Protein AF-0000000080638960 (afdb_homodimer)

Structure (mmCIF, N/CA/C/O backbone):
data_AF-0000000080638960-model_v1
#
loop_
_entity.id
_entity.type
_entity.pdbx_description
1 polymer 'Transcriptional regulator, GntR family'
#
loop_
_atom_site.group_PDB
_atom_site.id
_atom_site.type_symbol
_atom_site.label_atom_id
_atom_site.label_alt_id
_atom_site.label_comp_id
_atom_site.label_asym_id
_atom_site.label_entity_id
_atom_site.label_seq_id
_atom_site.pdbx_PDB_ins_code
_atom_site.Cartn_x
_atom_site.Cartn_y
_atom_site.Cartn_z
_atom_site.occupancy
_atom_site.B_iso_or_equiv
_atom_site.auth_seq_id
_atom_site.auth_comp_id
_atom_site.auth_asym_id
_atom_site.auth_atom_id
_atom_site.pdbx_PDB_model_num
ATOM 1 N N . MET A 1 1 ? -17.188 9.312 24.75 1 40.03 1 MET A N 1
ATOM 2 C CA . MET A 1 1 ? -18.359 10.148 24.5 1 40.03 1 MET A CA 1
ATOM 3 C C . MET A 1 1 ? -18.203 10.906 23.172 1 40.03 1 MET A C 1
ATOM 5 O O . MET A 1 1 ? -17.109 11.367 22.844 1 40.03 1 MET A O 1
ATOM 9 N N . LYS A 1 2 ? -19.203 10.711 22.328 1 57.81 2 LYS A N 1
ATOM 10 C CA . LYS A 1 2 ? -19.203 11.164 20.938 1 57.81 2 LYS A CA 1
ATOM 11 C C . LYS A 1 2 ? -19.328 12.68 20.859 1 57.81 2 LYS A C 1
ATOM 13 O O . LYS A 1 2 ? -20.234 13.266 21.453 1 57.81 2 LYS A O 1
ATOM 18 N N . ASN A 1 3 ? -18.266 13.461 20.828 1 61.38 3 ASN A N 1
ATOM 19 C CA . ASN A 1 3 ? -18.359 14.883 20.547 1 61.38 3 ASN A CA 1
ATOM 20 C C . ASN A 1 3 ? -18.828 15.141 19.109 1 61.38 3 ASN A C 1
ATOM 22 O O . ASN A 1 3 ? -18.641 14.305 18.234 1 61.38 3 ASN A O 1
ATOM 26 N N . ILE A 1 4 ? -19.875 15.977 18.984 1 70.06 4 ILE A N 1
ATOM 27 C CA . ILE A 1 4 ? -20.406 16.312 17.656 1 70.06 4 ILE A CA 1
ATOM 28 C C . ILE A 1 4 ? -20.062 17.75 17.312 1 70.06 4 ILE A C 1
ATOM 30 O O . ILE A 1 4 ? -20.25 18.656 18.141 1 70.06 4 ILE A O 1
ATOM 34 N N . ILE A 1 5 ?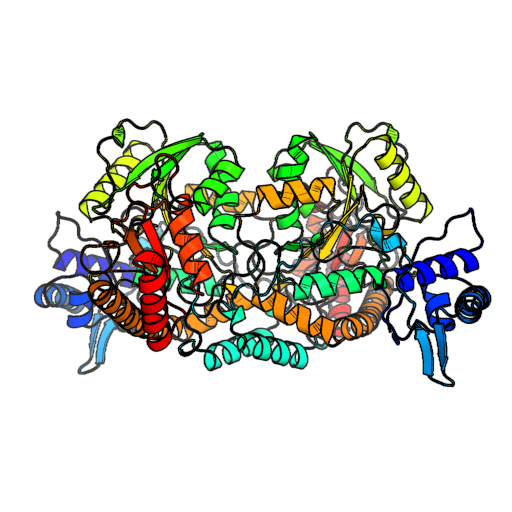 -19.375 17.953 16.219 1 69.31 5 ILE A N 1
ATOM 35 C CA . ILE A 1 5 ? -19.031 19.281 15.758 1 69.31 5 ILE A CA 1
ATOM 36 C C . ILE A 1 5 ? -19.734 19.562 14.422 1 69.31 5 ILE A C 1
ATOM 38 O O . ILE A 1 5 ? -19.797 18.688 13.562 1 69.31 5 ILE A O 1
ATOM 42 N N . PHE A 1 6 ? -20.5 20.703 14.352 1 71.25 6 PHE A N 1
ATOM 43 C CA . PHE A 1 6 ? -21.047 21.109 13.062 1 71.25 6 PHE A CA 1
ATOM 44 C C . PHE A 1 6 ? -21.016 22.625 12.93 1 71.25 6 PHE A C 1
ATOM 46 O O . PHE A 1 6 ? -20.906 23.344 13.93 1 71.25 6 PHE A O 1
ATOM 53 N N . ALA A 1 7 ? -20.969 23.156 11.688 1 67.62 7 ALA A N 1
ATOM 54 C CA . ALA A 1 7 ? -20.938 24.578 11.391 1 67.62 7 ALA A CA 1
ATOM 55 C C . ALA A 1 7 ? -22.328 25.203 11.531 1 67.62 7 ALA A C 1
ATOM 57 O O . ALA A 1 7 ? -23.328 24.594 11.125 1 67.62 7 ALA A O 1
ATOM 58 N N . PHE A 1 8 ? -22.375 26.406 12.211 1 74.88 8 PHE A N 1
ATOM 59 C CA . PHE A 1 8 ? -23.656 27.109 12.352 1 74.88 8 PHE A CA 1
ATOM 60 C C . PHE A 1 8 ? -23.906 28.016 11.141 1 74.88 8 PHE A C 1
ATOM 62 O O . PHE A 1 8 ? -22.969 28.531 10.539 1 74.88 8 PHE A O 1
ATOM 69 N N . ARG A 1 9 ? -25.078 28.047 10.742 1 66.25 9 ARG A N 1
ATOM 70 C CA . ARG A 1 9 ? -25.547 28.969 9.711 1 66.25 9 ARG A CA 1
ATOM 71 C C . ARG A 1 9 ? -26.109 30.25 10.344 1 66.25 9 ARG A C 1
ATOM 73 O O . ARG A 1 9 ? -26.562 30.234 11.484 1 66.25 9 ARG A O 1
ATOM 80 N N . SER A 1 10 ? -25.828 31.312 9.656 1 68.94 10 SER A N 1
ATOM 81 C CA . SER A 1 10 ? -26.234 32.625 10.18 1 68.94 10 SER A CA 1
ATOM 82 C C . SER A 1 10 ? -27.75 32.781 10.109 1 68.94 10 SER A C 1
ATOM 84 O O . SER A 1 10 ? -28.312 33.656 10.789 1 68.94 10 SER A O 1
ATOM 86 N N . ASP A 1 11 ? -28.375 32 9.516 1 69.88 11 ASP A N 1
ATOM 87 C CA . ASP A 1 11 ? -29.781 32.25 9.195 1 69.88 11 ASP A CA 1
ATOM 88 C C . ASP A 1 11 ? -30.703 31.688 10.281 1 69.88 11 ASP A C 1
ATOM 90 O O . ASP A 1 11 ? -31.922 31.828 10.203 1 69.88 11 ASP A O 1
ATOM 94 N N . ALA A 1 12 ? -30.109 31.062 11.297 1 75.94 12 ALA A N 1
ATOM 95 C CA . ALA A 1 12 ? -30.938 30.484 12.352 1 75.94 12 ALA A CA 1
ATOM 96 C C . ALA A 1 12 ? -30.219 30.5 13.695 1 75.94 12 ALA A C 1
ATOM 98 O O . ALA A 1 12 ? -28.984 30.453 13.734 1 75.94 12 ALA A O 1
ATOM 99 N N . PRO A 1 13 ? -31 30.734 14.68 1 83.12 13 PRO A N 1
ATOM 100 C CA . PRO A 1 13 ? -30.375 30.672 16 1 83.12 13 PRO A CA 1
ATOM 101 C C . PRO A 1 13 ? -29.594 29.375 16.234 1 83.12 13 PRO A C 1
ATOM 103 O O . PRO A 1 13 ? -30.031 28.312 15.781 1 83.12 13 PRO A O 1
ATOM 106 N N . LYS A 1 14 ? -28.469 29.453 16.844 1 89.75 14 LYS A N 1
ATOM 107 C CA . LYS A 1 14 ? -27.547 28.328 17.047 1 89.75 14 LYS A CA 1
ATOM 108 C C . LYS A 1 14 ? -28.234 27.172 17.75 1 89.75 14 LYS A C 1
ATOM 110 O O . LYS A 1 14 ? -28 26 17.406 1 89.75 14 LYS A O 1
ATOM 115 N N . TYR A 1 15 ? -29.078 27.516 18.75 1 88.62 15 TYR A N 1
ATOM 116 C CA . TYR A 1 15 ? -29.734 26.422 19.484 1 88.62 15 TYR A CA 1
ATOM 117 C C . TYR A 1 15 ? -30.656 25.625 18.578 1 88.62 15 TYR A C 1
ATOM 119 O O . TYR A 1 15 ? -30.781 24.406 18.719 1 88.62 15 TYR A O 1
ATOM 127 N N . LYS A 1 16 ? -31.203 26.25 17.594 1 86.31 16 LYS A N 1
ATOM 128 C CA . LYS A 1 16 ? -32.094 25.562 16.641 1 86.31 16 LYS A CA 1
ATOM 129 C C . LYS A 1 16 ? -31.266 24.672 15.711 1 86.31 16 LYS A C 1
ATOM 131 O O . LYS A 1 16 ? -31.719 23.578 15.352 1 86.31 16 LYS A O 1
ATOM 136 N N . GLN A 1 17 ? -30.188 25.203 15.43 1 88.56 17 GLN A N 1
ATOM 137 C CA . GLN A 1 17 ? -29.312 24.438 14.547 1 88.56 17 GLN A CA 1
ATOM 138 C C . GLN A 1 17 ? -28.781 23.172 15.25 1 88.56 17 GLN A C 1
ATOM 140 O O . GLN A 1 17 ? -28.703 22.109 14.641 1 88.56 17 GLN A O 1
ATOM 145 N N . ILE A 1 18 ? -28.453 23.359 16.453 1 89.06 18 ILE A N 1
ATOM 146 C CA . ILE A 1 18 ? -28.031 22.219 17.25 1 89.06 18 ILE A CA 1
ATOM 147 C C . ILE A 1 18 ? -29.172 21.203 17.344 1 89.06 18 ILE A C 1
ATOM 149 O O . ILE A 1 18 ? -28.969 20 17.125 1 89.06 18 ILE A O 1
ATOM 153 N N . TYR A 1 19 ? -30.312 21.734 17.594 1 86.44 19 TYR A N 1
ATOM 154 C CA . TYR A 1 19 ? -31.5 20.891 17.688 1 86.44 19 TYR A CA 1
ATOM 155 C C . TYR A 1 19 ? -31.734 20.141 16.375 1 86.44 19 TYR A C 1
ATOM 157 O O . TYR A 1 19 ? -31.906 18.906 16.391 1 86.44 19 TYR A O 1
ATOM 165 N N . GLU A 1 20 ? -31.625 20.859 15.312 1 85.69 20 GLU A N 1
ATOM 166 C CA . GLU A 1 20 ? -31.922 20.25 14.008 1 85.69 20 GLU A CA 1
ATOM 167 C C . GLU A 1 20 ? -30.875 19.203 13.648 1 85.69 20 GLU A C 1
ATOM 169 O O . GLU A 1 20 ? -31.203 18.156 13.086 1 85.69 20 GLU A O 1
ATOM 174 N N . GLN A 1 21 ? -29.719 19.531 14 1 86.62 21 GLN A N 1
ATOM 175 C CA . GLN A 1 21 ? -28.625 18.609 13.695 1 86.62 21 GLN A CA 1
ATOM 176 C C . GLN A 1 21 ? -28.781 17.297 14.461 1 86.62 21 GLN A C 1
ATOM 178 O O . GLN A 1 21 ? -28.703 16.219 13.875 1 86.62 21 GLN A O 1
ATOM 183 N N . PHE A 1 22 ? -28.984 17.375 15.68 1 87.31 22 PHE A N 1
ATOM 184 C CA . PHE A 1 22 ? -29.125 16.172 16.5 1 87.31 22 PHE A CA 1
ATOM 185 C C . PHE A 1 22 ? -30.406 15.422 16.125 1 87.31 22 PHE A C 1
ATOM 187 O O . PHE A 1 22 ? -30.422 14.188 16.109 1 87.31 22 PHE A O 1
ATOM 194 N N . LYS A 1 23 ? -31.453 16.203 15.867 1 82.12 23 LYS A N 1
ATOM 195 C CA . LYS A 1 23 ? -32.688 15.594 15.391 1 82.12 23 LYS A CA 1
ATOM 196 C C . LYS A 1 23 ? -32.438 14.75 14.148 1 82.12 23 LYS A C 1
ATOM 198 O O . LYS A 1 23 ? -32.844 13.586 14.086 1 82.12 23 LYS A O 1
ATOM 203 N N . THR A 1 24 ? -31.734 15.375 13.25 1 81.5 24 THR A N 1
ATOM 204 C CA . THR A 1 24 ? -31.438 14.703 11.984 1 81.5 24 THR A CA 1
ATOM 205 C C . THR A 1 24 ? -30.578 13.469 12.227 1 81.5 24 THR A C 1
ATOM 207 O O . THR A 1 24 ? -30.812 12.406 11.648 1 81.5 24 THR A O 1
ATOM 210 N N . LEU A 1 25 ? -29.609 13.594 13.094 1 83.56 25 LEU A N 1
ATOM 211 C CA . LEU A 1 25 ? -28.719 12.492 13.398 1 83.56 25 LEU A CA 1
ATOM 212 C C . LEU A 1 25 ? -29.469 11.328 14.023 1 83.56 25 LEU A C 1
ATOM 214 O O . LEU A 1 25 ? -29.188 10.164 13.727 1 83.56 25 LEU A O 1
ATOM 218 N N . ILE A 1 26 ? -30.391 11.625 14.859 1 81.25 26 ILE A N 1
ATOM 219 C CA . ILE A 1 26 ? -31.188 10.602 15.523 1 81.25 26 ILE A CA 1
ATOM 220 C C . ILE A 1 26 ? -32.156 9.969 14.523 1 81.25 26 ILE A C 1
ATOM 222 O O . ILE A 1 26 ? -32.25 8.742 14.453 1 81.25 26 ILE A O 1
ATOM 226 N N . GLU A 1 27 ? -32.719 10.812 13.695 1 77.75 27 GLU A N 1
ATOM 227 C CA . GLU A 1 27 ? -33.688 10.336 12.719 1 77.75 27 GLU A CA 1
ATOM 228 C C . GLU A 1 27 ? -33.031 9.445 11.672 1 77.75 27 GLU A C 1
ATOM 230 O O . GLU A 1 27 ? -33.625 8.477 11.203 1 77.75 27 GLU A O 1
ATOM 235 N N . GLN A 1 28 ? -31.859 9.867 11.383 1 73.69 28 GLN A N 1
ATOM 236 C CA . GLN A 1 28 ? -31.156 9.156 10.32 1 73.69 28 GLN A CA 1
ATOM 237 C C . GLN A 1 28 ? -30.406 7.945 10.875 1 73.69 28 GLN A C 1
ATOM 239 O O . GLN A 1 28 ? -29.797 7.188 10.117 1 73.69 28 GLN A O 1
ATOM 244 N N . GLY A 1 29 ? -30.406 7.793 12.133 1 72.88 29 GLY A N 1
ATOM 245 C CA . GLY A 1 29 ? -29.812 6.617 12.75 1 72.88 29 GLY A CA 1
ATOM 246 C C . GLY A 1 29 ? -28.328 6.766 13.031 1 72.88 29 GLY A C 1
ATOM 247 O O . GLY A 1 29 ? -27.656 5.797 13.383 1 72.88 29 GLY A O 1
ATOM 248 N N . ASN A 1 30 ? -27.844 7.93 12.789 1 75.81 30 ASN A N 1
ATOM 249 C CA . ASN A 1 30 ? -26.453 8.18 13.125 1 75.81 30 ASN A CA 1
ATOM 250 C C . ASN A 1 30 ? -26.219 8.125 14.633 1 75.81 30 ASN A C 1
ATOM 252 O O . ASN A 1 30 ?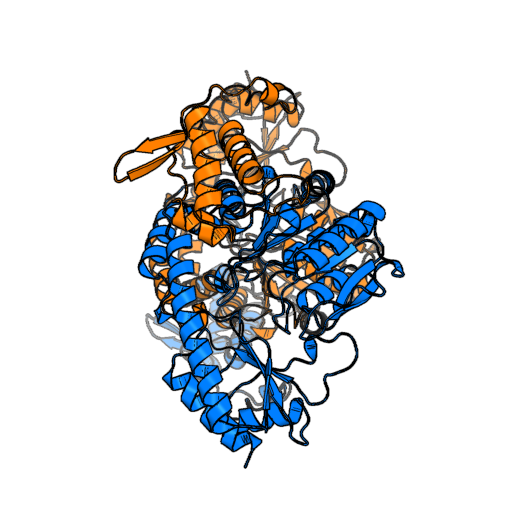 -25.125 7.766 15.078 1 75.81 30 ASN A O 1
ATOM 256 N N . ILE A 1 31 ? -27.141 8.57 15.359 1 79.69 31 ILE A N 1
ATOM 257 C CA . ILE A 1 31 ? -27.203 8.367 16.812 1 79.69 31 ILE A CA 1
ATOM 258 C C . ILE A 1 31 ? -28.203 7.273 17.141 1 79.69 31 ILE A C 1
ATOM 260 O O . ILE A 1 31 ? -29.391 7.398 16.812 1 79.69 31 ILE A O 1
ATOM 264 N N . GLN A 1 32 ? -27.703 6.238 17.672 1 79.81 32 GLN A N 1
ATOM 265 C CA . GLN A 1 32 ? -28.547 5.07 17.906 1 79.81 32 GLN A CA 1
ATOM 266 C C . GLN A 1 32 ? -29.406 5.258 19.141 1 79.81 32 GLN A C 1
ATOM 268 O O . GLN A 1 32 ? -29.078 6.07 20.016 1 79.81 32 GLN A O 1
ATOM 273 N N . THR A 1 33 ? -30.469 4.391 19.109 1 81 33 THR A N 1
ATOM 274 C CA . THR A 1 33 ? -31.328 4.371 20.297 1 81 33 THR A CA 1
ATOM 275 C C . THR A 1 33 ? -30.531 4.039 21.547 1 81 33 THR A C 1
ATOM 277 O O . THR A 1 33 ? -29.688 3.133 21.531 1 81 33 THR A O 1
ATOM 280 N N . ASN A 1 34 ? -30.703 4.859 22.484 1 84.75 34 ASN A N 1
ATOM 281 C CA . ASN A 1 34 ? -30.094 4.68 23.797 1 84.75 34 ASN A CA 1
ATOM 282 C C . ASN A 1 34 ? -28.625 5.094 23.797 1 84.75 34 ASN A C 1
ATOM 284 O O . ASN A 1 34 ? -27.891 4.805 24.734 1 84.75 34 ASN A O 1
ATOM 288 N N . GLU A 1 35 ? -28.281 5.68 22.703 1 87.06 35 GLU A N 1
ATOM 289 C CA . GLU A 1 35 ? -26.922 6.191 22.672 1 87.06 35 GLU A CA 1
ATOM 290 C C . GLU A 1 35 ? -26.797 7.469 23.5 1 87.06 35 GLU A C 1
ATOM 292 O O . GLU A 1 35 ? -27.672 8.336 23.453 1 87.06 35 GLU A O 1
ATOM 297 N N . ARG A 1 36 ? -25.781 7.523 24.297 1 88.31 36 ARG A N 1
ATOM 298 C CA . ARG A 1 36 ? -25.547 8.703 25.125 1 88.31 36 ARG A CA 1
ATOM 299 C C . ARG A 1 36 ? -25.094 9.891 24.266 1 88.31 36 ARG A C 1
ATOM 301 O O . ARG A 1 36 ? -24.219 9.75 23.422 1 88.31 36 ARG A O 1
ATOM 308 N N . LEU A 1 37 ? -25.734 10.992 24.438 1 88.31 37 LEU A N 1
ATOM 309 C CA . LEU A 1 37 ? -25.359 12.234 23.766 1 88.31 37 LEU A CA 1
ATOM 310 C C . LEU A 1 37 ? -24.328 13 24.578 1 88.31 37 LEU A C 1
ATOM 312 O O . LEU A 1 37 ? -24.172 12.758 25.781 1 88.31 37 LEU A O 1
ATOM 316 N N . PRO A 1 38 ? -23.656 13.898 23.953 1 87.5 38 PRO A N 1
ATOM 317 C CA . PRO A 1 38 ? -22.734 14.75 24.719 1 87.5 38 PRO A CA 1
ATOM 318 C C . PRO A 1 38 ? -23.438 15.523 25.844 1 87.5 38 PRO A C 1
ATOM 320 O O . PRO A 1 38 ? -24.609 15.898 25.688 1 87.5 38 PRO A O 1
ATOM 323 N N . SER A 1 39 ? -22.734 15.75 26.969 1 87.19 39 SER A N 1
ATOM 324 C CA . SER A 1 39 ? -23.281 16.594 28.031 1 87.19 39 SER A CA 1
ATOM 325 C C . SER A 1 39 ? -23.438 18.031 27.547 1 87.19 39 SER A C 1
ATOM 327 O O . SER A 1 39 ? -22.875 18.422 26.531 1 87.19 39 SER A O 1
ATOM 329 N N . ILE A 1 40 ? -24.281 18.719 28.281 1 88.25 40 ILE A N 1
ATOM 330 C CA . ILE A 1 40 ? -24.531 20.125 27.953 1 88.25 40 ILE A CA 1
ATOM 331 C C . ILE A 1 40 ? -23.203 20.875 27.891 1 88.25 40 ILE A C 1
ATOM 333 O O . ILE A 1 40 ? -22.953 21.625 26.938 1 88.25 40 ILE A O 1
ATOM 337 N N . ARG A 1 41 ? -22.375 20.562 28.859 1 87.19 41 ARG A N 1
ATOM 338 C CA . ARG A 1 41 ? -21.078 21.25 28.922 1 87.19 41 ARG A CA 1
ATOM 339 C C . ARG A 1 41 ? -20.172 20.812 27.781 1 87.19 41 ARG A C 1
ATOM 341 O O . ARG A 1 41 ? -19.531 21.656 27.141 1 87.19 41 ARG A O 1
ATOM 348 N N . GLU A 1 42 ? -20.156 19.562 27.516 1 86.19 42 GLU A N 1
ATOM 349 C CA . GLU A 1 42 ? -19.297 19.016 26.484 1 86.19 42 GLU A CA 1
ATOM 350 C C . GLU A 1 42 ? -19.688 19.547 25.109 1 86.19 42 GLU A C 1
ATOM 352 O O . GLU A 1 42 ? -18.828 19.906 24.297 1 86.19 42 GLU A O 1
ATOM 357 N N . LEU A 1 43 ? -20.922 19.562 24.859 1 86.75 43 LEU A N 1
ATOM 358 C CA . LEU A 1 43 ? -21.422 20.016 23.578 1 86.75 43 LEU A CA 1
ATOM 359 C C . LEU A 1 43 ? -21.203 21.531 23.406 1 86.75 43 LEU A C 1
ATOM 361 O O . LEU A 1 43 ? -20.844 22 22.328 1 86.75 43 LEU A O 1
ATOM 365 N N . ALA A 1 44 ? -21.469 22.281 24.5 1 87.06 44 ALA A N 1
ATOM 366 C CA . ALA A 1 44 ? -21.219 23.734 24.484 1 87.06 44 ALA A CA 1
ATOM 367 C C . ALA A 1 44 ? -19.766 24.031 24.172 1 87.06 44 ALA A C 1
ATOM 369 O O . ALA A 1 44 ? -19.469 24.906 23.344 1 87.06 44 ALA A O 1
ATOM 370 N N . ASP A 1 45 ? -18.938 23.203 24.75 1 82 45 ASP A N 1
ATOM 371 C CA . ASP A 1 45 ? -17.5 23.375 24.547 1 82 45 ASP A CA 1
ATOM 372 C C . ASP A 1 45 ? -17.109 23.016 23.125 1 82 45 ASP A C 1
ATOM 374 O O . ASP A 1 45 ? -16.344 23.75 22.484 1 82 45 ASP A O 1
ATOM 378 N N . SER A 1 46 ? -17.703 21.922 22.625 1 78.56 46 SER A N 1
ATOM 379 C CA . SER A 1 46 ? -17.328 21.438 21.297 1 78.56 46 SER A CA 1
ATOM 380 C C . SER A 1 46 ? -17.844 22.375 20.203 1 78.56 46 SER A C 1
ATOM 382 O O . SER A 1 46 ? -17.188 22.531 19.172 1 78.56 46 SER A O 1
ATOM 384 N N . LEU A 1 47 ? -18.953 23 20.406 1 79.06 47 LEU A N 1
ATOM 385 C CA . LEU A 1 47 ? -19.594 23.828 19.391 1 79.06 47 LEU A CA 1
ATOM 386 C C . LEU A 1 47 ? -19.328 25.297 19.641 1 79.06 47 LEU A C 1
ATOM 388 O O . LEU A 1 47 ? -19.766 26.156 18.875 1 79.06 47 LEU A O 1
ATOM 392 N N . LEU A 1 48 ? -18.641 25.578 20.734 1 79.31 48 LEU A N 1
ATOM 393 C CA . LEU A 1 48 ? -18.312 26.938 21.141 1 79.31 48 LEU A CA 1
ATOM 394 C C . LEU A 1 48 ? -19.562 27.797 21.234 1 79.31 48 LEU A C 1
ATOM 396 O O . LEU A 1 48 ? -19.641 28.875 20.641 1 79.31 48 LEU A O 1
ATOM 400 N N . VAL A 1 49 ? -20.5 27.297 22 1 85.31 49 VAL A N 1
ATOM 401 C CA . VAL A 1 49 ? -21.734 28.031 22.297 1 85.31 49 VAL A CA 1
ATOM 402 C C . VAL A 1 49 ? -21.969 28.047 23.797 1 85.31 49 VAL A C 1
ATOM 404 O O . VAL A 1 49 ? -21.266 27.375 24.547 1 85.31 49 VAL A O 1
ATOM 407 N N . SER A 1 50 ? -22.781 28.938 24.25 1 88.25 50 SER A N 1
ATOM 408 C CA . SER A 1 50 ? -23.125 29 25.672 1 88.25 50 SER A CA 1
ATOM 409 C C . SER A 1 50 ? -23.828 27.734 26.125 1 88.25 50 SER A C 1
ATOM 411 O O . SER A 1 50 ? -24.484 27.062 25.344 1 88.25 50 SER A O 1
ATOM 413 N N . ARG A 1 51 ? -23.578 27.422 27.312 1 90.75 51 ARG A N 1
ATOM 414 C CA . ARG A 1 51 ? -24.281 26.297 27.906 1 90.75 51 ARG A CA 1
ATOM 415 C C . ARG A 1 51 ? -25.781 26.453 27.75 1 90.75 51 ARG A C 1
ATOM 417 O O . ARG A 1 51 ? -26.5 25.453 27.594 1 90.75 51 ARG A O 1
ATOM 424 N N . ASN A 1 52 ? -26.141 27.703 27.797 1 89.12 52 ASN A N 1
ATOM 425 C CA . ASN A 1 52 ? -27.578 27.969 27.641 1 89.12 52 ASN A CA 1
ATOM 426 C C . ASN A 1 52 ? -28.078 27.594 26.25 1 89.12 52 ASN A C 1
ATOM 428 O O . ASN A 1 52 ? -29.188 27.094 26.094 1 89.12 52 ASN A O 1
ATOM 432 N N . THR A 1 53 ? -27.219 27.859 25.312 1 91 53 THR A N 1
ATOM 433 C CA . THR A 1 53 ? -27.562 27.516 23.922 1 91 53 THR A CA 1
ATOM 434 C C . THR A 1 53 ? -27.75 26.016 23.766 1 91 53 THR A C 1
ATOM 436 O O . THR A 1 53 ? -28.734 25.562 23.188 1 91 53 THR A O 1
ATOM 439 N N . THR A 1 54 ? -26.812 25.266 24.312 1 92 54 THR A N 1
ATOM 440 C CA . THR A 1 54 ? -26.891 23.812 24.266 1 92 54 THR A CA 1
ATOM 441 C C . THR A 1 54 ? -28.094 23.312 25.047 1 92 54 THR A C 1
ATOM 443 O O . THR A 1 54 ? -28.812 22.406 24.609 1 92 54 THR A O 1
ATOM 446 N N . LEU A 1 55 ? -28.219 23.906 26.156 1 90.25 55 LEU A N 1
ATOM 447 C CA . LEU A 1 55 ? -29.344 23.516 27 1 90.25 55 LEU A CA 1
ATOM 448 C C . LEU A 1 55 ? -30.672 23.719 26.281 1 90.25 55 LEU A C 1
ATOM 450 O O . LEU A 1 55 ? -31.562 22.875 26.344 1 90.25 55 LEU A O 1
ATOM 454 N N . MET A 1 56 ? -30.734 24.828 25.578 1 88.38 56 MET A N 1
ATOM 455 C CA . MET A 1 56 ? -31.969 25.125 24.828 1 88.38 56 MET A CA 1
ATOM 456 C C . MET A 1 56 ? -32.219 24.094 23.75 1 88.38 56 MET A C 1
ATOM 458 O O . MET A 1 56 ? -33.344 23.656 23.547 1 88.38 56 MET A O 1
ATOM 462 N N . ALA A 1 57 ? -31.188 23.75 23.062 1 91.25 57 ALA A N 1
ATOM 463 C CA . ALA A 1 57 ? -31.297 22.734 22.016 1 91.25 57 ALA A CA 1
ATOM 464 C C . ALA A 1 57 ? -31.75 21.391 22.578 1 91.25 57 ALA A C 1
ATOM 466 O O . ALA A 1 57 ? -32.625 20.75 22.031 1 91.25 57 ALA A O 1
ATOM 467 N N . TYR A 1 58 ? -31.109 21 23.656 1 91.5 58 TYR A N 1
ATOM 468 C CA . TYR A 1 58 ? -31.438 19.719 24.297 1 91.5 58 TYR A CA 1
ATOM 469 C C . TYR A 1 58 ? -32.844 19.734 24.844 1 91.5 58 TYR A C 1
ATOM 471 O O . TYR A 1 58 ? -33.562 18.719 24.797 1 91.5 58 TYR A O 1
ATOM 479 N N . ASP A 1 59 ? -33.219 20.891 25.375 1 85.62 59 ASP A N 1
ATOM 480 C CA . ASP A 1 59 ? -34.594 21.047 25.859 1 85.62 59 ASP A CA 1
ATOM 481 C C . ASP A 1 59 ? -35.594 20.797 24.75 1 85.62 59 ASP A C 1
ATOM 483 O O . ASP A 1 59 ? -36.625 20.141 24.969 1 85.62 59 ASP A O 1
ATOM 487 N N . LEU A 1 60 ? -35.281 21.312 23.625 1 83.31 60 LEU A N 1
ATOM 488 C CA . LEU A 1 60 ? -36.156 21.094 22.469 1 83.31 60 LEU A CA 1
ATOM 489 C C . LEU A 1 60 ? -36.188 19.609 22.109 1 83.31 60 LEU A C 1
ATOM 491 O O . LEU A 1 60 ? -37.281 19.078 21.828 1 83.31 60 LEU A O 1
ATOM 495 N N . LEU A 1 61 ? -35.062 18.984 22.047 1 89 61 LEU A N 1
ATOM 496 C CA . LEU A 1 61 ? -34.969 17.562 21.734 1 89 61 LEU A CA 1
ATOM 497 C C . LEU A 1 61 ? -35.75 16.734 22.75 1 89 61 LEU A C 1
ATOM 499 O O . LEU A 1 61 ? -36.438 15.758 22.375 1 89 61 LEU A O 1
ATOM 503 N N . LEU A 1 62 ? -35.656 17.141 24 1 84.38 62 LEU A N 1
ATOM 504 C CA . LEU A 1 62 ? -36.406 16.5 25.078 1 84.38 62 LEU A CA 1
ATOM 505 C C . LEU A 1 62 ? -37.906 16.672 24.891 1 84.38 62 LEU A C 1
ATOM 507 O O . LEU A 1 62 ? -38.656 15.711 24.984 1 84.38 62 LEU A O 1
ATOM 511 N N . ALA A 1 63 ? -38.281 17.859 24.625 1 77.69 63 ALA A N 1
ATOM 512 C CA . ALA A 1 63 ? -39.688 18.203 24.469 1 77.69 63 ALA A CA 1
ATOM 513 C C . ALA A 1 63 ? -40.312 17.422 23.344 1 77.69 63 ALA A C 1
ATOM 515 O O . ALA A 1 63 ? -41.469 17 23.438 1 77.69 63 ALA A O 1
ATOM 516 N N . GLU A 1 64 ? -39.531 17.25 22.281 1 77.94 64 GLU A N 1
ATOM 517 C CA . GLU A 1 64 ? -40.062 16.562 21.109 1 77.94 64 GLU A CA 1
ATOM 518 C C . GLU A 1 64 ? -39.875 15.055 21.219 1 77.94 64 GLU A C 1
ATOM 520 O O . GLU A 1 64 ? -40.312 14.312 20.344 1 77.94 64 GLU A O 1
ATOM 525 N N . GLY A 1 65 ? -39.156 14.648 22.234 1 76.62 65 GLY A N 1
ATOM 526 C CA . GLY A 1 65 ? -39.062 13.227 22.516 1 76.62 65 GLY A CA 1
ATOM 527 C C . GLY A 1 65 ? -37.906 12.547 21.797 1 76.62 65 GLY A C 1
ATOM 528 O O . GLY A 1 65 ? -37.875 11.32 21.672 1 76.62 65 GLY A O 1
ATOM 529 N N . TYR A 1 66 ? -36.969 13.297 21.234 1 84.94 66 TYR A N 1
ATOM 530 C CA . TYR A 1 66 ? -35.844 12.711 20.531 1 84.94 66 TYR A CA 1
ATOM 531 C C . TYR A 1 66 ? -34.812 12.133 21.5 1 84.94 66 TYR A C 1
ATOM 533 O O . TYR A 1 66 ? -34.125 11.156 21.188 1 84.94 66 TYR A O 1
ATOM 541 N N . ILE A 1 67 ? -34.75 12.781 22.672 1 89.56 67 ILE A N 1
ATOM 542 C CA . ILE A 1 67 ? -33.781 12.328 23.672 1 89.56 67 ILE A CA 1
ATOM 543 C C . ILE A 1 67 ? -34.469 12.266 25.031 1 89.56 67 ILE A C 1
ATOM 545 O O . ILE A 1 67 ? -35.562 12.766 25.203 1 89.56 67 ILE A O 1
ATOM 549 N N . ARG A 1 68 ? -33.875 11.508 25.906 1 86.69 68 ARG A N 1
ATOM 550 C CA . ARG A 1 68 ? -34.312 11.445 27.297 1 86.69 68 ARG A CA 1
ATOM 551 C C . ARG A 1 68 ? -33.156 11.727 28.25 1 86.69 68 ARG A C 1
ATOM 553 O O . ARG A 1 68 ? -32.031 11.406 27.969 1 86.69 68 ARG A O 1
ATOM 560 N N . GLY A 1 69 ? -33.5 12.43 29.297 1 83.06 69 GLY A N 1
ATOM 561 C CA . GLY A 1 69 ? -32.531 12.648 30.359 1 83.06 69 GLY A CA 1
ATOM 562 C C . GLY A 1 69 ? -32.594 11.586 31.438 1 83.06 69 GLY A C 1
ATOM 563 O O . GLY A 1 69 ? -33.688 11.148 31.828 1 83.06 69 GLY A O 1
ATOM 564 N N . GLU A 1 70 ? -31.531 11.062 31.719 1 80.62 70 GLU A N 1
ATOM 565 C CA . GLU A 1 70 ? -31.422 10.164 32.844 1 80.62 70 GLU A CA 1
ATOM 566 C C . GLU A 1 70 ? -30.594 10.789 33.969 1 80.62 70 GLU A C 1
ATOM 568 O O . GLU A 1 70 ? -29.469 11.242 33.75 1 80.62 70 GLU A O 1
ATOM 573 N N . THR A 1 71 ? -31.203 10.836 35.094 1 75.06 71 THR A N 1
ATOM 574 C CA . THR A 1 71 ? -30.547 11.484 36.25 1 75.06 71 THR A CA 1
ATOM 575 C C . THR A 1 71 ? -29.172 10.898 36.469 1 75.06 71 THR A C 1
ATOM 577 O O . THR A 1 71 ? -29.016 9.68 36.562 1 75.06 71 THR A O 1
ATOM 580 N N . ARG A 1 72 ? -28.312 11.711 36.562 1 76.06 72 ARG A N 1
ATOM 581 C CA . ARG A 1 72 ? -26.906 11.438 36.844 1 76.06 72 ARG A CA 1
ATOM 582 C C . ARG A 1 72 ? -26.266 10.586 35.781 1 76.06 72 ARG A C 1
ATOM 584 O O . ARG A 1 72 ? -25.172 10.039 35.969 1 76.06 72 ARG A O 1
ATOM 591 N N . LYS A 1 73 ? -26.891 10.367 34.594 1 79.88 73 LYS A N 1
ATOM 592 C CA . LYS A 1 73 ? -26.312 9.547 33.531 1 79.88 73 LYS A CA 1
ATOM 593 C C . LYS A 1 73 ? -26.156 10.352 32.25 1 79.88 73 LYS A C 1
ATOM 595 O O . LYS A 1 73 ? -25.25 10.094 31.453 1 79.88 73 LYS A O 1
ATOM 600 N N . GLY A 1 74 ? -26.953 11.375 32.125 1 88.06 74 GLY A N 1
ATOM 601 C CA . GLY A 1 74 ? -26.844 12.211 30.922 1 88.06 74 GLY A CA 1
ATOM 602 C C . GLY A 1 74 ? -28.047 12.094 30 1 88.06 74 GLY A C 1
ATOM 603 O O . GLY A 1 74 ? -29.156 11.797 30.453 1 88.06 74 GLY A O 1
ATOM 604 N N . TYR A 1 75 ? -27.922 12.516 28.766 1 90.06 75 TYR A N 1
ATOM 605 C CA . TYR A 1 75 ? -28.984 12.5 27.766 1 90.06 75 TYR A CA 1
ATOM 606 C C . TYR A 1 75 ? -28.812 11.32 26.812 1 90.06 75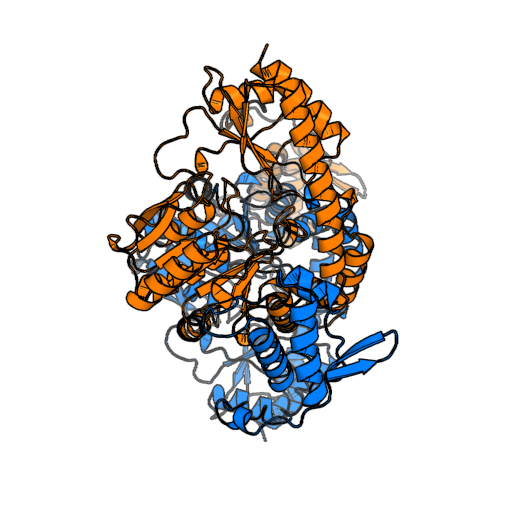 TYR A C 1
ATOM 608 O O . TYR A 1 75 ? -27.688 10.984 26.438 1 90.06 75 TYR A O 1
ATOM 616 N N . PHE A 1 76 ? -29.859 10.625 26.469 1 89.19 76 PHE A N 1
ATOM 617 C CA . PHE A 1 76 ? -29.844 9.461 25.594 1 89.19 76 PHE A CA 1
ATOM 618 C C . PHE A 1 76 ? -30.875 9.609 24.469 1 89.19 76 PHE A C 1
ATOM 620 O O . PHE A 1 76 ? -31.953 10.172 24.688 1 89.19 76 PHE A O 1
ATOM 627 N N . ALA A 1 77 ? -30.5 9.094 23.344 1 87.81 77 ALA A N 1
ATOM 628 C CA . ALA A 1 77 ? -31.422 9.148 22.219 1 87.81 77 ALA A CA 1
ATOM 629 C C . ALA A 1 77 ? -32.594 8.188 22.422 1 87.81 77 ALA A C 1
ATOM 631 O O . ALA A 1 77 ? -32.406 7.062 22.875 1 87.81 77 ALA A O 1
ATOM 632 N N . ASN A 1 78 ? -33.844 8.641 22.156 1 79.69 78 ASN A N 1
ATOM 633 C CA . ASN A 1 78 ? -35 7.785 22.203 1 79.69 78 ASN A CA 1
ATOM 634 C C . ASN A 1 78 ? -35.188 6.996 20.922 1 79.69 78 ASN A C 1
ATOM 636 O O . ASN A 1 78 ? -34.594 7.336 19.891 1 79.69 78 ASN A O 1
ATOM 640 N N . GLU A 1 79 ? -35.875 5.926 21.094 1 75.12 79 GLU A N 1
ATOM 641 C CA . GLU A 1 79 ? -36.25 5.188 19.891 1 75.12 79 GLU A CA 1
ATOM 642 C C . GLU A 1 79 ? -37.25 5.992 19.031 1 75.12 79 GLU A C 1
ATOM 644 O O . GLU A 1 79 ? -38.219 6.543 19.547 1 75.12 79 GLU A O 1
ATOM 649 N N . ILE A 1 80 ? -36.875 6.48 17.938 1 65.88 80 ILE A N 1
ATOM 650 C CA . ILE A 1 80 ? -37.781 7.199 17.062 1 65.88 80 ILE A CA 1
ATOM 651 C C . ILE A 1 80 ? -38.219 6.297 15.898 1 65.88 80 ILE A C 1
ATOM 653 O O . ILE A 1 80 ? -37.406 5.473 15.43 1 65.88 80 ILE A O 1
ATOM 657 N N . GLU A 1 81 ? -39.562 6.18 15.68 1 51.53 81 GLU A N 1
ATOM 658 C CA . GLU A 1 81 ? -40.031 5.477 14.492 1 51.53 81 GLU A CA 1
ATOM 659 C C . GLU A 1 81 ? -39.438 6.078 13.227 1 51.53 81 GLU A C 1
ATOM 661 O O . GLU A 1 81 ? -39.344 7.301 13.086 1 51.53 81 GLU A O 1
ATOM 666 N N . PRO A 1 82 ? -38.656 5.512 12.547 1 44.06 82 PRO A N 1
ATOM 667 C CA . PRO A 1 82 ? -38.031 6.051 11.328 1 44.06 82 PRO A CA 1
ATOM 668 C C . PRO A 1 82 ? -39 6.953 10.539 1 44.06 82 PRO A C 1
ATOM 670 O O . PRO A 1 82 ? -40.156 6.586 10.305 1 44.06 82 PRO A O 1
ATOM 673 N N . SER A 1 83 ? -39.125 8.18 10.711 1 37.91 83 SER A N 1
ATOM 674 C CA . SER A 1 83 ? -39.906 8.969 9.766 1 37.91 83 SER A CA 1
ATOM 675 C C . SER A 1 83 ? -39.844 8.383 8.359 1 37.91 83 SER A C 1
ATOM 677 O O . SER A 1 83 ? -38.844 7.715 8.016 1 37.91 83 SER A O 1
ATOM 679 N N . LEU A 1 84 ? -41 8.539 7.465 1 32.47 84 LEU A N 1
ATOM 680 C CA . LEU A 1 84 ? -41.25 8.141 6.082 1 32.47 84 LEU A CA 1
ATOM 681 C C . LEU A 1 84 ? -40.125 8.617 5.184 1 32.47 84 LEU A C 1
ATOM 683 O O . LEU A 1 84 ? -40.125 8.383 3.973 1 32.47 84 LEU A O 1
ATOM 687 N N . PHE A 1 85 ? -39.5 9.68 5.566 1 31.55 85 PHE A N 1
ATOM 688 C CA . PHE A 1 85 ? -38.625 10.266 4.566 1 31.55 85 PHE A CA 1
ATOM 689 C C . PHE A 1 85 ? -37.5 9.312 4.227 1 31.55 85 PHE A C 1
ATOM 691 O O . PHE A 1 85 ? -36.625 9.641 3.408 1 31.55 85 PHE A O 1
ATOM 698 N N . GLN A 1 86 ? -37.25 8.523 5.082 1 31.41 86 GLN A N 1
ATOM 699 C CA . GLN A 1 86 ? -36.219 7.605 4.637 1 31.41 86 GLN A CA 1
ATOM 700 C C . GLN A 1 86 ? -36.625 6.863 3.371 1 31.41 86 GLN A C 1
ATOM 702 O O . GLN A 1 86 ? -35.938 5.953 2.916 1 31.41 86 GLN A O 1
ATOM 707 N N . LYS A 1 87 ? -37.969 7.117 2.969 1 31.83 87 LYS A N 1
ATOM 708 C CA . LYS A 1 87 ? -38.25 6.23 1.844 1 31.83 87 LYS A CA 1
ATOM 709 C C . LYS A 1 87 ? -37.375 6.555 0.645 1 31.83 87 LYS A C 1
ATOM 711 O O . LYS A 1 87 ? -37.188 5.715 -0.24 1 31.83 87 LYS A O 1
ATOM 716 N N . GLU A 1 88 ? -37.406 7.871 0.279 1 29.47 88 GLU A N 1
ATOM 717 C CA . GLU A 1 88 ? -37.031 8.016 -1.123 1 29.47 88 GLU A CA 1
ATOM 718 C C . GLU A 1 88 ? -35.594 7.566 -1.357 1 29.47 88 GLU A C 1
ATOM 720 O O . GLU A 1 88 ? -35.25 7.133 -2.457 1 29.47 88 GLU A O 1
ATOM 725 N N . ASN A 1 89 ? -34.688 8.312 -0.72 1 26.69 89 ASN A N 1
ATOM 726 C CA . ASN A 1 89 ? -33.438 7.688 -1.198 1 26.69 89 ASN A CA 1
ATOM 727 C C . ASN A 1 89 ? -33.312 6.25 -0.707 1 26.69 89 ASN A C 1
ATOM 729 O O . ASN A 1 89 ? -32.656 5.992 0.304 1 26.69 89 ASN A O 1
ATOM 733 N N . ASP A 1 90 ? -34.375 5.664 -0.422 1 28.12 90 ASP A N 1
ATOM 734 C CA . ASP A 1 90 ? -34.5 4.211 -0.52 1 28.12 90 ASP A CA 1
ATOM 735 C C . ASP A 1 90 ? -33.625 3.678 -1.653 1 28.12 90 ASP A C 1
ATOM 737 O O . ASP A 1 90 ? -34.062 3.584 -2.797 1 28.12 90 ASP A O 1
ATOM 741 N N . ILE A 1 91 ? -32.625 4.449 -1.909 1 28.92 91 ILE A N 1
ATOM 742 C CA . ILE A 1 91 ? -31.828 3.6 -2.77 1 28.92 91 ILE A CA 1
ATOM 743 C C . ILE A 1 91 ? -32.094 2.133 -2.439 1 28.92 91 ILE A C 1
ATOM 745 O O . ILE A 1 91 ? -32.188 1.76 -1.268 1 28.92 91 ILE A O 1
ATOM 749 N N . VAL A 1 92 ? -32.531 1.5 -3.467 1 26.69 92 VAL A N 1
ATOM 750 C CA . VAL A 1 92 ? -32.656 0.046 -3.555 1 26.69 92 VAL A CA 1
ATOM 751 C C . VAL A 1 92 ? -31.656 -0.598 -2.588 1 26.69 92 VAL A C 1
ATOM 753 O O . VAL A 1 92 ? -30.438 -0.506 -2.781 1 26.69 92 VAL A O 1
ATOM 756 N N . GLN A 1 93 ? -31.672 -0.14 -1.371 1 26.78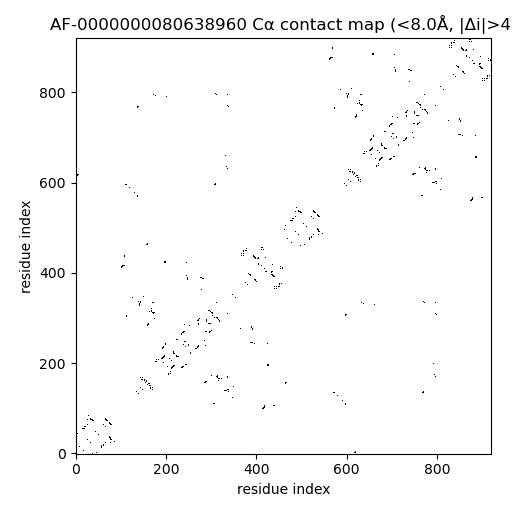 93 GLN A N 1
ATOM 757 C CA . GLN A 1 93 ? -31.094 -1.312 -0.724 1 26.78 93 GLN A CA 1
ATOM 758 C C . GLN A 1 93 ? -31.422 -2.586 -1.495 1 26.78 93 GLN A C 1
ATOM 760 O O . GLN A 1 93 ? -32.594 -3.002 -1.551 1 26.78 93 GLN A O 1
ATOM 765 N N . ALA A 1 94 ? -30.922 -2.619 -2.666 1 29.53 94 ALA A N 1
ATOM 766 C CA . ALA A 1 94 ? -31.062 -3.988 -3.15 1 29.53 94 ALA A CA 1
ATOM 767 C C . ALA A 1 94 ? -31.391 -4.945 -2.006 1 29.53 94 ALA A C 1
ATOM 769 O O . ALA A 1 94 ? -30.781 -4.863 -0.933 1 29.53 94 ALA A O 1
ATOM 770 N N . GLU A 1 95 ? -32.688 -5.129 -1.734 1 27.48 95 GLU A N 1
ATOM 771 C CA . GLU A 1 95 ? -32.844 -6.379 -0.995 1 27.48 95 GLU A CA 1
ATOM 772 C C . GLU A 1 95 ? -31.531 -7.102 -0.812 1 27.48 95 GLU A C 1
ATOM 774 O O . GLU A 1 95 ? -30.859 -7.445 -1.792 1 27.48 95 GLU A O 1
ATOM 779 N N . LYS A 1 96 ? -30.719 -6.574 0.113 1 31.84 96 LYS A N 1
ATOM 780 C CA . LYS A 1 96 ? -29.891 -7.734 0.409 1 31.84 96 LYS A CA 1
ATOM 781 C C . LYS A 1 96 ? -30.594 -9.031 0.019 1 31.84 96 LYS A C 1
ATOM 783 O O . LYS A 1 96 ? -31.406 -9.555 0.784 1 31.84 96 LYS A O 1
ATOM 788 N N . THR A 1 97 ? -31.359 -8.93 -1.056 1 31.14 97 THR A N 1
ATOM 789 C CA . THR A 1 97 ? -31.859 -10.25 -1.458 1 31.14 97 THR A CA 1
ATOM 790 C C . THR A 1 97 ? -31.172 -11.344 -0.647 1 31.14 97 THR A C 1
ATOM 792 O O . THR A 1 97 ? -29.953 -11.328 -0.475 1 31.14 97 THR A O 1
ATOM 795 N N . GLU A 1 98 ? -31.984 -11.938 0.126 1 33.19 98 GLU A N 1
ATOM 796 C CA . GLU A 1 98 ? -31.844 -13.07 1.034 1 33.19 98 GLU A CA 1
ATOM 797 C C . GLU A 1 98 ? -30.5 -13.773 0.833 1 33.19 98 GLU A C 1
ATOM 799 O O . GLU A 1 98 ? -29.812 -13.523 -0.158 1 33.19 98 GLU A O 1
ATOM 804 N N . SER A 1 99 ? -30.5 -14.883 1.352 1 37.06 99 SER A N 1
ATOM 805 C CA . SER A 1 99 ? -29.719 -16.031 1.842 1 37.06 99 SER A CA 1
ATOM 806 C C . SER A 1 99 ? -28.844 -16.609 0.741 1 37.06 99 SER A C 1
ATOM 808 O O . SER A 1 99 ? -29.328 -17.375 -0.101 1 37.06 99 SER A O 1
ATOM 810 N N . PRO A 1 100 ? -28.172 -15.727 0.073 1 43.38 100 PRO A N 1
ATOM 811 C CA . PRO A 1 100 ? -27.5 -16.688 -0.813 1 43.38 100 PRO A CA 1
ATOM 812 C C . PRO A 1 100 ? -27.375 -18.078 -0.189 1 43.38 100 PRO A C 1
ATOM 814 O O . PRO A 1 100 ? -27.391 -18.203 1.038 1 43.38 100 PRO A O 1
ATOM 817 N N . GLN A 1 101 ? -28.062 -18.906 -0.656 1 51.47 101 GLN A N 1
ATOM 818 C CA . GLN A 1 101 ? -27.672 -20.234 -0.205 1 51.47 101 GLN A CA 1
ATOM 819 C C . GLN A 1 101 ? -26.25 -20.234 0.335 1 51.47 101 GLN A C 1
ATOM 821 O O . GLN A 1 101 ? -25.328 -19.719 -0.319 1 51.47 101 GLN A O 1
ATOM 826 N N . PRO A 1 102 ? -26.141 -20.219 1.656 1 69.69 102 PRO A N 1
ATOM 827 C CA . PRO A 1 102 ? -24.812 -20.266 2.287 1 69.69 102 PRO A CA 1
ATOM 828 C C . PRO A 1 102 ? -23.797 -21.031 1.461 1 69.69 102 PRO A C 1
ATOM 830 O O . PRO A 1 102 ? -24.078 -22.141 0.984 1 69.69 102 PRO A O 1
ATOM 833 N N . VAL A 1 103 ? -22.875 -20.312 0.831 1 81.5 103 VAL A N 1
ATOM 834 C CA . VAL A 1 103 ? -21.781 -21 0.173 1 81.5 103 VAL A CA 1
ATOM 835 C C . VAL A 1 103 ? -21.141 -21.984 1.138 1 81.5 103 VAL A C 1
ATOM 837 O O . VAL A 1 103 ? -20.672 -21.609 2.219 1 81.5 103 VAL A O 1
ATOM 840 N N . SER A 1 104 ? -21.391 -23.234 0.783 1 88.12 104 SER A N 1
ATOM 841 C CA . SER A 1 104 ? -20.812 -24.297 1.596 1 88.12 104 SER A CA 1
ATOM 842 C C . SER A 1 104 ? -19.312 -24.438 1.341 1 88.12 104 SER A C 1
ATOM 844 O O . SER A 1 104 ? -18.547 -24.656 2.273 1 88.12 104 SER A O 1
ATOM 846 N N . VAL A 1 105 ? -18.938 -24.281 0.003 1 96.31 105 VAL A N 1
ATOM 847 C CA . VAL A 1 105 ? -17.531 -24.438 -0.371 1 96.31 105 VAL A CA 1
ATOM 848 C C . VAL A 1 105 ? -17.141 -23.344 -1.369 1 96.31 105 VAL A C 1
ATOM 850 O O . VAL A 1 105 ? -17.844 -23.125 -2.355 1 96.31 105 VAL A O 1
ATOM 853 N N . ASP A 1 106 ? -16.078 -22.625 -1.069 1 95.75 106 ASP A N 1
ATOM 854 C CA . ASP A 1 106 ? -15.562 -21.547 -1.913 1 95.75 106 ASP A CA 1
ATOM 855 C C . ASP A 1 106 ? -14.195 -21.922 -2.494 1 95.75 106 ASP A C 1
ATOM 857 O O . ASP A 1 106 ? -13.188 -21.906 -1.783 1 95.75 106 ASP A O 1
ATOM 861 N N . PHE A 1 107 ? -14.188 -22.156 -3.826 1 97.25 107 PHE A N 1
ATOM 862 C CA . PHE A 1 107 ? -12.938 -22.531 -4.48 1 97.25 107 PHE A CA 1
ATOM 863 C C . PHE A 1 107 ? -12.172 -21.297 -4.938 1 97.25 107 PHE A C 1
ATOM 865 O O . PHE A 1 107 ? -11.68 -21.25 -6.066 1 97.25 107 PHE A O 1
ATOM 872 N N . ARG A 1 108 ? -12.062 -20.328 -4.094 1 92.81 108 ARG A N 1
ATOM 873 C CA . ARG A 1 108 ? -11.359 -19.109 -4.449 1 92.81 108 ARG A CA 1
ATOM 874 C C . ARG A 1 108 ? -9.852 -19.344 -4.477 1 92.81 108 ARG A C 1
ATOM 876 O O . ARG A 1 108 ? -9.297 -20 -3.592 1 92.81 108 ARG A O 1
ATOM 883 N N . ALA A 1 109 ? -9.32 -18.719 -5.527 1 87.31 109 ALA A N 1
ATOM 884 C CA . ALA A 1 109 ? -7.859 -18.688 -5.578 1 87.31 109 ALA A CA 1
ATOM 885 C C . ALA A 1 109 ? -7.305 -17.531 -4.762 1 87.31 109 ALA A C 1
ATOM 887 O O . ALA A 1 109 ? -8.047 -16.609 -4.402 1 87.31 109 ALA A O 1
ATOM 888 N N . GLY A 1 110 ? -6.125 -17.578 -4.32 1 79.12 110 GLY A N 1
ATOM 889 C CA . GLY A 1 110 ? -5.52 -16.469 -3.58 1 79.12 110 GLY A CA 1
ATOM 890 C C . GLY A 1 110 ? -5.809 -16.531 -2.092 1 79.12 110 GLY A C 1
ATOM 891 O O . GLY A 1 110 ? -5.926 -15.484 -1.44 1 79.12 110 GLY A O 1
ATOM 892 N N . ALA A 1 111 ? -6.156 -17.594 -1.604 1 82.69 111 ALA A N 1
ATOM 893 C CA . ALA A 1 111 ? -6.316 -17.844 -0.174 1 82.69 111 ALA A CA 1
ATOM 894 C C . ALA A 1 111 ? -5.27 -18.828 0.333 1 82.69 111 ALA A C 1
ATOM 896 O O . ALA A 1 111 ? -4.738 -19.641 -0.438 1 82.69 111 ALA A O 1
ATOM 897 N N . VAL A 1 112 ? -4.891 -18.672 1.588 1 88.56 112 VAL A N 1
ATOM 898 C CA . VAL A 1 112 ? -3.855 -19.562 2.107 1 88.56 112 VAL A CA 1
ATOM 899 C C . VAL A 1 112 ? -4.43 -20.422 3.229 1 88.56 112 VAL A C 1
ATOM 901 O O . VAL A 1 112 ? -5.504 -20.125 3.764 1 88.56 112 VAL A O 1
ATOM 904 N N . ASP A 1 113 ? -3.76 -21.438 3.559 1 91.88 113 ASP A N 1
ATOM 905 C CA . ASP A 1 113 ? -4.168 -22.422 4.555 1 91.88 113 ASP A CA 1
ATOM 906 C C . ASP A 1 113 ? -3.984 -21.875 5.973 1 91.88 113 ASP A C 1
ATOM 908 O O . ASP A 1 113 ? -2.855 -21.656 6.418 1 91.88 113 ASP A O 1
ATOM 912 N N . GLN A 1 114 ? -5.066 -21.734 6.629 1 91.56 114 GLN A N 1
ATOM 913 C CA . GLN A 1 114 ? -5.02 -21.188 7.984 1 91.56 114 GLN A CA 1
ATOM 914 C C . GLN A 1 114 ? -4.453 -22.203 8.969 1 91.56 114 GLN A C 1
ATOM 916 O O . GLN A 1 114 ? -3.697 -21.859 9.875 1 91.56 114 GLN A O 1
ATOM 921 N N . LYS A 1 115 ? -4.824 -23.406 8.797 1 92.94 115 LYS A N 1
ATOM 922 C CA . LYS A 1 115 ? -4.484 -24.484 9.727 1 92.94 115 LYS A CA 1
ATOM 923 C C . LYS A 1 115 ? -2.975 -24.641 9.859 1 92.94 115 LYS A C 1
ATOM 925 O O . LYS A 1 115 ? -2.461 -24.906 10.945 1 92.94 115 LYS A O 1
ATOM 930 N N . HIS A 1 116 ? -2.283 -24.5 8.75 1 93.75 116 HIS A N 1
ATOM 931 C CA . HIS A 1 116 ? -0.852 -24.781 8.75 1 93.75 116 HIS A CA 1
ATOM 932 C C . HIS A 1 116 ? -0.035 -23.484 8.781 1 93.75 116 HIS A C 1
ATOM 934 O O . HIS A 1 116 ? 1.196 -23.531 8.719 1 93.75 116 HIS A O 1
ATOM 940 N N . PHE A 1 117 ? -0.688 -22.406 8.828 1 94.56 117 PHE A N 1
ATOM 941 C CA . PHE A 1 117 ? 0.012 -21.125 8.953 1 94.56 117 PHE A CA 1
ATOM 942 C C . PHE A 1 117 ? 0.784 -21.062 10.266 1 94.56 117 PHE A C 1
ATOM 944 O O . PHE A 1 117 ? 0.278 -21.484 11.312 1 94.56 117 PHE A O 1
ATOM 951 N N . PRO A 1 118 ? 2.02 -20.578 10.211 1 95.69 118 PRO A N 1
ATOM 952 C CA . PRO A 1 118 ? 2.812 -20.484 11.438 1 95.69 118 PRO A CA 1
ATOM 953 C C . PRO A 1 118 ? 2.396 -19.297 12.312 1 95.69 118 PRO A C 1
ATOM 955 O O . PRO A 1 118 ? 3.201 -18.391 12.562 1 95.69 118 PRO A O 1
ATOM 958 N N . LEU A 1 119 ? 1.252 -19.406 12.906 1 95.44 119 LEU A N 1
ATOM 959 C CA . LEU A 1 119 ? 0.591 -18.312 13.625 1 95.44 119 LEU A CA 1
ATOM 960 C C . LEU A 1 119 ? 1.39 -17.922 14.859 1 95.44 119 LEU A C 1
ATOM 962 O O . LEU A 1 119 ? 1.617 -16.734 15.094 1 95.44 119 LEU A O 1
ATOM 966 N N . LYS A 1 120 ? 1.791 -18.844 15.648 1 96.06 120 LYS A N 1
ATOM 967 C CA . LYS A 1 120 ? 2.521 -18.562 16.875 1 96.06 120 LYS A CA 1
ATOM 968 C C . LYS A 1 120 ? 3.828 -17.828 16.594 1 96.06 120 LYS A C 1
ATOM 970 O O . LYS A 1 120 ? 4.16 -16.859 17.266 1 96.06 120 LYS A O 1
ATOM 975 N N . THR A 1 121 ? 4.547 -18.344 15.609 1 97.19 121 THR A N 1
ATOM 976 C CA . THR A 1 121 ? 5.82 -17.734 15.234 1 97.19 121 THR A CA 1
ATOM 977 C C . THR A 1 121 ? 5.609 -16.312 14.719 1 97.19 121 THR A C 1
ATOM 979 O O . THR A 1 121 ? 6.336 -15.398 15.109 1 97.19 121 THR A O 1
ATOM 982 N N . TRP A 1 122 ? 4.656 -16.109 13.844 1 96.94 122 TRP A N 1
ATOM 983 C CA . TRP A 1 122 ? 4.395 -14.797 13.273 1 96.94 122 TRP A CA 1
ATOM 984 C C . TRP A 1 122 ? 4 -13.797 14.359 1 96.94 122 TRP A C 1
ATOM 986 O O . TRP A 1 122 ? 4.504 -12.672 14.391 1 96.94 122 TRP A O 1
ATOM 996 N N . ARG A 1 123 ? 3.129 -14.227 15.266 1 96.12 123 ARG A N 1
ATOM 997 C CA . ARG A 1 123 ? 2.711 -13.383 16.375 1 96.12 123 ARG A CA 1
ATOM 998 C C . ARG A 1 123 ? 3.91 -12.945 17.219 1 96.12 123 ARG A C 1
ATOM 1000 O O . ARG A 1 123 ? 4.035 -11.773 17.578 1 96.12 123 ARG A O 1
ATOM 1007 N N . LYS A 1 124 ? 4.715 -13.859 17.516 1 97.19 124 LYS A N 1
ATOM 1008 C CA . LYS A 1 124 ? 5.898 -13.586 18.328 1 97.19 124 LYS A CA 1
ATOM 1009 C C . LYS A 1 124 ? 6.809 -12.562 17.656 1 97.19 124 LYS A C 1
ATOM 1011 O O . LYS A 1 124 ? 7.25 -11.602 18.281 1 97.19 124 LYS A O 1
ATOM 1016 N N . LEU A 1 125 ? 7.113 -12.773 16.438 1 97 125 LEU A N 1
ATOM 1017 C CA . LEU A 1 125 ? 8.023 -11.914 15.688 1 97 125 LEU A CA 1
ATOM 1018 C C . LEU A 1 125 ? 7.426 -10.516 15.516 1 97 125 LEU A C 1
ATOM 1020 O O . LEU A 1 125 ? 8.125 -9.516 15.68 1 97 125 LEU A O 1
ATOM 1024 N N . TYR A 1 126 ? 6.145 -10.461 15.164 1 96.25 126 TYR A N 1
ATOM 1025 C CA . TYR A 1 126 ? 5.473 -9.18 15.016 1 96.25 126 TYR A CA 1
ATOM 1026 C C . TYR A 1 126 ? 5.496 -8.391 16.328 1 96.25 126 TYR A C 1
ATOM 1028 O O . TYR A 1 126 ? 5.777 -7.195 16.328 1 96.25 126 TYR A O 1
ATOM 1036 N N . ASN A 1 127 ? 5.18 -9.055 17.391 1 96.06 127 ASN A N 1
ATOM 1037 C CA . ASN A 1 127 ? 5.18 -8.414 18.688 1 96.06 127 ASN A CA 1
ATOM 1038 C C . ASN A 1 127 ? 6.57 -7.918 19.078 1 96.06 127 ASN A C 1
ATOM 1040 O O . ASN A 1 127 ? 6.711 -6.863 19.703 1 96.06 127 ASN A O 1
ATOM 1044 N N . HIS A 1 128 ? 7.523 -8.672 18.75 1 95.88 128 HIS A N 1
ATOM 1045 C CA . HIS A 1 128 ? 8.898 -8.266 19 1 95.88 128 HIS A CA 1
ATOM 1046 C C . HIS A 1 128 ? 9.258 -7.004 18.219 1 95.88 128 HIS A C 1
ATOM 1048 O O . HIS A 1 128 ? 9.859 -6.078 18.781 1 95.88 128 HIS A O 1
ATOM 1054 N N . VAL A 1 129 ? 8.906 -6.926 16.984 1 95.25 129 VAL A N 1
ATOM 1055 C CA . VAL A 1 129 ? 9.188 -5.797 16.109 1 95.25 129 VAL A CA 1
ATOM 1056 C C . VAL A 1 129 ? 8.555 -4.527 16.672 1 95.25 129 VAL A C 1
ATOM 1058 O O . VAL A 1 129 ? 9.133 -3.443 16.594 1 95.25 129 VAL A O 1
ATOM 1061 N N . LEU A 1 130 ? 7.398 -4.633 17.25 1 93.75 130 LEU A N 1
ATOM 1062 C CA . LEU A 1 130 ? 6.641 -3.492 17.766 1 93.75 130 LEU A CA 1
ATOM 1063 C C . LEU A 1 130 ? 7.375 -2.82 18.906 1 93.75 130 LEU A C 1
ATOM 1065 O O . LEU A 1 130 ? 7.062 -1.684 19.281 1 93.75 130 LEU A O 1
ATOM 1069 N N . THR A 1 131 ? 8.344 -3.492 19.469 1 93.31 131 THR A N 1
ATOM 1070 C CA . THR A 1 131 ? 9.086 -2.912 20.594 1 93.31 131 THR A CA 1
ATOM 1071 C C . THR A 1 131 ? 10.25 -2.064 20.078 1 93.31 131 THR A C 1
ATOM 1073 O O . THR A 1 131 ? 10.812 -1.271 20.828 1 93.31 131 THR A O 1
ATOM 1076 N N . SER A 1 132 ? 10.508 -2.191 18.859 1 92.31 132 SER A N 1
ATOM 1077 C CA . SER A 1 132 ? 11.625 -1.457 18.266 1 92.31 132 SER A CA 1
ATOM 1078 C C . SER A 1 132 ? 11.258 -0 18.016 1 92.31 132 SER A C 1
ATOM 1080 O O . SER A 1 132 ? 10.133 0.296 17.594 1 92.31 132 SER A O 1
ATOM 1082 N N . LYS A 1 133 ? 12.219 0.952 18.172 1 89.62 133 LYS A N 1
ATOM 1083 C CA . LYS A 1 133 ? 12.023 2.373 17.891 1 89.62 133 LYS A CA 1
ATOM 1084 C C . LYS A 1 133 ? 11.68 2.609 16.422 1 89.62 133 LYS A C 1
ATOM 1086 O O . LYS A 1 133 ? 10.945 3.539 16.094 1 89.62 133 LYS A O 1
ATOM 1091 N N . LYS A 1 134 ? 12.156 1.765 15.578 1 88.94 134 LYS A N 1
ATOM 1092 C CA . LYS A 1 134 ? 11.961 1.897 14.141 1 88.94 134 LYS A CA 1
ATOM 1093 C C . LYS A 1 134 ? 10.484 1.782 13.773 1 88.94 134 LYS A C 1
ATOM 1095 O O . LYS A 1 134 ? 10.047 2.34 12.758 1 88.94 134 LYS A O 1
ATOM 1100 N N . SER A 1 135 ? 9.766 1.084 14.641 1 91.62 135 SER A N 1
ATOM 1101 C CA . SER A 1 135 ? 8.359 0.82 14.375 1 91.62 135 SER A CA 1
ATOM 1102 C C . SER A 1 135 ? 7.523 2.094 14.484 1 91.62 135 SER A C 1
ATOM 1104 O O . SER A 1 135 ? 6.383 2.137 14.023 1 91.62 135 SER A O 1
ATOM 1106 N N . PHE A 1 136 ? 8.094 3.145 15.016 1 92.69 136 PHE A N 1
ATOM 1107 C CA . PHE A 1 136 ? 7.328 4.352 15.289 1 92.69 136 PHE A CA 1
ATOM 1108 C C . PHE A 1 136 ? 7.742 5.484 14.359 1 92.69 136 PHE A C 1
ATOM 1110 O O . PHE A 1 136 ? 7.426 6.648 14.609 1 92.69 136 PHE A O 1
ATOM 1117 N N . LEU A 1 137 ? 8.484 5.109 13.273 1 90.38 137 LEU A N 1
ATOM 1118 C CA . LEU A 1 137 ? 8.953 6.035 12.25 1 90.38 137 LEU A CA 1
ATOM 1119 C C . LEU A 1 137 ? 8.422 5.645 10.875 1 90.38 137 LEU A C 1
ATOM 1121 O O . LEU A 1 137 ? 7.957 4.52 10.688 1 90.38 137 LEU A O 1
ATOM 1125 N N . TYR A 1 138 ? 8.477 6.637 9.984 1 90.12 138 TYR A N 1
ATOM 1126 C CA . TYR A 1 138 ? 8.289 6.277 8.578 1 90.12 138 TYR A CA 1
ATOM 1127 C C . TYR A 1 138 ? 9.461 5.453 8.07 1 90.12 138 TYR A C 1
ATOM 1129 O O . TYR A 1 138 ? 10.609 5.707 8.43 1 90.12 138 TYR A O 1
ATOM 1137 N N . GLY A 1 139 ? 9.203 4.527 7.289 1 89.56 139 GLY A N 1
ATOM 1138 C CA . GLY A 1 139 ? 10.227 3.643 6.758 1 89.56 139 GLY A CA 1
ATOM 1139 C C . GLY A 1 139 ? 10.914 4.195 5.527 1 89.56 139 GLY A C 1
ATOM 1140 O O . GLY A 1 139 ? 10.664 5.336 5.129 1 89.56 139 GLY A O 1
ATOM 1141 N N . ASP A 1 140 ? 11.812 3.395 5.027 1 93.25 140 ASP A N 1
ATOM 1142 C CA . ASP A 1 140 ? 12.539 3.713 3.801 1 93.25 140 ASP A CA 1
ATOM 1143 C C . ASP A 1 140 ? 11.602 3.717 2.594 1 93.25 140 ASP A C 1
ATOM 1145 O O . ASP A 1 140 ? 10.773 2.816 2.439 1 93.25 140 ASP A O 1
ATOM 1149 N N . PRO A 1 141 ? 11.703 4.754 1.771 1 94.38 141 PRO A N 1
ATOM 1150 C CA . PRO A 1 141 ? 10.797 4.852 0.627 1 94.38 141 PRO A CA 1
ATOM 1151 C C . PRO A 1 141 ? 10.844 3.617 -0.271 1 94.38 141 PRO A C 1
ATOM 1153 O O . PRO A 1 141 ? 9.859 3.305 -0.949 1 94.38 141 PRO A O 1
ATOM 1156 N N . PHE A 1 142 ? 11.914 2.887 -0.263 1 97.75 142 PHE A N 1
ATOM 1157 C CA . PHE A 1 142 ? 12.062 1.765 -1.183 1 97.75 142 PHE A CA 1
ATOM 1158 C C . PHE A 1 142 ? 11.961 0.439 -0.439 1 97.75 142 PHE A C 1
ATOM 1160 O O . PHE A 1 142 ? 12.227 -0.621 -1.009 1 97.75 142 PHE A O 1
ATOM 1167 N N . GLY A 1 143 ? 11.625 0.503 0.83 1 97.69 143 GLY A N 1
ATOM 1168 C CA . GLY A 1 143 ? 11.469 -0.687 1.65 1 97.69 143 GLY A CA 1
ATOM 1169 C C . GLY A 1 143 ? 12.562 -0.841 2.689 1 97.69 143 GLY A C 1
ATOM 1170 O O . GLY A 1 143 ? 13.656 -0.286 2.539 1 97.69 143 GLY A O 1
ATOM 1171 N N . GLU A 1 144 ? 12.32 -1.58 3.709 1 97.75 144 GLU A N 1
ATOM 1172 C CA . GLU A 1 144 ? 13.25 -1.772 4.82 1 97.75 144 GLU A CA 1
ATOM 1173 C C . GLU A 1 144 ? 14.484 -2.555 4.383 1 97.75 144 GLU A C 1
ATOM 1175 O O . GLU A 1 144 ? 14.367 -3.605 3.75 1 97.75 144 GLU A O 1
ATOM 1180 N N . LEU A 1 145 ? 15.625 -2.061 4.73 1 97.62 145 LEU A N 1
ATOM 1181 C CA . LEU A 1 145 ? 16.906 -2.631 4.301 1 97.62 145 LEU A CA 1
ATOM 1182 C C . LEU A 1 145 ? 17.016 -4.094 4.723 1 97.62 145 LEU A C 1
ATOM 1184 O O . LEU A 1 145 ? 17.422 -4.941 3.928 1 97.62 145 LEU A O 1
ATOM 1188 N N . GLY A 1 146 ? 16.625 -4.359 5.973 1 97.75 146 GLY A N 1
ATOM 1189 C CA . GLY A 1 146 ? 16.703 -5.727 6.461 1 97.75 146 GLY A CA 1
ATOM 1190 C C . GLY A 1 146 ? 15.922 -6.711 5.602 1 97.75 146 GLY A C 1
ATOM 1191 O O . GLY A 1 146 ? 16.406 -7.812 5.328 1 97.75 146 GLY A O 1
ATOM 1192 N N . LEU A 1 147 ? 14.734 -6.344 5.168 1 98.56 147 LEU A N 1
ATOM 1193 C CA . LEU A 1 147 ? 13.93 -7.223 4.324 1 98.56 147 LEU A CA 1
ATOM 1194 C C . LEU A 1 147 ? 14.562 -7.371 2.941 1 98.56 147 LEU A C 1
ATOM 1196 O O . LEU A 1 147 ? 14.594 -8.477 2.387 1 98.56 147 LEU A O 1
ATOM 1200 N N . ARG A 1 148 ? 15.031 -6.293 2.355 1 98.69 148 ARG A N 1
ATOM 1201 C CA . ARG A 1 148 ? 15.672 -6.34 1.043 1 98.69 148 ARG A CA 1
ATOM 1202 C C . ARG A 1 148 ? 16.891 -7.258 1.056 1 98.69 148 ARG A C 1
ATOM 1204 O O . ARG A 1 148 ? 17.125 -7.988 0.095 1 98.69 148 ARG A O 1
ATOM 1211 N N . GLU A 1 149 ? 17.609 -7.254 2.152 1 98.12 149 GLU A N 1
ATOM 1212 C CA . GLU A 1 149 ? 18.75 -8.141 2.303 1 98.12 149 GLU A CA 1
ATOM 1213 C C . GLU A 1 149 ? 18.328 -9.602 2.348 1 98.12 149 GLU A C 1
ATOM 1215 O O . GLU A 1 149 ? 18.938 -10.461 1.704 1 98.12 149 GLU A O 1
ATOM 1220 N N . GLN A 1 150 ? 17.266 -9.852 3.104 1 98 150 GLN A N 1
ATOM 1221 C CA . GLN A 1 150 ? 16.766 -11.219 3.201 1 98 150 GLN A CA 1
ATOM 1222 C C . GLN A 1 150 ? 16.234 -11.703 1.854 1 98 150 GLN A C 1
ATOM 1224 O O . GLN A 1 150 ? 16.422 -12.867 1.489 1 98 150 GLN A O 1
ATOM 1229 N N . ILE A 1 151 ? 15.625 -10.836 1.102 1 98.38 151 ILE A N 1
ATOM 1230 C CA . ILE A 1 151 ? 15.086 -11.195 -0.205 1 98.38 151 ILE A CA 1
ATOM 1231 C C . ILE A 1 151 ? 16.234 -11.492 -1.173 1 98.38 151 ILE A C 1
ATOM 1233 O O . ILE A 1 151 ? 16.172 -12.461 -1.936 1 98.38 151 ILE A O 1
ATOM 1237 N N . ALA A 1 152 ? 17.25 -10.656 -1.142 1 97 152 ALA A N 1
ATOM 1238 C CA . ALA A 1 152 ? 18.391 -10.891 -2.008 1 97 152 ALA A CA 1
ATOM 1239 C C . ALA A 1 152 ? 19 -12.273 -1.765 1 97 152 ALA A C 1
ATOM 1241 O O . ALA A 1 152 ? 19.266 -13.016 -2.711 1 97 152 ALA A O 1
ATOM 1242 N N . ALA A 1 153 ? 19.156 -12.617 -0.55 1 92.94 153 ALA A N 1
ATOM 1243 C CA . ALA A 1 153 ? 19.688 -13.922 -0.187 1 92.94 153 ALA A CA 1
ATOM 1244 C C . ALA A 1 153 ? 18.766 -15.047 -0.642 1 92.94 153 ALA A C 1
ATOM 1246 O O . ALA A 1 153 ? 19.234 -16.047 -1.203 1 92.94 153 ALA A O 1
ATOM 1247 N N . TYR A 1 154 ? 17.562 -14.914 -0.414 1 93.62 154 TYR A N 1
ATOM 1248 C CA . TYR A 1 154 ? 16.562 -15.914 -0.777 1 93.62 154 TYR A CA 1
ATOM 1249 C C . TYR A 1 154 ? 16.547 -16.141 -2.283 1 93.62 154 TYR A C 1
ATOM 1251 O O . TYR A 1 154 ? 16.469 -17.281 -2.742 1 93.62 154 TYR A O 1
ATOM 1259 N N . LEU A 1 155 ? 16.578 -15.039 -3.057 1 93.62 155 LEU A N 1
ATOM 1260 C CA . LEU A 1 155 ? 16.484 -15.141 -4.508 1 93.62 155 LEU A CA 1
ATOM 1261 C C . LEU A 1 155 ? 17.703 -15.859 -5.086 1 93.62 155 LEU A C 1
ATOM 1263 O O . LEU A 1 155 ? 17.578 -16.594 -6.066 1 93.62 155 LEU A O 1
ATOM 1267 N N . LEU A 1 156 ? 18.797 -15.594 -4.523 1 89.56 156 LEU A N 1
ATOM 1268 C CA . LEU A 1 156 ? 20 -16.297 -4.961 1 89.56 156 LEU A CA 1
ATOM 1269 C C . LEU A 1 156 ? 19.844 -17.797 -4.754 1 89.56 156 LEU A C 1
ATOM 1271 O O . LEU A 1 156 ? 20.125 -18.594 -5.656 1 89.56 156 LEU A O 1
ATOM 1275 N N . GLU A 1 157 ? 19.312 -18.156 -3.664 1 81.5 157 GLU A N 1
ATOM 1276 C CA . GLU A 1 157 ? 19.203 -19.562 -3.277 1 81.5 157 GLU A CA 1
ATOM 1277 C C . GLU A 1 157 ? 18.078 -20.266 -4.043 1 81.5 157 GLU A C 1
ATOM 1279 O O . GLU A 1 157 ? 18.25 -21.391 -4.504 1 81.5 157 GLU A O 1
ATOM 1284 N N . SER A 1 158 ? 16.984 -19.641 -4.18 1 85.62 158 SER A N 1
ATOM 1285 C CA . SER A 1 158 ? 15.766 -20.297 -4.637 1 85.62 158 SER A CA 1
ATOM 1286 C C . SER A 1 158 ? 15.594 -20.156 -6.145 1 85.62 158 SER A C 1
ATOM 1288 O O . SER A 1 158 ? 14.977 -21.016 -6.789 1 85.62 158 SER A O 1
ATOM 1290 N N . ARG A 1 159 ? 16.172 -19.031 -6.676 1 87.81 159 ARG A N 1
ATOM 1291 C CA . ARG A 1 159 ? 15.844 -18.734 -8.07 1 87.81 159 ARG A CA 1
ATOM 1292 C C . ARG A 1 159 ? 17.109 -18.516 -8.891 1 87.81 159 ARG A C 1
ATOM 1294 O O . ARG A 1 159 ? 17.047 -18.375 -10.117 1 87.81 159 ARG A O 1
ATOM 1301 N N . GLY A 1 160 ? 18.266 -18.422 -8.281 1 83.25 160 GLY A N 1
ATOM 1302 C CA . GLY A 1 160 ? 19.531 -18.188 -8.961 1 83.25 160 GLY A CA 1
ATOM 1303 C C . GLY A 1 160 ? 19.75 -16.734 -9.328 1 83.25 160 GLY A C 1
ATOM 1304 O O . GLY A 1 160 ? 20.672 -16.422 -10.078 1 83.25 160 GLY A O 1
ATOM 1305 N N . VAL A 1 161 ? 18.938 -15.875 -8.828 1 89.31 161 VAL A N 1
ATOM 1306 C CA . VAL A 1 161 ? 19.031 -14.453 -9.148 1 89.31 161 VAL A CA 1
ATOM 1307 C C . VAL A 1 161 ? 20.094 -13.797 -8.266 1 89.31 161 VAL A C 1
ATOM 1309 O O . VAL A 1 161 ? 19.922 -13.711 -7.043 1 89.31 161 VAL A O 1
ATOM 1312 N N . LYS A 1 162 ? 21.141 -13.383 -8.844 1 89.44 162 LYS A N 1
ATOM 1313 C CA . LYS A 1 162 ? 22.172 -12.625 -8.141 1 89.44 162 LYS A CA 1
ATOM 1314 C C . LYS A 1 162 ? 21.844 -11.133 -8.125 1 89.44 162 LYS A C 1
ATOM 1316 O O . LYS A 1 162 ? 21.812 -10.492 -9.172 1 89.44 162 LYS A O 1
ATOM 1321 N N . THR A 1 163 ? 21.578 -10.641 -6.941 1 94.06 163 THR A N 1
ATOM 1322 C CA . THR A 1 163 ? 21.219 -9.242 -6.773 1 94.06 163 THR A CA 1
ATOM 1323 C C . THR A 1 163 ? 21.609 -8.742 -5.383 1 94.06 163 THR A C 1
ATOM 1325 O O . THR A 1 163 ? 22.203 -9.492 -4.598 1 94.06 163 THR A O 1
ATOM 1328 N N . ASP A 1 164 ? 21.484 -7.457 -5.172 1 94.81 164 ASP A N 1
ATOM 1329 C CA . ASP A 1 164 ? 21.75 -6.875 -3.861 1 94.81 164 ASP A CA 1
ATOM 1330 C C . ASP A 1 164 ? 20.547 -6.09 -3.35 1 94.81 164 ASP A C 1
ATOM 1332 O O . ASP A 1 164 ? 19.578 -5.883 -4.082 1 94.81 164 ASP A O 1
ATOM 1336 N N . ALA A 1 165 ? 20.641 -5.73 -2.086 1 97.62 165 ALA A N 1
ATOM 1337 C CA . ALA A 1 165 ? 19.531 -5.051 -1.416 1 97.62 165 ALA A CA 1
ATOM 1338 C C . ALA A 1 165 ? 19.188 -3.738 -2.115 1 97.62 165 ALA A C 1
ATOM 1340 O O . ALA A 1 165 ? 18.031 -3.34 -2.166 1 97.62 165 ALA A O 1
ATOM 1341 N N . ASP A 1 166 ? 20.125 -3.045 -2.65 1 97 166 ASP A N 1
ATOM 1342 C CA . ASP A 1 166 ? 19.922 -1.739 -3.27 1 97 166 ASP A CA 1
ATOM 1343 C C . ASP A 1 166 ? 19.078 -1.86 -4.535 1 97 166 ASP A C 1
ATOM 1345 O O . ASP A 1 166 ? 18.375 -0.917 -4.918 1 97 166 ASP A O 1
ATOM 1349 N N . SER A 1 167 ? 19.125 -3.033 -5.188 1 98.06 167 SER A N 1
ATOM 1350 C CA . SER A 1 167 ? 18.422 -3.238 -6.449 1 98.06 167 SER A CA 1
ATOM 1351 C C . SER A 1 167 ? 17 -3.736 -6.215 1 98.06 167 SER A C 1
ATOM 1353 O O . SER A 1 167 ? 16.25 -3.943 -7.164 1 98.06 167 SER A O 1
ATOM 1355 N N . ILE A 1 168 ? 16.688 -3.926 -4.973 1 98.75 168 ILE A N 1
ATOM 1356 C CA . ILE A 1 168 ? 15.383 -4.469 -4.625 1 98.75 168 ILE A CA 1
ATOM 1357 C C . ILE A 1 168 ? 14.469 -3.35 -4.129 1 98.75 168 ILE A C 1
ATOM 1359 O O . ILE A 1 168 ? 14.859 -2.557 -3.271 1 98.75 168 ILE A O 1
ATOM 1363 N N . ILE A 1 169 ? 13.289 -3.225 -4.75 1 98.69 169 ILE A N 1
ATOM 1364 C CA . ILE A 1 169 ? 12.25 -2.287 -4.34 1 98.69 169 ILE A CA 1
ATOM 1365 C C . ILE A 1 169 ? 11.07 -3.053 -3.742 1 98.69 169 ILE A C 1
ATOM 1367 O O . ILE A 1 169 ? 10.617 -4.047 -4.312 1 98.69 169 ILE A O 1
ATOM 1371 N N . ILE A 1 170 ? 10.609 -2.637 -2.576 1 98.62 170 ILE A N 1
ATOM 1372 C CA . ILE A 1 170 ? 9.469 -3.271 -1.923 1 98.62 170 ILE A CA 1
ATOM 1373 C C . ILE A 1 170 ? 8.211 -2.428 -2.139 1 98.62 170 ILE A C 1
ATOM 1375 O O . ILE A 1 170 ? 8.266 -1.197 -2.068 1 98.62 170 ILE A O 1
ATOM 1379 N N . GLY A 1 171 ? 7.109 -3.031 -2.463 1 97.62 171 GLY A N 1
ATOM 1380 C CA . GLY A 1 171 ? 5.801 -2.402 -2.576 1 97.62 171 GLY A CA 1
ATOM 1381 C C . GLY A 1 171 ? 4.688 -3.221 -1.952 1 97.62 171 GLY A C 1
ATOM 1382 O O . GLY A 1 171 ? 4.941 -4.266 -1.35 1 97.62 171 GLY A O 1
ATOM 1383 N N . SER A 1 172 ? 3.498 -2.74 -2.062 1 96.94 172 SER A N 1
ATOM 1384 C CA . SER A 1 172 ? 2.365 -3.373 -1.395 1 96.94 172 SER A CA 1
ATOM 1385 C C . SER A 1 172 ? 1.779 -4.496 -2.242 1 96.94 172 SER A C 1
ATOM 1387 O O . SER A 1 172 ? 1.139 -5.41 -1.717 1 96.94 172 SER A O 1
ATOM 1389 N N . SER A 1 173 ? 1.895 -4.406 -3.533 1 95.94 173 SER A N 1
ATOM 1390 C CA . SER A 1 173 ? 1.398 -5.426 -4.449 1 95.94 173 SER A CA 1
ATOM 1391 C C . SER A 1 173 ? 2.117 -5.359 -5.793 1 95.94 173 SER A C 1
ATOM 1393 O O . SER A 1 173 ? 2.725 -4.34 -6.129 1 95.94 173 SER A O 1
ATOM 1395 N N . THR A 1 174 ? 2.027 -6.461 -6.492 1 97 174 THR A N 1
ATOM 1396 C CA . THR A 1 174 ? 2.609 -6.492 -7.828 1 97 174 THR A CA 1
ATOM 1397 C C . THR A 1 174 ? 1.979 -5.43 -8.719 1 97 174 THR A C 1
ATOM 1399 O O . THR A 1 174 ? 2.684 -4.703 -9.43 1 97 174 THR A O 1
ATOM 1402 N N . GLN A 1 175 ? 0.7 -5.316 -8.656 1 96.5 175 GLN A N 1
ATOM 1403 C CA . GLN A 1 175 ? -0.019 -4.348 -9.477 1 96.5 175 GLN A CA 1
ATOM 1404 C C . GLN A 1 175 ? 0.416 -2.92 -9.148 1 96.5 175 GLN A C 1
ATOM 1406 O O . GLN A 1 175 ? 0.677 -2.123 -10.055 1 96.5 175 GLN A O 1
ATOM 1411 N N . GLN A 1 176 ? 0.472 -2.58 -7.875 1 96.31 176 GLN A N 1
ATOM 1412 C CA . GLN A 1 176 ? 0.917 -1.259 -7.445 1 96.31 176 GLN A CA 1
ATOM 1413 C C . GLN A 1 176 ? 2.326 -0.962 -7.949 1 96.31 176 GLN A C 1
ATOM 1415 O O . GLN A 1 176 ? 2.6 0.141 -8.422 1 96.31 176 GLN A O 1
ATOM 1420 N N . MET A 1 177 ? 3.199 -1.871 -7.895 1 97.62 177 MET A N 1
ATOM 1421 C CA . MET A 1 177 ? 4.582 -1.688 -8.328 1 97.62 177 MET A CA 1
ATOM 1422 C C . MET A 1 177 ? 4.656 -1.505 -9.844 1 97.62 177 MET A C 1
ATOM 1424 O O . MET A 1 177 ? 5.453 -0.703 -10.336 1 97.62 177 MET A O 1
ATOM 1428 N N . LEU A 1 178 ? 3.814 -2.244 -10.539 1 98.25 178 LEU A N 1
ATOM 1429 C CA . LEU A 1 178 ? 3.779 -2.121 -11.992 1 98.25 178 LEU A CA 1
ATOM 1430 C C . LEU A 1 178 ? 3.301 -0.733 -12.414 1 98.25 178 LEU A C 1
ATOM 1432 O O . LEU A 1 178 ? 3.75 -0.195 -13.422 1 98.25 178 LEU A O 1
ATOM 1436 N N . ILE A 1 179 ? 2.404 -0.16 -11.648 1 97.12 179 ILE A N 1
ATOM 1437 C CA . ILE A 1 179 ? 1.914 1.184 -11.938 1 97.12 179 ILE A CA 1
ATOM 1438 C C . ILE A 1 179 ? 3.064 2.184 -11.836 1 97.12 179 ILE A C 1
ATOM 1440 O O . ILE A 1 179 ? 3.254 3.008 -12.734 1 97.12 179 ILE A O 1
ATOM 1444 N N . TYR A 1 180 ? 3.852 2.119 -10.781 1 97.38 180 TYR A N 1
ATOM 1445 C CA . TYR A 1 180 ? 4.988 3.021 -10.625 1 97.38 180 TYR A CA 1
ATOM 1446 C C . TYR A 1 180 ? 6.051 2.744 -11.68 1 97.38 180 TYR A C 1
ATOM 1448 O O . TYR A 1 180 ? 6.566 3.672 -12.312 1 97.38 180 TYR A O 1
ATOM 1456 N N . LEU A 1 181 ? 6.332 1.478 -11.906 1 98.19 181 LEU A N 1
ATOM 1457 C CA . LEU A 1 181 ? 7.348 1.092 -12.875 1 98.19 181 LEU A CA 1
ATOM 1458 C C . LEU A 1 181 ? 6.973 1.564 -14.273 1 98.19 181 LEU A C 1
ATOM 1460 O O . LEU A 1 181 ? 7.828 2.029 -15.031 1 98.19 181 LEU A O 1
ATOM 1464 N N . SER A 1 182 ? 5.703 1.445 -14.594 1 97.75 182 SER A N 1
ATOM 1465 C CA . SER A 1 182 ? 5.23 1.798 -15.93 1 97.75 182 SER A CA 1
ATOM 1466 C C . SER A 1 182 ? 5.395 3.291 -16.203 1 97.75 182 SER A C 1
ATOM 1468 O O . SER A 1 182 ? 5.562 3.707 -17.344 1 97.75 182 SER A O 1
ATOM 1470 N N . ARG A 1 183 ? 5.316 4.07 -15.133 1 95.94 183 ARG A N 1
ATOM 1471 C CA . ARG A 1 183 ? 5.555 5.5 -15.297 1 95.94 183 ARG A CA 1
ATOM 1472 C C . ARG A 1 183 ? 6.953 5.762 -15.844 1 95.94 183 ARG A C 1
ATOM 1474 O O . ARG A 1 183 ? 7.156 6.699 -16.625 1 95.94 183 ARG A O 1
ATOM 1481 N N . ILE A 1 184 ? 7.91 4.992 -15.43 1 96.31 184 ILE A N 1
ATOM 1482 C CA . ILE A 1 184 ? 9.289 5.105 -15.891 1 96.31 184 ILE A CA 1
ATOM 1483 C C . ILE A 1 184 ? 9.414 4.52 -17.297 1 96.31 184 ILE A C 1
ATOM 1485 O O . ILE A 1 184 ? 9.977 5.152 -18.188 1 96.31 184 ILE A O 1
ATOM 1489 N N . LEU A 1 185 ? 8.859 3.357 -17.531 1 97.12 185 LEU A N 1
ATOM 1490 C CA . LEU A 1 185 ? 9.016 2.615 -18.781 1 97.12 185 LEU A CA 1
ATOM 1491 C C . LEU A 1 185 ? 8.344 3.342 -19.938 1 97.12 185 LEU A C 1
ATOM 1493 O O . LEU A 1 185 ? 8.828 3.301 -21.062 1 97.12 185 LEU A O 1
ATOM 1497 N N . LYS A 1 186 ? 7.289 3.982 -19.625 1 95.69 186 LYS A N 1
ATOM 1498 C CA . LYS A 1 186 ? 6.504 4.621 -20.688 1 95.69 186 LYS A CA 1
ATOM 1499 C C . LYS A 1 186 ? 7.27 5.777 -21.312 1 95.69 186 LYS A C 1
ATOM 1501 O O . LYS A 1 186 ? 6.906 6.254 -22.391 1 95.69 186 LYS A O 1
ATOM 1506 N N . GLU A 1 187 ? 8.25 6.273 -20.641 1 94.38 187 GLU A N 1
ATOM 1507 C CA . GLU A 1 187 ? 9.094 7.328 -21.203 1 94.38 187 GLU A CA 1
ATOM 1508 C C . GLU A 1 187 ? 9.852 6.836 -22.422 1 94.38 187 GLU A C 1
ATOM 1510 O O . GLU A 1 187 ? 10.172 7.621 -23.312 1 94.38 187 GLU A O 1
ATOM 1515 N N . ASP A 1 188 ? 10.148 5.559 -22.531 1 95.69 188 ASP A N 1
ATOM 1516 C CA . ASP A 1 188 ? 10.969 5 -23.594 1 95.69 188 ASP A CA 1
ATOM 1517 C C . ASP A 1 188 ? 10.164 4.059 -24.484 1 95.69 188 ASP A C 1
ATOM 1519 O O . ASP A 1 188 ? 10.57 3.746 -25.594 1 95.69 188 ASP A O 1
ATOM 1523 N N . PHE A 1 189 ? 9.062 3.59 -23.984 1 97 189 PHE A N 1
ATOM 1524 C CA . PHE A 1 189 ? 8.32 2.553 -24.688 1 97 189 PHE A CA 1
ATOM 1525 C C . PHE A 1 189 ? 6.844 2.922 -24.781 1 97 189 PHE A C 1
ATOM 1527 O O . PHE A 1 189 ? 6.266 3.469 -23.844 1 97 189 PHE A O 1
ATOM 1534 N N . SER A 1 190 ? 6.195 2.584 -25.891 1 96.56 190 SER A N 1
ATOM 1535 C CA . SER A 1 190 ? 4.809 2.975 -26.141 1 96.56 190 SER A CA 1
ATOM 1536 C C . SER A 1 190 ? 3.852 1.824 -25.844 1 96.56 190 SER A C 1
ATOM 1538 O O . SER A 1 190 ? 2.639 2.027 -25.75 1 96.56 190 SER A O 1
ATOM 1540 N N . GLY A 1 191 ? 4.426 0.635 -25.766 1 97.88 191 GLY A N 1
ATOM 1541 C CA . GLY A 1 191 ? 3.584 -0.529 -25.531 1 97.88 191 GLY A CA 1
ATOM 1542 C C . GLY A 1 191 ? 4.324 -1.693 -24.906 1 97.88 191 GLY A C 1
ATOM 1543 O O . GLY A 1 191 ? 5.516 -1.588 -24.609 1 97.88 191 GLY A O 1
ATOM 1544 N N . ILE A 1 192 ? 3.576 -2.77 -24.688 1 98.44 192 ILE A N 1
ATOM 1545 C CA . ILE A 1 192 ? 4.117 -3.951 -24.016 1 98.44 192 ILE A CA 1
ATOM 1546 C C . ILE A 1 192 ? 3.391 -5.199 -24.516 1 98.44 192 ILE A C 1
ATOM 1548 O O . ILE A 1 192 ? 2.188 -5.164 -24.781 1 98.44 192 ILE A O 1
ATOM 1552 N N . ILE A 1 193 ? 4.211 -6.254 -24.719 1 98.5 193 ILE A N 1
ATOM 1553 C CA . ILE A 1 193 ? 3.658 -7.559 -25.062 1 98.5 193 ILE A CA 1
ATOM 1554 C C . ILE A 1 193 ? 3.199 -8.273 -23.797 1 98.5 193 ILE A C 1
ATOM 1556 O O . ILE A 1 193 ? 3.936 -8.336 -22.812 1 98.5 193 ILE A O 1
ATOM 1560 N N . VAL A 1 194 ? 1.97 -8.773 -23.797 1 98.31 194 VAL A N 1
ATOM 1561 C CA . VAL A 1 194 ? 1.453 -9.539 -22.672 1 98.31 194 VAL A CA 1
ATOM 1562 C C . VAL A 1 194 ? 0.997 -10.914 -23.141 1 98.31 194 VAL A C 1
ATOM 1564 O O . VAL A 1 194 ? 0.666 -11.094 -24.312 1 98.31 194 VAL A O 1
ATOM 1567 N N . GLU A 1 195 ? 1.036 -11.836 -22.219 1 98.19 195 GLU A N 1
ATOM 1568 C CA . GLU A 1 195 ? 0.514 -13.172 -22.5 1 98.19 195 GLU A CA 1
ATOM 1569 C C . GLU A 1 195 ? -0.996 -13.141 -22.719 1 98.19 195 GLU A C 1
ATOM 1571 O O . GLU A 1 195 ? -1.705 -12.367 -22.078 1 98.19 195 GLU A O 1
ATOM 1576 N N . ASN A 1 196 ? -1.47 -14.047 -23.609 1 97.62 196 ASN A N 1
ATOM 1577 C CA . ASN A 1 196 ? -2.898 -14.227 -23.859 1 97.62 196 ASN A CA 1
ATOM 1578 C C . ASN A 1 196 ? -3.273 -15.703 -23.906 1 97.62 196 ASN A C 1
ATOM 1580 O O . ASN A 1 196 ? -3.012 -16.375 -24.891 1 97.62 196 ASN A O 1
ATOM 1584 N N . PRO A 1 197 ? -4.012 -16.281 -22.938 1 97.25 197 PRO A N 1
ATOM 1585 C CA . PRO A 1 197 ? -4.438 -15.578 -21.734 1 97.25 197 PRO A CA 1
ATOM 1586 C C . PRO A 1 197 ? -3.266 -15.203 -20.828 1 97.25 197 PRO A C 1
ATOM 1588 O O . PRO A 1 197 ? -2.158 -15.727 -21 1 97.25 197 PRO A O 1
ATOM 1591 N N . GLY A 1 198 ? -3.498 -14.227 -19.938 1 97.12 198 GLY A N 1
ATOM 1592 C CA . GLY A 1 198 ? -2.496 -13.781 -18.984 1 97.12 198 GLY A CA 1
ATOM 1593 C C . GLY A 1 198 ? -3.088 -13.055 -17.781 1 97.12 198 GLY A C 1
ATOM 1594 O O . GLY A 1 198 ? -4.312 -12.984 -17.641 1 97.12 198 GLY A O 1
ATOM 1595 N N . PHE A 1 199 ? -2.271 -12.57 -16.938 1 95.88 199 PHE A N 1
ATOM 1596 C CA . PHE A 1 199 ? -2.672 -11.945 -15.688 1 95.88 199 PHE A CA 1
ATOM 1597 C C . PHE A 1 199 ? -3.365 -10.617 -15.945 1 95.88 199 PHE A C 1
ATOM 1599 O O . PHE A 1 199 ? -2.734 -9.656 -16.406 1 95.88 199 PHE A O 1
ATOM 1606 N N . ASP A 1 200 ? -4.543 -10.516 -15.578 1 94.69 200 ASP A N 1
ATOM 1607 C CA . ASP A 1 200 ? -5.375 -9.344 -15.836 1 94.69 200 ASP A CA 1
ATOM 1608 C C . ASP A 1 200 ? -4.895 -8.148 -15.023 1 94.69 200 ASP A C 1
ATOM 1610 O O . ASP A 1 200 ? -4.973 -7.004 -15.492 1 94.69 200 ASP A O 1
ATOM 1614 N N . GLY A 1 201 ? -4.395 -8.359 -13.805 1 95 201 GLY A N 1
ATOM 1615 C CA . GLY A 1 201 ? -3.906 -7.27 -12.977 1 95 201 GLY A CA 1
ATOM 1616 C C . GLY A 1 201 ? -2.775 -6.488 -13.617 1 95 201 GLY A C 1
ATOM 1617 O O . GLY A 1 201 ? -2.711 -5.262 -13.5 1 95 201 GLY A O 1
ATOM 1618 N N . ALA A 1 202 ? -1.897 -7.203 -14.266 1 97 202 ALA A N 1
ATOM 1619 C CA . ALA A 1 202 ? -0.802 -6.539 -14.961 1 97 202 ALA A CA 1
ATOM 1620 C C . ALA A 1 202 ? -1.323 -5.699 -16.125 1 97 202 ALA A C 1
ATOM 1622 O O . ALA A 1 202 ? -0.882 -4.566 -16.328 1 97 202 ALA A O 1
ATOM 1623 N N . ARG A 1 203 ? -2.266 -6.234 -16.906 1 96.44 203 ARG A N 1
ATOM 1624 C CA . ARG A 1 203 ? -2.842 -5.512 -18.031 1 96.44 203 ARG A CA 1
ATOM 1625 C C . ARG A 1 203 ? -3.471 -4.199 -17.578 1 96.44 203 ARG A C 1
ATOM 1627 O O . ARG A 1 203 ? -3.27 -3.156 -18.203 1 96.44 203 ARG A O 1
ATOM 1634 N N . GLU A 1 204 ? -4.191 -4.305 -16.469 1 94.81 204 GLU A N 1
ATOM 1635 C CA . GLU A 1 204 ? -4.816 -3.107 -15.914 1 94.81 204 GLU A CA 1
ATOM 1636 C C . GLU A 1 204 ? -3.77 -2.066 -15.531 1 94.81 204 GLU A C 1
ATOM 1638 O O . GLU A 1 204 ? -3.969 -0.869 -15.742 1 94.81 204 GLU A O 1
ATOM 1643 N N . ALA A 1 205 ? -2.719 -2.494 -14.938 1 96.25 205 ALA A N 1
ATOM 1644 C CA . ALA A 1 205 ? -1.646 -1.591 -14.531 1 96.25 205 ALA A CA 1
ATOM 1645 C C . ALA A 1 205 ? -1.023 -0.898 -15.734 1 96.25 205 ALA A C 1
ATOM 1647 O O . ALA A 1 205 ? -0.764 0.307 -15.703 1 96.25 205 ALA A O 1
ATOM 1648 N N . PHE A 1 206 ? -0.75 -1.654 -16.797 1 97.31 206 PHE A N 1
ATOM 1649 C CA . PHE A 1 206 ? -0.154 -1.089 -18 1 97.31 206 PHE A CA 1
ATOM 1650 C C . PHE A 1 206 ? -1.106 -0.101 -18.672 1 97.31 206 PHE A C 1
ATOM 1652 O O . PHE A 1 206 ? -0.687 0.968 -19.109 1 97.31 206 PHE A O 1
ATOM 1659 N N . GLN A 1 207 ? -2.369 -0.447 -18.641 1 94 207 GLN A N 1
ATOM 1660 C CA . GLN A 1 207 ? -3.373 0.422 -19.25 1 94 207 GLN A CA 1
ATOM 1661 C C . GLN A 1 207 ? -3.576 1.688 -18.422 1 94 207 GLN A C 1
ATOM 1663 O O . GLN A 1 207 ? -3.957 2.73 -18.953 1 94 207 GLN A O 1
ATOM 1668 N N . PHE A 1 208 ? -3.357 1.602 -17.172 1 93.25 208 PHE A N 1
ATOM 1669 C CA . PHE A 1 208 ? -3.404 2.748 -16.281 1 93.25 208 PHE A CA 1
ATOM 1670 C C . PHE A 1 208 ? -2.57 3.9 -16.828 1 93.25 208 PHE A C 1
ATOM 1672 O O . PHE A 1 208 ? -2.939 5.066 -16.672 1 93.25 208 PHE A O 1
ATOM 1679 N N . HIS A 1 209 ? -1.461 3.588 -17.469 1 92.75 209 HIS A N 1
ATOM 1680 C CA . HIS A 1 209 ? -0.568 4.594 -18.031 1 92.75 209 HIS A CA 1
ATOM 1681 C C . HIS A 1 209 ? -0.782 4.746 -19.531 1 92.75 209 HIS A C 1
ATOM 1683 O O . HIS A 1 209 ? -0.029 5.453 -20.203 1 92.75 209 HIS A O 1
ATOM 1689 N N . GLY A 1 210 ? -1.697 3.98 -20.078 1 92.38 210 GLY A N 1
ATOM 1690 C CA . GLY A 1 210 ? -2.035 4.102 -21.484 1 92.38 210 GLY A CA 1
ATOM 1691 C C . GLY A 1 210 ? -1.065 3.373 -22.391 1 92.38 210 GLY A C 1
ATOM 1692 O O . GLY A 1 210 ? -0.936 3.715 -23.578 1 92.38 210 GLY A O 1
ATOM 1693 N N . LEU A 1 211 ? -0.31 2.412 -21.891 1 96.56 211 LEU A N 1
ATOM 1694 C CA . LEU A 1 211 ? 0.535 1.588 -22.75 1 96.56 211 LEU A CA 1
ATOM 1695 C C . LEU A 1 211 ? -0.312 0.719 -23.672 1 96.56 211 LEU A C 1
ATOM 1697 O O . LEU A 1 211 ? -1.327 0.162 -23.25 1 96.56 211 LEU A O 1
ATOM 1701 N N . SER A 1 212 ? 0.075 0.67 -24.938 1 97.19 212 SER A N 1
ATOM 1702 C CA . SER A 1 212 ? -0.589 -0.254 -25.844 1 97.19 212 SER A CA 1
ATOM 1703 C C . SER A 1 212 ? -0.247 -1.702 -25.516 1 97.19 212 SER A C 1
ATOM 1705 O O . SER A 1 212 ? 0.87 -1.998 -25.078 1 97.19 212 SER A O 1
ATOM 1707 N N . LEU A 1 213 ? -1.209 -2.596 -25.75 1 97.19 213 LEU A N 1
ATOM 1708 C CA . LEU A 1 213 ? -0.993 -4.008 -25.469 1 97.19 213 LEU A CA 1
ATOM 1709 C C . LEU A 1 213 ? -0.879 -4.816 -26.75 1 97.19 213 LEU A C 1
ATOM 1711 O O . LEU A 1 213 ? -1.726 -4.699 -27.641 1 97.19 213 LEU A O 1
ATOM 1715 N N . GLU A 1 214 ? 0.192 -5.477 -26.906 1 97.44 214 GLU A N 1
ATOM 1716 C CA . GLU A 1 214 ? 0.33 -6.555 -27.891 1 97.44 214 GLU A CA 1
ATOM 1717 C C . GLU A 1 214 ? 0.281 -7.922 -27.219 1 97.44 214 GLU A C 1
ATOM 1719 O O . GLU A 1 214 ? 0.775 -8.086 -26.094 1 97.44 214 GLU A O 1
ATOM 1724 N N . THR A 1 215 ? -0.33 -8.93 -27.859 1 97.25 215 THR A N 1
ATOM 1725 C CA . THR A 1 215 ? -0.551 -10.195 -27.172 1 97.25 215 THR A CA 1
ATOM 1726 C C . THR A 1 215 ? 0.301 -11.305 -27.781 1 97.25 215 THR A C 1
ATOM 1728 O O . THR A 1 215 ? 0.491 -11.352 -28.984 1 97.25 215 THR A O 1
ATOM 1731 N N . MET A 1 216 ? 0.812 -12.094 -26.953 1 97.06 216 MET A N 1
ATOM 1732 C CA . MET A 1 216 ? 1.488 -13.336 -27.297 1 97.06 216 MET A CA 1
ATOM 1733 C C . MET A 1 216 ? 0.669 -14.547 -26.844 1 97.06 216 MET A C 1
ATOM 1735 O O . MET A 1 216 ? 0.36 -14.688 -25.656 1 97.06 216 MET A O 1
ATOM 1739 N N . PRO A 1 217 ? 0.302 -15.438 -27.75 1 96.19 217 PRO A N 1
ATOM 1740 C CA . PRO A 1 217 ? -0.516 -16.578 -27.359 1 96.19 217 PRO A CA 1
ATOM 1741 C C . PRO A 1 217 ? 0.233 -17.562 -26.453 1 96.19 217 PRO A C 1
ATOM 1743 O O . PRO A 1 217 ? 1.421 -17.812 -26.672 1 96.19 217 PRO A O 1
ATOM 1746 N N . VAL A 1 218 ? -0.456 -18 -25.469 1 95.94 218 VAL A N 1
ATOM 1747 C CA . VAL A 1 218 ? 0.013 -19.094 -24.625 1 95.94 218 VAL A CA 1
ATOM 1748 C C . VAL A 1 218 ? -1.014 -20.234 -24.625 1 95.94 218 VAL A C 1
ATOM 1750 O O . VAL A 1 218 ? -2.219 -19.984 -24.562 1 95.94 218 VAL A O 1
ATOM 1753 N N . TYR A 1 219 ? -0.473 -21.406 -24.797 1 92.19 219 TYR A N 1
ATOM 1754 C CA . TYR A 1 219 ? -1.311 -22.594 -24.781 1 92.19 219 TYR A CA 1
ATOM 1755 C C . TYR A 1 219 ? -0.965 -23.484 -23.594 1 92.19 219 TYR A C 1
ATOM 1757 O O . TYR A 1 219 ? -0.079 -23.156 -22.797 1 92.19 219 TYR A O 1
ATOM 1765 N N . GLU A 1 220 ? -1.683 -24.547 -23.422 1 89.5 220 GLU A N 1
ATOM 1766 C CA . GLU A 1 220 ? -1.47 -25.469 -22.312 1 89.5 220 GLU A CA 1
ATOM 1767 C C . GLU A 1 220 ? -0.071 -26.078 -22.359 1 89.5 220 GLU A C 1
ATOM 1769 O O . GLU A 1 220 ? 0.461 -26.5 -21.328 1 89.5 220 GLU A O 1
ATOM 1774 N N . ASN A 1 221 ? 0.452 -26 -23.578 1 84.94 221 ASN A N 1
ATOM 1775 C CA . ASN A 1 221 ? 1.783 -26.578 -23.734 1 84.94 221 ASN A CA 1
ATOM 1776 C C . ASN A 1 221 ? 2.867 -25.5 -23.703 1 84.94 221 ASN A C 1
ATOM 1778 O O . ASN A 1 221 ? 4.051 -25.797 -23.859 1 84.94 221 ASN A O 1
ATOM 1782 N N . GLY A 1 222 ? 2.451 -24.281 -23.562 1 88.56 222 GLY A N 1
ATOM 1783 C CA . GLY A 1 222 ? 3.463 -23.25 -23.406 1 88.56 222 GLY A CA 1
ATOM 1784 C C . GLY A 1 222 ? 3.229 -22.047 -24.281 1 88.56 222 GLY A C 1
ATOM 1785 O O . GLY A 1 222 ? 2.256 -22 -25.047 1 88.56 222 GLY A O 1
ATOM 1786 N N . ALA A 1 223 ? 4.125 -21.141 -24.188 1 93 223 ALA A N 1
ATOM 1787 C CA . ALA A 1 223 ? 4.051 -19.891 -24.938 1 93 223 ALA A CA 1
ATOM 1788 C C . ALA A 1 223 ? 4.371 -20.109 -26.406 1 93 223 ALA A C 1
ATOM 1790 O O . ALA A 1 223 ? 5.258 -20.906 -26.75 1 93 223 ALA A O 1
ATOM 1791 N N . ASP A 1 224 ? 3.666 -19.438 -27.297 1 94.12 224 ASP A N 1
ATOM 1792 C CA . ASP A 1 224 ? 3.936 -19.469 -28.719 1 94.12 224 ASP A CA 1
ATOM 1793 C C . ASP A 1 224 ? 4.82 -18.297 -29.141 1 94.12 224 ASP A C 1
ATOM 1795 O O . ASP A 1 224 ? 4.328 -17.188 -29.359 1 94.12 224 ASP A O 1
ATOM 1799 N N . PHE A 1 225 ? 6.105 -18.578 -29.422 1 93.94 225 PHE A N 1
ATOM 1800 C CA . PHE A 1 225 ? 7.078 -17.547 -29.766 1 93.94 225 PHE A CA 1
ATOM 1801 C C . PHE A 1 225 ? 7.227 -17.406 -31.266 1 93.94 225 PHE A C 1
ATOM 1803 O O . PHE A 1 225 ? 8.109 -16.703 -31.75 1 93.94 225 PHE A O 1
ATOM 1810 N N . SER A 1 226 ? 6.371 -18.031 -32.031 1 92.88 226 SER A N 1
ATOM 1811 C CA . SER A 1 226 ? 6.504 -18.078 -33.469 1 92.88 226 SER A CA 1
ATOM 1812 C C . SER A 1 226 ? 6.477 -16.688 -34.094 1 92.88 226 SER A C 1
ATOM 1814 O O . SER A 1 226 ? 7.129 -16.422 -35.094 1 92.88 226 SER A O 1
ATOM 1816 N N . GLN A 1 227 ? 5.742 -15.797 -33.5 1 93.81 227 GLN A N 1
ATOM 1817 C CA . GLN A 1 227 ? 5.602 -14.461 -34.062 1 93.81 227 GLN A CA 1
ATOM 1818 C C . GLN A 1 227 ? 6.352 -13.422 -33.219 1 93.81 227 GLN A C 1
ATOM 1820 O O . GLN A 1 227 ? 6.18 -12.219 -33.406 1 93.81 227 GLN A O 1
ATOM 1825 N N . LEU A 1 228 ? 7.105 -13.883 -32.312 1 94.12 228 LEU A N 1
ATOM 1826 C CA . LEU A 1 228 ? 7.758 -13.008 -31.359 1 94.12 228 LEU A CA 1
ATOM 1827 C C . LEU A 1 228 ? 8.625 -11.969 -32.062 1 94.12 228 LEU A C 1
ATOM 1829 O O . LEU A 1 228 ? 8.586 -10.789 -31.719 1 94.12 228 LEU A O 1
ATOM 1833 N N . HIS A 1 229 ? 9.336 -12.383 -33.094 1 92.06 229 HIS A N 1
ATOM 1834 C CA . HIS A 1 229 ? 10.281 -11.5 -33.781 1 92.06 229 HIS A CA 1
ATOM 1835 C C . HIS A 1 229 ? 9.555 -10.5 -34.656 1 92.06 229 HIS A C 1
ATOM 1837 O O . HIS A 1 229 ? 10.125 -9.477 -35.062 1 92.06 229 HIS A O 1
ATOM 1843 N N . ALA A 1 230 ? 8.32 -10.789 -35 1 94.56 230 ALA A N 1
ATOM 1844 C CA . ALA A 1 230 ? 7.543 -9.906 -35.844 1 94.56 230 ALA A CA 1
ATOM 1845 C C . ALA A 1 230 ? 6.82 -8.836 -35.031 1 94.56 230 ALA A C 1
ATOM 1847 O O . ALA A 1 230 ? 6.301 -7.867 -35.594 1 94.56 230 ALA A O 1
ATOM 1848 N N . MET A 1 231 ? 6.855 -8.984 -33.781 1 94.56 231 MET A N 1
ATOM 1849 C CA . MET A 1 231 ? 6.145 -8.047 -32.938 1 94.56 231 MET A CA 1
ATOM 1850 C C . MET A 1 231 ? 6.875 -6.711 -32.844 1 94.56 231 MET A C 1
ATOM 1852 O O . MET A 1 231 ? 8.094 -6.652 -33.062 1 94.56 231 MET A O 1
ATOM 1856 N N . LYS A 1 232 ? 6.141 -5.664 -32.562 1 95 232 LYS A N 1
ATOM 1857 C CA . LYS A 1 232 ? 6.676 -4.309 -32.594 1 95 232 LYS A CA 1
ATOM 1858 C C . LYS A 1 232 ? 7.246 -3.893 -31.25 1 95 232 LYS A C 1
ATOM 1860 O O . LYS A 1 232 ? 8.25 -3.182 -31.188 1 95 232 LYS A O 1
ATOM 1865 N N . GLU A 1 233 ? 6.598 -4.305 -30.203 1 96.62 233 GLU A N 1
ATOM 1866 C CA . GLU A 1 233 ? 6.938 -3.824 -28.875 1 96.62 233 GLU A CA 1
ATOM 1867 C C . GLU A 1 233 ? 8.234 -4.453 -28.359 1 96.62 233 GLU A C 1
ATOM 1869 O O . GLU A 1 233 ? 8.609 -5.539 -28.812 1 96.62 233 GLU A O 1
ATOM 1874 N N . LYS A 1 234 ? 8.875 -3.748 -27.453 1 97.56 234 LYS A N 1
ATOM 1875 C CA . LYS A 1 234 ? 10.18 -4.164 -26.953 1 97.56 234 LYS A CA 1
ATOM 1876 C C . LYS A 1 234 ? 10.102 -4.566 -25.484 1 97.56 234 LYS A C 1
ATOM 1878 O O . LYS A 1 234 ? 11.078 -5.047 -24.906 1 97.56 234 LYS A O 1
ATOM 1883 N N . LEU A 1 235 ? 9 -4.301 -24.844 1 98.38 235 LEU A N 1
ATOM 1884 C CA . LEU A 1 235 ? 8.703 -4.793 -23.516 1 98.38 235 LEU A CA 1
ATOM 1885 C C . LEU A 1 235 ? 7.836 -6.043 -23.562 1 98.38 235 LEU A C 1
ATOM 1887 O O . LEU A 1 235 ? 6.941 -6.148 -24.406 1 98.38 235 LEU A O 1
ATOM 1891 N N . ILE A 1 236 ? 8.117 -7.004 -22.688 1 98.5 236 ILE A N 1
ATOM 1892 C CA . ILE A 1 236 ? 7.266 -8.188 -22.625 1 98.5 236 ILE A CA 1
ATOM 1893 C C . ILE A 1 236 ? 7.078 -8.609 -21.172 1 98.5 236 ILE A C 1
ATOM 1895 O O . ILE A 1 236 ? 8.039 -8.617 -20.391 1 98.5 236 ILE A O 1
ATOM 1899 N N . TYR A 1 237 ? 5.863 -8.836 -20.781 1 98.69 237 TYR A N 1
ATOM 1900 C CA . TYR A 1 237 ? 5.492 -9.344 -19.453 1 98.69 237 TYR A CA 1
ATOM 1901 C C . TYR A 1 237 ? 5.156 -10.828 -19.516 1 98.69 237 TYR A C 1
ATOM 1903 O O . TYR A 1 237 ? 4.234 -11.234 -20.234 1 98.69 237 TYR A O 1
ATOM 1911 N N . VAL A 1 238 ? 5.898 -11.672 -18.703 1 98.19 238 VAL A N 1
ATOM 1912 C CA . VAL A 1 238 ? 5.695 -13.117 -18.797 1 98.19 238 VAL A CA 1
ATOM 1913 C C . VAL A 1 238 ? 5.688 -13.727 -17.391 1 98.19 238 VAL A C 1
ATOM 1915 O O . VAL A 1 238 ? 6.246 -13.156 -16.453 1 98.19 238 VAL A O 1
ATOM 1918 N N . THR A 1 239 ? 5.066 -14.867 -17.266 1 96.69 239 THR A N 1
ATOM 1919 C CA . THR A 1 239 ? 5.047 -15.711 -16.078 1 96.69 239 THR A CA 1
ATOM 1920 C C . THR A 1 239 ? 5.668 -17.078 -16.375 1 96.69 239 THR A C 1
ATOM 1922 O O . THR A 1 239 ? 4.969 -18.078 -16.406 1 96.69 239 THR A O 1
ATOM 1925 N N . PRO A 1 240 ? 6.969 -17.141 -16.438 1 93.25 240 PRO A N 1
ATOM 1926 C CA . PRO A 1 240 ? 7.652 -18.297 -17.016 1 93.25 240 PRO A CA 1
ATOM 1927 C C . PRO A 1 240 ? 7.59 -19.531 -16.109 1 93.25 240 PRO A C 1
ATOM 1929 O O . PRO A 1 240 ? 7.613 -20.656 -16.609 1 93.25 240 PRO A O 1
ATOM 1932 N N . SER A 1 241 ? 7.555 -19.344 -14.844 1 90 241 SER A N 1
ATOM 1933 C CA . SER A 1 241 ? 7.617 -20.484 -13.922 1 90 241 SER A CA 1
ATOM 1934 C C . SER A 1 241 ? 6.258 -21.156 -13.781 1 90 241 SER A C 1
ATOM 1936 O O . SER A 1 241 ? 6.172 -22.375 -13.695 1 90 241 SER A O 1
ATOM 1938 N N . HIS A 1 242 ? 5.262 -20.406 -13.711 1 92 242 HIS A N 1
ATOM 1939 C CA . HIS A 1 242 ? 3.879 -20.844 -13.57 1 92 242 HIS A CA 1
ATOM 1940 C C . HIS A 1 242 ? 2.918 -19.875 -14.258 1 92 242 HIS A C 1
ATOM 1942 O O . HIS A 1 242 ? 2.381 -18.969 -13.625 1 92 242 HIS A O 1
ATOM 1948 N N . HIS A 1 243 ? 2.633 -20.219 -15.484 1 94.62 243 HIS A N 1
ATOM 1949 C CA . HIS A 1 243 ? 1.8 -19.328 -16.297 1 94.62 243 HIS A CA 1
ATOM 1950 C C . HIS A 1 243 ? 0.43 -19.125 -15.656 1 94.62 243 HIS A C 1
ATOM 1952 O O . HIS A 1 243 ? -0.154 -20.078 -15.117 1 94.62 243 HIS A O 1
ATOM 1958 N N . SER A 1 244 ? -0.028 -17.969 -15.586 1 94.12 244 SER A N 1
ATOM 1959 C CA . SER A 1 244 ? -1.4 -17.656 -15.195 1 94.12 244 SER A CA 1
ATOM 1960 C C . SER A 1 244 ? -2.281 -17.422 -16.422 1 94.12 244 SER A C 1
ATOM 1962 O O . SER A 1 244 ? -2.059 -16.484 -17.172 1 94.12 244 SER A O 1
ATOM 1964 N N . PRO A 1 245 ? -3.236 -18.266 -16.734 1 95.06 245 PRO A N 1
ATOM 1965 C CA . PRO A 1 245 ? -3.809 -19.188 -15.75 1 95.06 245 PRO A CA 1
ATOM 1966 C C . PRO A 1 245 ? -3.469 -20.656 -16.047 1 95.06 245 PRO A C 1
ATOM 1968 O O . PRO A 1 245 ? -3.756 -21.531 -15.234 1 95.06 245 PRO A O 1
ATOM 1971 N N . TYR A 1 246 ? -2.779 -21 -17.109 1 95.12 246 TYR A N 1
ATOM 1972 C CA . TYR A 1 246 ? -2.707 -22.375 -17.594 1 95.12 246 TYR A CA 1
ATOM 1973 C C . TYR A 1 246 ? -1.751 -23.203 -16.734 1 95.12 246 TYR A C 1
ATOM 1975 O O . TYR A 1 246 ? -1.784 -24.438 -16.766 1 95.12 246 TYR A O 1
ATOM 1983 N N . GLY A 1 247 ? -0.885 -22.547 -16.078 1 91.81 247 GLY A N 1
ATOM 1984 C CA . GLY A 1 247 ? 0.007 -23.234 -15.164 1 91.81 247 GLY A CA 1
ATOM 1985 C C . GLY A 1 247 ? 1.218 -23.844 -15.852 1 91.81 247 GLY A C 1
ATOM 1986 O O . GLY A 1 247 ? 2.074 -24.438 -15.195 1 91.81 247 GLY A O 1
ATOM 1987 N N . VAL A 1 248 ? 1.337 -23.656 -17.109 1 89.19 248 VAL A N 1
ATOM 1988 C CA . VAL A 1 248 ? 2.445 -24.25 -17.859 1 89.19 248 VAL A CA 1
ATOM 1989 C C . VAL A 1 248 ? 3.721 -23.453 -17.609 1 89.19 248 VAL A C 1
ATOM 1991 O O . VAL A 1 248 ? 3.664 -22.234 -17.375 1 89.19 248 VAL A O 1
ATOM 1994 N N . SER A 1 249 ? 4.844 -24.125 -17.594 1 88.5 249 SER A N 1
ATOM 1995 C CA . SER A 1 249 ? 6.141 -23.484 -17.406 1 88.5 249 SER A CA 1
ATOM 1996 C C . SER A 1 249 ? 6.898 -23.344 -18.719 1 88.5 249 SER A C 1
ATOM 1998 O O . SER A 1 249 ? 6.73 -24.156 -19.625 1 88.5 249 SER A O 1
ATOM 2000 N N . MET A 1 250 ? 7.715 -22.328 -18.812 1 87.62 250 MET A N 1
ATOM 2001 C CA . MET A 1 250 ? 8.602 -22.172 -19.953 1 87.62 250 MET A CA 1
ATOM 2002 C C . MET A 1 250 ? 9.797 -23.125 -19.844 1 87.62 250 MET A C 1
ATOM 2004 O O . MET A 1 250 ? 10.398 -23.234 -18.766 1 87.62 250 MET A O 1
ATOM 2008 N N . SER A 1 251 ? 10.086 -23.797 -20.922 1 80.31 251 SER A N 1
ATOM 2009 C CA . SER A 1 251 ? 11.289 -24.625 -20.969 1 80.31 251 SER A CA 1
ATOM 2010 C C . SER A 1 251 ? 12.547 -23.766 -21.016 1 80.31 251 SER A C 1
ATOM 2012 O O . SER A 1 251 ? 12.477 -22.547 -21.203 1 80.31 251 SER A O 1
ATOM 2014 N N . ILE A 1 252 ? 13.656 -24.375 -20.812 1 78 252 ILE A N 1
ATOM 2015 C CA . ILE A 1 252 ? 14.93 -23.672 -20.859 1 78 252 ILE A CA 1
ATOM 2016 C C . ILE A 1 252 ? 15.141 -23.078 -22.25 1 78 252 ILE A C 1
ATOM 2018 O O . ILE A 1 252 ? 15.695 -21.984 -22.391 1 78 252 ILE A O 1
ATOM 2022 N N . GLN A 1 253 ? 14.695 -23.812 -23.281 1 80.38 253 GLN A N 1
ATOM 2023 C CA . GLN A 1 253 ? 14.812 -23.344 -24.656 1 80.38 253 GLN A CA 1
ATOM 2024 C C . GLN A 1 253 ? 13.977 -22.078 -24.875 1 80.38 253 GLN A C 1
ATOM 2026 O O . GLN A 1 253 ? 14.438 -21.125 -25.516 1 80.38 253 GLN A O 1
ATOM 2031 N N . GLN A 1 254 ? 12.797 -22.109 -24.375 1 85.38 254 GLN A N 1
ATOM 2032 C CA . GLN A 1 254 ? 11.922 -20.953 -24.5 1 85.38 254 GLN A CA 1
ATOM 2033 C C . GLN A 1 254 ? 12.5 -19.75 -23.75 1 85.38 254 GLN A C 1
ATOM 2035 O O . GLN A 1 254 ? 12.43 -18.625 -24.234 1 85.38 254 GLN A O 1
ATOM 2040 N N . ARG A 1 255 ? 13.047 -20 -22.609 1 88.12 255 ARG A N 1
ATOM 2041 C CA . ARG A 1 255 ? 13.68 -18.938 -21.828 1 88.12 255 ARG A CA 1
ATOM 2042 C C . ARG A 1 255 ? 14.844 -18.312 -22.578 1 88.12 255 ARG A C 1
ATOM 2044 O O . ARG A 1 255 ? 14.977 -17.094 -22.641 1 88.12 255 ARG A O 1
ATOM 2051 N N . GLN A 1 256 ? 15.609 -19.172 -23.172 1 84.69 256 GLN A N 1
ATOM 2052 C CA . GLN A 1 256 ? 16.734 -18.688 -23.969 1 84.69 256 GLN A CA 1
ATOM 2053 C C . GLN A 1 256 ? 16.266 -17.891 -25.172 1 84.69 256 GLN A C 1
ATOM 2055 O O . GLN A 1 256 ? 16.875 -16.875 -25.516 1 84.69 256 GLN A O 1
ATOM 2060 N N . THR A 1 257 ? 15.242 -18.359 -25.766 1 89.06 257 THR A N 1
ATOM 2061 C CA . THR A 1 257 ? 14.664 -17.641 -26.906 1 89.06 257 THR A CA 1
ATOM 2062 C C . THR A 1 257 ? 14.234 -16.234 -26.5 1 89.06 257 THR A C 1
ATOM 2064 O O . THR A 1 257 ? 14.516 -15.273 -27.219 1 89.06 257 THR A O 1
ATOM 2067 N N . LEU A 1 258 ? 13.641 -16.125 -25.406 1 93.19 258 LEU A N 1
ATOM 2068 C CA . LEU A 1 258 ? 13.164 -14.836 -24.906 1 93.19 258 LEU A CA 1
ATOM 2069 C C . LEU A 1 258 ? 14.336 -13.914 -24.578 1 93.19 258 LEU A C 1
ATOM 2071 O O . LEU A 1 258 ? 14.289 -12.711 -24.875 1 93.19 258 LEU A O 1
ATOM 2075 N N . ILE A 1 259 ? 15.352 -14.469 -23.953 1 91.5 259 ILE A N 1
ATOM 2076 C CA . ILE A 1 259 ? 16.531 -13.703 -23.578 1 91.5 259 ILE A CA 1
ATOM 2077 C C . ILE A 1 259 ? 17.234 -13.18 -24.828 1 91.5 259 ILE A C 1
ATOM 2079 O O . ILE A 1 259 ? 17.609 -12.016 -24.906 1 91.5 259 ILE A O 1
ATOM 2083 N N . ASN A 1 260 ? 17.375 -14.078 -25.781 1 89.81 260 ASN A N 1
ATOM 2084 C CA . ASN A 1 260 ? 17.969 -13.672 -27.047 1 89.81 260 ASN A CA 1
ATOM 2085 C C . ASN A 1 260 ? 17.156 -12.578 -27.734 1 89.81 260 ASN A C 1
ATOM 2087 O O . ASN A 1 260 ? 17.719 -11.625 -28.281 1 89.81 260 ASN A O 1
ATOM 2091 N N . TRP A 1 261 ? 15.898 -12.711 -27.688 1 94.19 261 TRP A N 1
ATOM 2092 C CA . TRP A 1 261 ? 14.977 -11.742 -28.281 1 94.19 261 TRP A CA 1
ATOM 2093 C C . TRP A 1 261 ? 15.148 -10.367 -27.641 1 94.19 261 TRP A C 1
ATOM 2095 O O . TRP A 1 261 ? 15.305 -9.367 -28.344 1 94.19 261 TRP A O 1
ATOM 2105 N N . VAL A 1 262 ? 15.203 -10.25 -26.312 1 95.38 262 VAL A N 1
ATOM 2106 C CA . VAL A 1 262 ? 15.227 -8.961 -25.625 1 95.38 262 VAL A CA 1
ATOM 2107 C C . VAL A 1 262 ? 16.594 -8.305 -25.828 1 95.38 262 VAL A C 1
ATOM 2109 O O . VAL A 1 262 ? 16.688 -7.074 -25.922 1 95.38 262 VAL A O 1
ATOM 2112 N N . ASN A 1 263 ? 17.609 -9.125 -25.891 1 91 263 ASN A N 1
ATOM 2113 C CA . ASN A 1 263 ? 18.953 -8.602 -26.094 1 91 263 ASN A CA 1
ATOM 2114 C C . ASN A 1 263 ? 19.078 -7.93 -27.453 1 91 263 ASN A C 1
ATOM 2116 O O . ASN A 1 263 ? 19.719 -6.887 -27.578 1 91 263 ASN A O 1
ATOM 2120 N N . LYS A 1 264 ? 18.469 -8.477 -28.406 1 91.31 264 LYS A N 1
ATOM 2121 C CA . LYS A 1 264 ? 18.516 -7.938 -29.766 1 91.31 264 LYS A CA 1
ATOM 2122 C C . LYS A 1 264 ? 17.688 -6.668 -29.891 1 91.31 264 LYS A C 1
ATOM 2124 O O . LYS A 1 264 ? 18.031 -5.758 -30.641 1 91.31 264 LYS A O 1
ATOM 2129 N N . ARG A 1 265 ? 16.703 -6.496 -29.141 1 92.94 265 ARG A N 1
ATOM 2130 C CA . ARG A 1 265 ? 15.742 -5.406 -29.281 1 92.94 265 ARG A CA 1
ATOM 2131 C C . ARG A 1 265 ? 16.047 -4.285 -28.297 1 92.94 265 ARG A C 1
ATOM 2133 O O . ARG A 1 265 ? 15.438 -3.213 -28.359 1 92.94 265 ARG A O 1
ATOM 2140 N N . GLU A 1 266 ? 16.906 -4.465 -27.406 1 90.56 266 GLU A N 1
ATOM 2141 C CA . GLU A 1 266 ? 17.266 -3.508 -26.359 1 90.56 266 GLU A CA 1
ATOM 2142 C C . GLU A 1 266 ? 16.031 -3.137 -25.516 1 90.56 266 GLU A C 1
ATOM 2144 O O . GLU A 1 266 ? 15.773 -1.956 -25.281 1 90.56 266 GLU A O 1
ATOM 2149 N N . GLY A 1 267 ? 15.195 -4.102 -25.266 1 96 267 GLY A N 1
ATOM 2150 C CA . GLY A 1 267 ? 14.016 -3.943 -24.422 1 96 267 GLY A CA 1
ATOM 2151 C C . GLY A 1 267 ? 14.18 -4.57 -23.047 1 96 267 GLY A C 1
ATOM 2152 O O . GLY A 1 267 ? 15.297 -4.672 -22.531 1 96 267 GLY A O 1
ATOM 2153 N N . TYR A 1 268 ? 13.102 -4.836 -22.359 1 98.31 268 TYR A N 1
ATOM 2154 C CA . TYR A 1 268 ? 13.125 -5.477 -21.047 1 98.31 268 TYR A CA 1
ATOM 2155 C C . TYR A 1 268 ? 12.07 -6.578 -20.969 1 98.31 268 TYR A C 1
ATOM 2157 O O . TYR A 1 268 ? 11.031 -6.5 -21.609 1 98.31 268 TYR A O 1
ATOM 2165 N N . ILE A 1 269 ? 12.43 -7.617 -20.234 1 98.5 269 ILE A N 1
ATOM 2166 C CA . ILE A 1 269 ? 11.477 -8.641 -19.828 1 98.5 269 ILE A CA 1
ATOM 2167 C C . ILE A 1 269 ? 11.016 -8.383 -18.391 1 98.5 269 ILE A C 1
ATOM 2169 O O . ILE A 1 269 ? 11.836 -8.172 -17.5 1 98.5 269 ILE A O 1
ATOM 2173 N N . LEU A 1 270 ? 9.75 -8.242 -18.203 1 98.81 270 LEU A N 1
ATOM 2174 C CA . LEU A 1 270 ? 9.172 -8.297 -16.859 1 98.81 270 LEU A CA 1
ATOM 2175 C C . LEU A 1 270 ? 8.781 -9.727 -16.5 1 98.81 270 LEU A C 1
ATOM 2177 O O . LEU A 1 270 ? 7.816 -10.273 -17.031 1 98.81 270 LEU A O 1
ATOM 2181 N N . GLU A 1 271 ? 9.555 -10.32 -15.641 1 98.62 271 GLU A N 1
ATOM 2182 C CA . GLU A 1 271 ? 9.359 -11.695 -15.188 1 98.62 271 GLU A CA 1
ATOM 2183 C C . GLU A 1 271 ? 8.547 -11.742 -13.891 1 98.62 271 GLU A C 1
ATOM 2185 O O . GLU A 1 271 ? 9.062 -11.414 -12.82 1 98.62 271 GLU A O 1
ATOM 2190 N N . ASP A 1 272 ? 7.328 -12.156 -14.008 1 98.06 272 ASP A N 1
ATOM 2191 C CA . ASP A 1 272 ? 6.477 -12.312 -12.836 1 98.06 272 ASP A CA 1
ATOM 2192 C C . ASP A 1 272 ? 6.566 -13.727 -12.273 1 98.06 272 ASP A C 1
ATOM 2194 O O . ASP A 1 272 ? 5.984 -14.664 -12.836 1 98.06 272 ASP A O 1
ATOM 2198 N N . ASP A 1 273 ? 7.223 -13.852 -11.156 1 95.75 273 ASP A N 1
ATOM 2199 C CA . ASP A 1 273 ? 7.469 -15.125 -10.5 1 95.75 273 ASP A CA 1
ATOM 2200 C C . ASP A 1 273 ? 6.629 -15.258 -9.227 1 95.75 273 ASP A C 1
ATOM 2202 O O . ASP A 1 273 ? 7.156 -15.562 -8.156 1 95.75 273 ASP A O 1
ATOM 2206 N N . TYR A 1 274 ? 5.293 -15.203 -9.352 1 93.81 274 TYR A N 1
ATOM 2207 C CA . TYR A 1 274 ? 4.367 -14.867 -8.273 1 93.81 274 TYR A CA 1
ATOM 2208 C C . TYR A 1 274 ? 4.156 -16.062 -7.344 1 93.81 274 TYR A C 1
ATOM 2210 O O . TYR A 1 274 ? 3.725 -15.891 -6.199 1 93.81 274 TYR A O 1
ATOM 2218 N N . ASP A 1 275 ? 4.438 -17.312 -7.695 1 91.5 275 ASP A N 1
ATOM 2219 C CA . ASP A 1 275 ? 4.242 -18.453 -6.809 1 91.5 275 ASP A CA 1
ATOM 2220 C C . ASP A 1 275 ? 5.207 -19.578 -7.152 1 91.5 275 ASP A C 1
ATOM 2222 O O . ASP A 1 275 ? 4.848 -20.766 -7.07 1 91.5 275 ASP A O 1
ATOM 2226 N N . SER A 1 276 ? 6.359 -19.266 -7.594 1 87.44 276 SER A N 1
ATOM 2227 C CA . SER A 1 276 ? 7.352 -20.25 -8.023 1 87.44 276 SER A CA 1
ATOM 2228 C C . SER A 1 276 ? 7.691 -21.219 -6.895 1 87.44 276 SER A C 1
ATOM 2230 O O . SER A 1 276 ? 8.281 -22.281 -7.133 1 87.44 276 SER A O 1
ATOM 2232 N N . GLU A 1 277 ? 7.297 -20.984 -5.719 1 88.38 277 GLU A N 1
ATOM 2233 C CA . GLU A 1 277 ? 7.555 -21.844 -4.562 1 88.38 277 GLU A CA 1
ATOM 2234 C C . GLU A 1 277 ? 6.746 -23.125 -4.637 1 88.38 277 GLU A C 1
ATOM 2236 O O . GLU A 1 277 ? 7.125 -24.141 -4.039 1 88.38 277 GLU A O 1
ATOM 2241 N N . TYR A 1 278 ? 5.68 -23.109 -5.344 1 89.62 278 TYR A N 1
ATOM 2242 C CA . TYR A 1 278 ? 4.754 -24.234 -5.289 1 89.62 278 TYR A CA 1
ATOM 2243 C C . TYR A 1 278 ? 4.742 -24.984 -6.609 1 89.62 278 TYR A C 1
ATOM 2245 O O . TYR A 1 278 ? 3.711 -25.062 -7.281 1 89.62 278 TYR A O 1
ATOM 2253 N N . ARG A 1 279 ? 5.801 -25.531 -6.863 1 83.75 279 ARG A N 1
ATOM 2254 C CA . ARG A 1 279 ? 5.949 -26.531 -7.926 1 83.75 279 ARG A CA 1
ATOM 2255 C C . ARG A 1 279 ? 6.047 -27.938 -7.352 1 83.75 279 ARG A C 1
ATOM 2257 O O . ARG A 1 279 ? 6.836 -28.188 -6.438 1 83.75 279 ARG A O 1
ATOM 2264 N N . TYR A 1 280 ? 5.293 -28.859 -7.91 1 80.38 280 TYR A N 1
ATOM 2265 C CA . TYR A 1 280 ? 5.148 -30.125 -7.199 1 80.38 280 TYR A CA 1
ATOM 2266 C C . TYR A 1 280 ? 5.84 -31.25 -7.953 1 80.38 280 TYR A C 1
ATOM 2268 O O . TYR A 1 280 ? 6.117 -32.312 -7.383 1 80.38 280 TYR A O 1
ATOM 2276 N N . THR A 1 281 ? 5.988 -31.172 -9.227 1 68.38 281 THR A N 1
ATOM 2277 C CA . THR A 1 281 ? 6.516 -32.312 -9.984 1 68.38 281 THR A CA 1
ATOM 2278 C C . THR A 1 281 ? 7.898 -31.984 -10.547 1 68.38 281 THR A C 1
ATOM 2280 O O . THR A 1 281 ? 8.719 -32.875 -10.734 1 68.38 281 THR A O 1
ATOM 2283 N N . GLN A 1 282 ? 8 -30.875 -11.117 1 59.62 282 GLN A N 1
ATOM 2284 C CA . GLN A 1 282 ? 9.25 -30.562 -11.805 1 59.62 282 GLN A CA 1
ATOM 2285 C C . GLN A 1 282 ? 10.109 -29.609 -10.969 1 59.62 282 GLN A C 1
ATOM 2287 O O . GLN A 1 282 ? 9.586 -28.844 -10.164 1 59.62 282 GLN A O 1
ATOM 2292 N N . GLN A 1 283 ? 11.336 -29.969 -11.078 1 60.22 283 GLN A N 1
ATOM 2293 C CA . GLN A 1 283 ? 12.266 -29.031 -10.469 1 60.22 283 GLN A CA 1
ATOM 2294 C C . GLN A 1 283 ? 12.109 -27.641 -11.078 1 60.22 283 GLN A C 1
ATOM 2296 O O . GLN A 1 283 ? 11.859 -27.5 -12.273 1 60.22 283 GLN A O 1
ATOM 2301 N N . PRO A 1 284 ? 12.336 -26.766 -10.203 1 65.38 284 PRO A N 1
ATOM 2302 C CA . PRO A 1 284 ? 12.172 -25.391 -10.711 1 65.38 284 PRO A CA 1
ATOM 2303 C C . PRO A 1 284 ? 13.258 -24.984 -11.695 1 65.38 284 PRO A C 1
ATOM 2305 O O . PRO A 1 284 ? 14.406 -25.406 -11.562 1 65.38 284 PRO A O 1
ATOM 2308 N N . PHE A 1 285 ? 12.844 -24.359 -12.797 1 71.75 285 PHE A N 1
ATOM 2309 C CA . PHE A 1 285 ? 13.781 -23.719 -13.711 1 71.75 285 PHE A CA 1
ATOM 2310 C C . PHE A 1 285 ? 14.289 -22.406 -13.133 1 71.75 285 PHE A C 1
ATOM 2312 O O . PHE A 1 285 ? 13.578 -21.734 -12.383 1 71.75 285 PHE A O 1
ATOM 2319 N N . PRO A 1 286 ? 15.516 -22.094 -13.438 1 77.5 286 PRO A N 1
ATOM 2320 C CA . PRO A 1 286 ? 16.016 -20.797 -13.008 1 77.5 286 PRO A CA 1
ATOM 2321 C C . PRO A 1 286 ? 15.188 -19.641 -13.562 1 77.5 286 PRO A C 1
ATOM 2323 O O . PRO A 1 286 ? 14.594 -19.75 -14.633 1 77.5 286 PRO A O 1
ATOM 2326 N N . ALA A 1 287 ? 15.211 -18.594 -12.805 1 90.5 287 ALA A N 1
ATOM 2327 C CA . ALA A 1 287 ? 14.539 -17.391 -13.273 1 90.5 287 ALA A CA 1
ATOM 2328 C C . ALA A 1 287 ? 15.211 -16.828 -14.516 1 90.5 287 ALA A C 1
ATOM 2330 O O . ALA A 1 287 ? 16.406 -17.031 -14.727 1 90.5 287 ALA A O 1
ATOM 2331 N N . LEU A 1 288 ? 14.453 -16.156 -15.383 1 91.75 288 LEU A N 1
ATOM 2332 C CA . LEU A 1 288 ? 15.031 -15.438 -16.516 1 91.75 288 LEU A CA 1
ATOM 2333 C C . LEU A 1 288 ? 16.078 -14.438 -16.031 1 91.75 288 LEU A C 1
ATOM 2335 O O . LEU A 1 288 ? 17.125 -14.297 -16.656 1 91.75 288 LEU A O 1
ATOM 2339 N N . ALA A 1 289 ? 15.789 -13.844 -14.875 1 93.69 289 ALA A N 1
ATOM 2340 C CA . ALA A 1 289 ? 16.672 -12.836 -14.297 1 93.69 289 ALA A CA 1
ATOM 2341 C C . ALA A 1 289 ? 18.016 -13.438 -13.914 1 93.69 289 ALA A C 1
ATOM 2343 O O . ALA A 1 289 ? 19.031 -12.734 -13.852 1 93.69 289 ALA A O 1
ATOM 2344 N N . SER A 1 290 ? 18.016 -14.695 -13.633 1 87.44 290 SER A N 1
ATOM 2345 C CA . SER A 1 290 ? 19.266 -15.359 -13.305 1 87.44 290 SER A CA 1
ATOM 2346 C C . SER A 1 290 ? 20.141 -15.539 -14.539 1 87.44 290 SER A C 1
ATOM 2348 O O . SER A 1 290 ? 21.359 -15.633 -14.438 1 87.44 290 SER A O 1
ATOM 2350 N N . ILE A 1 291 ? 19.5 -15.633 -15.68 1 80.5 291 ILE A N 1
ATOM 2351 C CA . ILE A 1 291 ? 20.188 -15.82 -16.953 1 80.5 291 ILE A CA 1
ATOM 2352 C C . ILE A 1 291 ? 20.688 -14.469 -17.469 1 80.5 291 ILE A C 1
ATOM 2354 O O . ILE A 1 291 ? 21.828 -14.352 -17.938 1 80.5 291 ILE A O 1
ATOM 2358 N N . GLN A 1 292 ? 19.844 -13.477 -17.422 1 87 292 GLN A N 1
ATOM 2359 C CA . GLN A 1 292 ? 20.141 -12.125 -17.891 1 87 292 GLN A CA 1
ATOM 2360 C C . GLN A 1 292 ? 19.594 -11.078 -16.938 1 87 292 GLN A C 1
ATOM 2362 O O . GLN A 1 292 ? 18.453 -10.617 -17.094 1 87 292 GLN A O 1
ATOM 2367 N N . SER A 1 293 ? 20.484 -10.547 -16.125 1 90.19 293 SER A N 1
ATOM 2368 C CA . SER A 1 293 ? 20.031 -9.656 -15.062 1 90.19 293 SER A CA 1
ATOM 2369 C C . SER A 1 293 ? 19.875 -8.227 -15.57 1 90.19 293 SER A C 1
ATOM 2371 O O . SER A 1 293 ? 19.094 -7.445 -15.016 1 90.19 293 SER A O 1
ATOM 2373 N N . ASP A 1 294 ? 20.516 -7.879 -16.625 1 94 294 ASP A N 1
ATOM 2374 C CA . ASP A 1 294 ? 20.578 -6.48 -17.031 1 94 294 ASP A CA 1
ATOM 2375 C C . ASP A 1 294 ? 19.344 -6.086 -17.828 1 94 294 ASP A C 1
ATOM 2377 O O . ASP A 1 294 ? 19.094 -4.902 -18.047 1 94 294 ASP A O 1
ATOM 2381 N N . ARG A 1 295 ? 18.547 -7.121 -18.281 1 95.69 295 ARG A N 1
ATOM 2382 C CA . ARG A 1 295 ? 17.406 -6.793 -19.109 1 95.69 295 ARG A CA 1
ATOM 2383 C C . ARG A 1 295 ? 16.125 -7.426 -18.562 1 95.69 295 ARG A C 1
ATOM 2385 O O . ARG A 1 295 ? 15.078 -7.383 -19.203 1 95.69 295 ARG A O 1
ATOM 2392 N N . VAL A 1 296 ? 16.219 -8.016 -17.391 1 97.81 296 VAL A N 1
ATOM 2393 C CA . VAL A 1 296 ? 15.055 -8.664 -16.797 1 97.81 296 VAL A CA 1
ATOM 2394 C C . VAL A 1 296 ? 14.68 -7.973 -15.5 1 97.81 296 VAL A C 1
ATOM 2396 O O . VAL A 1 296 ? 15.531 -7.766 -14.633 1 97.81 296 VAL A O 1
ATOM 2399 N N . ILE A 1 297 ? 13.484 -7.508 -15.438 1 98.69 297 ILE A N 1
ATOM 2400 C CA . ILE A 1 297 ? 12.875 -7.039 -14.195 1 98.69 297 ILE A CA 1
ATOM 2401 C C . ILE A 1 297 ? 12.133 -8.188 -13.523 1 98.69 297 ILE A C 1
ATOM 2403 O O . ILE A 1 297 ? 11.172 -8.727 -14.07 1 98.69 297 ILE A O 1
ATOM 2407 N N . TYR A 1 298 ? 12.625 -8.555 -12.359 1 98.5 298 TYR A N 1
ATOM 2408 C CA . TYR A 1 298 ? 12.086 -9.703 -11.648 1 98.5 298 TYR A CA 1
ATOM 2409 C C . TYR A 1 298 ? 11.062 -9.273 -10.609 1 98.5 298 TYR A C 1
ATOM 2411 O O . TYR A 1 298 ? 11.32 -8.383 -9.805 1 98.5 298 TYR A O 1
ATOM 2419 N N . LEU A 1 299 ? 9.875 -9.867 -10.672 1 98.5 299 LEU A N 1
ATOM 2420 C CA . LEU A 1 299 ? 8.812 -9.562 -9.727 1 98.5 299 LEU A CA 1
ATOM 2421 C C . LEU A 1 299 ? 8.461 -10.781 -8.883 1 98.5 299 LEU A C 1
ATOM 2423 O O . LEU A 1 299 ? 8.344 -11.891 -9.398 1 98.5 299 LEU A O 1
ATOM 2427 N N . GLY A 1 300 ? 8.359 -10.555 -7.547 1 97.69 300 GLY A N 1
ATOM 2428 C CA . GLY A 1 300 ? 7.906 -11.562 -6.602 1 97.69 300 GLY A CA 1
ATOM 2429 C C . GLY A 1 300 ? 7.016 -11 -5.508 1 97.69 300 GLY A C 1
ATOM 2430 O O . GLY A 1 300 ? 6.828 -9.789 -5.414 1 97.69 300 GLY A O 1
ATOM 2431 N N . ASN A 1 301 ? 6.379 -11.875 -4.754 1 95.38 301 ASN A N 1
ATOM 2432 C CA . ASN A 1 301 ? 5.523 -11.422 -3.662 1 95.38 301 ASN A CA 1
ATOM 2433 C C . ASN A 1 301 ? 5.453 -12.445 -2.539 1 95.38 301 ASN A C 1
ATOM 2435 O O . ASN A 1 301 ? 5.883 -13.594 -2.711 1 95.38 301 ASN A O 1
ATOM 2439 N N . PHE A 1 302 ? 4.953 -12.062 -1.402 1 96.25 302 PHE A N 1
ATOM 2440 C CA . PHE A 1 302 ? 4.777 -12.938 -0.248 1 96.25 302 PHE A CA 1
ATOM 2441 C C . PHE A 1 302 ? 3.307 -13.297 -0.065 1 96.25 302 PHE A C 1
ATOM 2443 O O . PHE A 1 302 ? 2.971 -14.156 0.752 1 96.25 302 PHE A O 1
ATOM 2450 N N . SER A 1 303 ? 2.438 -12.719 -0.844 1 90.75 303 SER A N 1
ATOM 2451 C CA . SER A 1 303 ? 0.998 -12.859 -0.656 1 90.75 303 SER A CA 1
ATOM 2452 C C . SER A 1 303 ? 0.547 -14.297 -0.907 1 90.75 303 SER A C 1
ATOM 2454 O O . SER A 1 303 ? -0.217 -14.859 -0.12 1 90.75 303 SER A O 1
ATOM 2456 N N . LYS A 1 304 ? 1.041 -14.867 -1.964 1 89.12 304 LYS A N 1
ATOM 2457 C CA . LYS A 1 304 ? 0.587 -16.188 -2.381 1 89.12 304 LYS A CA 1
ATOM 2458 C C . LYS A 1 304 ? 1.192 -17.281 -1.503 1 89.12 304 LYS A C 1
ATOM 2460 O O . LYS A 1 304 ? 0.537 -18.281 -1.21 1 89.12 304 LYS A O 1
ATOM 2465 N N . SER A 1 305 ? 2.383 -17.047 -1.068 1 92 305 SER A N 1
ATOM 2466 C CA . SER A 1 305 ? 3.119 -18.109 -0.403 1 92 305 SER A CA 1
ATOM 2467 C C . SER A 1 305 ? 3.023 -17.984 1.114 1 92 305 SER A C 1
ATOM 2469 O O . SER A 1 305 ? 3.361 -18.922 1.841 1 92 305 SER A O 1
ATOM 2471 N N . PHE A 1 306 ? 2.504 -16.875 1.567 1 95 306 PHE A N 1
ATOM 2472 C CA . PHE A 1 306 ? 2.504 -16.688 3.014 1 95 306 PHE A CA 1
ATOM 2473 C C . PHE A 1 306 ? 1.158 -16.156 3.492 1 95 306 PHE A C 1
ATOM 2475 O O . PHE A 1 306 ? 0.278 -16.922 3.871 1 95 306 PHE A O 1
ATOM 2482 N N . LEU A 1 307 ? 0.921 -14.906 3.283 1 94.75 307 LEU A N 1
ATOM 2483 C CA . LEU A 1 307 ? -0.318 -14.297 3.756 1 94.75 307 LEU A CA 1
ATOM 2484 C C . LEU A 1 307 ? -0.711 -13.109 2.879 1 94.75 307 LEU A C 1
ATOM 2486 O O . LEU A 1 307 ? 0.023 -12.125 2.797 1 94.75 307 LEU A O 1
ATOM 2490 N N . PRO A 1 308 ? -1.895 -13.219 2.232 1 94.12 308 PRO A N 1
ATOM 2491 C CA . PRO A 1 308 ? -2.307 -12.125 1.35 1 94.12 308 PRO A CA 1
ATOM 2492 C C . PRO A 1 308 ? -2.426 -10.789 2.08 1 94.12 308 PRO A C 1
ATOM 2494 O O . PRO A 1 308 ? -2.094 -9.742 1.517 1 94.12 308 PRO A O 1
ATOM 2497 N N . GLY A 1 309 ? -2.742 -10.789 3.348 1 94.25 309 GLY A N 1
ATOM 2498 C CA . GLY A 1 309 ? -3.068 -9.602 4.113 1 94.25 309 GLY A CA 1
ATOM 2499 C C . GLY A 1 309 ? -1.849 -8.781 4.488 1 94.25 309 GLY A C 1
ATOM 2500 O O . GLY A 1 309 ? -1.974 -7.625 4.906 1 94.25 309 GLY A O 1
ATOM 2501 N N . ILE A 1 310 ? -0.635 -9.266 4.336 1 95 310 ILE A N 1
ATOM 2502 C CA . ILE A 1 310 ? 0.541 -8.5 4.734 1 95 310 ILE A CA 1
ATOM 2503 C C . ILE A 1 310 ? 0.893 -7.496 3.643 1 95 310 ILE A C 1
ATOM 2505 O O . ILE A 1 310 ? 1.578 -6.504 3.902 1 95 310 ILE A O 1
ATOM 2509 N N . ARG A 1 311 ? 0.492 -7.793 2.396 1 96 311 ARG A N 1
ATOM 2510 C CA . ARG A 1 311 ? 0.634 -6.875 1.271 1 96 311 ARG A CA 1
ATOM 2511 C C . ARG A 1 311 ? 2.094 -6.48 1.069 1 96 311 ARG A C 1
ATOM 2513 O O . ARG A 1 311 ? 2.42 -5.289 1.043 1 96 311 ARG A O 1
ATOM 2520 N N . ILE A 1 312 ? 2.938 -7.441 0.821 1 97.69 312 ILE A N 1
ATOM 2521 C CA . ILE A 1 312 ? 4.344 -7.195 0.516 1 97.69 312 ILE A CA 1
ATOM 2522 C C . ILE A 1 312 ? 4.711 -7.871 -0.804 1 97.69 312 ILE A C 1
ATOM 2524 O O . ILE A 1 312 ? 4.512 -9.078 -0.968 1 97.69 312 ILE A O 1
ATOM 2528 N N . SER A 1 313 ? 5.164 -7.121 -1.719 1 97.94 313 SER A N 1
ATOM 2529 C CA . SER A 1 313 ? 5.738 -7.559 -2.986 1 97.94 313 SER A CA 1
ATOM 2530 C C . SER A 1 313 ? 7.09 -6.898 -3.236 1 97.94 313 SER A C 1
ATOM 2532 O O . SER A 1 313 ? 7.484 -5.98 -2.512 1 97.94 313 SER A O 1
ATOM 2534 N N . TYR A 1 314 ? 7.824 -7.426 -4.152 1 98.62 314 TYR A N 1
ATOM 2535 C CA . TYR A 1 314 ? 9.133 -6.844 -4.43 1 98.62 314 TYR A CA 1
ATOM 2536 C C . TYR A 1 314 ? 9.492 -6.996 -5.902 1 98.62 314 TYR A C 1
ATOM 2538 O O . TYR A 1 314 ? 8.914 -7.82 -6.609 1 98.62 314 TYR A O 1
ATOM 2546 N N . MET A 1 315 ? 10.359 -6.184 -6.352 1 98.69 315 MET A N 1
ATOM 2547 C CA . MET A 1 315 ? 10.938 -6.328 -7.684 1 98.69 315 MET A CA 1
ATOM 2548 C C . MET A 1 315 ? 12.438 -6.066 -7.656 1 98.69 315 MET A C 1
ATOM 2550 O O . MET A 1 315 ? 12.938 -5.395 -6.754 1 98.69 315 MET A O 1
ATOM 2554 N N . VAL A 1 316 ? 13.109 -6.723 -8.484 1 98.69 316 VAL A N 1
ATOM 2555 C CA . VAL A 1 316 ? 14.531 -6.504 -8.734 1 98.69 316 VAL A CA 1
ATOM 2556 C C . VAL A 1 316 ? 14.711 -5.73 -10.039 1 98.69 316 VAL A C 1
ATOM 2558 O O . VAL A 1 316 ? 14.266 -6.18 -11.102 1 98.69 316 VAL A O 1
ATOM 2561 N N . LEU A 1 317 ? 15.32 -4.594 -9.93 1 98.56 317 LEU A N 1
ATOM 2562 C CA . LEU A 1 317 ? 15.461 -3.732 -11.102 1 98.56 317 LEU A CA 1
ATOM 2563 C C . LEU A 1 317 ? 16.875 -3.789 -11.656 1 98.56 317 LEU A C 1
ATOM 2565 O O . LEU A 1 317 ? 17.844 -3.797 -10.891 1 98.56 317 LEU A O 1
ATOM 2569 N N . PRO A 1 318 ? 16.969 -3.85 -13.008 1 97.25 318 PRO A N 1
ATOM 2570 C CA . PRO A 1 318 ? 18.281 -3.611 -13.602 1 97.25 318 PRO A CA 1
ATOM 2571 C C . PRO A 1 318 ? 18.828 -2.213 -13.305 1 97.25 318 PRO A C 1
ATOM 2573 O O . PRO A 1 318 ? 18.047 -1.276 -13.109 1 97.25 318 PRO A O 1
ATOM 2576 N N . GLN A 1 319 ? 20.094 -2.041 -13.359 1 94.94 319 GLN A N 1
ATOM 2577 C CA . GLN A 1 319 ? 20.781 -0.83 -12.922 1 94.94 319 GLN A CA 1
ATOM 2578 C C . GLN A 1 319 ? 20.281 0.394 -13.68 1 94.94 319 GLN A C 1
ATOM 2580 O O . GLN A 1 319 ? 20.094 1.461 -13.094 1 94.94 319 GLN A O 1
ATOM 2585 N N . ARG A 1 320 ? 20.031 0.252 -14.953 1 92.62 320 ARG A N 1
ATOM 2586 C CA . ARG A 1 320 ? 19.609 1.384 -15.766 1 92.62 320 ARG A CA 1
ATOM 2587 C C . ARG A 1 320 ? 18.234 1.889 -15.336 1 92.62 320 ARG A C 1
ATOM 2589 O O . ARG A 1 320 ? 17.984 3.094 -15.352 1 92.62 320 ARG A O 1
ATOM 2596 N N . ILE A 1 321 ? 17.375 0.986 -15.031 1 96.88 321 ILE A N 1
ATOM 2597 C CA . ILE A 1 321 ? 16.031 1.355 -14.609 1 96.88 321 ILE A CA 1
ATOM 2598 C C . ILE A 1 321 ? 16.047 1.798 -13.148 1 96.88 321 ILE A C 1
ATOM 2600 O O . ILE A 1 321 ? 15.305 2.691 -12.75 1 96.88 321 ILE A O 1
ATOM 2604 N N . LEU A 1 322 ? 16.984 1.165 -12.383 1 97.62 322 LEU A N 1
ATOM 2605 C CA . LEU A 1 322 ? 17.078 1.39 -10.945 1 97.62 322 LEU A CA 1
ATOM 2606 C C . LEU A 1 322 ? 17.344 2.859 -10.641 1 97.62 322 LEU A C 1
ATOM 2608 O O . LEU A 1 322 ? 16.672 3.459 -9.797 1 97.62 322 LEU A O 1
ATOM 2612 N N . HIS A 1 323 ? 18.266 3.439 -11.273 1 95.88 323 HIS A N 1
ATOM 2613 C CA . HIS A 1 323 ? 18.656 4.828 -11.039 1 95.88 323 HIS A CA 1
ATOM 2614 C C . HIS A 1 323 ? 17.5 5.773 -11.336 1 95.88 323 HIS A C 1
ATOM 2616 O O . HIS A 1 323 ? 17.188 6.66 -10.531 1 95.88 323 HIS A O 1
ATOM 2622 N N . ARG A 1 324 ? 16.844 5.562 -12.406 1 96.5 324 ARG A N 1
ATOM 2623 C CA . ARG A 1 324 ? 15.703 6.395 -12.789 1 96.5 324 ARG A CA 1
ATOM 2624 C C . ARG A 1 324 ? 14.547 6.23 -11.805 1 96.5 324 ARG A C 1
ATOM 2626 O O . ARG A 1 324 ? 13.891 7.207 -11.445 1 96.5 324 ARG A O 1
ATOM 2633 N N . TYR A 1 325 ? 14.367 5.02 -11.438 1 97.62 325 TYR A N 1
ATOM 2634 C CA . TYR A 1 325 ? 13.289 4.715 -10.5 1 97.62 325 TYR A CA 1
ATOM 2635 C C . TYR A 1 325 ? 13.508 5.41 -9.164 1 97.62 325 TYR A C 1
ATOM 2637 O O . TYR A 1 325 ? 12.609 6.074 -8.648 1 97.62 325 TYR A O 1
ATOM 2645 N N . LYS A 1 326 ? 14.664 5.281 -8.617 1 96.06 326 LYS A N 1
ATOM 2646 C CA . LYS A 1 326 ? 14.977 5.844 -7.309 1 96.06 326 LYS A CA 1
ATOM 2647 C C . LYS A 1 326 ? 14.938 7.371 -7.344 1 96.06 326 LYS A C 1
ATOM 2649 O O . LYS A 1 326 ? 14.484 8.008 -6.395 1 96.06 326 LYS A O 1
ATOM 2654 N N . LYS A 1 327 ? 15.406 7.91 -8.422 1 94.62 327 LYS A N 1
ATOM 2655 C CA . LYS A 1 327 ? 15.367 9.359 -8.562 1 94.62 327 LYS A CA 1
ATOM 2656 C C . LYS A 1 327 ? 13.922 9.867 -8.594 1 94.62 327 LYS A C 1
ATOM 2658 O O . LYS A 1 327 ? 13.594 10.859 -7.93 1 94.62 327 LYS A O 1
ATOM 2663 N N . ARG A 1 328 ? 13.102 9.203 -9.297 1 93.88 328 ARG A N 1
ATOM 2664 C CA . ARG A 1 328 ? 11.727 9.633 -9.492 1 93.88 328 ARG A CA 1
ATOM 2665 C C . ARG A 1 328 ? 10.914 9.469 -8.211 1 93.88 328 ARG A C 1
ATOM 2667 O O . ARG A 1 328 ? 10.047 10.289 -7.902 1 93.88 328 ARG A O 1
ATOM 2674 N N . PHE A 1 329 ? 11.211 8.422 -7.477 1 95.75 329 PHE A N 1
ATOM 2675 C CA . PHE A 1 329 ? 10.305 8.07 -6.395 1 95.75 329 PHE A CA 1
ATOM 2676 C C . PHE A 1 329 ? 10.961 8.289 -5.039 1 95.75 329 PHE A C 1
ATOM 2678 O O . PHE A 1 329 ? 10.5 7.754 -4.027 1 95.75 329 PHE A O 1
ATOM 2685 N N . LEU A 1 330 ? 11.992 9.039 -5.004 1 90.75 330 LEU A N 1
ATOM 2686 C CA . LEU A 1 330 ? 12.727 9.336 -3.777 1 90.75 330 LEU A CA 1
ATOM 2687 C C . LEU A 1 330 ? 11.812 10 -2.748 1 90.75 330 LEU A C 1
ATOM 2689 O O . LEU A 1 330 ? 11.961 9.766 -1.546 1 90.75 330 LEU A O 1
ATOM 2693 N N . TYR A 1 331 ? 10.844 10.766 -3.17 1 87.31 331 TYR A N 1
ATOM 2694 C CA . TYR A 1 331 ? 10.008 11.531 -2.254 1 87.31 331 TYR A CA 1
ATOM 2695 C C . TYR A 1 331 ? 8.617 10.914 -2.139 1 87.31 331 TYR A C 1
ATOM 2697 O O . TYR A 1 331 ? 7.668 11.586 -1.711 1 87.31 331 TYR A O 1
ATOM 2705 N N . PHE A 1 332 ? 8.516 9.719 -2.598 1 92.25 332 PHE A N 1
ATOM 2706 C CA . PHE A 1 332 ? 7.273 8.969 -2.438 1 92.25 332 PHE A CA 1
ATOM 2707 C C . PHE A 1 332 ? 7.32 8.102 -1.187 1 92.25 332 PHE A C 1
ATOM 2709 O O . PHE A 1 332 ? 8.391 7.625 -0.795 1 92.25 332 PHE A O 1
ATOM 2716 N N . GLU A 1 333 ? 6.215 7.973 -0.577 1 90.56 333 GLU A N 1
ATOM 2717 C CA . GLU A 1 333 ? 6.129 7.105 0.594 1 90.56 333 GLU A CA 1
ATOM 2718 C C . GLU A 1 333 ? 6.004 5.637 0.186 1 90.56 333 GLU A C 1
ATOM 2720 O O . GLU A 1 333 ? 5.383 5.324 -0.83 1 90.56 333 GLU A O 1
ATOM 2725 N N . SER A 1 334 ? 6.629 4.84 1.022 1 92.94 334 SER A N 1
ATOM 2726 C CA . SER A 1 334 ? 6.43 3.408 0.829 1 92.94 334 SER A CA 1
ATOM 2727 C C . SER A 1 334 ? 4.961 3.025 0.997 1 92.94 334 SER A C 1
ATOM 2729 O O . SER A 1 334 ? 4.27 3.564 1.864 1 92.94 334 SER A O 1
ATOM 2731 N N . THR A 1 335 ? 4.523 2.096 0.181 1 95.44 335 THR A N 1
ATOM 2732 C CA . THR A 1 335 ? 3.129 1.671 0.262 1 95.44 335 THR A CA 1
ATOM 2733 C C . THR A 1 335 ? 2.99 0.44 1.153 1 95.44 335 THR A C 1
ATOM 2735 O O . THR A 1 335 ? 1.88 0.071 1.543 1 95.44 335 THR A O 1
ATOM 2738 N N . ALA A 1 336 ? 4.078 -0.183 1.45 1 97.06 336 ALA A N 1
ATOM 2739 C CA . ALA A 1 336 ? 4.051 -1.391 2.271 1 97.06 336 ALA A CA 1
ATOM 2740 C C . ALA A 1 336 ? 4.277 -1.058 3.744 1 97.06 336 ALA A C 1
ATOM 2742 O O . ALA A 1 336 ? 5.102 -0.201 4.074 1 97.06 336 ALA A O 1
ATOM 2743 N N . SER A 1 337 ? 3.553 -1.729 4.586 1 96.81 337 SER A N 1
ATOM 2744 C CA . SER A 1 337 ? 3.701 -1.544 6.027 1 96.81 337 SER A CA 1
ATOM 2745 C C . SER A 1 337 ? 5.117 -1.884 6.484 1 96.81 337 SER A C 1
ATOM 2747 O O . SER A 1 337 ? 5.602 -2.994 6.25 1 96.81 337 SER A O 1
ATOM 2749 N N . SER A 1 338 ? 5.777 -0.902 7.156 1 96.38 338 SER A N 1
ATOM 2750 C CA . SER A 1 338 ? 7.113 -1.18 7.668 1 96.38 338 SER A CA 1
ATOM 2751 C C . SER A 1 338 ? 7.078 -2.254 8.75 1 96.38 338 SER A C 1
ATOM 2753 O O . SER A 1 338 ? 8.008 -3.051 8.875 1 96.38 338 SER A O 1
ATOM 2755 N N . LEU A 1 339 ? 5.961 -2.354 9.492 1 96.44 339 LEU A N 1
ATOM 2756 C CA . LEU A 1 339 ? 5.82 -3.369 10.531 1 96.44 339 LEU A CA 1
ATOM 2757 C C . LEU A 1 339 ? 5.816 -4.77 9.93 1 96.44 339 LEU A C 1
ATOM 2759 O O . LEU A 1 339 ? 6.512 -5.66 10.422 1 96.44 339 LEU A O 1
ATOM 2763 N N . ASN A 1 340 ? 5.031 -4.898 8.867 1 97.38 340 ASN A N 1
ATOM 2764 C CA . ASN A 1 340 ? 4.988 -6.188 8.18 1 97.38 340 ASN A CA 1
ATOM 2765 C C . ASN A 1 340 ? 6.336 -6.531 7.551 1 97.38 340 ASN A C 1
ATOM 2767 O O . ASN A 1 340 ? 6.75 -7.691 7.559 1 97.38 340 ASN A O 1
ATOM 2771 N N . GLN A 1 341 ? 6.984 -5.539 6.992 1 98.06 341 GLN A N 1
ATOM 2772 C CA . GLN A 1 341 ? 8.289 -5.758 6.379 1 98.06 341 GLN A CA 1
ATOM 2773 C C . GLN A 1 341 ? 9.312 -6.23 7.41 1 98.06 341 GLN A C 1
ATOM 2775 O O . GLN A 1 341 ? 10.047 -7.191 7.168 1 98.06 341 GLN A O 1
ATOM 2780 N N . LEU A 1 342 ? 9.359 -5.523 8.555 1 97.88 342 LEU A N 1
ATOM 2781 C CA . LEU A 1 342 ? 10.305 -5.875 9.617 1 97.88 342 LEU A CA 1
ATOM 2782 C C . LEU A 1 342 ? 10.023 -7.277 10.148 1 97.88 342 LEU A C 1
ATOM 2784 O O . LEU A 1 342 ? 10.953 -8.047 10.383 1 97.88 342 LEU A O 1
ATOM 2788 N N . ALA A 1 343 ? 8.766 -7.574 10.336 1 97.81 343 ALA A N 1
ATOM 2789 C CA . ALA A 1 343 ? 8.391 -8.906 10.812 1 97.81 343 ALA A CA 1
ATOM 2790 C C . ALA A 1 343 ? 8.789 -9.977 9.805 1 97.81 343 ALA A C 1
ATOM 2792 O O . ALA A 1 343 ? 9.312 -11.023 10.172 1 97.81 343 ALA A O 1
ATOM 2793 N N . MET A 1 344 ? 8.539 -9.727 8.539 1 98.31 344 MET A N 1
ATOM 2794 C CA . MET A 1 344 ? 8.898 -10.672 7.488 1 98.31 344 MET A CA 1
ATOM 2795 C C . MET A 1 344 ? 10.406 -10.875 7.426 1 98.31 344 MET A C 1
ATOM 2797 O O . MET A 1 344 ? 10.883 -11.992 7.234 1 98.31 344 MET A O 1
ATOM 2801 N N . ALA A 1 345 ? 11.117 -9.758 7.551 1 98.31 345 ALA A N 1
ATOM 2802 C CA . ALA A 1 345 ? 12.578 -9.844 7.574 1 98.31 345 ALA A CA 1
ATOM 2803 C C . ALA A 1 345 ? 13.055 -10.766 8.688 1 98.31 345 ALA A C 1
ATOM 2805 O O . ALA A 1 345 ? 13.922 -11.617 8.477 1 98.31 345 ALA A O 1
ATOM 2806 N N . GLU A 1 346 ? 12.484 -10.602 9.875 1 98.06 346 GLU A N 1
ATOM 2807 C CA . GLU A 1 346 ? 12.852 -11.438 11.016 1 98.06 346 GLU A CA 1
ATOM 2808 C C . GLU A 1 346 ? 12.453 -12.898 10.773 1 98.06 346 GLU A C 1
ATOM 2810 O O . GLU A 1 346 ? 13.18 -13.812 11.164 1 98.06 346 GLU A O 1
ATOM 2815 N N . LEU A 1 347 ? 11.336 -13.094 10.195 1 98.38 347 LEU A N 1
ATOM 2816 C CA . LEU A 1 347 ? 10.867 -14.438 9.891 1 98.38 347 LEU A CA 1
ATOM 2817 C C . LEU A 1 347 ? 11.836 -15.156 8.953 1 98.38 347 LEU A C 1
ATOM 2819 O O . LEU A 1 347 ? 12.164 -16.328 9.164 1 98.38 347 LEU A O 1
ATOM 2823 N N . MET A 1 348 ? 12.258 -14.469 7.93 1 97.88 348 MET A N 1
ATOM 2824 C CA . MET A 1 348 ? 13.203 -15.039 6.973 1 97.88 348 MET A CA 1
ATOM 2825 C C . MET A 1 348 ? 14.555 -15.289 7.629 1 97.88 348 MET A C 1
ATOM 2827 O O . MET A 1 348 ? 15.164 -16.328 7.418 1 97.88 348 MET A O 1
ATOM 2831 N N . LYS A 1 349 ? 14.977 -14.297 8.383 1 96.88 349 LYS A N 1
ATOM 2832 C CA . LYS A 1 349 ? 16.25 -14.406 9.078 1 96.88 349 LYS A CA 1
ATOM 2833 C C . LYS A 1 349 ? 16.281 -15.625 9.992 1 96.88 349 LYS A C 1
ATOM 2835 O O . LYS A 1 349 ? 17.312 -16.297 10.117 1 96.88 349 LYS A O 1
ATOM 2840 N N . ALA A 1 350 ? 15.156 -15.953 10.57 1 96.56 350 ALA A N 1
ATOM 2841 C CA . ALA A 1 350 ? 15.039 -17.078 11.5 1 96.56 350 ALA A CA 1
ATOM 2842 C C . ALA A 1 350 ? 14.93 -18.391 10.75 1 96.56 350 ALA A C 1
ATOM 2844 O O . ALA A 1 350 ? 14.906 -19.469 11.359 1 96.56 350 ALA A O 1
ATOM 2845 N N . GLY A 1 351 ? 14.797 -18.391 9.445 1 95.44 351 GLY A N 1
ATOM 2846 C CA . GLY A 1 351 ? 14.695 -19.609 8.648 1 95.44 351 GLY A CA 1
ATOM 2847 C C . GLY A 1 351 ? 13.281 -20.141 8.555 1 95.44 351 GLY A C 1
ATOM 2848 O O . GLY A 1 351 ? 13.039 -21.172 7.926 1 95.44 351 GLY A O 1
ATOM 2849 N N . GLU A 1 352 ? 12.375 -19.453 9.148 1 96.31 352 GLU A N 1
ATOM 2850 C CA . GLU A 1 352 ? 10.992 -19.922 9.211 1 96.31 352 GLU A CA 1
ATOM 2851 C C . GLU A 1 352 ? 10.328 -19.859 7.836 1 96.31 352 GLU A C 1
ATOM 2853 O O . GLU A 1 352 ? 9.438 -20.656 7.539 1 96.31 352 GLU A O 1
ATOM 2858 N N . TRP A 1 353 ? 10.719 -18.875 7.016 1 96 353 TRP A N 1
ATOM 2859 C CA . TRP A 1 353 ? 10.18 -18.781 5.66 1 96 353 TRP A CA 1
ATOM 2860 C C . TRP A 1 353 ? 10.422 -20.078 4.891 1 96 353 TRP A C 1
ATOM 2862 O O . TRP A 1 353 ? 9.484 -20.656 4.336 1 96 353 TRP A O 1
ATOM 2872 N N . THR A 1 354 ? 11.609 -20.531 4.883 1 92.75 354 THR A N 1
ATOM 2873 C CA . THR A 1 354 ? 11.992 -21.734 4.145 1 92.75 354 THR A CA 1
ATOM 2874 C C . THR A 1 354 ? 11.273 -22.953 4.695 1 92.75 354 THR A C 1
ATOM 2876 O O . THR A 1 354 ? 10.789 -23.797 3.928 1 92.75 354 THR A O 1
ATOM 2879 N N . ARG A 1 355 ? 11.203 -23.031 5.957 1 94.81 355 ARG A N 1
ATOM 2880 C CA . ARG A 1 355 ? 10.5 -24.156 6.594 1 94.81 355 ARG A CA 1
ATOM 2881 C C . ARG A 1 355 ? 9.023 -24.156 6.219 1 94.81 355 ARG A C 1
ATOM 2883 O O . ARG A 1 355 ? 8.445 -25.203 5.949 1 94.81 355 ARG A O 1
ATOM 2890 N N . HIS A 1 356 ? 8.5 -22.969 6.246 1 96.06 356 HIS A N 1
ATOM 2891 C CA . HIS A 1 356 ? 7.09 -22.828 5.91 1 96.06 356 HIS A CA 1
ATOM 2892 C C . HIS A 1 356 ? 6.816 -23.266 4.473 1 96.06 356 HIS A C 1
ATOM 2894 O O . HIS A 1 356 ? 5.875 -24.016 4.215 1 96.06 356 HIS A O 1
ATOM 2900 N N . ILE A 1 357 ? 7.594 -22.781 3.537 1 94.38 357 ILE A N 1
ATOM 2901 C CA . ILE A 1 357 ? 7.414 -23.109 2.127 1 94.38 357 ILE A CA 1
ATOM 2902 C C . ILE A 1 357 ? 7.52 -24.625 1.924 1 94.38 357 ILE A C 1
ATOM 2904 O O . ILE A 1 357 ? 6.719 -25.219 1.198 1 94.38 357 ILE A O 1
ATOM 2908 N N . LYS A 1 358 ? 8.5 -25.234 2.531 1 91.94 358 LYS A N 1
ATOM 2909 C CA . LYS A 1 358 ? 8.695 -26.672 2.412 1 91.94 358 LYS A CA 1
ATOM 2910 C C . LYS A 1 358 ? 7.477 -27.438 2.928 1 91.94 358 LYS A C 1
ATOM 2912 O O . LYS A 1 358 ? 7 -28.359 2.275 1 91.94 358 LYS A O 1
ATOM 2917 N N . ARG A 1 359 ? 7.027 -27.047 4.043 1 95.38 359 ARG A N 1
ATOM 2918 C CA . ARG A 1 359 ? 5.855 -27.688 4.641 1 95.38 359 ARG A CA 1
ATOM 2919 C C . ARG A 1 359 ? 4.625 -27.516 3.754 1 95.38 359 ARG A C 1
ATOM 2921 O O . ARG A 1 359 ? 3.896 -28.469 3.5 1 95.38 359 ARG A O 1
ATOM 2928 N N . MET A 1 360 ? 4.426 -26.328 3.305 1 95.25 360 MET A N 1
ATOM 2929 C CA . MET A 1 360 ? 3.213 -26.031 2.547 1 95.25 360 MET A CA 1
ATOM 2930 C C . MET A 1 360 ? 3.252 -26.703 1.174 1 95.25 360 MET A C 1
ATOM 2932 O O . MET A 1 360 ? 2.211 -27.062 0.628 1 95.25 360 MET A O 1
ATOM 2936 N N . ARG A 1 361 ? 4.434 -26.844 0.604 1 92.56 361 ARG A N 1
ATOM 2937 C CA . ARG A 1 361 ? 4.559 -27.562 -0.657 1 92.56 361 ARG A CA 1
ATOM 2938 C C . ARG A 1 361 ? 3.979 -28.969 -0.544 1 92.56 361 ARG A C 1
ATOM 2940 O O . ARG A 1 361 ? 3.266 -29.422 -1.441 1 92.56 361 ARG A O 1
ATOM 2947 N N . THR A 1 362 ? 4.277 -29.609 0.545 1 94.5 362 THR A N 1
ATOM 2948 C CA . THR A 1 362 ? 3.773 -30.953 0.778 1 94.5 362 THR A CA 1
ATOM 2949 C C . THR A 1 362 ? 2.26 -30.938 0.98 1 94.5 362 THR A C 1
ATOM 2951 O O . THR A 1 362 ? 1.543 -31.766 0.4 1 94.5 362 THR A O 1
ATOM 2954 N N . VAL A 1 363 ? 1.818 -30.031 1.753 1 95.81 363 VAL A N 1
ATOM 2955 C CA . VAL A 1 363 ? 0.4 -29.922 2.078 1 95.81 363 VAL A CA 1
ATOM 2956 C C . VAL A 1 363 ? -0.401 -29.625 0.813 1 95.81 363 VAL A C 1
ATOM 2958 O O . VAL A 1 363 ? -1.397 -30.297 0.529 1 95.81 363 VAL A O 1
ATOM 2961 N N . TYR A 1 364 ? 0.022 -28.656 0.057 1 95.56 364 TYR A N 1
ATOM 2962 C CA . TYR A 1 364 ? -0.713 -28.219 -1.13 1 95.56 364 TYR A CA 1
ATOM 2963 C C . TYR A 1 364 ? -0.65 -29.297 -2.219 1 95.56 364 TYR A C 1
ATOM 2965 O O . TYR A 1 364 ? -1.608 -29.469 -2.975 1 95.56 364 TYR A O 1
ATOM 2973 N N . LYS A 1 365 ? 0.497 -29.984 -2.33 1 94.19 365 LYS A N 1
ATOM 2974 C CA . LYS A 1 365 ? 0.594 -31.094 -3.27 1 94.19 365 LYS A CA 1
ATOM 2975 C C . LYS A 1 365 ? -0.463 -32.156 -2.975 1 94.19 365 LYS A C 1
ATOM 2977 O O . LYS A 1 365 ? -1.146 -32.625 -3.887 1 94.19 365 LYS A O 1
ATOM 2982 N N . ARG A 1 366 ? -0.581 -32.5 -1.756 1 95.56 366 ARG A N 1
ATOM 2983 C CA . ARG A 1 366 ? -1.564 -33.5 -1.34 1 95.56 366 ARG A CA 1
ATOM 2984 C C . ARG A 1 366 ? -2.982 -33.031 -1.636 1 95.56 366 ARG A C 1
ATOM 2986 O O . ARG A 1 366 ? -3.816 -33.812 -2.111 1 95.56 366 ARG A O 1
ATOM 2993 N N . LYS A 1 367 ? -3.268 -31.797 -1.305 1 96.19 367 LYS A N 1
ATOM 2994 C CA . LYS A 1 367 ? -4.59 -31.25 -1.562 1 96.19 367 LYS A CA 1
ATOM 2995 C C . LYS A 1 367 ? -4.91 -31.25 -3.055 1 96.19 367 LYS A C 1
ATOM 2997 O O . LYS A 1 367 ? -6.039 -31.547 -3.451 1 96.19 367 LYS A O 1
ATOM 3002 N N . MET A 1 368 ? -3.934 -30.875 -3.828 1 95.62 368 MET A N 1
ATOM 3003 C CA . MET A 1 368 ? -4.125 -30.859 -5.273 1 95.62 368 MET A CA 1
ATOM 3004 C C . MET A 1 368 ? -4.43 -32.25 -5.793 1 95.62 368 MET A C 1
ATOM 3006 O O . MET A 1 368 ? -5.352 -32.438 -6.586 1 95.62 368 MET A O 1
ATOM 3010 N N . GLN A 1 369 ? -3.658 -33.25 -5.355 1 95.56 369 GLN A N 1
ATOM 3011 C CA . GLN A 1 369 ? -3.867 -34.625 -5.773 1 95.56 369 GLN A CA 1
ATOM 3012 C C . GLN A 1 369 ? -5.258 -35.125 -5.375 1 95.56 369 GLN A C 1
ATOM 3014 O O . GLN A 1 369 ? -5.922 -35.812 -6.148 1 95.56 369 GLN A O 1
ATOM 3019 N N . HIS A 1 370 ? -5.59 -34.75 -4.184 1 97.06 370 HIS A N 1
ATOM 3020 C CA . HIS A 1 370 ? -6.922 -35.094 -3.701 1 97.06 370 HIS A CA 1
ATOM 3021 C C . HIS A 1 370 ? -8.008 -34.469 -4.586 1 97.06 370 HIS A C 1
ATOM 3023 O O . HIS A 1 370 ? -8.969 -35.156 -4.949 1 97.06 370 HIS A O 1
ATOM 3029 N N . LEU A 1 371 ? -7.871 -33.219 -4.871 1 97.75 371 LEU A N 1
ATOM 3030 C CA . LEU A 1 371 ? -8.812 -32.531 -5.723 1 97.75 371 LEU A CA 1
ATOM 3031 C C . LEU A 1 371 ? -8.906 -33.156 -7.102 1 97.75 371 LEU A C 1
ATOM 3033 O O . LEU A 1 371 ? -10 -33.438 -7.598 1 97.75 371 LEU A O 1
ATOM 3037 N N . ILE A 1 372 ? -7.801 -33.469 -7.727 1 96.94 372 ILE A N 1
ATOM 3038 C CA . ILE A 1 372 ? -7.707 -34.031 -9.055 1 96.94 372 ILE A CA 1
ATOM 3039 C C . ILE A 1 372 ? -8.375 -35.406 -9.062 1 96.94 372 ILE A C 1
ATOM 3041 O O . ILE A 1 372 ? -9.156 -35.719 -9.969 1 96.94 372 ILE A O 1
ATOM 3045 N N . SER A 1 373 ? -8.062 -36.156 -8.078 1 97.12 373 SER A N 1
ATOM 3046 C CA . SER A 1 373 ? -8.617 -37.5 -7.988 1 97.12 373 SER A CA 1
ATOM 3047 C C . SER A 1 373 ? -10.141 -37.469 -7.895 1 97.12 373 SER A C 1
ATOM 3049 O O . SER A 1 373 ? -10.82 -38.281 -8.539 1 97.12 373 SER A O 1
ATOM 3051 N N . HIS A 1 374 ? -10.648 -36.562 -7.117 1 97.25 374 HIS A N 1
ATOM 3052 C CA . HIS A 1 374 ? -12.086 -36.469 -6.945 1 97.25 374 HIS A CA 1
ATOM 3053 C C . HIS A 1 374 ? -12.758 -35.969 -8.227 1 97.25 374 HIS A C 1
ATOM 3055 O O . HIS A 1 374 ? -13.852 -36.438 -8.57 1 97.25 374 HIS A O 1
ATOM 3061 N N . ILE A 1 375 ? -12.172 -35.062 -8.891 1 97.88 375 ILE A N 1
ATOM 3062 C CA . ILE A 1 375 ? -12.727 -34.562 -10.148 1 97.88 375 ILE A CA 1
ATOM 3063 C C . ILE A 1 375 ? -12.773 -35.688 -11.18 1 97.88 375 ILE A C 1
ATOM 3065 O O . ILE A 1 375 ? -13.781 -35.875 -11.852 1 97.88 375 ILE A O 1
ATOM 3069 N N . LYS A 1 376 ? -11.711 -36.406 -11.305 1 96.31 376 LYS A N 1
ATOM 3070 C CA . LYS A 1 376 ? -11.633 -37.5 -12.266 1 96.31 376 LYS A CA 1
ATOM 3071 C C . LYS A 1 376 ? -12.688 -38.562 -11.969 1 96.31 376 LYS A C 1
ATOM 3073 O O . LYS A 1 376 ? -13.328 -39.094 -12.883 1 96.31 376 LYS A O 1
ATOM 3078 N N . GLN A 1 377 ? -12.828 -38.844 -10.766 1 96.31 377 GLN A N 1
ATOM 3079 C CA . GLN A 1 377 ? -13.781 -39.844 -10.336 1 96.31 377 GLN A CA 1
ATOM 3080 C C . GLN A 1 377 ? -15.219 -39.406 -10.617 1 96.31 377 GLN A C 1
ATOM 3082 O O . GLN A 1 377 ? -16.047 -40.188 -11.07 1 96.31 377 GLN A O 1
ATOM 3087 N N . GLN A 1 378 ? -15.5 -38.219 -10.367 1 95.56 378 GLN A N 1
ATOM 3088 C CA . GLN A 1 378 ? -16.891 -37.75 -10.367 1 95.56 378 GLN A CA 1
ATOM 3089 C C . GLN A 1 378 ? -17.297 -37.25 -11.75 1 95.56 378 GLN A C 1
ATOM 3091 O O . GLN A 1 378 ? -18.469 -37.344 -12.117 1 95.56 378 GLN A O 1
ATOM 3096 N N . PHE A 1 379 ? -16.406 -36.75 -12.516 1 96.62 379 PHE A N 1
ATOM 3097 C CA . PHE A 1 379 ? -16.797 -36.094 -13.75 1 96.62 379 PHE A CA 1
ATOM 3098 C C . PHE A 1 379 ? -16.359 -36.906 -14.969 1 96.62 379 PHE A C 1
ATOM 3100 O O . PHE A 1 379 ? -16.906 -36.75 -16.062 1 96.62 379 PHE A O 1
ATOM 3107 N N . GLY A 1 380 ? -15.32 -37.688 -14.828 1 93.88 380 GLY A N 1
ATOM 3108 C CA . GLY A 1 380 ? -14.82 -38.469 -15.945 1 93.88 380 GLY A CA 1
ATOM 3109 C C . GLY A 1 380 ? -14.492 -37.625 -17.172 1 93.88 380 GLY A C 1
ATOM 3110 O O . GLY A 1 380 ? -13.773 -36.625 -17.062 1 93.88 380 GLY A O 1
ATOM 3111 N N . ASP A 1 381 ? -15.148 -37.969 -18.297 1 93.94 381 ASP A N 1
ATOM 3112 C CA . ASP A 1 381 ? -14.797 -37.375 -19.578 1 93.94 381 ASP A CA 1
ATOM 3113 C C . ASP A 1 381 ? -15.562 -36.062 -19.781 1 93.94 381 ASP A C 1
ATOM 3115 O O . ASP A 1 381 ? -15.336 -35.344 -20.766 1 93.94 381 ASP A O 1
ATOM 3119 N N . HIS A 1 382 ? -16.297 -35.719 -18.828 1 96.62 382 HIS A N 1
ATOM 3120 C CA . HIS A 1 382 ? -17.047 -34.469 -18.938 1 96.62 382 HIS A CA 1
ATOM 3121 C C . HIS A 1 382 ? -16.156 -33.25 -18.719 1 96.62 382 HIS A C 1
ATOM 3123 O O . HIS A 1 382 ? -16.547 -32.125 -19.031 1 96.62 382 HIS A O 1
ATOM 3129 N N . VAL A 1 383 ? -14.961 -33.562 -18.156 1 97.12 383 VAL A N 1
ATOM 3130 C CA . VAL A 1 383 ? -14.07 -32.438 -17.906 1 97.12 383 VAL A CA 1
ATOM 3131 C C . VAL A 1 383 ? -12.633 -32.812 -18.25 1 97.12 383 VAL A C 1
ATOM 3133 O O . VAL A 1 383 ? -12.305 -34 -18.297 1 97.12 383 VAL A O 1
ATOM 3136 N N . THR A 1 384 ? -11.844 -31.844 -18.594 1 96.81 384 THR A N 1
ATOM 3137 C CA . THR A 1 384 ? -10.398 -31.969 -18.703 1 96.81 384 THR A CA 1
ATOM 3138 C C . THR A 1 384 ? -9.703 -31.062 -17.688 1 96.81 384 THR A C 1
ATOM 3140 O O . THR A 1 384 ? -10.031 -29.875 -17.562 1 96.81 384 THR A O 1
ATOM 3143 N N . ILE A 1 385 ? -8.781 -31.625 -16.969 1 96.75 385 ILE A N 1
ATOM 3144 C CA . ILE A 1 385 ? -8.055 -30.875 -15.945 1 96.75 385 ILE A CA 1
ATOM 3145 C C . ILE A 1 385 ? -6.793 -30.266 -16.547 1 96.75 385 ILE A C 1
ATOM 3147 O O . ILE A 1 385 ? -6.082 -30.922 -17.312 1 96.75 385 ILE A O 1
ATOM 3151 N N . ILE A 1 386 ? -6.582 -28.953 -16.297 1 94.94 386 ILE A N 1
ATOM 3152 C CA . ILE A 1 386 ? -5.402 -28.219 -16.734 1 94.94 386 ILE A CA 1
ATOM 3153 C C . ILE A 1 386 ? -4.637 -27.688 -15.523 1 94.94 386 ILE A C 1
ATOM 3155 O O . ILE A 1 386 ? -5.238 -27.203 -14.562 1 94.94 386 ILE A O 1
ATOM 3159 N N . GLY A 1 387 ? -3.242 -27.781 -15.539 1 90.5 387 GLY A N 1
ATOM 3160 C CA . GLY A 1 387 ? -2.418 -27.188 -14.5 1 90.5 387 GLY A CA 1
ATOM 3161 C C . GLY A 1 387 ? -2.293 -28.047 -13.258 1 90.5 387 GLY A C 1
ATOM 3162 O O . GLY A 1 387 ? -2.361 -27.547 -12.133 1 90.5 387 GLY A O 1
ATOM 3163 N N . GLU A 1 388 ? -2.068 -29.297 -13.375 1 88.94 388 GLU A N 1
ATOM 3164 C CA . GLU A 1 388 ? -2.107 -30.25 -12.273 1 88.94 388 GLU A CA 1
ATOM 3165 C C . GLU A 1 388 ? -0.735 -30.391 -11.617 1 88.94 388 GLU A C 1
ATOM 3167 O O . GLU A 1 388 ? -0.565 -31.188 -10.688 1 88.94 388 GLU A O 1
ATOM 3172 N N . GLN A 1 389 ? 0.133 -29.547 -12.07 1 84.19 389 GLN A N 1
ATOM 3173 C CA . GLN A 1 389 ? 1.484 -29.844 -11.609 1 84.19 389 GLN A CA 1
ATOM 3174 C C . GLN A 1 389 ? 2.027 -28.734 -10.727 1 84.19 389 GLN A C 1
ATOM 3176 O O . GLN A 1 389 ? 3.119 -28.844 -10.164 1 84.19 389 GLN A O 1
ATOM 3181 N N . SER A 1 390 ? 1.308 -27.656 -10.578 1 86.56 390 SER A N 1
ATOM 3182 C CA . SER A 1 390 ? 1.843 -26.516 -9.828 1 86.56 390 SER A CA 1
ATOM 3183 C C . SER A 1 390 ? 0.731 -25.578 -9.383 1 86.56 390 SER A C 1
ATOM 3185 O O . SER A 1 390 ? -0.404 -25.688 -9.859 1 86.56 390 SER A O 1
ATOM 3187 N N . GLY A 1 391 ? 1.123 -24.812 -8.391 1 91.5 391 GLY A N 1
ATOM 3188 C CA . GLY A 1 391 ? 0.286 -23.688 -8.039 1 91.5 391 GLY A CA 1
ATOM 3189 C C . GLY A 1 391 ? -0.755 -24.016 -6.984 1 91.5 391 GLY A C 1
ATOM 3190 O O . GLY A 1 391 ? -0.643 -25.031 -6.289 1 91.5 391 GLY A O 1
ATOM 3191 N N . LEU A 1 392 ? -1.712 -23.109 -6.82 1 94.19 392 LEU A N 1
ATOM 3192 C CA . LEU A 1 392 ? -2.695 -23.156 -5.746 1 94.19 392 LEU A CA 1
ATOM 3193 C C . LEU A 1 392 ? -4.109 -23.281 -6.305 1 94.19 392 LEU A C 1
ATOM 3195 O O . LEU A 1 392 ? -5.086 -23.031 -5.598 1 94.19 392 LEU A O 1
ATOM 3199 N N . TYR A 1 393 ? -4.219 -23.578 -7.551 1 96.12 393 TYR A N 1
ATOM 3200 C CA . TYR A 1 393 ? -5.492 -23.781 -8.234 1 96.12 393 TYR A CA 1
ATOM 3201 C C . TYR A 1 393 ? -5.324 -24.719 -9.422 1 96.12 393 TYR A C 1
ATOM 3203 O O . TYR A 1 393 ? -4.199 -25 -9.852 1 96.12 393 TYR A O 1
ATOM 3211 N N . ILE A 1 394 ? -6.391 -25.234 -9.875 1 96.38 394 ILE A N 1
ATOM 3212 C CA . ILE A 1 394 ? -6.426 -25.953 -11.148 1 96.38 394 ILE A CA 1
ATOM 3213 C C . ILE A 1 394 ? -7.52 -25.359 -12.039 1 96.38 394 ILE A C 1
ATOM 3215 O O . ILE A 1 394 ? -8.367 -24.594 -11.57 1 96.38 394 ILE A O 1
ATOM 3219 N N . LEU A 1 395 ? -7.367 -25.625 -13.281 1 97.56 395 LEU A N 1
ATOM 3220 C CA . LEU A 1 395 ? -8.406 -25.266 -14.242 1 97.56 395 LEU A CA 1
ATOM 3221 C C . LEU A 1 395 ? -9.156 -26.516 -14.719 1 97.56 395 LEU A C 1
ATOM 3223 O O . LEU A 1 395 ? -8.562 -27.578 -14.852 1 97.56 395 LEU A O 1
ATOM 3227 N N . VAL A 1 396 ? -10.414 -26.328 -14.93 1 97.81 396 VAL A N 1
ATOM 3228 C CA . VAL A 1 396 ? -11.258 -27.406 -15.43 1 97.81 396 VAL A CA 1
ATOM 3229 C C . VAL A 1 396 ? -11.984 -26.953 -16.703 1 97.81 396 VAL A C 1
ATOM 3231 O O . VAL A 1 396 ? -12.82 -26.047 -16.656 1 97.81 396 VAL A O 1
ATOM 3234 N N . ARG A 1 397 ? -11.594 -27.531 -17.812 1 97.62 397 ARG A N 1
ATOM 3235 C CA . ARG A 1 397 ? -12.359 -27.359 -19.031 1 97.62 397 ARG A CA 1
ATOM 3236 C C . ARG A 1 397 ? -13.625 -28.203 -19.031 1 97.62 397 ARG A C 1
ATOM 3238 O O . ARG A 1 397 ? -13.562 -29.422 -18.859 1 97.62 397 ARG A O 1
ATOM 3245 N N . VAL A 1 398 ? -14.727 -27.625 -19.203 1 97.75 398 VAL A N 1
ATOM 3246 C CA . VAL A 1 398 ? -16 -28.328 -19.031 1 97.75 398 VAL A CA 1
ATOM 3247 C C . VAL A 1 398 ? -16.625 -28.609 -20.391 1 97.75 398 VAL A C 1
ATOM 3249 O O . VAL A 1 398 ? -16.969 -27.688 -21.125 1 97.75 398 VAL A O 1
ATOM 3252 N N . HIS A 1 399 ? -16.781 -29.953 -20.672 1 97.06 399 HIS A N 1
ATOM 3253 C CA . HIS A 1 399 ? -17.312 -30.391 -21.953 1 97.06 399 HIS A CA 1
ATOM 3254 C C . HIS A 1 399 ? -18.812 -30.609 -21.875 1 97.06 399 HIS A C 1
ATOM 3256 O O . HIS A 1 399 ? -19.312 -31.703 -22.141 1 97.06 399 HIS A O 1
ATOM 3262 N N . LEU A 1 400 ? -19.406 -29.594 -21.453 1 94.75 400 LEU A N 1
ATOM 3263 C CA . LEU A 1 400 ? -20.875 -29.547 -21.422 1 94.75 400 LEU A CA 1
ATOM 3264 C C . LEU A 1 400 ? -21.406 -28.359 -22.219 1 94.75 400 LEU A C 1
ATOM 3266 O O . LEU A 1 400 ? -20.625 -27.484 -22.609 1 94.75 400 LEU A O 1
ATOM 3270 N N . ASN A 1 401 ? -22.625 -28.375 -22.75 1 93.25 401 ASN A N 1
ATOM 3271 C CA . ASN A 1 401 ? -23.203 -27.297 -23.562 1 93.25 401 ASN A CA 1
ATOM 3272 C C . ASN A 1 401 ? -23.703 -26.156 -22.688 1 93.25 401 ASN A C 1
ATOM 3274 O O . ASN A 1 401 ? -24.875 -25.797 -22.75 1 93.25 401 ASN A O 1
ATOM 3278 N N . TYR A 1 402 ? -22.797 -25.641 -21.797 1 95.75 402 TYR A N 1
ATOM 3279 C CA . TYR A 1 402 ? -23.078 -24.484 -20.953 1 95.75 402 TYR A CA 1
ATOM 3280 C C . TYR A 1 402 ? -22.047 -23.391 -21.172 1 95.75 402 TYR A C 1
ATOM 3282 O O . TYR A 1 402 ? -20.906 -23.672 -21.531 1 95.75 402 TYR A O 1
ATOM 3290 N N . SER A 1 403 ? -22.438 -22.203 -21.016 1 96.31 403 SER A N 1
ATOM 3291 C CA . SER A 1 403 ? -21.484 -21.094 -20.969 1 96.31 403 SER A CA 1
ATOM 3292 C C . SER A 1 403 ? -20.766 -21.031 -19.625 1 96.31 403 SER A C 1
ATOM 3294 O O . SER A 1 403 ? -21.188 -21.672 -18.656 1 96.31 403 SER A O 1
ATOM 3296 N N . GLU A 1 404 ? -19.609 -20.359 -19.578 1 97.38 404 GLU A N 1
ATOM 3297 C CA . GLU A 1 404 ? -18.891 -20.156 -18.328 1 97.38 404 GLU A CA 1
ATOM 3298 C C . GLU A 1 404 ? -19.797 -19.547 -17.266 1 97.38 404 GLU A C 1
ATOM 3300 O O . GLU A 1 404 ? -19.812 -20 -16.109 1 97.38 404 GLU A O 1
ATOM 3305 N N . GLU A 1 405 ? -20.609 -18.516 -17.656 1 96.56 405 GLU A N 1
ATOM 3306 C CA . GLU A 1 405 ? -21.5 -17.828 -16.734 1 96.56 405 GLU A CA 1
ATOM 3307 C C . GLU A 1 405 ? -22.547 -18.781 -16.156 1 96.56 405 GLU A C 1
ATOM 3309 O O . GLU A 1 405 ? -22.828 -18.75 -14.961 1 96.56 405 GLU A O 1
ATOM 3314 N N . THR A 1 406 ? -23.094 -19.594 -17.016 1 97 406 THR A N 1
ATOM 3315 C CA . THR A 1 406 ? -24.094 -20.547 -16.578 1 97 406 THR A CA 1
ATOM 3316 C C . THR A 1 406 ? -23.5 -21.547 -15.586 1 97 406 THR A C 1
ATOM 3318 O O . THR A 1 406 ? -24.141 -21.891 -14.586 1 97 406 THR A O 1
ATOM 3321 N N . LEU A 1 407 ? -22.328 -22.047 -15.93 1 97.94 407 LEU A N 1
ATOM 3322 C CA . LEU A 1 407 ? -21.656 -23 -15.047 1 97.94 407 LEU A CA 1
ATOM 3323 C C . LEU A 1 407 ? -21.453 -22.406 -13.664 1 97.94 407 LEU A C 1
ATOM 3325 O O . LEU A 1 407 ? -21.672 -23.078 -12.648 1 97.94 407 LEU A O 1
ATOM 3329 N N . ILE A 1 408 ? -21 -21.156 -13.562 1 97.88 408 ILE A N 1
ATOM 3330 C CA . ILE A 1 408 ? -20.703 -20.469 -12.305 1 97.88 408 ILE A CA 1
ATOM 3331 C C . ILE A 1 408 ? -22 -20.25 -11.531 1 97.88 408 ILE A C 1
ATOM 3333 O O . ILE A 1 408 ? -22.062 -20.484 -10.32 1 97.88 408 ILE A O 1
ATOM 3337 N N . GLU A 1 409 ? -23.016 -19.828 -12.211 1 97.19 409 GLU A N 1
ATOM 3338 C CA . GLU A 1 409 ? -24.312 -19.594 -11.586 1 97.19 409 GLU A CA 1
ATOM 3339 C C . GLU A 1 409 ? -24.906 -20.891 -11.023 1 97.19 409 GLU A C 1
ATOM 3341 O O . GLU A 1 409 ? -25.438 -20.891 -9.914 1 97.19 409 GLU A O 1
ATOM 3346 N N . ARG A 1 410 ? -24.875 -21.938 -11.781 1 96.81 410 ARG A N 1
ATOM 3347 C CA . ARG A 1 410 ? -25.375 -23.234 -11.336 1 96.81 410 ARG A CA 1
ATOM 3348 C C . ARG A 1 410 ? -24.625 -23.719 -10.109 1 96.81 410 ARG A C 1
ATOM 3350 O O . ARG A 1 410 ? -25.234 -24.203 -9.148 1 96.81 410 ARG A O 1
ATOM 3357 N N . ALA A 1 411 ? -23.297 -23.672 -10.211 1 97.94 411 ALA A N 1
ATOM 3358 C CA . ALA A 1 411 ? -22.5 -24.047 -9.055 1 97.94 411 ALA A CA 1
ATOM 3359 C C . ALA A 1 411 ? -22.922 -23.281 -7.805 1 97.94 411 ALA A C 1
ATOM 3361 O O . ALA A 1 411 ? -23.109 -23.875 -6.738 1 97.94 411 ALA A O 1
ATOM 3362 N N . PHE A 1 412 ? -23.141 -21.984 -7.961 1 96.81 412 PHE A N 1
ATOM 3363 C CA . PHE A 1 412 ? -23.531 -21.109 -6.852 1 96.81 412 PHE A CA 1
ATOM 3364 C C . PHE A 1 412 ? -24.859 -21.547 -6.266 1 96.81 412 PHE A C 1
ATOM 3366 O O . PHE A 1 412 ? -25.047 -21.516 -5.047 1 96.81 412 PHE A O 1
ATOM 3373 N N . GLN A 1 413 ? -25.797 -21.875 -7.082 1 95.19 413 GLN A N 1
ATOM 3374 C CA . GLN A 1 413 ? -27.125 -22.312 -6.656 1 95.19 413 GLN A CA 1
ATOM 3375 C C . GLN A 1 413 ? -27.031 -23.562 -5.777 1 95.19 413 GLN A C 1
ATOM 3377 O O . GLN A 1 413 ? -27.891 -23.781 -4.914 1 95.19 413 GLN A O 1
ATOM 3382 N N . TYR A 1 414 ? -26 -24.328 -6.004 1 95.62 414 TYR A N 1
ATOM 3383 C CA . TYR A 1 414 ? -25.844 -25.547 -5.234 1 95.62 414 TYR A CA 1
ATOM 3384 C C . TYR A 1 414 ? -24.891 -25.328 -4.055 1 95.62 414 TYR A C 1
ATOM 3386 O O . TYR A 1 414 ? -24.484 -26.297 -3.402 1 95.62 414 TYR A O 1
ATOM 3394 N N . GLY A 1 415 ? -24.469 -24.078 -3.875 1 95.56 415 GLY A N 1
ATOM 3395 C CA . GLY A 1 415 ? -23.703 -23.734 -2.689 1 95.56 415 GLY A CA 1
ATOM 3396 C C . GLY A 1 415 ? -22.203 -23.797 -2.914 1 95.56 415 GLY A C 1
ATOM 3397 O O . GLY A 1 415 ? -21.422 -23.891 -1.958 1 95.56 415 GLY A O 1
ATOM 3398 N N . VAL A 1 416 ? -21.75 -23.828 -4.141 1 97.19 416 VAL A N 1
ATOM 3399 C CA . VAL A 1 416 ? -20.328 -23.859 -4.449 1 97.19 416 VAL A CA 1
ATOM 3400 C C . VAL A 1 416 ? -19.938 -22.641 -5.27 1 97.19 416 VAL A C 1
ATOM 3402 O O . VAL A 1 416 ? -20.609 -22.297 -6.246 1 97.19 416 VAL A O 1
ATOM 3405 N N . LYS A 1 417 ? -18.875 -21.984 -4.793 1 97.19 417 LYS A N 1
ATOM 3406 C CA . LYS A 1 417 ? -18.359 -20.859 -5.566 1 97.19 417 LYS A CA 1
ATOM 3407 C C . LYS A 1 417 ? -17.125 -21.281 -6.371 1 97.19 417 LYS A C 1
ATOM 3409 O O . LYS A 1 417 ? -16.188 -21.844 -5.82 1 97.19 417 LYS A O 1
ATOM 3414 N N . VAL A 1 418 ? -17.234 -21.078 -7.688 1 97.88 418 VAL A N 1
ATOM 3415 C CA . VAL A 1 418 ? -16.125 -21.312 -8.609 1 97.88 418 VAL A CA 1
ATOM 3416 C C . VAL A 1 418 ? -15.875 -20.062 -9.438 1 97.88 418 VAL A C 1
ATOM 3418 O O . VAL A 1 418 ? -16.641 -19.094 -9.359 1 97.88 418 VAL A O 1
ATOM 3421 N N . TYR A 1 419 ? -14.805 -20 -10.18 1 96.69 419 TYR A N 1
ATOM 3422 C CA . TYR A 1 419 ? -14.391 -18.703 -10.688 1 96.69 419 TYR A CA 1
ATOM 3423 C C . TYR A 1 419 ? -14.086 -18.766 -12.18 1 96.69 419 TYR A C 1
ATOM 3425 O O . TYR A 1 419 ? -13.672 -19.812 -12.688 1 96.69 419 TYR A O 1
ATOM 3433 N N . PRO A 1 420 ? -14.297 -17.641 -12.82 1 96.06 420 PRO A N 1
ATOM 3434 C CA . PRO A 1 420 ? -14.133 -17.609 -14.281 1 96.06 420 PRO A CA 1
ATOM 3435 C C . PRO A 1 420 ? -12.672 -17.562 -14.711 1 96.06 420 PRO A C 1
ATOM 3437 O O . PRO A 1 420 ? -11.797 -17.203 -13.914 1 96.06 420 PRO A O 1
ATOM 3440 N N . THR A 1 421 ? -12.398 -17.906 -15.93 1 96.25 421 THR A N 1
ATOM 3441 C CA . THR A 1 421 ? -11.078 -17.781 -16.531 1 96.25 421 THR A CA 1
ATOM 3442 C C . THR A 1 421 ? -11.109 -16.812 -17.703 1 96.25 421 THR A C 1
ATOM 3444 O O . THR A 1 421 ? -10.062 -16.391 -18.203 1 96.25 421 THR A O 1
ATOM 3447 N N . ALA A 1 422 ? -12.32 -16.406 -18.125 1 94.44 422 ALA A N 1
ATOM 3448 C CA . ALA A 1 422 ? -12.477 -15.516 -19.281 1 94.44 422 ALA A CA 1
ATOM 3449 C C . ALA A 1 422 ? -11.75 -14.195 -19.047 1 94.44 422 ALA A C 1
ATOM 3451 O O . ALA A 1 422 ? -11.234 -13.594 -19.984 1 94.44 422 ALA A O 1
ATOM 3452 N N . ILE A 1 423 ? -11.648 -13.812 -17.797 1 91.88 423 ILE A N 1
ATOM 3453 C CA . ILE A 1 423 ? -11.078 -12.516 -17.438 1 91.88 423 ILE A CA 1
ATOM 3454 C C . ILE A 1 423 ? -9.602 -12.477 -17.828 1 91.88 423 ILE A C 1
ATOM 3456 O O . ILE A 1 423 ? -9.016 -11.398 -17.969 1 91.88 423 ILE A O 1
ATOM 3460 N N . TYR A 1 424 ? -8.977 -13.617 -17.984 1 96 424 TYR A N 1
ATOM 3461 C CA . TYR A 1 424 ? -7.543 -13.68 -18.266 1 96 424 TYR A CA 1
ATOM 3462 C C . TYR A 1 424 ? -7.27 -13.523 -19.766 1 96 424 TYR A C 1
ATOM 3464 O O . TYR A 1 424 ? -6.121 -13.344 -20.172 1 96 424 TYR A O 1
ATOM 3472 N N . PHE A 1 425 ? -8.328 -13.602 -20.547 1 95.75 425 PHE A N 1
ATOM 3473 C CA . PHE A 1 425 ? -8.18 -13.508 -21.984 1 95.75 425 PHE A CA 1
ATOM 3474 C C . PHE A 1 425 ? -8.375 -12.07 -22.453 1 95.75 425 PHE A C 1
ATOM 3476 O O . PHE A 1 425 ? -9.328 -11.406 -22.047 1 95.75 425 PHE A O 1
ATOM 3483 N N . VAL A 1 426 ? -7.457 -11.633 -23.188 1 93.31 426 VAL A N 1
ATOM 3484 C CA . VAL A 1 426 ? -7.598 -10.32 -23.812 1 93.31 426 VAL A CA 1
ATOM 3485 C C . VAL A 1 426 ? -8.617 -10.391 -24.938 1 93.31 426 VAL A C 1
ATOM 3487 O O . VAL A 1 426 ? -9.43 -9.477 -25.109 1 93.31 426 VAL A O 1
ATOM 3490 N N . SER A 1 427 ? -8.477 -11.367 -25.75 1 88.25 427 SER A N 1
ATOM 3491 C CA . SER A 1 427 ? -9.406 -11.641 -26.828 1 88.25 427 SER A CA 1
ATOM 3492 C C . SER A 1 427 ? -9.648 -13.133 -27 1 88.25 427 SER A C 1
ATOM 3494 O O . SER A 1 427 ? -8.758 -13.945 -26.734 1 88.25 427 SER A O 1
ATOM 3496 N N . GLY A 1 428 ? -10.82 -13.438 -27.344 1 86.44 428 GLY A N 1
ATOM 3497 C CA . GLY A 1 428 ? -11.156 -14.836 -27.578 1 86.44 428 GLY A CA 1
ATOM 3498 C C . GLY A 1 428 ? -11.414 -15.609 -26.297 1 86.44 428 GLY A C 1
ATOM 3499 O O . GLY A 1 428 ? -10.5 -15.828 -25.5 1 86.44 428 GLY A O 1
ATOM 3500 N N . LYS A 1 429 ? -12.609 -15.859 -25.969 1 86.44 429 LYS A N 1
ATOM 3501 C CA . LYS A 1 429 ? -12.953 -16.656 -24.797 1 86.44 429 LYS A CA 1
ATOM 3502 C C . LYS A 1 429 ? -12.797 -18.156 -25.094 1 86.44 429 LYS A C 1
ATOM 3504 O O . LYS A 1 429 ? -13 -18.594 -26.219 1 86.44 429 LYS A O 1
ATOM 3509 N N . PRO A 1 430 ? -12.344 -18.797 -24 1 90.44 430 PRO A N 1
ATOM 3510 C CA . PRO A 1 430 ? -12.164 -20.219 -24.219 1 90.44 430 PRO A CA 1
ATOM 3511 C C . PRO A 1 430 ? -13.477 -20.953 -24.516 1 90.44 430 PRO A C 1
ATOM 3513 O O . PRO A 1 430 ? -14.5 -20.656 -23.875 1 90.44 430 PRO A O 1
ATOM 3516 N N . GLU A 1 431 ? -13.445 -21.766 -25.516 1 90.5 431 GLU A N 1
ATOM 3517 C CA . GLU A 1 431 ? -14.516 -22.703 -25.844 1 90.5 431 GLU A CA 1
ATOM 3518 C C . GLU A 1 431 ? -13.977 -24.109 -26.078 1 90.5 431 GLU A C 1
ATOM 3520 O O . GLU A 1 431 ? -13.18 -24.328 -26.984 1 90.5 431 GLU A O 1
ATOM 3525 N N . PRO A 1 432 ? -14.484 -25.062 -25.266 1 94.94 432 PRO A N 1
ATOM 3526 C CA . PRO A 1 432 ? -15.422 -25.016 -24.141 1 94.94 432 PRO A CA 1
ATOM 3527 C C . PRO A 1 432 ? -14.906 -24.172 -22.969 1 94.94 432 PRO A C 1
ATOM 3529 O O . PRO A 1 432 ? -13.711 -23.875 -22.906 1 94.94 432 PRO A O 1
ATOM 3532 N N . PRO A 1 433 ? -15.812 -23.812 -22.062 1 97 433 PRO A N 1
ATOM 3533 C CA . PRO A 1 433 ? -15.414 -22.938 -20.969 1 97 433 PRO A CA 1
ATOM 3534 C C . PRO A 1 433 ? -14.438 -23.609 -20 1 97 433 PRO A C 1
ATOM 3536 O O . PRO A 1 433 ? -14.438 -24.828 -19.875 1 97 433 PRO A O 1
ATOM 3539 N N . ILE A 1 434 ? -13.656 -22.797 -19.422 1 97.69 434 ILE A N 1
ATOM 3540 C CA . ILE A 1 434 ? -12.695 -23.219 -18.406 1 97.69 434 ILE A CA 1
ATOM 3541 C C . ILE A 1 434 ? -13.023 -22.562 -17.078 1 97.69 434 ILE A C 1
ATOM 3543 O O . ILE A 1 434 ? -13.219 -21.344 -17 1 97.69 434 ILE A O 1
ATOM 3547 N N . ILE A 1 435 ? -13.125 -23.375 -16.016 1 98.06 435 ILE A N 1
ATOM 3548 C CA . ILE A 1 435 ? -13.445 -22.906 -14.68 1 98.06 435 ILE A CA 1
ATOM 3549 C C . ILE A 1 435 ? -12.227 -23.047 -13.773 1 98.06 435 ILE A C 1
ATOM 3551 O O . ILE A 1 435 ? -11.523 -24.047 -13.82 1 98.06 435 ILE A O 1
ATOM 3555 N N . LYS A 1 436 ? -11.961 -22.016 -12.984 1 97.75 436 LYS A N 1
ATOM 3556 C CA . LYS A 1 436 ? -10.828 -22 -12.055 1 97.75 436 LYS A CA 1
ATOM 3557 C C . LYS A 1 436 ? -11.25 -22.469 -10.664 1 97.75 436 LYS A C 1
ATOM 3559 O O . LYS A 1 436 ? -12.234 -21.969 -10.109 1 97.75 436 LYS A O 1
ATOM 3564 N N . LEU A 1 437 ? -10.516 -23.422 -10.086 1 98.06 437 LEU A N 1
ATOM 3565 C CA . LEU A 1 437 ? -10.789 -23.969 -8.766 1 98.06 437 LEU A CA 1
ATOM 3566 C C . LEU A 1 437 ? -9.57 -23.844 -7.855 1 98.06 437 LEU A C 1
ATOM 3568 O O . LEU A 1 437 ? -8.633 -24.625 -7.961 1 98.06 437 LEU A O 1
ATOM 3572 N N . GLY A 1 438 ? -9.633 -22.859 -6.906 1 96.69 438 GLY A N 1
ATOM 3573 C CA . GLY A 1 438 ? -8.625 -22.781 -5.859 1 96.69 438 GLY A CA 1
ATOM 3574 C C . GLY A 1 438 ? -8.867 -23.75 -4.727 1 96.69 438 GLY A C 1
ATOM 3575 O O . GLY A 1 438 ? -10.023 -24.047 -4.383 1 96.69 438 GLY A O 1
ATOM 3576 N N . PHE A 1 439 ? -7.812 -24.25 -4.105 1 96.06 439 PHE A N 1
ATOM 3577 C CA . PHE A 1 439 ? -8.016 -25.297 -3.119 1 96.06 439 PHE A CA 1
ATOM 3578 C C . PHE A 1 439 ? -7.199 -25.031 -1.86 1 96.06 439 PHE A C 1
ATOM 3580 O O . PHE A 1 439 ? -7.309 -25.766 -0.874 1 96.06 439 PHE A O 1
ATOM 3587 N N . ALA A 1 440 ? -6.387 -23.969 -1.89 1 93.75 440 ALA A N 1
ATOM 3588 C CA . ALA A 1 440 ? -5.352 -23.797 -0.876 1 93.75 440 ALA A CA 1
ATOM 3589 C C . ALA A 1 440 ? -5.961 -23.688 0.519 1 93.75 440 ALA A C 1
ATOM 3591 O O . ALA A 1 440 ? -5.453 -24.297 1.469 1 93.75 440 ALA A O 1
ATOM 3592 N N . HIS A 1 441 ? -7.043 -22.969 0.665 1 93.06 441 HIS A N 1
ATOM 3593 C CA . HIS A 1 441 ? -7.59 -22.703 1.991 1 93.06 441 HIS A CA 1
ATOM 3594 C C . HIS A 1 441 ? -8.586 -23.781 2.408 1 93.06 441 HIS A C 1
ATOM 3596 O O . HIS A 1 441 ? -9.078 -23.781 3.537 1 93.06 441 HIS A O 1
ATOM 3602 N N . LEU A 1 442 ? -8.906 -24.766 1.569 1 95.31 442 LEU A N 1
ATOM 3603 C CA . LEU A 1 442 ? -9.891 -25.812 1.841 1 95.31 442 LEU A CA 1
ATOM 3604 C C . LEU A 1 442 ? -9.234 -27.031 2.461 1 95.31 442 LEU A C 1
ATOM 3606 O O . LEU A 1 442 ? -8.07 -27.344 2.162 1 95.31 442 LEU A O 1
ATOM 3610 N N . ASP A 1 443 ? -9.867 -27.672 3.279 1 94 443 ASP A N 1
ATOM 3611 C CA . ASP A 1 443 ? -9.398 -28.984 3.723 1 94 443 ASP A CA 1
ATOM 3612 C C . ASP A 1 443 ? -9.906 -30.094 2.801 1 94 443 ASP A C 1
ATOM 3614 O O . ASP A 1 443 ? -10.664 -29.828 1.865 1 94 443 ASP A O 1
ATOM 3618 N N . THR A 1 444 ? -9.508 -31.328 3.041 1 95.12 444 THR A N 1
ATOM 3619 C CA . THR A 1 444 ? -9.789 -32.438 2.133 1 95.12 444 THR A CA 1
ATOM 3620 C C . THR A 1 444 ? -11.289 -32.75 2.104 1 95.12 444 THR A C 1
ATOM 3622 O O . THR A 1 444 ? -11.828 -33.094 1.061 1 95.12 444 THR A O 1
ATOM 3625 N N . ASP A 1 445 ? -11.945 -32.562 3.234 1 96.56 445 ASP A N 1
ATOM 3626 C CA . ASP A 1 445 ? -13.383 -32.812 3.293 1 96.56 445 ASP A CA 1
ATOM 3627 C C . ASP A 1 445 ? -14.148 -31.766 2.49 1 96.56 445 ASP A C 1
ATOM 3629 O O . ASP A 1 445 ? -15.102 -32.094 1.773 1 96.56 445 ASP A O 1
ATOM 3633 N N . GLN A 1 446 ? -13.758 -30.594 2.658 1 96.56 446 GLN A N 1
ATOM 3634 C CA . GLN A 1 446 ? -14.383 -29.5 1.92 1 96.56 446 GLN A CA 1
ATOM 3635 C C . GLN A 1 446 ? -14.172 -29.656 0.417 1 96.56 446 GLN A C 1
ATOM 3637 O O . GLN A 1 446 ? -15.078 -29.375 -0.374 1 96.56 446 GLN A O 1
ATOM 3642 N N . ILE A 1 447 ? -13.008 -30.094 0.028 1 97.69 447 ILE A N 1
ATOM 3643 C CA . ILE A 1 447 ? -12.711 -30.344 -1.379 1 97.69 447 ILE A CA 1
ATOM 3644 C C . ILE A 1 447 ? -13.648 -31.406 -1.933 1 97.69 447 ILE A C 1
ATOM 3646 O O . ILE A 1 447 ? -14.281 -31.219 -2.973 1 97.69 447 ILE A O 1
ATOM 3650 N N . ALA A 1 448 ? -13.766 -32.5 -1.213 1 97.44 448 ALA A N 1
ATOM 3651 C CA . ALA A 1 448 ? -14.633 -33.594 -1.642 1 97.44 448 ALA A CA 1
ATOM 3652 C C . ALA A 1 448 ? -16.078 -33.125 -1.74 1 97.44 448 ALA A C 1
ATOM 3654 O O . ALA A 1 448 ? -16.766 -33.406 -2.729 1 97.44 448 ALA A O 1
ATOM 3655 N N . GLN A 1 449 ? -16.5 -32.469 -0.716 1 97.38 449 GLN A N 1
ATOM 3656 C CA . GLN A 1 449 ? -17.875 -31.938 -0.688 1 97.38 449 GLN A CA 1
ATOM 3657 C C . GLN A 1 449 ? -18.125 -30.984 -1.85 1 97.38 449 GLN A C 1
ATOM 3659 O O . GLN A 1 449 ? -19.156 -31.062 -2.512 1 97.38 449 GLN A O 1
ATOM 3664 N N . GLY A 1 450 ? -17.172 -30.094 -2.045 1 98 450 GLY A N 1
ATOM 3665 C CA . GLY A 1 450 ? -17.312 -29.141 -3.131 1 98 450 GLY A CA 1
ATOM 3666 C C . GLY A 1 450 ? -17.438 -29.797 -4.492 1 98 450 GLY A C 1
ATOM 3667 O O . GLY A 1 450 ? -18.25 -29.375 -5.32 1 98 450 GLY A O 1
ATOM 3668 N N . ILE A 1 451 ? -16.641 -30.812 -4.727 1 98 451 ILE A N 1
ATOM 3669 C CA . ILE A 1 451 ? -16.656 -31.5 -6.012 1 98 451 ILE A CA 1
ATOM 3670 C C . ILE A 1 451 ? -17.984 -32.25 -6.176 1 98 451 ILE A C 1
ATOM 3672 O O . ILE A 1 451 ? -18.547 -32.312 -7.27 1 98 451 ILE A O 1
ATOM 3676 N N . GLN A 1 452 ? -18.484 -32.844 -5.148 1 97 452 GLN A N 1
ATOM 3677 C CA . GLN A 1 452 ? -19.766 -33.531 -5.191 1 97 452 GLN A CA 1
ATOM 3678 C C . GLN A 1 452 ? -20.891 -32.562 -5.543 1 97 452 GLN A C 1
ATOM 3680 O O . GLN A 1 452 ? -21.75 -32.875 -6.367 1 97 452 GLN A O 1
ATOM 3685 N N . LEU A 1 453 ? -20.875 -31.469 -4.895 1 97.06 453 LEU A N 1
ATOM 3686 C CA . LEU A 1 453 ? -21.875 -30.453 -5.164 1 97.06 453 LEU A CA 1
ATOM 3687 C C . LEU A 1 453 ? -21.766 -29.938 -6.598 1 97.06 453 LEU A C 1
ATOM 3689 O O . LEU A 1 453 ? -22.781 -29.703 -7.254 1 97.06 453 LEU A O 1
ATOM 3693 N N . LEU A 1 454 ? -20.562 -29.812 -7.055 1 97.56 454 LEU A N 1
ATOM 3694 C CA . LEU A 1 454 ? -20.344 -29.375 -8.43 1 97.56 454 LEU A CA 1
ATOM 3695 C C . LEU A 1 454 ? -20.906 -30.391 -9.422 1 97.56 454 LEU A C 1
ATOM 3697 O O . LEU A 1 454 ? -21.438 -30.016 -10.461 1 97.56 454 LEU A O 1
ATOM 3701 N N . LYS A 1 455 ? -20.703 -31.625 -9.109 1 97.31 455 LYS A N 1
ATOM 3702 C CA . LYS A 1 455 ? -21.234 -32.688 -9.953 1 97.31 455 LYS A CA 1
ATOM 3703 C C . LYS A 1 455 ? -22.75 -32.562 -10.094 1 97.31 455 LYS A C 1
ATOM 3705 O O . LYS A 1 455 ? -23.297 -32.625 -11.195 1 97.31 455 LYS A O 1
ATOM 3710 N N . HIS A 1 456 ? -23.375 -32.344 -9 1 96.25 456 HIS A N 1
ATOM 3711 C CA . HIS A 1 456 ? -24.828 -32.156 -9.016 1 96.25 456 HIS A CA 1
ATOM 3712 C C . HIS A 1 456 ? -25.219 -30.922 -9.812 1 96.25 456 HIS A C 1
ATOM 3714 O O . HIS A 1 456 ? -26.234 -30.922 -10.523 1 96.25 456 HIS A O 1
ATOM 3720 N N . ALA A 1 457 ? -24.484 -29.922 -9.672 1 96.5 457 ALA A N 1
ATOM 3721 C CA . ALA A 1 457 ? -24.781 -28.641 -10.312 1 96.5 457 ALA A CA 1
ATOM 3722 C C . ALA A 1 457 ? -24.625 -28.75 -11.828 1 96.5 457 ALA A C 1
ATOM 3724 O O . ALA A 1 457 ? -25.375 -28.125 -12.586 1 96.5 457 ALA A O 1
ATOM 3725 N N . TRP A 1 458 ? -23.656 -29.5 -12.25 1 97.38 458 TRP A N 1
ATOM 3726 C CA . TRP A 1 458 ? -23.297 -29.438 -13.664 1 97.38 458 TRP A CA 1
ATOM 3727 C C . TRP A 1 458 ? -23.844 -30.641 -14.422 1 97.38 458 TRP A C 1
ATOM 3729 O O . TRP A 1 458 ? -24.109 -30.562 -15.625 1 97.38 458 TRP A O 1
ATOM 3739 N N . LEU A 1 459 ? -23.984 -31.75 -13.789 1 95.06 459 LEU A N 1
ATOM 3740 C CA . LEU A 1 459 ? -24.359 -32.969 -14.5 1 95.06 459 LEU A CA 1
ATOM 3741 C C . LEU A 1 459 ? -25.828 -33.281 -14.242 1 95.06 459 LEU A C 1
ATOM 3743 O O . LEU A 1 459 ? -26.375 -34.219 -14.859 1 95.06 459 LEU A O 1
ATOM 3747 N N . THR A 1 460 ? -26.469 -32.656 -13.281 1 85.81 460 THR A N 1
ATOM 3748 C CA . THR A 1 460 ? -27.891 -32.906 -13.047 1 85.81 460 THR A CA 1
ATOM 3749 C C . THR A 1 460 ? -28.734 -31.703 -13.492 1 85.81 460 THR A C 1
ATOM 3751 O O . THR A 1 460 ? -28.312 -30.562 -13.344 1 85.81 460 THR A O 1
ATOM 3754 N N . MET B 1 1 ? 18.734 -25.297 4.641 1 40.44 1 MET B N 1
ATOM 3755 C CA . MET B 1 1 ? 19.859 -25.516 3.73 1 40.44 1 MET B CA 1
ATOM 3756 C C . MET B 1 1 ? 19.609 -24.844 2.385 1 40.44 1 MET B C 1
ATOM 3758 O O . MET B 1 1 ? 18.484 -24.859 1.879 1 40.44 1 MET B O 1
ATOM 3762 N N . LYS B 1 2 ? 20.547 -23.953 2.096 1 58 2 LYS B N 1
ATOM 3763 C CA . LYS B 1 2 ? 20.453 -23.047 0.956 1 58 2 LYS B CA 1
ATOM 3764 C C . LYS B 1 2 ? 20.594 -23.797 -0.363 1 58 2 LYS B C 1
ATOM 3766 O O . LYS B 1 2 ? 21.531 -24.578 -0.547 1 58 2 LYS B O 1
ATOM 3771 N N . ASN B 1 3 ? 19.547 -24.297 -0.995 1 62.41 3 ASN B N 1
ATOM 3772 C CA . ASN B 1 3 ? 19.672 -24.844 -2.342 1 62.41 3 ASN B CA 1
ATOM 3773 C C . ASN B 1 3 ? 19.969 -23.766 -3.367 1 62.41 3 ASN B C 1
ATOM 3775 O O . ASN B 1 3 ? 19.719 -22.578 -3.119 1 62.41 3 ASN B O 1
ATOM 3779 N N . ILE B 1 4 ? 21 -24.047 -4.211 1 69.69 4 ILE B N 1
ATOM 3780 C CA . ILE B 1 4 ? 21.391 -23.094 -5.25 1 69.69 4 ILE B CA 1
ATOM 3781 C C . ILE B 1 4 ? 20.969 -23.625 -6.617 1 69.69 4 ILE B C 1
ATOM 3783 O O . ILE B 1 4 ? 21.188 -24.797 -6.93 1 69.69 4 ILE B O 1
ATOM 3787 N N . ILE B 1 5 ? 20.188 -22.891 -7.336 1 69.62 5 ILE B N 1
ATOM 3788 C CA . ILE B 1 5 ? 19.781 -23.281 -8.68 1 69.62 5 ILE B CA 1
ATOM 3789 C C . ILE B 1 5 ? 20.375 -22.297 -9.695 1 69.62 5 ILE B C 1
ATOM 3791 O O . ILE B 1 5 ? 20.422 -21.094 -9.453 1 69.62 5 ILE B O 1
ATOM 3795 N N . PHE B 1 6 ? 21.094 -22.844 -10.727 1 71.25 6 PHE B N 1
ATOM 3796 C CA . PHE B 1 6 ? 21.531 -22 -11.828 1 71.25 6 PHE B CA 1
ATOM 3797 C C . PHE B 1 6 ? 21.453 -22.734 -13.156 1 71.25 6 PHE B C 1
ATOM 3799 O O . PHE B 1 6 ? 21.391 -23.969 -13.18 1 71.25 6 PHE B O 1
ATOM 3806 N N . ALA B 1 7 ? 21.297 -22 -14.281 1 67.69 7 ALA B N 1
ATOM 3807 C CA . ALA B 1 7 ? 21.219 -22.578 -15.625 1 67.69 7 ALA B CA 1
ATOM 3808 C C . ALA B 1 7 ? 22.594 -22.984 -16.141 1 67.69 7 ALA B C 1
ATOM 3810 O O . ALA B 1 7 ? 23.578 -22.266 -15.922 1 67.69 7 ALA B O 1
ATOM 3811 N N . PHE B 1 8 ? 22.641 -24.203 -16.781 1 74.81 8 PHE B N 1
ATOM 3812 C CA . PHE B 1 8 ? 23.891 -24.672 -17.359 1 74.81 8 PHE B CA 1
ATOM 3813 C C . PHE B 1 8 ? 24.047 -24.156 -18.781 1 74.81 8 PHE B C 1
ATOM 3815 O O . PHE B 1 8 ? 23.047 -23.984 -19.5 1 74.81 8 PHE B O 1
ATOM 3822 N N . ARG B 1 9 ? 25.188 -23.797 -19.125 1 66.69 9 ARG B N 1
ATOM 3823 C CA . ARG B 1 9 ? 25.562 -23.453 -20.5 1 66.69 9 ARG B CA 1
ATOM 3824 C C . ARG B 1 9 ? 26.109 -24.656 -21.234 1 66.69 9 ARG B C 1
ATOM 3826 O O . ARG B 1 9 ? 26.641 -25.578 -20.625 1 66.69 9 ARG B O 1
ATOM 3833 N N . SER B 1 10 ? 25.75 -24.719 -22.484 1 69.25 10 SER B N 1
ATOM 3834 C CA . SER B 1 10 ? 26.141 -25.875 -23.297 1 69.25 10 SER B CA 1
ATOM 3835 C C . SER B 1 10 ? 27.641 -25.859 -23.578 1 69.25 10 SER B C 1
ATOM 3837 O O . SER B 1 10 ? 28.219 -26.891 -23.953 1 69.25 10 SER B O 1
ATOM 3839 N N . ASP B 1 11 ? 28.266 -24.906 -23.297 1 70.31 11 ASP B N 1
ATOM 3840 C CA . ASP B 1 11 ? 29.641 -24.719 -23.766 1 70.31 11 ASP B CA 1
ATOM 3841 C C . ASP B 1 11 ? 30.641 -25.281 -22.766 1 70.31 11 ASP B C 1
ATOM 3843 O O . ASP B 1 11 ? 31.844 -25.25 -23 1 70.31 11 ASP B O 1
ATOM 3847 N N . ALA B 1 12 ? 30.125 -25.781 -21.641 1 76.31 12 ALA B N 1
ATOM 3848 C CA . ALA B 1 12 ? 31.047 -26.297 -20.625 1 76.31 12 ALA B CA 1
ATOM 3849 C C . ALA B 1 12 ? 30.406 -27.438 -19.844 1 76.31 12 ALA B C 1
ATOM 3851 O O . ALA B 1 12 ? 29.172 -27.5 -19.719 1 76.31 12 ALA B O 1
ATOM 3852 N N . PRO B 1 13 ? 31.25 -28.359 -19.531 1 83.81 13 PRO B N 1
ATOM 3853 C CA . PRO B 1 13 ? 30.703 -29.438 -18.703 1 83.81 13 PRO B CA 1
ATOM 3854 C C . PRO B 1 13 ? 29.984 -28.938 -17.453 1 83.81 13 PRO B C 1
ATOM 3856 O O . PRO B 1 13 ? 30.422 -27.953 -16.844 1 83.81 13 PRO B O 1
ATOM 3859 N N . LYS B 1 14 ? 28.906 -29.531 -17.109 1 89.94 14 LYS B N 1
ATOM 3860 C CA . LYS B 1 14 ? 28.031 -29.109 -16.016 1 89.94 14 LYS B CA 1
ATOM 3861 C C . LYS B 1 14 ? 28.797 -29.016 -14.703 1 89.94 14 LYS B C 1
ATOM 3863 O O . LYS B 1 14 ? 28.594 -28.094 -13.914 1 89.94 14 LYS B O 1
ATOM 3868 N N . TYR B 1 15 ? 29.703 -30.016 -14.477 1 88.75 15 TYR B N 1
ATOM 3869 C CA . TYR B 1 15 ? 30.422 -30 -13.211 1 88.75 15 TYR B CA 1
ATOM 3870 C C . TYR B 1 15 ? 31.328 -28.766 -13.109 1 88.75 15 TYR B C 1
ATOM 3872 O O . TYR B 1 15 ? 31.5 -28.203 -12.031 1 88.75 15 TYR B O 1
ATOM 3880 N N . LYS B 1 16 ? 31.797 -28.281 -14.219 1 86.56 16 LYS B N 1
ATOM 3881 C CA . LYS B 1 16 ? 32.625 -27.078 -14.227 1 86.56 16 LYS B CA 1
ATOM 3882 C C . LYS B 1 16 ? 31.781 -25.828 -13.961 1 86.56 16 LYS B C 1
ATOM 3884 O O . LYS B 1 16 ? 32.25 -24.906 -13.281 1 86.56 16 LYS B O 1
ATOM 3889 N N . GLN B 1 17 ? 30.672 -25.922 -14.469 1 88.69 17 GLN B N 1
ATOM 3890 C CA . GLN B 1 17 ? 29.766 -24.797 -14.266 1 88.69 17 GLN B CA 1
ATOM 3891 C C . GLN B 1 17 ? 29.328 -24.703 -12.812 1 88.69 17 GLN B C 1
ATOM 3893 O O . GLN B 1 17 ? 29.234 -23.609 -12.258 1 88.69 17 GLN B O 1
ATOM 3898 N N . ILE B 1 18 ? 29.078 -25.812 -12.266 1 89.12 18 ILE B N 1
ATOM 3899 C CA . ILE B 1 18 ? 28.75 -25.844 -10.852 1 89.12 18 ILE B CA 1
ATOM 3900 C C . ILE B 1 18 ? 29.922 -25.328 -10.031 1 89.12 18 ILE B C 1
ATOM 3902 O O . ILE B 1 18 ? 29.75 -24.469 -9.148 1 89.12 18 ILE B O 1
ATOM 3906 N N . TYR B 1 19 ? 31.047 -25.797 -10.406 1 86.38 19 TYR B N 1
ATOM 3907 C CA . TYR B 1 19 ? 32.281 -25.359 -9.742 1 86.38 19 TYR B CA 1
ATOM 3908 C C . TYR B 1 19 ? 32.438 -23.844 -9.844 1 86.38 19 TYR B C 1
ATOM 3910 O O . TYR B 1 19 ? 32.656 -23.172 -8.836 1 86.38 19 TYR B O 1
ATOM 3918 N N . GLU B 1 20 ? 32.25 -23.359 -11.031 1 86 20 GLU B N 1
ATOM 3919 C CA . GLU B 1 20 ? 32.469 -21.938 -11.266 1 86 20 GLU B CA 1
ATOM 3920 C C . GLU B 1 20 ? 31.438 -21.094 -10.531 1 86 20 GLU B C 1
ATOM 3922 O O . GLU B 1 20 ? 31.766 -20.016 -10.008 1 86 20 GLU B O 1
ATOM 3927 N N . GLN B 1 21 ? 30.297 -21.609 -10.531 1 86.75 21 GLN B N 1
ATOM 3928 C CA . GLN B 1 21 ? 29.219 -20.875 -9.859 1 86.75 21 GLN B CA 1
ATOM 3929 C C . GLN B 1 21 ? 29.469 -20.766 -8.359 1 86.75 21 GLN B C 1
ATOM 3931 O O . GLN B 1 21 ? 29.391 -19.688 -7.785 1 86.75 21 GLN B O 1
ATOM 3936 N N . PHE B 1 22 ? 29.766 -21.812 -7.754 1 87.31 22 PHE B N 1
ATOM 3937 C CA . PHE B 1 22 ? 30 -21.812 -6.312 1 87.31 22 PHE B CA 1
ATOM 3938 C C . PHE B 1 22 ? 31.266 -21.047 -5.977 1 87.31 22 PHE B C 1
ATOM 3940 O O . PHE B 1 22 ? 31.328 -20.344 -4.969 1 87.31 22 PHE B O 1
ATOM 3947 N N . LYS B 1 23 ? 32.25 -21.234 -6.848 1 82.19 23 LYS B N 1
ATOM 3948 C CA . LYS B 1 23 ? 33.5 -20.453 -6.684 1 82.19 23 LYS B CA 1
ATOM 3949 C C . LYS B 1 23 ? 33.188 -18.953 -6.66 1 82.19 23 LYS B C 1
ATOM 3951 O O . LYS B 1 23 ? 33.625 -18.234 -5.758 1 82.19 23 LYS B O 1
ATOM 3956 N N . THR B 1 24 ? 32.406 -18.578 -7.633 1 81.69 24 THR B N 1
ATOM 3957 C CA . THR B 1 24 ? 32.062 -17.172 -7.758 1 81.69 24 THR B CA 1
ATOM 3958 C C . THR B 1 24 ? 31.25 -16.719 -6.547 1 81.69 24 THR B C 1
ATOM 3960 O O . THR B 1 24 ? 31.5 -15.633 -6.004 1 81.69 24 THR B O 1
ATOM 3963 N N . LEU B 1 25 ? 30.344 -17.531 -6.113 1 83.5 25 LEU B N 1
ATOM 3964 C CA . LEU B 1 25 ? 29.5 -17.188 -4.973 1 83.5 25 LEU B CA 1
ATOM 3965 C C . LEU B 1 25 ? 30.328 -17.031 -3.705 1 83.5 25 LEU B C 1
ATOM 3967 O O . LEU B 1 25 ? 30.078 -16.156 -2.891 1 83.5 25 LEU B O 1
ATOM 3971 N N . ILE B 1 26 ? 31.312 -17.859 -3.541 1 81.19 26 ILE B N 1
ATOM 3972 C CA . ILE B 1 26 ? 32.188 -17.812 -2.371 1 81.19 26 ILE B CA 1
ATOM 3973 C C . ILE B 1 26 ? 33.094 -16.609 -2.459 1 81.19 26 ILE B C 1
ATOM 3975 O O . ILE B 1 26 ? 33.25 -15.859 -1.489 1 81.19 26 ILE B O 1
ATOM 3979 N N . GLU B 1 27 ? 33.594 -16.375 -3.658 1 78.06 27 GLU B N 1
ATOM 3980 C CA . GLU B 1 27 ? 34.5 -15.266 -3.863 1 78.06 27 GLU B CA 1
ATOM 3981 C C . GLU B 1 27 ? 33.812 -13.922 -3.672 1 78.06 27 GLU B C 1
ATOM 3983 O O . GLU B 1 27 ? 34.406 -12.969 -3.172 1 78.06 27 GLU B O 1
ATOM 3988 N N . GLN B 1 28 ? 32.594 -13.953 -4.117 1 74 28 GLN B N 1
ATOM 3989 C CA . GLN B 1 28 ? 31.859 -12.703 -4.07 1 74 28 GLN B CA 1
ATOM 3990 C C . GLN B 1 28 ? 31.188 -12.508 -2.713 1 74 28 GLN B C 1
ATOM 3992 O O . GLN B 1 28 ? 30.562 -11.477 -2.467 1 74 28 GLN B O 1
ATOM 3997 N N . GLY B 1 29 ? 31.281 -13.461 -1.895 1 72.88 29 GLY B N 1
ATOM 3998 C CA . GLY B 1 29 ? 30.781 -13.344 -0.536 1 72.88 29 GLY B CA 1
ATOM 3999 C C . GLY B 1 29 ? 29.312 -13.703 -0.41 1 72.88 29 GLY B C 1
ATOM 4000 O O . GLY B 1 29 ? 28.688 -13.477 0.636 1 72.88 29 GLY B O 1
ATOM 4001 N N . ASN B 1 30 ? 28.766 -14.18 -1.478 1 75.81 30 ASN B N 1
ATOM 4002 C CA . ASN B 1 30 ? 27.391 -14.641 -1.408 1 75.81 30 ASN B CA 1
ATOM 4003 C C . ASN B 1 30 ? 27.25 -15.867 -0.511 1 75.81 30 ASN B C 1
ATOM 4005 O O . ASN B 1 30 ? 26.203 -16.078 0.102 1 75.81 30 ASN B O 1
ATOM 4009 N N . ILE B 1 31 ? 28.203 -16.688 -0.524 1 79.62 31 ILE B N 1
ATOM 4010 C CA . ILE B 1 31 ? 28.359 -17.766 0.442 1 79.62 31 ILE B CA 1
ATOM 4011 C C . ILE B 1 31 ? 29.422 -17.391 1.469 1 79.62 31 ILE B C 1
ATOM 4013 O O . ILE B 1 31 ? 30.578 -17.172 1.113 1 79.62 31 ILE B O 1
ATOM 4017 N N . GLN B 1 32 ? 29 -17.281 2.652 1 79.94 32 GLN B N 1
ATOM 4018 C CA . GLN B 1 32 ? 29.891 -16.797 3.697 1 79.94 32 GLN B CA 1
ATOM 4019 C C . GLN B 1 32 ? 30.828 -17.906 4.18 1 79.94 32 GLN B C 1
ATOM 4021 O O . GLN B 1 32 ? 30.531 -19.094 4.008 1 79.94 32 GLN B O 1
ATOM 4026 N N . THR B 1 33 ? 31.922 -17.359 4.812 1 81.06 33 THR B N 1
ATOM 4027 C CA . THR B 1 33 ? 32.844 -18.297 5.43 1 81.06 33 THR B CA 1
ATOM 4028 C C . THR B 1 33 ? 32.156 -19.188 6.449 1 81.06 33 THR B C 1
ATOM 4030 O O . THR B 1 33 ? 31.344 -18.703 7.246 1 81.06 33 THR B O 1
ATOM 4033 N N . ASN B 1 34 ? 32.344 -20.406 6.27 1 84.88 34 ASN B N 1
ATOM 4034 C CA . ASN B 1 34 ? 31.828 -21.422 7.188 1 84.88 34 ASN B CA 1
ATOM 4035 C C . ASN B 1 34 ? 30.359 -21.703 6.934 1 84.88 34 ASN B C 1
ATOM 4037 O O . ASN B 1 34 ? 29.688 -22.344 7.746 1 84.88 34 ASN B O 1
ATOM 4041 N N . GLU B 1 35 ? 29.922 -21.125 5.867 1 87 35 GLU B N 1
ATOM 4042 C CA . GLU B 1 35 ? 28.547 -21.438 5.512 1 87 35 GLU B CA 1
ATOM 4043 C C . GLU B 1 35 ? 28.422 -22.844 4.918 1 87 35 GLU B C 1
ATOM 4045 O O . GLU B 1 35 ? 29.266 -23.25 4.117 1 87 35 GLU B O 1
ATOM 4050 N N . ARG B 1 36 ? 27.469 -23.578 5.387 1 88.31 36 ARG B N 1
ATOM 4051 C CA . ARG B 1 36 ? 27.25 -24.922 4.883 1 88.31 36 ARG B CA 1
ATOM 4052 C C . ARG B 1 36 ? 26.719 -24.891 3.457 1 88.31 36 ARG B C 1
ATOM 4054 O O . ARG B 1 36 ? 25.781 -24.141 3.154 1 88.31 36 ARG B O 1
ATOM 4061 N N . LEU B 1 37 ? 27.297 -25.625 2.576 1 88.44 37 LEU B N 1
ATOM 4062 C CA . LEU B 1 37 ? 26.844 -25.781 1.199 1 88.44 37 LEU B CA 1
ATOM 4063 C C . LEU B 1 37 ? 25.844 -26.922 1.082 1 88.44 37 LEU B C 1
ATOM 4065 O O . LEU B 1 37 ? 25.766 -27.781 1.963 1 88.44 37 LEU B O 1
ATOM 4069 N N . PRO B 1 38 ? 25.094 -26.922 0.038 1 87.5 38 PRO B N 1
ATOM 4070 C CA . PRO B 1 38 ? 24.203 -28.062 -0.18 1 87.5 38 PRO B CA 1
ATOM 4071 C C . PRO B 1 38 ? 24.953 -29.391 -0.25 1 87.5 38 PRO B C 1
ATOM 4073 O O . PRO B 1 38 ? 26.094 -29.438 -0.717 1 87.5 38 PRO B O 1
ATOM 4076 N N . SER B 1 39 ? 24.297 -30.5 0.247 1 87 39 SER B N 1
ATOM 4077 C CA . SER B 1 39 ? 24.891 -31.828 0.09 1 87 39 SER B CA 1
ATOM 4078 C C . SER B 1 39 ? 24.969 -32.219 -1.38 1 87 39 SER B C 1
ATOM 4080 O O . SER B 1 39 ? 24.328 -31.609 -2.23 1 87 39 SER B O 1
ATOM 4082 N N . ILE B 1 40 ? 25.844 -33.188 -1.587 1 88.06 40 ILE B N 1
ATOM 4083 C CA . ILE B 1 40 ? 26.016 -33.688 -2.945 1 88.06 40 ILE B CA 1
ATOM 4084 C C . ILE B 1 40 ? 24.672 -34.094 -3.521 1 88.06 40 ILE B C 1
ATOM 4086 O O . ILE B 1 40 ? 24.328 -33.75 -4.648 1 88.06 40 ILE B O 1
ATOM 4090 N N . ARG B 1 41 ? 23.906 -34.75 -2.668 1 86.75 41 ARG B N 1
ATOM 4091 C CA . ARG B 1 41 ? 22.609 -35.25 -3.115 1 86.75 41 ARG B CA 1
ATOM 4092 C C . ARG B 1 41 ? 21.641 -34.094 -3.328 1 86.75 41 ARG B C 1
ATOM 4094 O O . ARG B 1 41 ? 20.938 -34.031 -4.344 1 86.75 41 ARG B O 1
ATOM 4101 N N . GLU B 1 42 ? 21.672 -33.156 -2.441 1 86.12 42 GLU B N 1
ATOM 4102 C CA . GLU B 1 42 ? 20.75 -32.031 -2.51 1 86.12 42 GLU B CA 1
ATOM 4103 C C . GLU B 1 42 ? 21.031 -31.172 -3.736 1 86.12 42 GLU B C 1
ATOM 4105 O O . GLU B 1 42 ? 20.109 -30.75 -4.426 1 86.12 42 GLU B O 1
ATOM 4110 N N . LEU B 1 43 ? 22.25 -30.922 -3.959 1 86.69 43 LEU B N 1
ATOM 4111 C CA . LEU B 1 43 ? 22.641 -30.094 -5.094 1 86.69 43 LEU B CA 1
ATOM 4112 C C . LEU B 1 43 ? 22.375 -30.812 -6.41 1 86.69 43 LEU B C 1
ATOM 4114 O O . LEU B 1 43 ? 21.922 -30.188 -7.379 1 86.69 43 LEU B O 1
ATOM 4118 N N . ALA B 1 44 ? 22.672 -32.125 -6.469 1 86.88 44 ALA B N 1
ATOM 4119 C CA . ALA B 1 44 ? 22.391 -32.938 -7.656 1 86.88 44 ALA B CA 1
ATOM 4120 C C . ALA B 1 44 ? 20.891 -32.875 -7.992 1 86.88 44 ALA B C 1
ATOM 4122 O O . ALA B 1 44 ? 20.516 -32.688 -9.148 1 86.88 44 ALA B O 1
ATOM 4123 N N . ASP B 1 45 ? 20.141 -32.938 -6.914 1 81.94 45 ASP B N 1
ATOM 4124 C CA . ASP B 1 45 ? 18.688 -32.938 -7.078 1 81.94 45 ASP B CA 1
ATOM 4125 C C . ASP B 1 45 ? 18.203 -31.547 -7.547 1 81.94 45 ASP B C 1
ATOM 4127 O O . ASP B 1 45 ? 17.391 -31.453 -8.461 1 81.94 45 ASP B O 1
ATOM 4131 N N . SER B 1 46 ? 18.812 -30.516 -6.973 1 78.44 46 SER B N 1
ATOM 4132 C CA . SER B 1 46 ? 18.359 -29.156 -7.277 1 78.44 46 SER B CA 1
ATOM 4133 C C . SER B 1 46 ? 18.766 -28.75 -8.688 1 78.44 46 SER B C 1
ATOM 4135 O O . SER B 1 46 ? 18.047 -28.016 -9.359 1 78.44 46 SER B O 1
ATOM 4137 N N . LEU B 1 47 ? 19.875 -29.203 -9.172 1 79.12 47 LEU B N 1
ATOM 4138 C CA . LEU B 1 47 ? 20.422 -28.812 -10.461 1 79.12 47 LEU B CA 1
ATOM 4139 C C . LEU B 1 47 ? 20.125 -29.859 -11.531 1 79.12 47 LEU B C 1
ATOM 4141 O O . LEU B 1 47 ? 20.469 -29.672 -12.695 1 79.12 47 LEU B O 1
ATOM 4145 N N . LEU B 1 48 ? 19.5 -30.938 -11.109 1 79.19 48 LEU B N 1
ATOM 4146 C CA . LEU B 1 48 ? 19.141 -32.062 -11.992 1 79.19 48 LEU B CA 1
ATOM 4147 C C . LEU B 1 48 ? 20.375 -32.562 -12.727 1 79.19 48 LEU B C 1
ATOM 4149 O O . LEU B 1 48 ? 20.359 -32.688 -13.953 1 79.19 48 LEU B O 1
ATOM 4153 N N . VAL B 1 49 ? 21.359 -32.875 -11.969 1 85.19 49 VAL B N 1
ATOM 4154 C CA . VAL B 1 49 ? 22.578 -33.5 -12.492 1 85.19 49 VAL B CA 1
ATOM 4155 C C . VAL B 1 49 ? 22.922 -34.75 -11.68 1 85.19 49 VAL B C 1
ATOM 4157 O O . VAL B 1 49 ? 22.297 -35 -10.656 1 85.19 49 VAL B O 1
ATOM 4160 N N . SER B 1 50 ? 23.734 -35.594 -12.211 1 88.06 50 SER B N 1
ATOM 4161 C CA . SER B 1 50 ? 24.156 -36.781 -11.5 1 88.06 50 SER B CA 1
ATOM 4162 C C . SER B 1 50 ? 24.938 -36.438 -10.234 1 88.06 50 SER B C 1
ATOM 4164 O O . SER B 1 50 ? 25.562 -35.375 -10.156 1 88.06 50 SER B O 1
ATOM 4166 N N . ARG B 1 51 ? 24.781 -37.25 -9.305 1 90.81 51 ARG B N 1
ATOM 4167 C CA . ARG B 1 51 ? 25.562 -37.094 -8.086 1 90.81 51 ARG B CA 1
ATOM 4168 C C . ARG B 1 51 ? 27.047 -37 -8.398 1 90.81 51 ARG B C 1
ATOM 4170 O O . ARG B 1 51 ? 27.781 -36.281 -7.715 1 90.81 51 ARG B O 1
ATOM 4177 N N . ASN B 1 52 ? 27.375 -37.719 -9.43 1 89.19 52 ASN B N 1
ATOM 4178 C CA . ASN B 1 52 ? 28.781 -37.688 -9.828 1 89.19 52 ASN B CA 1
ATOM 4179 C C . ASN B 1 52 ? 29.188 -36.312 -10.328 1 89.19 52 ASN B C 1
ATOM 4181 O O . ASN B 1 52 ? 30.312 -35.844 -10.07 1 89.19 52 ASN B O 1
ATOM 4185 N N . THR B 1 53 ? 28.266 -35.719 -11.008 1 91.12 53 THR B N 1
ATOM 4186 C CA . THR B 1 53 ? 28.531 -34.375 -11.523 1 91.12 53 THR B CA 1
ATOM 4187 C C . THR B 1 53 ? 28.75 -33.375 -10.375 1 91.12 53 THR B C 1
ATOM 4189 O O . THR B 1 53 ? 29.719 -32.625 -10.391 1 91.12 53 THR B O 1
ATOM 4192 N N . THR B 1 54 ? 27.891 -33.438 -9.406 1 91.94 54 THR B N 1
ATOM 4193 C CA . THR B 1 54 ? 28.016 -32.594 -8.227 1 91.94 54 THR B CA 1
ATOM 4194 C C . THR B 1 54 ? 29.281 -32.938 -7.449 1 91.94 54 THR B C 1
ATOM 4196 O O . THR B 1 54 ? 29.984 -32.031 -6.992 1 91.94 54 THR B O 1
ATOM 4199 N N . LEU B 1 55 ? 29.453 -34.188 -7.324 1 90.25 55 LEU B N 1
ATOM 4200 C CA . LEU B 1 55 ? 30.641 -34.625 -6.602 1 90.25 55 LEU B CA 1
ATOM 4201 C C . LEU B 1 55 ? 31.906 -34.094 -7.266 1 90.25 55 LEU B C 1
ATOM 4203 O O . LEU B 1 55 ? 32.812 -33.625 -6.578 1 90.25 55 LEU B O 1
ATOM 4207 N N . MET B 1 56 ? 31.891 -34.094 -8.578 1 88.44 56 MET B N 1
ATOM 4208 C CA . MET B 1 56 ? 33.062 -33.625 -9.32 1 88.44 56 MET B CA 1
ATOM 4209 C C . MET B 1 56 ? 33.281 -32.125 -9.086 1 88.44 56 MET B C 1
ATOM 4211 O O . MET B 1 56 ? 34.406 -31.672 -8.914 1 88.44 56 MET B O 1
ATOM 4215 N N . ALA B 1 57 ? 32.219 -31.406 -9.102 1 91.25 57 ALA B N 1
ATOM 4216 C CA . ALA B 1 57 ? 32.281 -29.969 -8.867 1 91.25 57 ALA B CA 1
ATOM 4217 C C . ALA B 1 57 ? 32.812 -29.672 -7.461 1 91.25 57 ALA B C 1
ATOM 4219 O O . ALA B 1 57 ? 33.688 -28.828 -7.285 1 91.25 57 ALA B O 1
ATOM 4220 N N . TYR B 1 58 ? 32.281 -30.391 -6.496 1 91.38 58 TYR B N 1
ATOM 4221 C CA . TYR B 1 58 ? 32.688 -30.188 -5.109 1 91.38 58 TYR B CA 1
ATOM 4222 C C . TYR B 1 58 ? 34.125 -30.594 -4.902 1 91.38 58 TYR B C 1
ATOM 4224 O O . TYR B 1 58 ? 34.844 -29.969 -4.137 1 91.38 58 TYR B O 1
ATOM 4232 N N . ASP B 1 59 ? 34.5 -31.672 -5.594 1 85.69 59 ASP B N 1
ATOM 4233 C CA . ASP B 1 59 ? 35.875 -32.094 -5.531 1 85.69 59 ASP B CA 1
ATOM 4234 C C . ASP B 1 59 ? 36.844 -31.016 -6.012 1 85.69 59 ASP B C 1
ATOM 4236 O O . ASP B 1 59 ? 37.875 -30.797 -5.414 1 85.69 59 ASP B O 1
ATOM 4240 N N . LEU B 1 60 ? 36.406 -30.375 -7.039 1 83.62 60 LEU B N 1
ATOM 4241 C CA . LEU B 1 60 ? 37.219 -29.281 -7.547 1 83.62 60 LEU B CA 1
ATOM 4242 C C . LEU B 1 60 ? 37.281 -28.141 -6.527 1 83.62 60 LEU B C 1
ATOM 4244 O O . LEU B 1 60 ? 38.375 -27.578 -6.309 1 83.62 60 LEU B O 1
ATOM 4248 N N . LEU B 1 61 ? 36.188 -27.781 -5.949 1 89.06 61 LEU B N 1
ATOM 4249 C CA . LEU B 1 61 ? 36.125 -26.734 -4.938 1 89.06 61 LEU B CA 1
ATOM 4250 C C . LEU B 1 61 ? 37 -27.078 -3.744 1 89.06 61 LEU B C 1
ATOM 4252 O O . LEU B 1 61 ? 37.688 -26.219 -3.188 1 89.06 61 LEU B O 1
ATOM 4256 N N . LEU B 1 62 ? 36.969 -28.359 -3.385 1 84.31 62 LEU B N 1
ATOM 4257 C CA . LEU B 1 62 ? 37.812 -28.875 -2.297 1 84.31 62 LEU B CA 1
ATOM 4258 C C . LEU B 1 62 ? 39.281 -28.766 -2.648 1 84.31 62 LEU B C 1
ATOM 4260 O O . LEU B 1 62 ? 40.094 -28.281 -1.849 1 84.31 62 LEU B O 1
ATOM 4264 N N . ALA B 1 63 ? 39.594 -29.188 -3.803 1 77.75 63 ALA B N 1
ATOM 4265 C CA . ALA B 1 63 ? 40.969 -29.219 -4.262 1 77.75 63 ALA B CA 1
ATOM 4266 C C . ALA B 1 63 ? 41.562 -27.812 -4.285 1 77.75 63 ALA B C 1
ATOM 4268 O O . ALA B 1 63 ? 42.75 -27.625 -3.957 1 77.75 63 ALA B O 1
ATOM 4269 N N . GLU B 1 64 ? 40.719 -26.875 -4.68 1 78.31 64 GLU B N 1
ATOM 4270 C CA . GLU B 1 64 ? 41.188 -25.5 -4.797 1 78.31 64 GLU B CA 1
ATOM 4271 C C . GLU B 1 64 ? 41.062 -24.75 -3.477 1 78.31 64 GLU B C 1
ATOM 4273 O O . GLU B 1 64 ? 41.469 -23.594 -3.371 1 78.31 64 GLU B O 1
ATOM 4278 N N . GLY B 1 65 ? 40.406 -25.406 -2.52 1 76.62 65 GLY B N 1
ATOM 4279 C CA . GLY B 1 65 ? 40.375 -24.859 -1.171 1 76.62 65 GLY B CA 1
ATOM 4280 C C . GLY B 1 65 ? 39.219 -23.922 -0.936 1 76.62 65 GLY B C 1
ATOM 4281 O O . GLY B 1 65 ? 39.25 -23.109 0.003 1 76.62 65 GLY B O 1
ATOM 4282 N N . TYR B 1 66 ? 38.25 -23.875 -1.826 1 85.19 66 TYR B N 1
ATOM 4283 C CA . TYR B 1 66 ? 37.094 -23 -1.657 1 85.19 66 TYR B CA 1
ATOM 4284 C C . TYR B 1 66 ? 36.156 -23.516 -0.567 1 85.19 66 TYR B C 1
ATOM 4286 O O . TYR B 1 66 ? 35.5 -22.734 0.109 1 85.19 66 TYR B O 1
ATOM 4294 N N . ILE B 1 67 ? 36.125 -24.844 -0.452 1 89.31 67 ILE B N 1
ATOM 4295 C CA . ILE B 1 67 ? 35.25 -25.453 0.542 1 89.31 67 ILE B CA 1
ATOM 4296 C C . ILE B 1 67 ? 36 -26.531 1.312 1 89.31 67 ILE B C 1
ATOM 4298 O O . ILE B 1 67 ? 37.125 -26.922 0.925 1 89.31 67 ILE B O 1
ATOM 4302 N N . ARG B 1 68 ? 35.5 -26.859 2.457 1 86.62 68 ARG B N 1
ATOM 4303 C CA . ARG B 1 68 ? 36.031 -27.969 3.25 1 86.62 68 ARG B CA 1
ATOM 4304 C C . ARG B 1 68 ? 34.938 -28.969 3.621 1 86.62 68 ARG B C 1
ATOM 4306 O O . ARG B 1 68 ? 33.781 -28.578 3.807 1 86.62 68 ARG B O 1
ATOM 4313 N N . GLY B 1 69 ? 35.312 -30.203 3.594 1 82.75 69 GLY B N 1
ATOM 4314 C CA . GLY B 1 69 ? 34.406 -31.25 4.062 1 82.75 69 GLY B CA 1
ATOM 4315 C C . GLY B 1 69 ? 34.562 -31.547 5.539 1 82.75 69 GLY B C 1
ATOM 4316 O O . GLY B 1 69 ? 35.656 -31.609 6.051 1 82.75 69 GLY B O 1
ATOM 4317 N N . GLU B 1 70 ? 33.531 -31.516 6.195 1 80.56 70 GLU B N 1
ATOM 4318 C CA . GLU B 1 70 ? 33.531 -31.953 7.582 1 80.56 70 GLU B CA 1
ATOM 4319 C C . GLU B 1 70 ? 32.75 -33.25 7.742 1 80.56 70 GLU B C 1
ATOM 4321 O O . GLU B 1 70 ? 31.609 -33.344 7.309 1 80.56 70 GLU B O 1
ATOM 4326 N N . THR B 1 71 ? 33.406 -34.25 8.297 1 73.12 71 THR B N 1
ATOM 4327 C CA . THR B 1 71 ? 32.844 -35.594 8.43 1 73.12 71 THR B CA 1
ATOM 4328 C C . THR B 1 71 ? 31.484 -35.531 9.133 1 73.12 71 THR B C 1
ATOM 4330 O O . THR B 1 71 ? 31.375 -34.969 10.219 1 73.12 71 THR B O 1
ATOM 4333 N N . ARG B 1 72 ? 30.531 -36.062 8.578 1 74.25 72 ARG B N 1
ATOM 4334 C CA . ARG B 1 72 ? 29.172 -36.188 9.062 1 74.25 72 ARG B CA 1
ATOM 4335 C C . ARG B 1 72 ? 28.484 -34.844 9.195 1 74.25 72 ARG B C 1
ATOM 4337 O O . ARG B 1 72 ? 27.438 -34.75 9.844 1 74.25 72 ARG B O 1
ATOM 4344 N N . LYS B 1 73 ? 29.109 -33.719 8.656 1 81.12 73 LYS B N 1
ATOM 4345 C CA . LYS B 1 73 ? 28.484 -32.406 8.781 1 81.12 73 LYS B CA 1
ATOM 4346 C C . LYS B 1 73 ? 28.219 -31.781 7.414 1 81.12 73 LYS B C 1
ATOM 4348 O O . LYS B 1 73 ? 27.25 -31.031 7.242 1 81.12 73 LYS B O 1
ATOM 4353 N N . GLY B 1 74 ? 29 -32.188 6.438 1 88.06 74 GLY B N 1
ATOM 4354 C CA . GLY B 1 74 ? 28.781 -31.672 5.094 1 88.06 74 GLY B CA 1
ATOM 4355 C C . GLY B 1 74 ? 29.922 -30.797 4.605 1 88.06 74 GLY B C 1
ATOM 4356 O O . GLY B 1 74 ? 31.078 -30.984 5.016 1 88.06 74 GLY B O 1
ATOM 4357 N N . TYR B 1 75 ? 29.719 -30 3.586 1 90 75 TYR B N 1
ATOM 4358 C CA . TYR B 1 75 ? 30.719 -29.125 2.982 1 90 75 TYR B CA 1
ATOM 4359 C C . TYR B 1 75 ? 30.516 -27.688 3.438 1 90 75 TYR B C 1
ATOM 4361 O O . TYR B 1 75 ? 29.391 -27.219 3.572 1 90 75 TYR B O 1
ATOM 4369 N N . PHE B 1 76 ? 31.562 -26.969 3.758 1 89 76 PHE B N 1
ATOM 4370 C CA . PHE B 1 76 ? 31.531 -25.594 4.238 1 89 76 PHE B CA 1
ATOM 4371 C C . PHE B 1 76 ? 32.469 -24.719 3.43 1 89 76 PHE B C 1
ATOM 4373 O O . PHE B 1 76 ? 33.562 -25.172 3.016 1 89 76 PHE B O 1
ATOM 4380 N N . ALA B 1 77 ? 32.062 -23.5 3.26 1 88 77 ALA B N 1
ATOM 4381 C CA . ALA B 1 77 ? 32.906 -22.578 2.527 1 88 77 ALA B CA 1
ATOM 4382 C C . ALA B 1 77 ? 34.125 -22.156 3.361 1 88 77 ALA B C 1
ATOM 4384 O O . ALA B 1 77 ? 34 -21.922 4.566 1 88 77 ALA B O 1
ATOM 4385 N N . ASN B 1 78 ? 35.312 -22.156 2.77 1 79.62 78 ASN B N 1
ATOM 4386 C CA . ASN B 1 78 ? 36.531 -21.688 3.426 1 79.62 78 ASN B CA 1
ATOM 4387 C C . ASN B 1 78 ? 36.656 -20.172 3.348 1 79.62 78 ASN B C 1
ATOM 4389 O O . ASN B 1 78 ? 35.969 -19.531 2.531 1 79.62 78 ASN B O 1
ATOM 4393 N N . GLU B 1 79 ? 37.375 -19.672 4.281 1 75.06 79 GLU B N 1
ATOM 4394 C CA . GLU B 1 79 ? 37.688 -18.25 4.203 1 75.06 79 GLU B CA 1
ATOM 4395 C C . GLU B 1 79 ? 38.594 -17.969 2.998 1 75.06 79 GLU B C 1
ATOM 4397 O O . GLU B 1 79 ? 39.594 -18.656 2.764 1 75.06 79 GLU B O 1
ATOM 4402 N N . ILE B 1 80 ? 38.125 -17.344 2.018 1 66 80 ILE B N 1
ATOM 4403 C CA . ILE B 1 80 ? 38.969 -16.984 0.873 1 66 80 ILE B CA 1
ATOM 4404 C C . ILE B 1 80 ? 39.344 -15.508 0.947 1 66 80 ILE B C 1
ATOM 4406 O O . ILE B 1 80 ? 38.562 -14.68 1.414 1 66 80 ILE B O 1
ATOM 4410 N N . GLU B 1 81 ? 40.688 -15.211 0.817 1 51.53 81 GLU B N 1
ATOM 4411 C CA . GLU B 1 81 ? 41.094 -13.82 0.706 1 51.53 81 GLU B CA 1
ATOM 4412 C C . GLU B 1 81 ? 40.406 -13.125 -0.452 1 51.53 81 GLU B C 1
ATOM 4414 O O . GLU B 1 81 ? 40.25 -13.688 -1.538 1 51.53 81 GLU B O 1
ATOM 4419 N N . PRO B 1 82 ? 39.594 -12.281 -0.315 1 43.97 82 PRO B N 1
ATOM 4420 C CA . PRO B 1 82 ? 38.875 -11.594 -1.396 1 43.97 82 PRO B CA 1
ATOM 4421 C C . PRO B 1 82 ? 39.75 -11.406 -2.643 1 43.97 82 PRO B C 1
ATOM 4423 O O . PRO B 1 82 ? 40.875 -10.969 -2.543 1 43.97 82 PRO B O 1
ATOM 4426 N N . SER B 1 83 ? 39.844 -12.219 -3.562 1 37.72 83 SER B N 1
ATOM 4427 C CA . SER B 1 83 ? 40.531 -11.836 -4.793 1 37.72 83 SER B CA 1
ATOM 4428 C C . SER B 1 83 ? 40.375 -10.352 -5.07 1 37.72 83 SER B C 1
ATOM 4430 O O . SER B 1 83 ? 39.375 -9.734 -4.648 1 37.72 83 SER B O 1
ATOM 4432 N N . LEU B 1 84 ? 41.469 -9.648 -5.773 1 32.69 84 LEU B N 1
ATOM 4433 C CA . LEU B 1 84 ? 41.625 -8.266 -6.223 1 32.69 84 LEU B CA 1
ATOM 4434 C C . LEU B 1 84 ? 40.406 -7.836 -7.035 1 32.69 84 LEU B C 1
ATOM 4436 O O . LEU B 1 84 ? 40.312 -6.691 -7.492 1 32.69 84 LEU B O 1
ATOM 4440 N N . PHE B 1 85 ? 39.781 -8.766 -7.656 1 31.61 85 PHE B N 1
ATOM 4441 C CA . PHE B 1 85 ? 38.812 -8.305 -8.617 1 31.61 85 PHE B CA 1
ATOM 4442 C C . PHE B 1 85 ? 37.688 -7.52 -7.922 1 31.61 85 PHE B C 1
ATOM 4444 O O . PHE B 1 85 ? 36.75 -7.078 -8.562 1 31.61 85 PHE B O 1
ATOM 4451 N N . GLN B 1 86 ? 37.594 -7.75 -6.773 1 31.64 86 GLN B N 1
ATOM 4452 C CA . GLN B 1 86 ? 36.562 -6.887 -6.176 1 31.64 86 GLN B CA 1
ATOM 4453 C C . GLN B 1 86 ? 36.938 -5.414 -6.359 1 31.64 86 GLN B C 1
ATOM 4455 O O . GLN B 1 86 ? 36.25 -4.539 -5.801 1 31.64 86 GLN B O 1
ATOM 4460 N N . LYS B 1 87 ? 38.188 -5.164 -6.945 1 31.59 87 LYS B N 1
ATOM 4461 C CA . LYS B 1 87 ? 38.438 -3.73 -6.891 1 31.59 87 LYS B CA 1
ATOM 4462 C C . LYS B 1 87 ? 37.438 -2.949 -7.719 1 31.59 87 LYS B C 1
ATOM 4464 O O . LYS B 1 87 ? 37.188 -1.766 -7.469 1 31.59 87 LYS B O 1
ATOM 4469 N N . GLU B 1 88 ? 37.375 -3.381 -9.023 1 29.61 88 GLU B N 1
ATOM 4470 C CA . GLU B 1 88 ? 36.875 -2.309 -9.883 1 29.61 88 GLU B CA 1
ATOM 4471 C C . GLU B 1 88 ? 35.438 -1.915 -9.5 1 29.61 88 GLU B C 1
ATOM 4473 O O . GLU B 1 88 ? 35.031 -0.772 -9.711 1 29.61 88 GLU B O 1
ATOM 4478 N N . ASN B 1 89 ? 34.531 -2.879 -9.688 1 26.61 89 ASN B N 1
ATOM 4479 C CA . ASN B 1 89 ? 33.312 -2.17 -9.328 1 26.61 89 ASN B CA 1
ATOM 4480 C C . ASN B 1 89 ? 33.312 -1.771 -7.855 1 26.61 89 ASN B C 1
ATOM 4482 O O . ASN B 1 89 ? 32.75 -2.484 -7.02 1 26.61 89 ASN B O 1
ATOM 4486 N N . ASP B 1 90 ? 34.438 -1.617 -7.324 1 28.02 90 ASP B N 1
ATOM 4487 C CA . ASP B 1 90 ? 34.594 -0.722 -6.184 1 28.02 90 ASP B CA 1
ATOM 4488 C C . ASP B 1 90 ? 33.625 0.468 -6.281 1 28.02 90 ASP B C 1
ATOM 4490 O O . ASP B 1 90 ? 33.969 1.491 -6.883 1 28.02 90 ASP B O 1
ATOM 4494 N N . ILE B 1 91 ? 32.594 0.198 -6.969 1 28.61 91 ILE B N 1
ATOM 4495 C CA . ILE B 1 91 ? 31.75 1.354 -6.668 1 28.61 91 ILE B CA 1
ATOM 4496 C C . ILE B 1 91 ? 32.125 1.92 -5.301 1 28.61 91 ILE B C 1
ATOM 4498 O O . ILE B 1 91 ? 32.344 1.166 -4.348 1 28.61 91 ILE B O 1
ATOM 4502 N N . VAL B 1 92 ? 32.5 3.143 -5.383 1 26.64 92 VAL B N 1
ATOM 4503 C CA . VAL B 1 92 ? 32.688 4.051 -4.254 1 26.64 92 VAL B CA 1
ATOM 4504 C C . VAL B 1 92 ? 31.844 3.576 -3.07 1 26.64 92 VAL B C 1
ATOM 4506 O O . VAL B 1 92 ? 30.609 3.607 -3.119 1 26.64 92 VAL B O 1
ATOM 4509 N N . GLN B 1 93 ? 32 2.314 -2.705 1 27.2 93 GLN B N 1
ATOM 4510 C CA . GLN B 1 93 ? 31.578 2.432 -1.316 1 27.2 93 GLN B CA 1
ATOM 4511 C C . GLN B 1 93 ? 31.844 3.828 -0.77 1 27.2 93 GLN B C 1
ATOM 4513 O O . GLN B 1 93 ? 33 4.211 -0.584 1 27.2 93 GLN B O 1
ATOM 4518 N N . ALA B 1 94 ? 31.25 4.781 -1.367 1 29.22 94 ALA B N 1
ATOM 4519 C CA . ALA B 1 94 ? 31.391 5.98 -0.544 1 29.22 94 ALA B CA 1
ATOM 4520 C C . ALA B 1 94 ? 31.828 5.625 0.872 1 29.22 94 ALA B C 1
ATOM 4522 O O . ALA B 1 94 ? 31.375 4.629 1.44 1 29.22 94 ALA B O 1
ATOM 4523 N N . GLU B 1 95 ? 33.125 5.633 1.109 1 27.48 95 GLU B N 1
ATOM 4524 C CA . GLU B 1 95 ? 33.406 5.762 2.535 1 27.48 95 GLU B CA 1
ATOM 4525 C C . GLU B 1 95 ? 32.125 5.926 3.348 1 27.48 95 GLU B C 1
ATOM 4527 O O . GLU B 1 95 ? 31.375 6.863 3.119 1 27.48 95 GLU B O 1
ATOM 4532 N N . LYS B 1 96 ? 31.422 4.832 3.525 1 31.7 96 LYS B N 1
ATOM 4533 C CA . LYS B 1 96 ? 30.672 5.18 4.73 1 31.7 96 LYS B CA 1
ATOM 4534 C C . LYS B 1 96 ? 31.375 6.293 5.508 1 31.7 96 LYS B C 1
ATOM 4536 O O . LYS B 1 96 ? 32.312 6.031 6.273 1 31.7 96 LYS B O 1
ATOM 4541 N N . THR B 1 97 ? 31.969 7.191 4.758 1 31.19 97 THR B N 1
ATOM 4542 C CA . THR B 1 97 ? 32.469 8.305 5.551 1 31.19 97 THR B CA 1
ATOM 4543 C C . THR B 1 97 ? 32 8.195 6.996 1 31.19 97 THR B C 1
ATOM 4545 O O . THR B 1 97 ? 30.875 7.75 7.258 1 31.19 97 THR B O 1
ATOM 4548 N N . GLU B 1 98 ? 32.938 8.297 7.883 1 32.81 98 GLU B N 1
ATOM 4549 C CA . GLU B 1 98 ? 33 8.281 9.336 1 32.81 98 GLU B CA 1
ATOM 4550 C C . GLU B 1 98 ? 31.609 8.484 9.945 1 32.81 98 GLU B C 1
ATOM 4552 O O . GLU B 1 98 ? 30.688 8.961 9.273 1 32.81 98 GLU B O 1
ATOM 4557 N N . SER B 1 99 ? 31.516 8.117 11.094 1 37.31 99 SER B N 1
ATOM 4558 C CA . SER B 1 99 ? 30.641 8.18 12.258 1 37.31 99 SER B CA 1
ATOM 4559 C C . SER B 1 99 ? 29.812 9.469 12.258 1 37.31 99 SER B C 1
ATOM 4561 O O . SER B 1 99 ? 30.344 10.539 12.562 1 37.31 99 SER B O 1
ATOM 4563 N N . PRO B 1 100 ? 29.094 9.656 11.172 1 43.19 100 PRO B N 1
ATOM 4564 C CA . PRO B 1 100 ? 28.453 10.906 11.562 1 43.19 100 PRO B CA 1
ATOM 4565 C C . PRO B 1 100 ? 28.391 11.094 13.07 1 43.19 100 PRO B C 1
ATOM 4567 O O . PRO B 1 100 ? 28.438 10.117 13.82 1 43.19 100 PRO B O 1
ATOM 4570 N N . GLN B 1 101 ? 29.062 11.961 13.5 1 51.44 101 GLN B N 1
ATOM 4571 C CA . GLN B 1 101 ? 28.75 12.273 14.891 1 51.44 101 GLN B CA 1
ATOM 4572 C C . GLN B 1 101 ? 27.359 11.758 15.266 1 51.44 101 GLN B C 1
ATOM 4574 O O . GLN B 1 101 ? 26.391 12.008 14.555 1 51.44 101 GLN B O 1
ATOM 4579 N N . PRO B 1 102 ? 27.328 10.648 15.992 1 68.94 102 PRO B N 1
ATOM 4580 C CA . PRO B 1 102 ? 26.062 10.102 16.453 1 68.94 102 PRO B CA 1
ATOM 4581 C C . PRO B 1 102 ? 25.016 11.18 16.719 1 68.94 102 PRO B C 1
ATOM 4583 O O . PRO B 1 102 ? 25.312 12.188 17.359 1 68.94 102 PRO B O 1
ATOM 4586 N N . VAL B 1 103 ? 24.031 11.281 15.828 1 79.44 103 VAL B N 1
ATOM 4587 C CA . VAL B 1 103 ? 22.906 12.164 16.109 1 79.44 103 VAL B CA 1
ATOM 4588 C C . VAL B 1 103 ? 22.375 11.891 17.516 1 79.44 103 VAL B C 1
ATOM 4590 O O . VAL B 1 103 ? 21.984 10.773 17.828 1 79.44 103 VAL B O 1
ATOM 4593 N N . SER B 1 104 ? 22.641 12.891 18.359 1 87.38 104 SER B N 1
ATOM 4594 C CA . SER B 1 104 ? 22.156 12.789 19.719 1 87.38 104 SER B CA 1
ATOM 4595 C C . SER B 1 104 ? 20.656 13.023 19.797 1 87.38 104 SER B C 1
ATOM 4597 O O . SER B 1 104 ? 19.938 12.344 20.531 1 87.38 104 SER B O 1
ATOM 4599 N N . VAL B 1 105 ? 20.172 14.039 18.922 1 96.31 105 VAL B N 1
ATOM 4600 C CA . VAL B 1 105 ? 18.75 14.383 18.938 1 96.31 105 VAL B CA 1
ATOM 4601 C C . VAL B 1 105 ? 18.266 14.594 17.5 1 96.31 105 VAL B C 1
ATOM 4603 O O . VAL B 1 105 ? 18.891 15.312 16.734 1 96.31 105 VAL B O 1
ATOM 4606 N N . ASP B 1 106 ? 17.188 13.906 17.125 1 95.75 106 ASP B N 1
ATOM 4607 C CA . ASP B 1 106 ? 16.594 13.992 15.805 1 95.75 106 ASP B CA 1
ATOM 4608 C C . ASP B 1 106 ? 15.203 14.633 15.875 1 95.75 106 ASP B C 1
ATOM 4610 O O . ASP B 1 106 ? 14.242 14 16.312 1 95.75 106 ASP B O 1
ATOM 4614 N N . PHE B 1 107 ? 15.117 15.875 15.336 1 97.31 107 PHE B N 1
ATOM 4615 C CA . PHE B 1 107 ? 13.844 16.578 15.359 1 97.31 107 PHE B CA 1
ATOM 4616 C C . PHE B 1 107 ? 13.008 16.25 14.125 1 97.31 107 PHE B C 1
ATOM 4618 O O . PHE B 1 107 ? 12.445 17.141 13.5 1 97.31 107 PHE B O 1
ATOM 4625 N N . ARG B 1 108 ? 12.93 15.016 13.805 1 92.94 108 ARG B N 1
ATOM 4626 C CA . ARG B 1 108 ? 12.156 14.609 12.633 1 92.94 108 ARG B CA 1
ATOM 4627 C C . ARG B 1 108 ? 10.656 14.711 12.898 1 92.94 108 ARG B C 1
ATOM 4629 O O . ARG B 1 108 ? 10.188 14.32 13.969 1 92.94 108 ARG B O 1
ATOM 4636 N N . ALA B 1 109 ? 10.047 15.219 11.844 1 87.69 109 ALA B N 1
ATOM 4637 C CA . ALA B 1 109 ? 8.586 15.195 11.875 1 87.69 109 ALA B CA 1
ATOM 4638 C C . ALA B 1 109 ? 8.047 13.852 11.391 1 87.69 109 ALA B C 1
ATOM 4640 O O . ALA B 1 109 ? 8.781 13.07 10.773 1 87.69 109 ALA B O 1
ATOM 4641 N N . GLY B 1 110 ? 6.914 13.453 11.727 1 80.06 110 GLY B N 1
ATOM 4642 C CA . GLY B 1 110 ? 6.324 12.203 11.258 1 80.06 110 GLY B CA 1
ATOM 4643 C C . GLY B 1 110 ? 6.703 11.008 12.109 1 80.06 110 GLY B C 1
ATOM 4644 O O . GLY B 1 110 ? 6.84 9.898 11.602 1 80.06 110 GLY B O 1
ATOM 4645 N N . ALA B 1 111 ? 7.113 11.203 13.242 1 82.56 111 ALA B N 1
ATOM 4646 C CA . ALA B 1 111 ? 7.363 10.156 14.234 1 82.56 111 ALA B CA 1
ATOM 4647 C C . ALA B 1 111 ? 6.383 10.266 15.398 1 82.56 111 ALA B C 1
ATOM 4649 O O . ALA B 1 111 ? 5.84 11.344 15.672 1 82.56 111 ALA B O 1
ATOM 4650 N N . VAL B 1 112 ? 6.074 9.125 15.992 1 88.69 112 VAL B N 1
ATOM 4651 C CA . VAL B 1 112 ? 5.105 9.164 17.078 1 88.69 112 VAL B CA 1
ATOM 4652 C C . VAL B 1 112 ? 5.77 8.719 18.391 1 88.69 112 VAL B C 1
ATOM 4654 O O . VAL B 1 112 ? 6.859 8.141 18.359 1 88.69 112 VAL B O 1
ATOM 4657 N N . ASP B 1 113 ? 5.16 8.977 19.453 1 91.88 113 ASP B N 1
ATOM 4658 C CA . ASP B 1 113 ? 5.66 8.703 20.797 1 91.88 113 ASP B CA 1
ATOM 4659 C C . ASP B 1 113 ? 5.543 7.223 21.125 1 91.88 113 ASP B C 1
ATOM 4661 O O . ASP B 1 113 ? 4.438 6.691 21.25 1 91.88 113 ASP B O 1
ATOM 4665 N N . GLN B 1 114 ? 6.656 6.621 21.312 1 91.5 114 GLN B N 1
ATOM 4666 C CA . GLN B 1 114 ? 6.676 5.195 21.625 1 91.5 114 GLN B CA 1
ATOM 4667 C C . GLN B 1 114 ? 6.211 4.934 23.047 1 91.5 114 GLN B C 1
ATOM 4669 O O . GLN B 1 114 ? 5.504 3.957 23.312 1 91.5 114 GLN B O 1
ATOM 4674 N N . LYS B 1 115 ? 6.613 5.77 23.938 1 92.88 115 LYS B N 1
ATOM 4675 C CA . LYS B 1 115 ? 6.379 5.578 25.359 1 92.88 115 LYS B CA 1
ATOM 4676 C C . LYS B 1 115 ? 4.887 5.508 25.672 1 92.88 115 LYS B C 1
ATOM 4678 O O . LYS B 1 115 ? 4.457 4.719 26.516 1 92.88 115 LYS B O 1
ATOM 4683 N N . HIS B 1 116 ? 4.109 6.328 24.969 1 93.81 116 HIS B N 1
ATOM 4684 C CA . HIS B 1 116 ? 2.695 6.434 25.312 1 93.81 116 HIS B CA 1
ATOM 4685 C C . HIS B 1 116 ? 1.836 5.664 24.312 1 93.81 116 HIS B C 1
ATOM 4687 O O . HIS B 1 116 ? 0.606 5.688 24.391 1 93.81 116 HIS B O 1
ATOM 4693 N N . PHE B 1 117 ? 2.451 5.039 23.391 1 94.56 117 PHE B N 1
ATOM 4694 C CA . PHE B 1 117 ? 1.718 4.203 22.453 1 94.56 117 PHE B CA 1
ATOM 4695 C C . PHE B 1 117 ? 1.028 3.053 23.172 1 94.56 117 PHE B C 1
ATOM 4697 O O . PHE B 1 117 ? 1.611 2.434 24.062 1 94.56 117 PHE B O 1
ATOM 4704 N N . PRO B 1 118 ? -0.216 2.783 22.812 1 95.75 118 PRO B N 1
ATOM 4705 C CA . PRO B 1 118 ? -0.932 1.676 23.453 1 95.75 118 PRO B CA 1
ATOM 4706 C C . PRO B 1 118 ? -0.498 0.31 22.922 1 95.75 118 PRO B C 1
ATOM 4708 O O . PRO B 1 118 ? -1.313 -0.427 22.359 1 95.75 118 PRO B O 1
ATOM 4711 N N . LEU B 1 119 ? 0.68 -0.087 23.281 1 95.5 119 LEU B N 1
ATOM 4712 C CA . LEU B 1 119 ? 1.35 -1.261 22.719 1 95.5 119 LEU B CA 1
ATOM 4713 C C . LEU B 1 119 ? 0.616 -2.539 23.125 1 95.5 119 LEU B C 1
ATOM 4715 O O . LEU B 1 119 ? 0.369 -3.402 22.281 1 95.5 119 LEU B O 1
ATOM 4719 N N . LYS B 1 120 ? 0.293 -2.695 24.359 1 96.06 120 LYS B N 1
ATOM 4720 C CA . LYS B 1 120 ? -0.368 -3.9 24.844 1 96.06 120 LYS B CA 1
ATOM 4721 C C . LYS B 1 120 ? -1.714 -4.109 24.156 1 96.06 120 LYS B C 1
ATOM 4723 O O . LYS B 1 120 ? -2.033 -5.223 23.734 1 96.06 120 LYS B O 1
ATOM 4728 N N . THR B 1 121 ? -2.475 -3.033 24.078 1 97.25 121 THR B N 1
ATOM 4729 C CA . THR B 1 121 ? -3.787 -3.102 23.453 1 97.25 121 THR B CA 1
ATOM 4730 C C . THR B 1 121 ? -3.658 -3.457 21.969 1 97.25 121 THR B C 1
ATOM 4732 O O . THR B 1 121 ? -4.383 -4.316 21.469 1 97.25 121 THR B O 1
ATOM 4735 N N . TRP B 1 122 ? -2.771 -2.807 21.266 1 96.94 122 TRP B N 1
ATOM 4736 C CA . TRP B 1 122 ? -2.59 -3.055 19.828 1 96.94 122 TRP B CA 1
ATOM 4737 C C . TRP B 1 122 ? -2.16 -4.496 19.578 1 96.94 122 TRP B C 1
ATOM 4739 O O . TRP B 1 122 ? -2.697 -5.164 18.703 1 96.94 122 TRP B O 1
ATOM 4749 N N . ARG B 1 123 ? -1.215 -4.984 20.391 1 96.12 123 ARG B N 1
ATOM 4750 C CA . ARG B 1 123 ? -0.756 -6.367 20.266 1 96.12 123 ARG B CA 1
ATOM 4751 C C . ARG B 1 123 ? -1.913 -7.344 20.453 1 96.12 123 ARG B C 1
ATOM 4753 O O . ARG B 1 123 ? -2.053 -8.297 19.672 1 96.12 123 ARG B O 1
ATOM 4760 N N . LYS B 1 124 ? -2.67 -7.113 21.422 1 97.19 124 LYS B N 1
ATOM 4761 C CA . LYS B 1 124 ? -3.805 -7.984 21.719 1 97.19 124 LYS B CA 1
ATOM 4762 C C . LYS B 1 124 ? -4.789 -8.016 20.562 1 97.19 124 LYS B C 1
ATOM 4764 O O . LYS B 1 124 ? -5.219 -9.094 20.125 1 97.19 124 LYS B O 1
ATOM 4769 N N . LEU B 1 125 ? -5.164 -6.895 20.078 1 97.06 125 LEU B N 1
ATOM 4770 C CA . LEU B 1 125 ? -6.145 -6.793 19 1 97.06 125 LEU B CA 1
ATOM 4771 C C . LEU B 1 125 ? -5.605 -7.398 17.719 1 97.06 125 LEU B C 1
ATOM 4773 O O . LEU B 1 125 ? -6.324 -8.117 17.016 1 97.06 125 LEU B O 1
ATOM 4777 N N . TYR B 1 126 ? -4.359 -7.09 17.391 1 96.31 126 TYR B N 1
ATOM 4778 C CA . TYR B 1 126 ? -3.742 -7.656 16.203 1 96.31 126 TYR B CA 1
ATOM 4779 C C . TYR B 1 126 ? -3.709 -9.18 16.266 1 96.31 126 TYR B C 1
ATOM 4781 O O . TYR B 1 126 ? -4.027 -9.859 15.297 1 96.31 126 TYR B O 1
ATOM 4789 N N . ASN B 1 127 ? -3.295 -9.68 17.391 1 96.06 127 ASN B N 1
ATOM 4790 C CA . ASN B 1 127 ? -3.229 -11.125 17.578 1 96.06 127 ASN B CA 1
ATOM 4791 C C . ASN B 1 127 ? -4.609 -11.773 17.469 1 96.06 127 ASN B C 1
ATOM 4793 O O . ASN B 1 127 ? -4.742 -12.883 16.953 1 96.06 127 ASN B O 1
ATOM 4797 N N . HIS B 1 128 ? -5.559 -11.117 17.969 1 95.94 128 HIS B N 1
ATOM 4798 C CA . HIS B 1 128 ? -6.93 -11.602 17.859 1 95.94 128 HIS B CA 1
ATOM 4799 C C . HIS B 1 128 ? -7.379 -11.664 16.406 1 95.94 128 HIS B C 1
ATOM 4801 O O . HIS B 1 128 ? -7.98 -12.656 15.984 1 95.94 128 HIS B O 1
ATOM 4807 N N . VAL B 1 129 ? -7.117 -10.672 15.641 1 95.25 129 VAL B N 1
ATOM 4808 C CA . VAL B 1 129 ? -7.492 -10.578 14.227 1 95.25 129 VAL B CA 1
ATOM 4809 C C . VAL B 1 129 ? -6.863 -11.734 13.453 1 95.25 129 VAL B C 1
ATOM 4811 O O . VAL B 1 129 ? -7.484 -12.289 12.539 1 95.25 129 VAL B O 1
ATOM 4814 N N . LEU B 1 130 ? -5.668 -12.125 13.789 1 93.88 130 LEU B N 1
ATOM 4815 C CA . LEU B 1 130 ? -4.918 -13.156 13.07 1 93.88 130 LEU B CA 1
ATOM 4816 C C . LEU B 1 130 ? -5.598 -14.516 13.203 1 93.88 130 LEU B C 1
ATOM 4818 O O . LEU B 1 130 ? -5.293 -15.438 12.453 1 93.88 130 LEU B O 1
ATOM 4822 N N . THR B 1 131 ? -6.512 -14.625 14.133 1 93.44 131 THR B N 1
ATOM 4823 C CA . THR B 1 131 ? -7.195 -15.898 14.32 1 93.44 131 THR B CA 1
ATOM 4824 C C . THR B 1 131 ? -8.422 -15.992 13.414 1 93.44 131 THR B C 1
ATOM 4826 O O . THR B 1 131 ? -8.969 -17.078 13.203 1 93.44 131 THR B O 1
ATOM 4829 N N . SER B 1 132 ? -8.758 -14.922 12.852 1 92.38 132 SER B N 1
ATOM 4830 C CA . SER B 1 132 ? -9.938 -14.883 11.992 1 92.38 132 SER B CA 1
ATOM 4831 C C . SER B 1 132 ? -9.641 -15.469 10.617 1 92.38 132 SER B C 1
ATOM 4833 O O . SER B 1 132 ? -8.555 -15.25 10.062 1 92.38 132 SER B O 1
ATOM 4835 N N . LYS B 1 133 ? -10.633 -16.156 9.977 1 89.56 133 LYS B N 1
ATOM 4836 C CA . LYS B 1 133 ? -10.5 -16.719 8.633 1 89.56 133 LYS B CA 1
ATOM 4837 C C . LYS B 1 133 ? -10.266 -15.609 7.602 1 89.56 133 LYS B C 1
ATOM 4839 O O . LYS B 1 133 ? -9.586 -15.828 6.598 1 89.56 133 LYS B O 1
ATOM 4844 N N . LYS B 1 134 ? -10.766 -14.453 7.867 1 88.88 134 LYS B N 1
ATOM 4845 C CA . LYS B 1 134 ? -10.664 -13.328 6.949 1 88.88 134 LYS B CA 1
ATOM 4846 C C . LYS B 1 134 ? -9.219 -12.898 6.746 1 88.88 134 LYS B C 1
ATOM 4848 O O . LYS B 1 134 ? -8.859 -12.359 5.695 1 88.88 134 LYS B O 1
ATOM 4853 N N . SER B 1 135 ? -8.414 -13.211 7.758 1 91.75 135 SER B N 1
ATOM 4854 C CA . SER B 1 135 ? -7.02 -12.789 7.738 1 91.75 135 SER B CA 1
ATOM 4855 C C . SER B 1 135 ? -6.223 -13.555 6.684 1 91.75 135 SER B C 1
ATOM 4857 O O . SER B 1 135 ? -5.117 -13.148 6.32 1 91.75 135 SER B O 1
ATOM 4859 N N . PHE B 1 136 ? -6.793 -14.609 6.145 1 92.5 136 PHE B N 1
ATOM 4860 C CA . PHE B 1 136 ? -6.047 -15.484 5.246 1 92.5 136 PHE B CA 1
ATOM 4861 C C . PHE B 1 136 ? -6.559 -15.352 3.816 1 92.5 136 PHE B C 1
ATOM 4863 O O . PHE B 1 136 ? -6.262 -16.188 2.965 1 92.5 136 PHE B O 1
ATOM 4870 N N . LEU B 1 137 ? -7.367 -14.273 3.584 1 90.25 137 LEU B N 1
ATOM 4871 C CA . LEU B 1 137 ? -7.934 -13.953 2.277 1 90.25 137 LEU B CA 1
ATOM 4872 C C . LEU B 1 137 ? -7.48 -12.578 1.806 1 90.25 137 LEU B C 1
ATOM 4874 O O . LEU B 1 137 ? -6.984 -11.773 2.602 1 90.25 137 LEU B O 1
ATOM 4878 N N . TYR B 1 138 ? -7.621 -12.391 0.478 1 90.06 138 TYR B N 1
ATOM 4879 C CA . TYR B 1 138 ? -7.508 -11.023 -0.011 1 90.06 138 TYR B CA 1
ATOM 4880 C C . TYR B 1 138 ? -8.688 -10.172 0.459 1 90.06 138 TYR B C 1
ATOM 4882 O O . TYR B 1 138 ? -9.82 -10.656 0.519 1 90.06 138 TYR B O 1
ATOM 4890 N N . GLY B 1 139 ? -8.438 -9 0.781 1 89.44 139 GLY B N 1
ATOM 4891 C CA . GLY B 1 139 ? -9.461 -8.102 1.288 1 89.44 139 GLY B CA 1
ATOM 4892 C C . GLY B 1 139 ? -10.242 -7.41 0.188 1 89.44 139 GLY B C 1
ATOM 4893 O O . GLY B 1 139 ? -10.062 -7.711 -0.994 1 89.44 139 GLY B O 1
ATOM 4894 N N . ASP B 1 140 ? -11.133 -6.574 0.644 1 93.25 140 ASP B N 1
ATOM 4895 C CA . ASP B 1 140 ? -11.945 -5.758 -0.253 1 93.25 140 ASP B CA 1
ATOM 4896 C C . ASP B 1 140 ? -11.086 -4.73 -0.987 1 93.25 140 ASP B C 1
ATOM 4898 O O . ASP B 1 140 ? -10.234 -4.078 -0.38 1 93.25 140 ASP B O 1
ATOM 4902 N N . PRO B 1 141 ? -11.281 -4.621 -2.293 1 94.38 141 PRO B N 1
ATOM 4903 C CA . PRO B 1 141 ? -10.453 -3.693 -3.068 1 94.38 141 PRO B CA 1
ATOM 4904 C C . PRO B 1 141 ? -10.516 -2.266 -2.533 1 94.38 141 PRO B C 1
ATOM 4906 O O . PRO B 1 141 ? -9.562 -1.498 -2.709 1 94.38 141 PRO B O 1
ATOM 4909 N N . PHE B 1 142 ? -11.562 -1.897 -1.854 1 97.75 142 PHE B N 1
ATOM 4910 C CA . PHE B 1 142 ? -11.719 -0.514 -1.422 1 97.75 142 PHE B CA 1
ATOM 4911 C C . PHE B 1 142 ? -11.523 -0.393 0.085 1 97.75 142 PHE B C 1
ATOM 4913 O O . PHE B 1 142 ? -11.789 0.662 0.667 1 97.75 142 PHE B O 1
ATOM 4920 N N . GLY B 1 143 ? -11.117 -1.476 0.708 1 97.69 143 GLY B N 1
ATOM 4921 C CA . GLY B 1 143 ? -10.875 -1.493 2.141 1 97.69 143 GLY B CA 1
ATOM 4922 C C . GLY B 1 143 ? -11.891 -2.309 2.914 1 97.69 143 GLY B C 1
ATOM 4923 O O . GLY B 1 143 ? -13.008 -2.527 2.438 1 97.69 143 GLY B O 1
ATOM 4924 N N . GLU B 1 144 ? -11.562 -2.73 4.078 1 97.75 144 GLU B N 1
ATOM 4925 C CA . GLU B 1 144 ? -12.406 -3.58 4.91 1 97.75 144 GLU B CA 1
ATOM 4926 C C . GLU B 1 144 ? -13.641 -2.822 5.395 1 97.75 144 GLU B C 1
ATOM 4928 O O . GLU B 1 144 ? -13.531 -1.708 5.91 1 97.75 144 GLU B O 1
ATOM 4933 N N . LEU B 1 145 ? -14.773 -3.428 5.246 1 97.62 145 LEU B N 1
ATOM 4934 C CA . LEU B 1 145 ? -16.047 -2.799 5.562 1 97.62 145 LEU B CA 1
ATOM 4935 C C . LEU B 1 145 ? -16.094 -2.34 7.016 1 97.62 145 LEU B C 1
ATOM 4937 O O . LEU B 1 145 ? -16.516 -1.223 7.309 1 97.62 145 LEU B O 1
ATOM 4941 N N . GLY B 1 146 ? -15.609 -3.217 7.906 1 97.75 146 GLY B N 1
ATOM 4942 C CA . GLY B 1 146 ? -15.609 -2.861 9.312 1 97.75 146 GLY B CA 1
ATOM 4943 C C . GLY B 1 146 ? -14.859 -1.575 9.609 1 97.75 146 GLY B C 1
ATOM 4944 O O . GLY B 1 146 ? -15.32 -0.752 10.406 1 97.75 146 GLY B O 1
ATOM 4945 N N . LEU B 1 147 ? -13.711 -1.379 8.984 1 98.56 147 LEU B N 1
ATOM 4946 C CA . LEU B 1 147 ? -12.93 -0.162 9.195 1 98.56 147 LEU B CA 1
ATOM 4947 C C . LEU B 1 147 ? -13.641 1.047 8.594 1 98.56 147 LEU B C 1
ATOM 4949 O O . LEU B 1 147 ? -13.672 2.119 9.203 1 98.56 147 LEU B O 1
ATOM 4953 N N . ARG B 1 148 ? -14.195 0.917 7.406 1 98.69 148 ARG B N 1
ATOM 4954 C CA . ARG B 1 148 ? -14.914 2.012 6.754 1 98.69 148 ARG B CA 1
ATOM 4955 C C . ARG B 1 148 ? -16.094 2.471 7.602 1 98.69 148 ARG B C 1
ATOM 4957 O O . ARG B 1 148 ? -16.375 3.67 7.695 1 98.69 148 ARG B O 1
ATOM 4964 N N . GLU B 1 149 ? -16.734 1.534 8.258 1 98.12 149 GLU B N 1
ATOM 4965 C CA . GLU B 1 149 ? -17.844 1.865 9.148 1 98.12 149 GLU B CA 1
ATOM 4966 C C . GLU B 1 149 ? -17.359 2.656 10.359 1 98.12 149 GLU B C 1
ATOM 4968 O O . GLU B 1 149 ? -17.984 3.646 10.75 1 98.12 149 GLU B O 1
ATOM 4973 N N . GLN B 1 150 ? -16.25 2.195 10.922 1 98 150 GLN B N 1
ATOM 4974 C CA . GLN B 1 150 ? -15.695 2.889 12.07 1 98 150 GLN B CA 1
ATOM 4975 C C . GLN B 1 150 ? -15.234 4.297 11.695 1 98 150 GLN B C 1
ATOM 4977 O O . GLN B 1 150 ? -15.414 5.238 12.469 1 98 150 GLN B O 1
ATOM 4982 N N . ILE B 1 151 ? -14.703 4.457 10.523 1 98.44 151 ILE B N 1
ATOM 4983 C CA . ILE B 1 151 ? -14.234 5.758 10.062 1 98.44 151 ILE B CA 1
ATOM 4984 C C . ILE B 1 151 ? -15.422 6.691 9.844 1 98.44 151 ILE B C 1
ATOM 4986 O O . ILE B 1 151 ? -15.375 7.863 10.219 1 98.44 151 ILE B O 1
ATOM 4990 N N . ALA B 1 152 ? -16.469 6.168 9.234 1 97 152 ALA B N 1
ATOM 4991 C CA . ALA B 1 152 ? -17.656 6.98 9.023 1 97 152 ALA B CA 1
ATOM 4992 C C . ALA B 1 152 ? -18.203 7.527 10.344 1 97 152 ALA B C 1
ATOM 4994 O O . ALA B 1 152 ? -18.484 8.719 10.453 1 97 152 ALA B O 1
ATOM 4995 N N . ALA B 1 153 ? -18.266 6.703 11.305 1 93.06 153 ALA B N 1
ATOM 4996 C CA . ALA B 1 153 ? -18.734 7.109 12.625 1 93.06 153 ALA B CA 1
ATOM 4997 C C . ALA B 1 153 ? -17.812 8.141 13.25 1 93.06 153 ALA B C 1
ATOM 4999 O O . ALA B 1 153 ? -18.266 9.148 13.797 1 93.06 153 ALA B O 1
ATOM 5000 N N . TYR B 1 154 ? -16.594 7.918 13.188 1 93.62 154 TYR B N 1
ATOM 5001 C CA . TYR B 1 154 ? -15.586 8.805 13.758 1 93.62 154 TYR B CA 1
ATOM 5002 C C . TYR B 1 154 ? -15.648 10.188 13.109 1 93.62 154 TYR B C 1
ATOM 5004 O O . TYR B 1 154 ? -15.57 11.203 13.805 1 93.62 154 TYR B O 1
ATOM 5012 N N . LEU B 1 155 ? -15.766 10.219 11.766 1 93.62 155 LEU B N 1
ATOM 5013 C CA . LEU B 1 155 ? -15.758 11.484 11.031 1 93.62 155 LEU B CA 1
ATOM 5014 C C . LEU B 1 155 ? -16.984 12.32 11.391 1 93.62 155 LEU B C 1
ATOM 5016 O O . LEU B 1 155 ? -16.906 13.547 11.453 1 93.62 155 LEU B O 1
ATOM 5020 N N . LEU B 1 156 ? -18.047 11.672 11.562 1 89.5 156 LEU B N 1
ATOM 5021 C CA . LEU B 1 156 ? -19.25 12.383 11.977 1 89.5 156 LEU B CA 1
ATOM 5022 C C . LEU B 1 156 ? -19.047 13.047 13.336 1 89.5 156 LEU B C 1
ATOM 5024 O O . LEU B 1 156 ? -19.359 14.227 13.508 1 89.5 156 LEU B O 1
ATOM 5028 N N . GLU B 1 157 ? -18.438 12.367 14.203 1 81.44 157 GLU B N 1
ATOM 5029 C CA . GLU B 1 157 ? -18.25 12.828 15.578 1 81.44 157 GLU B CA 1
ATOM 5030 C C . GLU B 1 157 ? -17.156 13.891 15.672 1 81.44 157 GLU B C 1
ATOM 5032 O O . GLU B 1 157 ? -17.328 14.898 16.359 1 81.44 157 GLU B O 1
ATOM 5037 N N . SER B 1 158 ? -16.094 13.688 15.008 1 85.38 158 SER B N 1
ATOM 5038 C CA . SER B 1 158 ? -14.891 14.477 15.234 1 85.38 158 SER B CA 1
ATOM 5039 C C . SER B 1 158 ? -14.812 15.656 14.266 1 85.38 158 SER B C 1
ATOM 5041 O O . SER B 1 158 ? -14.211 16.688 14.586 1 85.38 158 SER B O 1
ATOM 5043 N N . ARG B 1 159 ? -15.453 15.453 13.07 1 87.69 159 ARG B N 1
ATOM 5044 C CA . ARG B 1 159 ? -15.227 16.453 12.039 1 87.69 159 ARG B CA 1
ATOM 5045 C C . ARG B 1 159 ? -16.547 16.984 11.477 1 87.69 159 ARG B C 1
ATOM 5047 O O . ARG B 1 159 ? -16.562 17.906 10.672 1 87.69 159 ARG B O 1
ATOM 5054 N N . GLY B 1 160 ? -17.672 16.391 11.805 1 83 160 GLY B N 1
ATOM 5055 C CA . GLY B 1 160 ? -18.984 16.781 11.32 1 83 160 GLY B CA 1
ATOM 5056 C C . GLY B 1 160 ? -19.266 16.266 9.914 1 83 160 GLY B C 1
ATOM 5057 O O . GLY B 1 160 ? -20.25 16.688 9.289 1 83 160 GLY B O 1
ATOM 5058 N N . VAL B 1 161 ? -18.453 15.391 9.422 1 89.25 161 VAL B N 1
ATOM 5059 C CA . VAL B 1 161 ? -18.625 14.867 8.07 1 89.25 161 VAL B CA 1
ATOM 5060 C C . VAL B 1 161 ? -19.641 13.734 8.078 1 89.25 161 VAL B C 1
ATOM 5062 O O . VAL B 1 161 ? -19.406 12.68 8.672 1 89.25 161 VAL B O 1
ATOM 5065 N N . LYS B 1 162 ? -20.75 13.945 7.48 1 89.44 162 LYS B N 1
ATOM 5066 C CA . LYS B 1 162 ? -21.75 12.906 7.309 1 89.44 162 LYS B CA 1
ATOM 5067 C C . LYS B 1 162 ? -21.484 12.07 6.059 1 89.44 162 LYS B C 1
ATOM 5069 O O . LYS B 1 162 ? -21.547 12.586 4.938 1 89.44 162 LYS B O 1
ATOM 5074 N N . THR B 1 163 ? -21.141 10.828 6.289 1 94.12 163 THR B N 1
ATOM 5075 C CA . THR B 1 163 ? -20.828 9.922 5.191 1 94.12 163 THR B CA 1
ATOM 5076 C C . THR B 1 163 ? -21.156 8.477 5.578 1 94.12 163 THR B C 1
ATOM 5078 O O . THR B 1 163 ? -21.656 8.219 6.672 1 94.12 163 THR B O 1
ATOM 5081 N N . ASP B 1 164 ? -21.062 7.594 4.613 1 94.75 164 ASP B N 1
ATOM 5082 C CA . ASP B 1 164 ? -21.266 6.172 4.871 1 94.75 164 ASP B CA 1
ATOM 5083 C C . ASP B 1 164 ? -20.062 5.352 4.43 1 94.75 164 ASP B C 1
ATOM 5085 O O . ASP B 1 164 ? -19.141 5.879 3.789 1 94.75 164 ASP B O 1
ATOM 5089 N N . ALA B 1 165 ? -20.078 4.098 4.84 1 97.62 165 ALA B N 1
ATOM 5090 C CA . ALA B 1 165 ? -18.953 3.201 4.578 1 97.62 165 ALA B CA 1
ATOM 5091 C C . ALA B 1 165 ? -18.703 3.062 3.08 1 97.62 165 ALA B C 1
ATOM 5093 O O . ALA B 1 165 ? -17.562 2.92 2.648 1 97.62 165 ALA B O 1
ATOM 5094 N N . ASP B 1 166 ? -19.703 3.098 2.264 1 97 166 ASP B N 1
ATOM 5095 C CA . ASP B 1 166 ? -19.578 2.893 0.824 1 97 166 ASP B CA 1
ATOM 5096 C C . ASP B 1 166 ? -18.812 4.039 0.169 1 97 166 ASP B C 1
ATOM 5098 O O . ASP B 1 166 ? -18.172 3.855 -0.871 1 97 166 ASP B O 1
ATOM 5102 N N . SER B 1 167 ? -18.859 5.23 0.779 1 98.06 167 SER B N 1
ATOM 5103 C CA . SER B 1 167 ? -18.234 6.418 0.207 1 98.06 167 SER B CA 1
ATOM 5104 C C . SER B 1 167 ? -16.781 6.547 0.663 1 98.06 167 SER B C 1
ATOM 5106 O O . SER B 1 167 ? -16.078 7.477 0.262 1 98.06 167 SER B O 1
ATOM 5108 N N . ILE B 1 168 ? -16.375 5.629 1.49 1 98.75 168 ILE B N 1
ATOM 5109 C CA . ILE B 1 168 ? -15.031 5.688 2.051 1 98.75 168 ILE B CA 1
ATOM 5110 C C . ILE B 1 168 ? -14.133 4.684 1.337 1 98.75 168 ILE B C 1
ATOM 5112 O O . ILE B 1 168 ? -14.5 3.518 1.175 1 98.75 168 ILE B O 1
ATOM 5116 N N . ILE B 1 169 ? -13 5.168 0.825 1 98.69 169 ILE B N 1
ATOM 5117 C CA . ILE B 1 169 ? -11.969 4.344 0.206 1 98.69 169 ILE B CA 1
ATOM 5118 C C . ILE B 1 169 ? -10.727 4.309 1.099 1 98.69 169 ILE B C 1
ATOM 5120 O O . ILE B 1 169 ? -10.273 5.352 1.583 1 98.69 169 ILE B O 1
ATOM 5124 N N . ILE B 1 170 ? -10.195 3.125 1.362 1 98.62 170 ILE B N 1
ATOM 5125 C CA . ILE B 1 170 ? -9 2.971 2.18 1 98.62 170 ILE B CA 1
ATOM 5126 C C . ILE B 1 170 ? -7.785 2.734 1.281 1 98.62 170 ILE B C 1
ATOM 5128 O O . ILE B 1 170 ? -7.871 1.995 0.297 1 98.62 170 ILE B O 1
ATOM 5132 N N . GLY B 1 171 ? -6.691 3.377 1.531 1 97.62 171 GLY B N 1
ATOM 5133 C CA . GLY B 1 171 ? -5.418 3.17 0.863 1 97.62 171 GLY B CA 1
ATOM 5134 C C . GLY B 1 171 ? -4.238 3.141 1.819 1 97.62 171 GLY B C 1
ATOM 5135 O O . GLY B 1 171 ? -4.422 3.219 3.037 1 97.62 171 GLY B O 1
ATOM 5136 N N . SER B 1 172 ? -3.074 3.002 1.292 1 97 172 SER B N 1
ATOM 5137 C CA . SER B 1 172 ? -1.88 2.838 2.117 1 97 172 SER B CA 1
ATOM 5138 C C . SER B 1 172 ? -1.311 4.188 2.541 1 97 172 SER B C 1
ATOM 5140 O O . SER B 1 172 ? -0.615 4.281 3.555 1 97 172 SER B O 1
ATOM 5142 N N . SER B 1 173 ? -1.506 5.195 1.749 1 96 173 SER B N 1
ATOM 5143 C CA . SER B 1 173 ? -1.032 6.543 2.059 1 96 173 SER B CA 1
ATOM 5144 C C . SER B 1 173 ? -1.839 7.598 1.31 1 96 173 SER B C 1
ATOM 5146 O O . SER B 1 173 ? -2.504 7.289 0.319 1 96 173 SER B O 1
ATOM 5148 N N . THR B 1 174 ? -1.764 8.789 1.834 1 97 174 THR B N 1
ATOM 5149 C CA . THR B 1 174 ? -2.432 9.898 1.162 1 97 174 THR B CA 1
ATOM 5150 C C . THR B 1 174 ? -1.896 10.07 -0.256 1 97 174 THR B C 1
ATOM 5152 O O . THR B 1 174 ? -2.67 10.234 -1.202 1 97 174 THR B O 1
ATOM 5155 N N . GLN B 1 175 ? -0.619 10 -0.395 1 96.56 175 GLN B N 1
ATOM 5156 C CA . GLN B 1 175 ? 0.011 10.172 -1.699 1 96.56 175 GLN B CA 1
ATOM 5157 C C . GLN B 1 175 ? -0.448 9.094 -2.678 1 96.56 175 GLN B C 1
ATOM 5159 O O . GLN B 1 175 ? -0.792 9.391 -3.822 1 96.56 175 GLN B O 1
ATOM 5164 N N . GLN B 1 176 ? -0.432 7.848 -2.258 1 96.31 176 GLN B N 1
ATOM 5165 C CA . GLN B 1 176 ? -0.892 6.742 -3.092 1 96.31 176 GLN B CA 1
ATOM 5166 C C . GLN B 1 176 ? -2.34 6.945 -3.527 1 96.31 176 GLN B C 1
ATOM 5168 O O . GLN B 1 176 ? -2.68 6.723 -4.691 1 96.31 176 GLN B O 1
ATOM 5173 N N . MET B 1 177 ? -3.184 7.375 -2.682 1 97.62 177 MET B N 1
ATOM 5174 C CA . MET B 1 177 ? -4.594 7.586 -2.986 1 97.62 177 MET B CA 1
ATOM 5175 C C . MET B 1 177 ? -4.773 8.734 -3.971 1 97.62 177 MET B C 1
ATOM 5177 O O . MET B 1 177 ? -5.621 8.672 -4.859 1 97.62 177 MET B O 1
ATOM 5181 N N . LEU B 1 178 ? -3.947 9.766 -3.797 1 98.25 178 LEU B N 1
ATOM 5182 C CA . LEU B 1 178 ? -4.008 10.906 -4.703 1 98.25 178 LEU B CA 1
ATOM 5183 C C . LEU B 1 178 ? -3.602 10.5 -6.117 1 98.25 178 LEU B C 1
ATOM 5185 O O . LEU B 1 178 ? -4.133 11.023 -7.098 1 98.25 178 LEU B O 1
ATOM 5189 N N . ILE B 1 179 ? -2.676 9.586 -6.227 1 97.12 179 ILE B N 1
ATOM 5190 C CA . ILE B 1 179 ? -2.246 9.094 -7.535 1 97.12 179 ILE B CA 1
ATOM 5191 C C . ILE B 1 179 ? -3.416 8.422 -8.242 1 97.12 179 ILE B C 1
ATOM 5193 O O . ILE B 1 179 ? -3.688 8.695 -9.414 1 97.12 179 ILE B O 1
ATOM 5197 N N . TYR B 1 180 ? -4.129 7.539 -7.551 1 97.31 180 TYR B N 1
ATOM 5198 C CA . TYR B 1 180 ? -5.277 6.867 -8.148 1 97.31 180 TYR B CA 1
ATOM 5199 C C . TYR B 1 180 ? -6.398 7.859 -8.438 1 97.31 180 TYR B C 1
ATOM 5201 O O . TYR B 1 180 ? -6.984 7.848 -9.523 1 97.31 180 TYR B O 1
ATOM 5209 N N . LEU B 1 181 ? -6.66 8.742 -7.488 1 98.19 181 LEU B N 1
ATOM 5210 C CA . LEU B 1 181 ? -7.727 9.727 -7.641 1 98.19 181 LEU B CA 1
ATOM 5211 C C . LEU B 1 181 ? -7.457 10.641 -8.836 1 98.19 181 LEU B C 1
ATOM 5213 O O . LEU B 1 181 ? -8.375 10.977 -9.586 1 98.19 181 LEU B O 1
ATOM 5217 N N . SER B 1 182 ? -6.203 11.016 -8.984 1 97.75 182 SER B N 1
ATOM 5218 C CA . SER B 1 182 ? -5.828 11.945 -10.047 1 97.75 182 SER B CA 1
ATOM 5219 C C . SER B 1 182 ? -6.062 11.336 -11.43 1 97.75 182 SER B C 1
ATOM 5221 O O . SER B 1 182 ? -6.316 12.055 -12.398 1 97.75 182 SER B O 1
ATOM 5223 N N . ARG B 1 183 ? -5.941 10.023 -11.492 1 95.88 183 ARG B N 1
ATOM 5224 C CA . ARG B 1 183 ? -6.238 9.359 -12.758 1 95.88 183 ARG B CA 1
ATOM 5225 C C . ARG B 1 183 ? -7.676 9.617 -13.188 1 95.88 183 ARG B C 1
ATOM 5227 O O . ARG B 1 183 ? -7.961 9.734 -14.383 1 95.88 183 ARG B O 1
ATOM 5234 N N . ILE B 1 184 ? -8.586 9.664 -12.266 1 96.19 184 ILE B N 1
ATOM 5235 C CA . ILE B 1 184 ? -9.992 9.938 -12.531 1 96.19 184 ILE B CA 1
ATOM 5236 C C . ILE B 1 184 ? -10.188 11.43 -12.812 1 96.19 184 ILE B C 1
ATOM 5238 O O . ILE B 1 184 ? -10.82 11.805 -13.797 1 96.19 184 ILE B O 1
ATOM 5242 N N . LEU B 1 185 ? -9.602 12.289 -12 1 97.12 185 LEU B N 1
ATOM 5243 C CA . LEU B 1 185 ? -9.82 13.727 -12.062 1 97.12 185 LEU B CA 1
ATOM 5244 C C . LEU B 1 185 ? -9.242 14.312 -13.352 1 97.12 185 LEU B C 1
ATOM 5246 O O . LEU B 1 185 ? -9.797 15.258 -13.914 1 97.12 185 LEU B O 1
ATOM 5250 N N . LYS B 1 186 ? -8.195 13.727 -13.781 1 95.62 186 LYS B N 1
ATOM 5251 C CA . LYS B 1 186 ? -7.5 14.281 -14.945 1 95.62 186 LYS B CA 1
ATOM 5252 C C . LYS B 1 186 ? -8.344 14.133 -16.203 1 95.62 186 LYS B C 1
ATOM 5254 O O . LYS B 1 186 ? -8.062 14.773 -17.219 1 95.62 186 LYS B O 1
ATOM 5259 N N . GLU B 1 187 ? -9.289 13.273 -16.188 1 94.25 187 GLU B N 1
ATOM 5260 C CA . GLU B 1 187 ? -10.203 13.117 -17.312 1 94.25 187 GLU B CA 1
ATOM 5261 C C . GLU B 1 187 ? -11.031 14.383 -17.531 1 94.25 187 GLU B C 1
ATOM 5263 O O . GLU B 1 187 ? -11.438 14.68 -18.656 1 94.25 187 GLU B O 1
ATOM 5268 N N . ASP B 1 188 ? -11.273 15.164 -16.5 1 95.62 188 ASP B N 1
ATOM 5269 C CA . ASP B 1 188 ? -12.148 16.328 -16.562 1 95.62 188 ASP B CA 1
ATOM 5270 C C . ASP B 1 188 ? -11.359 17.625 -16.344 1 95.62 188 ASP B C 1
ATOM 5272 O O . ASP B 1 188 ? -11.828 18.703 -16.688 1 95.62 188 ASP B O 1
ATOM 5276 N N . PHE B 1 189 ? -10.227 17.516 -15.742 1 97 189 PHE B N 1
ATOM 5277 C CA . PHE B 1 189 ? -9.492 18.703 -15.32 1 97 189 PHE B CA 1
ATOM 5278 C C . PHE B 1 189 ? -8.039 18.625 -15.781 1 97 189 PHE B C 1
ATOM 5280 O O . PHE B 1 189 ? -7.422 17.562 -15.742 1 97 189 PHE B O 1
ATOM 5287 N N . SER B 1 190 ? -7.449 19.766 -16.156 1 96.5 190 SER B N 1
ATOM 5288 C CA . SER B 1 190 ? -6.098 19.797 -16.703 1 96.5 190 SER B CA 1
ATOM 5289 C C . SER B 1 190 ? -5.086 20.219 -15.641 1 96.5 190 SER B C 1
ATOM 5291 O O . SER B 1 190 ? -3.875 20.078 -15.836 1 96.5 190 SER B O 1
ATOM 5293 N N . GLY B 1 191 ? -5.617 20.797 -14.562 1 97.88 191 GLY B N 1
ATOM 5294 C CA . GLY B 1 191 ? -4.723 21.281 -13.523 1 97.88 191 GLY B CA 1
ATOM 5295 C C . GLY B 1 191 ? -5.383 21.375 -12.164 1 97.88 191 GLY B C 1
ATOM 5296 O O . GLY B 1 191 ? -6.559 21.031 -12.016 1 97.88 191 GLY B O 1
ATOM 5297 N N . ILE B 1 192 ? -4.582 21.812 -11.195 1 98.44 192 ILE B N 1
ATOM 5298 C CA . ILE B 1 192 ? -5.039 21.891 -9.812 1 98.44 192 ILE B CA 1
ATOM 5299 C C . ILE B 1 192 ? -4.309 23.031 -9.094 1 98.44 192 ILE B C 1
ATOM 5301 O O . ILE B 1 192 ? -3.125 23.266 -9.344 1 98.44 192 ILE B O 1
ATOM 5305 N N . ILE B 1 193 ? -5.098 23.75 -8.281 1 98.5 193 ILE B N 1
ATOM 5306 C CA . ILE B 1 193 ? -4.527 24.781 -7.418 1 98.5 193 ILE B CA 1
ATOM 5307 C C . ILE B 1 193 ? -3.963 24.141 -6.152 1 98.5 193 ILE B C 1
ATOM 5309 O O . ILE B 1 193 ? -4.633 23.328 -5.512 1 98.5 193 ILE B O 1
ATOM 5313 N N . VAL B 1 194 ? -2.721 24.453 -5.816 1 98.31 194 VAL B N 1
ATOM 5314 C CA . VAL B 1 194 ? -2.107 23.969 -4.586 1 98.31 194 VAL B CA 1
ATOM 5315 C C . VAL B 1 194 ? -1.637 25.141 -3.734 1 98.31 194 VAL B C 1
ATOM 5317 O O . VAL B 1 194 ? -1.381 26.219 -4.258 1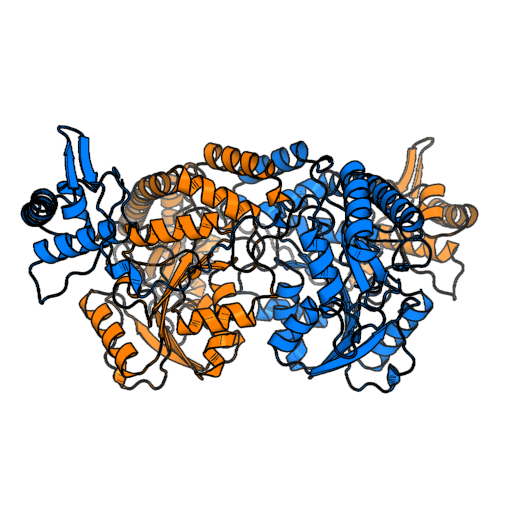 98.31 194 VAL B O 1
ATOM 5320 N N . GLU B 1 195 ? -1.577 24.891 -2.465 1 98.19 195 GLU B N 1
ATOM 5321 C CA . GLU B 1 195 ? -1.03 25.875 -1.539 1 98.19 195 GLU B CA 1
ATOM 5322 C C . GLU B 1 195 ? 0.461 26.094 -1.779 1 98.19 195 GLU B C 1
ATOM 5324 O O . GLU B 1 195 ? 1.184 25.156 -2.117 1 98.19 195 GLU B O 1
ATOM 5329 N N . ASN B 1 196 ? 0.9 27.359 -1.553 1 97.69 196 ASN B N 1
ATOM 5330 C CA . ASN B 1 196 ? 2.316 27.703 -1.619 1 97.69 196 ASN B CA 1
ATOM 5331 C C . ASN B 1 196 ? 2.732 28.578 -0.444 1 97.69 196 ASN B C 1
ATOM 5333 O O . ASN B 1 196 ? 2.434 29.781 -0.42 1 97.69 196 ASN B O 1
ATOM 5337 N N . PRO B 1 197 ? 3.549 28.125 0.53 1 97.25 197 PRO B N 1
ATOM 5338 C CA . PRO B 1 197 ? 4.027 26.75 0.585 1 97.25 197 PRO B CA 1
ATOM 5339 C C . PRO B 1 197 ? 2.902 25.75 0.852 1 97.25 197 PRO B C 1
ATOM 5341 O O . PRO B 1 197 ? 1.804 26.141 1.252 1 97.25 197 PRO B O 1
ATOM 5344 N N . GLY B 1 198 ? 3.16 24.469 0.519 1 97.19 198 GLY B N 1
ATOM 5345 C CA . GLY B 1 198 ? 2.205 23.406 0.738 1 97.19 198 GLY B CA 1
ATOM 5346 C C . GLY B 1 198 ? 2.848 22.031 0.764 1 97.19 198 GLY B C 1
ATOM 5347 O O . GLY B 1 198 ? 4.074 21.906 0.713 1 97.19 198 GLY B O 1
ATOM 5348 N N . PHE B 1 199 ? 2.076 21.031 0.876 1 96.12 199 PHE B N 1
ATOM 5349 C CA . PHE B 1 199 ? 2.533 19.656 1.025 1 96.12 199 PHE B CA 1
ATOM 5350 C C . PHE B 1 199 ? 3.16 19.141 -0.268 1 96.12 199 PHE B C 1
ATOM 5352 O O . PHE B 1 199 ? 2.469 18.969 -1.273 1 96.12 199 PHE B O 1
ATOM 5359 N N . ASP B 1 200 ? 4.359 18.828 -0.223 1 94.88 200 ASP B N 1
ATOM 5360 C CA . ASP B 1 200 ? 5.133 18.422 -1.391 1 94.88 200 ASP B CA 1
ATOM 5361 C C . ASP B 1 200 ? 4.664 17.078 -1.915 1 94.88 200 ASP B C 1
ATOM 5363 O O . ASP B 1 200 ? 4.676 16.828 -3.123 1 94.88 200 ASP B O 1
ATOM 5367 N N . GLY B 1 201 ? 4.254 16.156 -1.037 1 95 201 GLY B N 1
ATOM 5368 C CA . GLY B 1 201 ? 3.783 14.836 -1.454 1 95 201 GLY B CA 1
ATOM 5369 C C . GLY B 1 201 ? 2.588 14.906 -2.387 1 95 201 GLY B C 1
ATOM 5370 O O . GLY B 1 201 ? 2.494 14.125 -3.338 1 95 201 GLY B O 1
ATOM 5371 N N . ALA B 1 202 ? 1.688 15.797 -2.088 1 97.06 202 ALA B N 1
ATOM 5372 C CA . ALA B 1 202 ? 0.529 15.977 -2.959 1 97.06 202 ALA B CA 1
ATOM 5373 C C . ALA B 1 202 ? 0.947 16.5 -4.332 1 97.06 202 ALA B C 1
ATOM 5375 O O . ALA B 1 202 ? 0.456 16.016 -5.359 1 97.06 202 ALA B O 1
ATOM 5376 N N . ARG B 1 203 ? 1.854 17.469 -4.371 1 96.56 203 ARG B N 1
ATOM 5377 C CA . ARG B 1 203 ? 2.332 18.016 -5.633 1 96.56 203 ARG B CA 1
ATOM 5378 C C . ARG B 1 203 ? 2.947 16.938 -6.512 1 96.56 203 ARG B C 1
ATOM 5380 O O . ARG B 1 203 ? 2.672 16.875 -7.711 1 96.56 203 ARG B O 1
ATOM 5387 N N . GLU B 1 204 ? 3.738 16.094 -5.863 1 94.94 204 GLU B N 1
ATOM 5388 C CA . GLU B 1 204 ? 4.355 15 -6.594 1 94.94 204 GLU B CA 1
ATOM 5389 C C . GLU B 1 204 ? 3.303 14.062 -7.18 1 94.94 204 GLU B C 1
ATOM 5391 O O . GLU B 1 204 ? 3.445 13.586 -8.305 1 94.94 204 GLU B O 1
ATOM 5396 N N . ALA B 1 205 ? 2.307 13.766 -6.43 1 96.38 205 ALA B N 1
ATOM 5397 C CA . ALA B 1 205 ? 1.233 12.883 -6.887 1 96.38 205 ALA B CA 1
ATOM 5398 C C . ALA B 1 205 ? 0.513 13.484 -8.094 1 96.38 205 ALA B C 1
ATOM 5400 O O . ALA B 1 205 ? 0.216 12.773 -9.055 1 96.38 205 ALA B O 1
ATOM 5401 N N . PHE B 1 206 ? 0.194 14.789 -8.031 1 97.31 206 PHE B N 1
ATOM 5402 C CA . PHE B 1 206 ? -0.495 15.453 -9.133 1 97.31 206 PHE B CA 1
ATOM 5403 C C . PHE B 1 206 ? 0.381 15.484 -10.375 1 97.31 206 PHE B C 1
ATOM 5405 O O . PHE B 1 206 ? -0.101 15.258 -11.492 1 97.31 206 PHE B O 1
ATOM 5412 N N . GLN B 1 207 ? 1.653 15.703 -10.156 1 94.12 207 GLN B N 1
ATOM 5413 C CA . GLN B 1 207 ? 2.59 15.75 -11.273 1 94.12 207 GLN B CA 1
ATOM 5414 C C . GLN B 1 207 ? 2.801 14.367 -11.875 1 94.12 207 GLN B C 1
ATOM 5416 O O . GLN B 1 207 ? 3.111 14.242 -13.062 1 94.12 207 GLN B O 1
ATOM 5421 N N . PHE B 1 208 ? 2.666 13.375 -11.109 1 93.38 208 PHE B N 1
ATOM 5422 C CA . PHE B 1 208 ? 2.73 11.992 -11.562 1 93.38 208 PHE B CA 1
ATOM 5423 C C . PHE B 1 208 ? 1.825 11.773 -12.773 1 93.38 208 PHE B C 1
ATOM 5425 O O . PHE B 1 208 ? 2.166 11.023 -13.688 1 93.38 208 PHE B O 1
ATOM 5432 N N . HIS B 1 209 ? 0.687 12.445 -12.805 1 92.62 209 HIS B N 1
ATOM 5433 C CA . HIS B 1 209 ? -0.272 12.32 -13.898 1 92.62 209 HIS B CA 1
ATOM 5434 C C . HIS B 1 209 ? -0.159 13.5 -14.867 1 92.62 209 HIS B C 1
ATOM 5436 O O . HIS B 1 209 ? -0.972 13.633 -15.781 1 92.62 209 HIS B O 1
ATOM 5442 N N . GLY B 1 210 ? 0.735 14.414 -14.578 1 92.44 210 GLY B N 1
ATOM 5443 C CA . GLY B 1 210 ? 0.98 15.523 -15.484 1 92.44 210 GLY B CA 1
ATOM 5444 C C . GLY B 1 210 ? -0.021 16.656 -15.328 1 92.44 210 GLY B C 1
ATOM 5445 O O . GLY B 1 210 ? -0.239 17.438 -16.25 1 92.44 210 GLY B O 1
ATOM 5446 N N . LEU B 1 211 ? -0.703 16.75 -14.195 1 96.56 211 LEU B N 1
ATOM 5447 C CA . LEU B 1 211 ? -1.572 17.891 -13.93 1 96.56 211 LEU B CA 1
ATOM 5448 C C . LEU B 1 211 ? -0.757 19.172 -13.781 1 96.56 211 LEU B C 1
ATOM 5450 O O . LEU B 1 211 ? 0.303 19.156 -13.148 1 96.56 211 LEU B O 1
ATOM 5454 N N . SER B 1 212 ? -1.214 20.234 -14.406 1 97.25 212 SER B N 1
ATOM 5455 C CA . SER B 1 212 ? -0.579 21.531 -14.188 1 97.25 212 SER B CA 1
ATOM 5456 C C . SER B 1 212 ? -0.853 22.047 -12.773 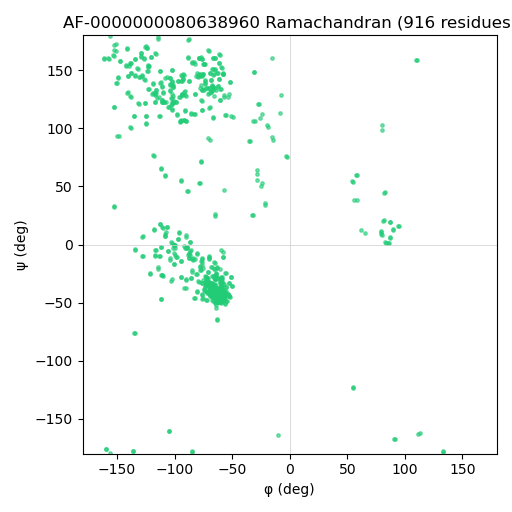1 97.25 212 SER B C 1
ATOM 5458 O O . SER B 1 212 ? -1.932 21.812 -12.227 1 97.25 212 SER B O 1
ATOM 5460 N N . LEU B 1 213 ? 0.113 22.766 -12.234 1 97.25 213 LEU B N 1
ATOM 5461 C CA . LEU B 1 213 ? -0.038 23.297 -10.883 1 97.25 213 LEU B CA 1
ATOM 5462 C C . LEU B 1 213 ? -0.206 24.812 -10.914 1 97.25 213 LEU B C 1
ATOM 5464 O O . LEU B 1 213 ? 0.581 25.516 -11.547 1 97.25 213 LEU B O 1
ATOM 5468 N N . GLU B 1 214 ? -1.259 25.281 -10.383 1 97.5 214 GLU B N 1
ATOM 5469 C CA . GLU B 1 214 ? -1.424 26.688 -10.023 1 97.5 214 GLU B CA 1
ATOM 5470 C C . GLU B 1 214 ? -1.285 26.891 -8.516 1 97.5 214 GLU B C 1
ATOM 5472 O O . GLU B 1 214 ? -1.697 26.031 -7.73 1 97.5 214 GLU B O 1
ATOM 5477 N N . THR B 1 215 ? -0.69 28 -8.078 1 97.31 215 THR B N 1
ATOM 5478 C CA . THR B 1 215 ? -0.381 28.141 -6.656 1 97.31 215 THR B CA 1
ATOM 5479 C C . THR B 1 215 ? -1.229 29.234 -6.012 1 97.31 215 THR B C 1
ATOM 5481 O O . THR B 1 215 ? -1.492 30.266 -6.633 1 97.31 215 THR B O 1
ATOM 5484 N N . MET B 1 216 ? -1.661 28.969 -4.875 1 97.12 216 MET B N 1
ATOM 5485 C CA . MET B 1 216 ? -2.316 29.938 -3.988 1 97.12 216 MET B CA 1
ATOM 5486 C C . MET B 1 216 ? -1.431 30.25 -2.789 1 97.12 216 MET B C 1
ATOM 5488 O O . MET B 1 216 ? -1.047 29.359 -2.037 1 97.12 216 MET B O 1
ATOM 5492 N N . PRO B 1 217 ? -1.094 31.5 -2.57 1 96.25 217 PRO B N 1
ATOM 5493 C CA . PRO B 1 217 ? -0.213 31.844 -1.45 1 96.25 217 PRO B CA 1
ATOM 5494 C C . PRO B 1 217 ? -0.87 31.609 -0.091 1 96.25 217 PRO B C 1
ATOM 5496 O O . PRO B 1 217 ? -2.059 31.891 0.08 1 96.25 217 PRO B O 1
ATOM 5499 N N . VAL B 1 218 ? -0.106 31.047 0.776 1 96 218 VAL B N 1
ATOM 5500 C CA . VAL B 1 218 ? -0.484 30.953 2.182 1 96 218 VAL B CA 1
ATOM 5501 C C . VAL B 1 218 ? 0.578 31.625 3.053 1 96 218 VAL B C 1
ATOM 5503 O O . VAL B 1 218 ? 1.776 31.469 2.811 1 96 218 VAL B O 1
ATOM 5506 N N . TYR B 1 219 ? 0.07 32.406 3.965 1 92.12 219 TYR B N 1
ATOM 5507 C CA . TYR B 1 219 ? 0.946 33.062 4.914 1 92.12 219 TYR B CA 1
ATOM 5508 C C . TYR B 1 219 ? 0.704 32.562 6.332 1 92.12 219 TYR B C 1
ATOM 5510 O O . TYR B 1 219 ? -0.141 31.703 6.555 1 92.12 219 TYR B O 1
ATOM 5518 N N . GLU B 1 220 ? 1.467 33.062 7.27 1 89.56 220 GLU B N 1
ATOM 5519 C CA . GLU B 1 220 ? 1.354 32.625 8.664 1 89.56 220 GLU B CA 1
ATOM 5520 C C . GLU B 1 220 ? -0.023 32.969 9.227 1 89.56 220 GLU B C 1
ATOM 5522 O O . GLU B 1 220 ? -0.474 32.344 10.188 1 89.56 220 GLU B O 1
ATOM 5527 N N . ASN B 1 221 ? -0.624 33.906 8.516 1 84.88 221 ASN B N 1
ATOM 5528 C CA . ASN B 1 221 ? -1.942 34.312 8.992 1 84.88 221 ASN B CA 1
ATOM 5529 C C . ASN B 1 221 ? -3.057 33.656 8.188 1 84.88 221 ASN B C 1
ATOM 5531 O O . ASN B 1 221 ? -4.238 33.938 8.422 1 84.88 221 ASN B O 1
ATOM 5535 N N . GLY B 1 222 ? -2.676 32.875 7.227 1 88.5 222 GLY B N 1
ATOM 5536 C CA . GLY B 1 222 ? -3.709 32.125 6.527 1 88.5 222 GLY B CA 1
ATOM 5537 C C . GLY B 1 222 ? -3.57 32.188 5.02 1 88.5 222 GLY B C 1
ATOM 5538 O O . GLY B 1 222 ? -2.65 32.844 4.5 1 88.5 222 GLY B O 1
ATOM 5539 N N . ALA B 1 223 ? -4.488 31.578 4.379 1 93.06 223 ALA B N 1
ATOM 5540 C CA . ALA B 1 223 ? -4.5 31.516 2.922 1 93.06 223 ALA B CA 1
ATOM 5541 C C . ALA B 1 223 ? -4.906 32.844 2.314 1 93.06 223 ALA B C 1
ATOM 5543 O O . ALA B 1 223 ? -5.785 33.531 2.844 1 93.06 223 ALA B O 1
ATOM 5544 N N . ASP B 1 224 ? -4.277 33.219 1.22 1 94.19 224 ASP B N 1
ATOM 5545 C CA . ASP B 1 224 ? -4.637 34.438 0.475 1 94.19 224 ASP B CA 1
ATOM 5546 C C . ASP B 1 224 ? -5.586 34.094 -0.676 1 94.19 224 ASP B C 1
ATOM 5548 O O . ASP B 1 224 ? -5.145 33.688 -1.747 1 94.19 224 ASP B O 1
ATOM 5552 N N . PHE B 1 225 ? -6.875 34.438 -0.528 1 94 225 PHE B N 1
ATOM 5553 C CA . PHE B 1 225 ? -7.898 34.125 -1.514 1 94 225 PHE B CA 1
ATOM 5554 C C . PHE B 1 225 ? -8.141 35.312 -2.449 1 94 225 PHE B C 1
ATOM 5556 O O . PHE B 1 225 ? -9.07 35.281 -3.256 1 94 225 PHE B O 1
ATOM 5563 N N . SER B 1 226 ? -7.312 36.312 -2.41 1 93 226 SER B N 1
ATOM 5564 C CA . SER B 1 226 ? -7.535 37.531 -3.164 1 93 226 SER B CA 1
ATOM 5565 C C . SER B 1 226 ? -7.59 37.25 -4.664 1 93 226 SER B C 1
ATOM 5567 O O . SER B 1 226 ? -8.32 37.938 -5.395 1 93 226 SER B O 1
ATOM 5569 N N . GLN B 1 227 ? -6.852 36.312 -5.113 1 93.88 227 GLN B N 1
ATOM 5570 C CA . GLN B 1 227 ? -6.793 36.031 -6.543 1 93.88 227 GLN B CA 1
ATOM 5571 C C . GLN B 1 227 ? -7.52 34.719 -6.891 1 93.88 227 GLN B C 1
ATOM 5573 O O . GLN B 1 227 ? -7.402 34.219 -8.008 1 93.88 227 GLN B O 1
ATOM 5578 N N . LEU B 1 228 ? -8.203 34.219 -5.973 1 94.12 228 LEU B N 1
ATOM 5579 C CA . LEU B 1 228 ? -8.82 32.906 -6.125 1 94.12 228 LEU B CA 1
ATOM 5580 C C . LEU B 1 228 ? -9.766 32.875 -7.32 1 94.12 228 LEU B C 1
ATOM 5582 O O . LEU B 1 228 ? -9.75 31.938 -8.117 1 94.12 228 LEU B O 1
ATOM 5586 N N . HIS B 1 229 ? -10.539 33.938 -7.496 1 92.06 229 HIS B N 1
ATOM 5587 C CA . HIS B 1 229 ? -11.555 33.969 -8.539 1 92.06 229 HIS B CA 1
ATOM 5588 C C . HIS B 1 229 ? -10.922 34.188 -9.914 1 92.06 229 HIS B C 1
ATOM 5590 O O . HIS B 1 229 ? -11.555 33.906 -10.938 1 92.06 229 HIS B O 1
ATOM 5596 N N . ALA B 1 230 ? -9.703 34.656 -9.938 1 94.56 230 ALA B N 1
ATOM 5597 C CA . ALA B 1 230 ? -9.016 34.906 -11.203 1 94.56 230 ALA B CA 1
ATOM 5598 C C . ALA B 1 230 ? -8.273 33.656 -11.688 1 94.56 230 ALA B C 1
ATOM 5600 O O . ALA B 1 230 ? -7.824 33.594 -12.828 1 94.56 230 ALA B O 1
ATOM 5601 N N . MET B 1 231 ? -8.219 32.719 -10.867 1 94.69 231 MET B N 1
ATOM 5602 C CA . MET B 1 231 ? -7.484 31.5 -11.211 1 94.69 231 MET B CA 1
ATOM 5603 C C . MET B 1 231 ? -8.258 30.672 -12.234 1 94.69 231 MET B C 1
ATOM 5605 O O . MET B 1 231 ? -9.484 30.75 -12.305 1 94.69 231 MET B O 1
ATOM 5609 N N . LYS B 1 232 ? -7.527 29.859 -12.977 1 95.06 232 LYS B N 1
ATOM 5610 C CA . LYS B 1 232 ? -8.109 29.125 -14.094 1 95.06 232 LYS B CA 1
ATOM 5611 C C . LYS B 1 232 ? -8.609 27.75 -13.656 1 95.06 232 LYS B C 1
ATOM 5613 O O . LYS B 1 232 ? -9.633 27.266 -14.141 1 95.06 232 LYS B O 1
ATOM 5618 N N . GLU B 1 233 ? -7.891 27.141 -12.781 1 96.69 233 GLU B N 1
ATOM 5619 C CA . GLU B 1 233 ? -8.156 25.75 -12.422 1 96.69 233 GLU B CA 1
ATOM 5620 C C . GLU B 1 233 ? -9.398 25.641 -11.539 1 96.69 233 GLU B C 1
ATOM 5622 O O . GLU B 1 233 ? -9.766 26.594 -10.852 1 96.69 233 GLU B O 1
ATOM 5627 N N . LYS B 1 234 ? -10.008 24.469 -11.578 1 97.56 234 LYS B N 1
ATOM 5628 C CA . LYS B 1 234 ? -11.266 24.25 -10.875 1 97.56 234 LYS B CA 1
ATOM 5629 C C . LYS B 1 234 ? -11.078 23.25 -9.734 1 97.56 234 LYS B C 1
ATOM 5631 O O . LYS B 1 234 ? -12.008 23 -8.961 1 97.56 234 LYS B O 1
ATOM 5636 N N . LEU B 1 235 ? -9.945 22.609 -9.672 1 98.31 235 LEU B N 1
ATOM 5637 C CA . LEU B 1 235 ? -9.555 21.766 -8.539 1 98.31 235 LEU B CA 1
ATOM 5638 C C . LEU B 1 235 ? -8.648 22.547 -7.582 1 98.31 235 LEU B C 1
ATOM 5640 O O . LEU B 1 235 ? -7.809 23.328 -8.016 1 98.31 235 LEU B O 1
ATOM 5644 N N . ILE B 1 236 ? -8.836 22.344 -6.285 1 98.5 236 ILE B N 1
ATOM 5645 C CA . ILE B 1 236 ? -7.941 22.969 -5.32 1 98.5 236 ILE B CA 1
ATOM 5646 C C . ILE B 1 236 ? -7.652 22.016 -4.176 1 98.5 236 ILE B C 1
ATOM 5648 O O . ILE B 1 236 ? -8.555 21.344 -3.674 1 98.5 236 ILE B O 1
ATOM 5652 N N . TYR B 1 237 ? -6.406 21.844 -3.848 1 98.75 237 TYR B N 1
ATOM 5653 C CA . TYR B 1 237 ? -5.938 21.047 -2.719 1 98.75 237 TYR B CA 1
ATOM 5654 C C . TYR B 1 237 ? -5.559 21.938 -1.543 1 98.75 237 TYR B C 1
ATOM 5656 O O . TYR B 1 237 ? -4.676 22.781 -1.661 1 98.75 237 TYR B O 1
ATOM 5664 N N . VAL B 1 238 ? -6.207 21.703 -0.34 1 98.19 238 VAL B N 1
ATOM 5665 C CA . VAL B 1 238 ? -5.961 22.578 0.792 1 98.19 238 VAL B CA 1
ATOM 5666 C C . VAL B 1 238 ? -5.848 21.766 2.076 1 98.19 238 VAL B C 1
ATOM 5668 O O . VAL B 1 238 ? -6.363 20.641 2.152 1 98.19 238 VAL B O 1
ATOM 5671 N N . THR B 1 239 ? -5.184 22.312 3.053 1 96.69 239 THR B N 1
ATOM 5672 C CA . THR B 1 239 ? -5.062 21.797 4.41 1 96.69 239 THR B CA 1
ATOM 5673 C C . THR B 1 239 ? -5.66 22.766 5.418 1 96.69 239 THR B C 1
ATOM 5675 O O . THR B 1 239 ? -4.934 23.391 6.191 1 96.69 239 THR B O 1
ATOM 5678 N N . PRO B 1 240 ? -6.949 22.828 5.52 1 93.25 240 PRO B N 1
ATOM 5679 C CA . PRO B 1 240 ? -7.629 23.922 6.203 1 93.25 240 PRO B CA 1
ATOM 5680 C C . PRO B 1 240 ? -7.473 23.859 7.719 1 93.25 240 PRO B C 1
ATOM 5682 O O . PRO B 1 240 ? -7.488 24.906 8.391 1 93.25 240 PRO B O 1
ATOM 5685 N N . SER B 1 241 ? -7.363 22.703 8.273 1 90.12 241 SER B N 1
ATOM 5686 C CA . SER B 1 241 ? -7.332 22.562 9.727 1 90.12 241 SER B CA 1
ATOM 5687 C C . SER B 1 241 ? -5.945 22.859 10.281 1 90.12 241 SER B C 1
ATOM 5689 O O . SER B 1 241 ? -5.812 23.469 11.344 1 90.12 241 SER B O 1
ATOM 5691 N N . HIS B 1 242 ? -4.977 22.438 9.625 1 92.06 242 HIS B N 1
ATOM 5692 C CA . HIS B 1 242 ? -3.576 22.609 9.984 1 92.06 242 HIS B CA 1
ATOM 5693 C C . HIS B 1 242 ? -2.691 22.672 8.75 1 92.06 242 HIS B C 1
ATOM 5695 O O . HIS B 1 242 ? -2.158 21.656 8.297 1 92.06 242 HIS B O 1
ATOM 5701 N N . HIS B 1 243 ? -2.467 23.906 8.336 1 94.62 243 HIS B N 1
ATOM 5702 C CA . HIS B 1 243 ? -1.715 24.109 7.102 1 94.62 243 HIS B CA 1
ATOM 5703 C C . HIS B 1 243 ? -0.315 23.516 7.199 1 94.62 243 HIS B C 1
ATOM 5705 O O . HIS B 1 243 ? 0.332 23.609 8.25 1 94.62 243 HIS B O 1
ATOM 5711 N N . SER B 1 244 ? 0.115 22.828 6.246 1 94.12 244 SER B N 1
ATOM 5712 C CA . SER B 1 244 ? 1.499 22.375 6.117 1 94.12 244 SER B CA 1
ATOM 5713 C C . SER B 1 244 ? 2.291 23.297 5.191 1 94.12 244 SER B C 1
ATOM 5715 O O . SER B 1 244 ? 1.989 23.391 4 1 94.12 244 SER B O 1
ATOM 5717 N N . PRO B 1 245 ? 3.258 24.062 5.656 1 95.06 245 PRO B N 1
ATOM 5718 C CA . PRO B 1 245 ? 3.922 23.781 6.934 1 95.06 245 PRO B CA 1
ATOM 5719 C C . PRO B 1 245 ? 3.615 24.828 8 1 95.06 245 PRO B C 1
ATOM 5721 O O . PRO B 1 245 ? 3.986 24.656 9.164 1 95.06 245 PRO B O 1
ATOM 5724 N N . TYR B 1 246 ? 2.859 25.875 7.746 1 95.19 246 TYR B N 1
ATOM 5725 C CA . TYR B 1 246 ? 2.801 27.031 8.625 1 95.19 246 TYR B CA 1
ATOM 5726 C C . TYR B 1 246 ? 1.929 26.75 9.844 1 95.19 246 TYR B C 1
ATOM 5728 O O . TYR B 1 246 ? 2.004 27.469 10.844 1 95.19 246 TYR B O 1
ATOM 5736 N N . GLY B 1 247 ? 1.08 25.812 9.711 1 91.88 247 GLY B N 1
ATOM 5737 C CA . GLY B 1 247 ? 0.27 25.406 10.852 1 91.88 247 GLY B CA 1
ATOM 5738 C C . GLY B 1 247 ? -0.959 26.281 11.047 1 91.88 247 GLY B C 1
ATOM 5739 O O . GLY B 1 247 ? -1.752 26.031 11.961 1 91.88 247 GLY B O 1
ATOM 5740 N N . VAL B 1 248 ? -1.162 27.234 10.203 1 89.19 248 VAL B N 1
ATOM 5741 C CA . VAL B 1 248 ? -2.297 28.141 10.344 1 89.19 248 VAL B CA 1
ATOM 5742 C C . VAL B 1 248 ? -3.578 27.438 9.898 1 89.19 248 VAL B C 1
ATOM 5744 O O . VAL B 1 248 ? -3.547 26.562 9.023 1 89.19 248 VAL B O 1
ATOM 5747 N N . SER B 1 249 ? -4.68 27.75 10.539 1 88.5 249 SER B N 1
ATOM 5748 C CA . SER B 1 249 ? -5.98 27.188 10.203 1 88.5 249 SER B CA 1
ATOM 5749 C C . SER B 1 249 ? -6.824 28.172 9.406 1 88.5 249 SER B C 1
ATOM 5751 O O . SER B 1 249 ? -6.684 29.391 9.57 1 88.5 249 SER B O 1
ATOM 5753 N N . MET B 1 250 ? -7.68 27.656 8.555 1 87.56 250 MET B N 1
ATOM 5754 C CA . MET B 1 250 ? -8.648 28.5 7.859 1 87.56 250 MET B CA 1
ATOM 5755 C C . MET B 1 250 ? -9.797 28.891 8.781 1 87.56 250 MET B C 1
ATOM 5757 O O . MET B 1 250 ? -10.328 28.047 9.508 1 87.56 250 MET B O 1
ATOM 5761 N N . SER B 1 251 ? -10.125 30.141 8.766 1 80.25 251 SER B N 1
ATOM 5762 C CA . SER B 1 251 ? -11.297 30.609 9.5 1 80.25 251 SER B CA 1
ATOM 5763 C C . SER B 1 251 ? -12.586 30.125 8.844 1 80.25 251 SER B C 1
ATOM 5765 O O . SER B 1 251 ? -12.562 29.609 7.727 1 80.25 251 SER B O 1
ATOM 5767 N N . ILE B 1 252 ? -13.656 30.25 9.539 1 77.88 252 ILE B N 1
ATOM 5768 C CA . ILE B 1 252 ? -14.961 29.859 9.008 1 77.88 252 ILE B CA 1
ATOM 5769 C C . ILE B 1 252 ? -15.273 30.688 7.758 1 77.88 252 ILE B C 1
ATOM 5771 O O . ILE B 1 252 ? -15.875 30.172 6.809 1 77.88 252 ILE B O 1
ATOM 5775 N N . GLN B 1 253 ? -14.875 31.969 7.781 1 80.38 253 GLN B N 1
ATOM 5776 C CA . GLN B 1 253 ? -15.102 32.844 6.637 1 80.38 253 GLN B CA 1
ATOM 5777 C C . GLN B 1 253 ? -14.32 32.344 5.418 1 80.38 253 GLN B C 1
ATOM 5779 O O . GLN B 1 253 ? -14.852 32.344 4.305 1 80.38 253 GLN B O 1
ATOM 5784 N N . GLN B 1 254 ? -13.102 32 5.629 1 85.25 254 GLN B N 1
ATOM 5785 C CA . GLN B 1 254 ? -12.281 31.484 4.543 1 85.25 254 GLN B CA 1
ATOM 5786 C C . GLN B 1 254 ? -12.844 30.172 3.996 1 85.25 254 GLN B C 1
ATOM 5788 O O . GLN B 1 254 ? -12.844 29.953 2.783 1 85.25 254 GLN B O 1
ATOM 5793 N N . ARG B 1 255 ? -13.32 29.328 4.867 1 88.19 255 ARG B N 1
ATOM 5794 C CA . ARG B 1 255 ? -13.938 28.078 4.465 1 88.19 255 ARG B CA 1
ATOM 5795 C C . ARG B 1 255 ? -15.164 28.328 3.598 1 88.19 255 ARG B C 1
ATOM 5797 O O . ARG B 1 255 ? -15.336 27.688 2.559 1 88.19 255 ARG B O 1
ATOM 5804 N N . GLN B 1 256 ? -15.938 29.266 4.035 1 84.62 256 GLN B N 1
ATOM 5805 C CA . GLN B 1 256 ? -17.125 29.609 3.268 1 84.62 256 GLN B CA 1
ATOM 5806 C C . GLN B 1 256 ? -16.766 30.188 1.902 1 84.62 256 GLN B C 1
ATOM 5808 O O . GLN B 1 256 ? -17.422 29.891 0.902 1 84.62 256 GLN B O 1
ATOM 5813 N N . THR B 1 257 ? -15.758 30.984 1.889 1 88.88 257 THR B N 1
ATOM 5814 C CA . THR B 1 257 ? -15.281 31.547 0.636 1 88.88 257 THR B CA 1
ATOM 5815 C C . THR B 1 257 ? -14.875 30.453 -0.34 1 88.88 257 THR B C 1
ATOM 5817 O O . THR B 1 257 ? -15.227 30.5 -1.52 1 88.88 257 THR B O 1
ATOM 5820 N N . LEU B 1 258 ? -14.211 29.5 0.136 1 93.12 258 LEU B N 1
ATOM 5821 C CA . LEU B 1 258 ? -13.742 28.391 -0.693 1 93.12 258 LEU B CA 1
ATOM 5822 C C . LEU B 1 258 ? -14.922 27.562 -1.199 1 93.12 258 LEU B C 1
ATOM 5824 O O . LEU B 1 258 ? -14.93 27.125 -2.355 1 93.12 258 LEU B O 1
ATOM 5828 N N . ILE B 1 259 ? -15.883 27.312 -0.322 1 91.44 259 ILE B N 1
ATOM 5829 C CA . ILE B 1 259 ? -17.062 26.531 -0.681 1 91.44 259 ILE B CA 1
ATOM 5830 C C . ILE B 1 259 ? -17.844 27.266 -1.763 1 91.44 259 ILE B C 1
ATOM 5832 O O . ILE B 1 259 ? -18.281 26.656 -2.746 1 91.44 259 ILE B O 1
ATOM 5836 N N . ASN B 1 260 ? -18.031 28.547 -1.532 1 89.88 260 ASN B N 1
ATOM 5837 C CA . ASN B 1 260 ? -18.719 29.359 -2.535 1 89.88 260 ASN B CA 1
ATOM 5838 C C . ASN B 1 260 ? -17.984 29.328 -3.873 1 89.88 260 ASN B C 1
ATOM 5840 O O . ASN B 1 260 ? -18.609 29.25 -4.93 1 89.88 260 ASN B O 1
ATOM 5844 N N . TRP B 1 261 ? -16.719 29.406 -3.822 1 94.25 261 TRP B N 1
ATOM 5845 C CA . TRP B 1 261 ? -15.867 29.391 -5.012 1 94.25 261 TRP B CA 1
ATOM 5846 C C . TRP B 1 261 ? -16.047 28.094 -5.789 1 94.25 261 TRP B C 1
ATOM 5848 O O . TRP B 1 261 ? -16.281 28.125 -7 1 94.25 261 TRP B O 1
ATOM 5858 N N . VAL B 1 262 ? -16.031 26.922 -5.145 1 95.38 262 VAL B N 1
ATOM 5859 C CA . VAL B 1 262 ? -16.062 25.641 -5.832 1 95.38 262 VAL B CA 1
ATOM 5860 C C . VAL B 1 262 ? -17.453 25.391 -6.402 1 95.38 262 VAL B C 1
ATOM 5862 O O . VAL B 1 262 ? -17.594 24.781 -7.473 1 95.38 262 VAL B O 1
ATOM 5865 N N . ASN B 1 263 ? -18.438 25.859 -5.691 1 90.88 263 ASN B N 1
ATOM 5866 C CA . ASN B 1 263 ? -19.812 25.703 -6.16 1 90.88 263 ASN B CA 1
ATOM 5867 C C . ASN B 1 263 ? -20.047 26.469 -7.465 1 90.88 263 ASN B C 1
ATOM 5869 O O . ASN B 1 263 ? -20.734 25.969 -8.352 1 90.88 263 ASN B O 1
ATOM 5873 N N . LYS B 1 264 ? -19.469 27.578 -7.582 1 91.31 264 LYS B N 1
ATOM 5874 C CA . LYS B 1 264 ? -19.625 28.391 -8.773 1 91.31 264 LYS B CA 1
ATOM 5875 C C . LYS B 1 264 ? -18.844 27.812 -9.953 1 91.31 264 LYS B C 1
ATOM 5877 O O . LYS B 1 264 ? -19.25 27.953 -11.109 1 91.31 264 LYS B O 1
ATOM 5882 N N . ARG B 1 265 ? -17.828 27.125 -9.75 1 92.81 265 ARG B N 1
ATOM 5883 C CA . ARG B 1 265 ? -16.922 26.656 -10.789 1 92.81 265 ARG B CA 1
ATOM 5884 C C . ARG B 1 265 ? -17.188 25.203 -11.148 1 92.81 265 ARG B C 1
ATOM 5886 O O . ARG B 1 265 ? -16.625 24.672 -12.109 1 92.81 265 ARG B O 1
ATOM 5893 N N . GLU B 1 266 ? -18 24.531 -10.469 1 90.06 266 GLU B N 1
ATOM 5894 C CA . GLU B 1 266 ? -18.312 23.125 -10.648 1 90.06 266 GLU B CA 1
ATOM 5895 C C . GLU B 1 266 ? -17.062 22.266 -10.57 1 90.06 266 GLU B C 1
ATOM 5897 O O . GLU B 1 266 ? -16.812 21.422 -11.43 1 90.06 266 GLU B O 1
ATOM 5902 N N . GLY B 1 267 ? -16.156 22.609 -9.695 1 95.94 267 GLY B N 1
ATOM 5903 C CA . GLY B 1 267 ? -14.945 21.859 -9.43 1 95.94 267 GLY B CA 1
ATOM 5904 C C . GLY B 1 267 ? -15 21.078 -8.133 1 95.94 267 GLY B C 1
ATOM 5905 O O . GLY B 1 267 ? -16.078 20.656 -7.699 1 95.94 267 GLY B O 1
ATOM 5906 N N . TYR B 1 268 ? -13.867 20.688 -7.59 1 98.31 268 TYR B N 1
ATOM 5907 C CA . TYR B 1 268 ? -13.781 19.953 -6.328 1 98.31 268 TYR B CA 1
ATOM 5908 C C . TYR B 1 268 ? -12.695 20.531 -5.434 1 98.31 268 TYR B C 1
ATOM 5910 O O . TYR B 1 268 ? -11.695 21.062 -5.926 1 98.31 268 TYR B O 1
ATOM 5918 N N . ILE B 1 269 ? -12.961 20.5 -4.152 1 98.5 269 ILE B N 1
ATOM 5919 C CA . ILE B 1 269 ? -11.945 20.766 -3.139 1 98.5 269 ILE B CA 1
ATOM 5920 C C . ILE B 1 269 ? -11.406 19.453 -2.592 1 98.5 269 ILE B C 1
ATOM 5922 O O . ILE B 1 269 ? -12.172 18.562 -2.223 1 98.5 269 ILE B O 1
ATOM 5926 N N . LEU B 1 270 ? -10.141 19.25 -2.678 1 98.81 270 LEU B N 1
ATOM 5927 C CA . LEU B 1 270 ? -9.484 18.188 -1.928 1 98.81 270 LEU B CA 1
ATOM 5928 C C . LEU B 1 270 ? -9.023 18.688 -0.563 1 98.81 270 LEU B C 1
ATOM 5930 O O . LEU B 1 270 ? -8.078 19.469 -0.471 1 98.81 270 LEU B O 1
ATOM 5934 N N . GLU B 1 271 ? -9.703 18.281 0.457 1 98.62 271 GLU B N 1
ATOM 5935 C CA . GLU B 1 271 ? -9.438 18.672 1.837 1 98.62 271 GLU B CA 1
ATOM 5936 C C . GLU B 1 271 ? -8.555 17.656 2.543 1 98.62 271 GLU B C 1
ATOM 5938 O O . GLU B 1 271 ? -9.016 16.562 2.896 1 98.62 271 GLU B O 1
ATOM 5943 N N . ASP B 1 272 ? -7.336 18.016 2.748 1 98.12 272 ASP B N 1
ATOM 5944 C CA . ASP B 1 272 ? -6.41 17.156 3.475 1 98.12 272 ASP B CA 1
ATOM 5945 C C . ASP B 1 272 ? -6.414 17.469 4.969 1 98.12 272 ASP B C 1
ATOM 5947 O O . ASP B 1 272 ? -5.84 18.484 5.391 1 98.12 272 ASP B O 1
ATOM 5951 N N . ASP B 1 273 ? -6.992 16.594 5.73 1 95.88 273 ASP B N 1
ATOM 5952 C CA . ASP B 1 273 ? -7.152 16.75 7.172 1 95.88 273 ASP B CA 1
ATOM 5953 C C . ASP B 1 273 ? -6.23 15.812 7.934 1 95.88 273 ASP B C 1
ATOM 5955 O O . ASP B 1 273 ? -6.676 15.07 8.812 1 95.88 273 ASP B O 1
ATOM 5959 N N . TYR B 1 274 ? -4.918 15.906 7.734 1 93.94 274 TYR B N 1
ATOM 5960 C CA . TYR B 1 274 ? -3.939 14.859 7.996 1 93.94 274 TYR B CA 1
ATOM 5961 C C . TYR B 1 274 ? -3.625 14.766 9.484 1 93.94 274 TYR B C 1
ATOM 5963 O O . TYR B 1 274 ? -3.127 13.734 9.953 1 93.94 274 TYR B O 1
ATOM 5971 N N . ASP B 1 275 ? -3.881 15.75 10.336 1 91.62 275 ASP B N 1
ATOM 5972 C CA . ASP B 1 275 ? -3.588 15.664 11.766 1 91.62 275 ASP B CA 1
ATOM 5973 C C . ASP B 1 275 ? -4.527 16.547 12.578 1 91.62 275 ASP B C 1
ATOM 5975 O O . ASP B 1 275 ? -4.121 17.156 13.578 1 91.62 275 ASP B O 1
ATOM 5979 N N . SER B 1 276 ? -5.715 16.703 12.148 1 87.69 276 SER B N 1
ATOM 5980 C CA . SER B 1 276 ? -6.691 17.578 12.789 1 87.69 276 SER B CA 1
ATOM 5981 C C . SER B 1 276 ? -6.934 17.188 14.234 1 87.69 276 SER B C 1
ATOM 5983 O O . SER B 1 276 ? -7.496 17.953 15.016 1 87.69 276 SER B O 1
ATOM 5985 N N . GLU B 1 277 ? -6.477 16.078 14.672 1 88.5 277 GLU B N 1
ATOM 5986 C CA . GLU B 1 277 ? -6.637 15.586 16.031 1 88.5 277 GLU B CA 1
ATOM 5987 C C . GLU B 1 277 ? -5.789 16.391 17.016 1 88.5 277 GLU B C 1
ATOM 5989 O O . GLU B 1 277 ? -6.094 16.453 18.203 1 88.5 277 GLU B O 1
ATOM 5994 N N . TYR B 1 278 ? -4.77 17 16.531 1 89.69 278 TYR B N 1
ATOM 5995 C CA . TYR B 1 278 ? -3.799 17.609 17.438 1 89.69 278 TYR B CA 1
ATOM 5996 C C . TYR B 1 278 ? -3.838 19.125 17.344 1 89.69 278 TYR B C 1
ATOM 5998 O O . TYR B 1 278 ? -2.842 19.766 16.984 1 89.69 278 TYR B O 1
ATOM 6006 N N . ARG B 1 279 ? -4.895 19.625 17.719 1 84.06 279 ARG B N 1
ATOM 6007 C CA . ARG B 1 279 ? -5.07 21.047 17.969 1 84.06 279 ARG B CA 1
ATOM 6008 C C . ARG B 1 279 ? -5.078 21.344 19.453 1 84.06 279 ARG B C 1
ATOM 6010 O O . ARG B 1 279 ? -5.801 20.703 20.219 1 84.06 279 ARG B O 1
ATOM 6017 N N . TYR B 1 280 ? -4.32 22.328 19.875 1 80.88 280 TYR B N 1
ATOM 6018 C CA . TYR B 1 280 ? -4.09 22.453 21.312 1 80.88 280 TYR B CA 1
ATOM 6019 C C . TYR B 1 280 ? -4.785 23.688 21.875 1 80.88 280 TYR B C 1
ATOM 6021 O O . TYR B 1 280 ? -4.992 23.781 23.094 1 80.88 280 TYR B O 1
ATOM 6029 N N . THR B 1 281 ? -5.02 24.703 21.109 1 68.94 281 THR B N 1
ATOM 6030 C CA . THR B 1 281 ? -5.562 25.938 21.656 1 68.94 281 THR B CA 1
ATOM 6031 C C . THR B 1 281 ? -6.988 26.172 21.172 1 68.94 281 THR B C 1
ATOM 6033 O O . THR B 1 281 ? -7.801 26.766 21.875 1 68.94 281 THR B O 1
ATOM 6036 N N . GLN B 1 282 ? -7.168 26.016 19.938 1 59.53 282 GLN B N 1
ATOM 6037 C CA . GLN B 1 282 ? -8.469 26.359 19.359 1 59.53 282 GLN B CA 1
ATOM 6038 C C . GLN B 1 282 ? -9.297 25.109 19.094 1 59.53 282 GLN B C 1
ATOM 6040 O O . GLN B 1 282 ? -8.75 24.031 18.875 1 59.53 282 GLN B O 1
ATOM 6045 N N . GLN B 1 283 ? -10.516 25.359 19.406 1 60.38 283 GLN B N 1
ATOM 6046 C CA . GLN B 1 283 ? -11.438 24.297 19.016 1 60.38 283 GLN B CA 1
ATOM 6047 C C . GLN B 1 283 ? -11.367 24.031 17.516 1 60.38 283 GLN B C 1
ATOM 6049 O O . GLN B 1 283 ? -11.188 24.953 16.734 1 60.38 283 GLN B O 1
ATOM 6054 N N . PRO B 1 284 ? -11.578 22.812 17.281 1 65.31 284 PRO B N 1
ATOM 6055 C CA . PRO B 1 284 ? -11.492 22.484 15.867 1 65.31 284 PRO B CA 1
ATOM 6056 C C . PRO B 1 284 ? -12.648 23.047 15.047 1 65.31 284 PRO B C 1
ATOM 6058 O O . PRO B 1 284 ? -13.773 23.141 15.547 1 65.31 284 PRO B O 1
ATOM 6061 N N . PHE B 1 285 ? -12.32 23.625 13.898 1 71.81 285 PHE B N 1
ATOM 6062 C CA . PHE B 1 285 ? -13.336 24 12.914 1 71.81 285 PHE B CA 1
ATOM 6063 C C . PHE B 1 285 ? -13.852 22.766 12.18 1 71.81 285 PHE B C 1
ATOM 6065 O O . PHE B 1 285 ? -13.117 21.797 11.992 1 71.81 285 PHE B O 1
ATOM 6072 N N . PRO B 1 286 ? -15.109 22.828 11.828 1 77.31 286 PRO B N 1
ATOM 6073 C CA . PRO B 1 286 ? -15.625 21.719 11.016 1 77.31 286 PRO B CA 1
ATOM 6074 C C . PRO B 1 286 ? -14.875 21.562 9.695 1 77.31 286 PRO B C 1
ATOM 6076 O O . PRO B 1 286 ? -14.344 22.531 9.164 1 77.31 286 PRO B O 1
ATOM 6079 N N . ALA B 1 287 ? -14.898 20.344 9.258 1 90.5 287 ALA B N 1
ATOM 6080 C CA . ALA B 1 287 ? -14.297 20.078 7.957 1 90.5 287 ALA B CA 1
ATOM 6081 C C . ALA B 1 287 ? -15.062 20.781 6.84 1 90.5 287 ALA B C 1
ATOM 6083 O O . ALA B 1 287 ? -16.266 21.031 6.965 1 90.5 287 ALA B O 1
ATOM 6084 N N . LEU B 1 288 ? -14.375 21.156 5.758 1 91.62 288 LEU B N 1
ATOM 6085 C CA . LEU B 1 288 ? -15.047 21.672 4.57 1 91.62 288 LEU B CA 1
ATOM 6086 C C . LEU B 1 288 ? -16.094 20.688 4.07 1 91.62 288 LEU B C 1
ATOM 6088 O O . LEU B 1 288 ? -17.203 21.078 3.67 1 91.62 288 LEU B O 1
ATOM 6092 N N . ALA B 1 289 ? -15.75 19.391 4.199 1 93.75 289 ALA B N 1
ATOM 6093 C CA . ALA B 1 289 ? -16.625 18.312 3.738 1 93.75 289 ALA B CA 1
ATOM 6094 C C . ALA B 1 289 ? -17.922 18.281 4.539 1 93.75 289 ALA B C 1
ATOM 6096 O O . ALA B 1 289 ? -18.953 17.812 4.051 1 93.75 289 ALA B O 1
ATOM 6097 N N . SER B 1 290 ? -17.859 18.75 5.738 1 87.31 290 SER B N 1
ATOM 6098 C CA . SER B 1 290 ? -19.078 18.812 6.555 1 87.31 290 SER B CA 1
ATOM 6099 C C . SER B 1 290 ? -20.016 19.906 6.066 1 87.31 290 SER B C 1
ATOM 6101 O O . SER B 1 290 ? -21.234 19.828 6.281 1 87.31 290 SER B O 1
ATOM 6103 N N . ILE B 1 291 ? -19.453 20.922 5.469 1 80.56 291 ILE B N 1
ATOM 6104 C CA . ILE B 1 291 ? -20.219 22.062 4.961 1 80.56 291 ILE B CA 1
ATOM 6105 C C . ILE B 1 291 ? -20.781 21.719 3.584 1 80.56 291 ILE B C 1
ATOM 6107 O O . ILE B 1 291 ? -21.953 22 3.307 1 80.56 291 ILE B O 1
ATOM 6111 N N . GLN B 1 292 ? -19.969 21.172 2.74 1 87 292 GLN B N 1
ATOM 6112 C CA . GLN B 1 292 ? -20.344 20.812 1.376 1 87 292 GLN B CA 1
ATOM 6113 C C . GLN B 1 292 ? -19.766 19.438 0.992 1 87 292 GLN B C 1
ATOM 6115 O O . GLN B 1 292 ? -18.672 19.359 0.43 1 87 292 GLN B O 1
ATOM 6120 N N . SER B 1 293 ? -20.625 18.438 1.062 1 90.44 293 SER B N 1
ATOM 6121 C CA . SER B 1 293 ? -20.141 17.078 0.882 1 90.44 293 SER B CA 1
ATOM 6122 C C . SER B 1 293 ? -20.062 16.703 -0.595 1 90.44 293 SER B C 1
ATOM 6124 O O . SER B 1 293 ? -19.297 15.836 -0.985 1 90.44 293 SER B O 1
ATOM 6126 N N . ASP B 1 294 ? -20.812 17.359 -1.421 1 94.06 294 ASP B N 1
ATOM 6127 C CA . ASP B 1 294 ? -20.938 16.922 -2.807 1 94.06 294 ASP B CA 1
ATOM 6128 C C . ASP B 1 294 ? -19.781 17.422 -3.658 1 94.06 294 ASP B C 1
ATOM 6130 O O . ASP B 1 294 ? -19.578 16.953 -4.781 1 94.06 294 ASP B O 1
ATOM 6134 N N . ARG B 1 295 ? -18.969 18.391 -3.09 1 95.75 295 ARG B N 1
ATOM 6135 C CA . ARG B 1 295 ? -17.891 18.953 -3.896 1 95.75 295 ARG B CA 1
ATOM 6136 C C . ARG B 1 295 ? -16.562 18.875 -3.152 1 95.75 295 ARG B C 1
ATOM 6138 O O . ARG B 1 295 ? -15.555 19.422 -3.619 1 95.75 295 ARG B O 1
ATOM 6145 N N . VAL B 1 296 ? -16.547 18.234 -2.014 1 97.81 296 VAL B N 1
ATOM 6146 C CA . VAL B 1 296 ? -15.328 18.156 -1.222 1 97.81 296 VAL B CA 1
ATOM 6147 C C . VAL B 1 296 ? -14.898 16.688 -1.099 1 97.81 296 VAL B C 1
ATOM 6149 O O . VAL B 1 296 ? -15.703 15.828 -0.733 1 97.81 296 VAL B O 1
ATOM 6152 N N . ILE B 1 297 ? -13.719 16.422 -1.529 1 98.69 297 ILE B N 1
ATOM 6153 C CA . ILE B 1 297 ? -13.047 15.148 -1.272 1 98.69 297 ILE B CA 1
ATOM 6154 C C . ILE B 1 297 ? -12.227 15.242 0.011 1 98.69 297 ILE B C 1
ATOM 6156 O O . ILE B 1 297 ? -11.281 16.031 0.094 1 98.69 297 ILE B O 1
ATOM 6160 N N . TYR B 1 298 ? -12.633 14.477 0.982 1 98.56 298 TYR B N 1
ATOM 6161 C CA . TYR B 1 298 ? -12.008 14.539 2.299 1 98.56 298 TYR B CA 1
ATOM 6162 C C . TYR B 1 298 ? -10.93 13.477 2.449 1 98.56 298 TYR B C 1
ATOM 6164 O O . TYR B 1 298 ? -11.172 12.297 2.166 1 98.56 298 TYR B O 1
ATOM 6172 N N . LEU B 1 299 ? -9.742 13.898 2.838 1 98.56 299 LEU B N 1
ATOM 6173 C CA . LEU B 1 299 ? -8.625 12.977 3.035 1 98.56 299 LEU B CA 1
ATOM 6174 C C . LEU B 1 299 ? -8.188 12.961 4.496 1 98.56 299 LEU B C 1
ATOM 6176 O O . LEU B 1 299 ? -8.07 14.016 5.125 1 98.56 299 LEU B O 1
ATOM 6180 N N . GLY B 1 300 ? -8 11.734 5.039 1 97.69 300 GLY B N 1
ATOM 6181 C CA . GLY B 1 300 ? -7.461 11.523 6.375 1 97.69 300 GLY B CA 1
ATOM 6182 C C . GLY B 1 300 ? -6.52 10.336 6.457 1 97.69 300 GLY B C 1
ATOM 6183 O O . GLY B 1 300 ? -6.367 9.594 5.488 1 97.69 300 GLY B O 1
ATOM 6184 N N . ASN B 1 301 ? -5.82 10.211 7.562 1 95.5 301 ASN B N 1
ATOM 6185 C CA . ASN B 1 301 ? -4.914 9.078 7.738 1 95.5 301 ASN B CA 1
ATOM 6186 C C . ASN B 1 301 ? -4.738 8.727 9.211 1 95.5 301 ASN B C 1
ATOM 6188 O O . ASN B 1 301 ? -5.145 9.484 10.094 1 95.5 301 ASN B O 1
ATOM 6192 N N . PHE B 1 302 ? -4.168 7.586 9.484 1 96.38 302 PHE B N 1
ATOM 6193 C CA . PHE B 1 302 ? -3.889 7.121 10.836 1 96.38 302 PHE B CA 1
ATOM 6194 C C . PHE B 1 302 ? -2.4 7.227 11.148 1 96.38 302 PHE B C 1
ATOM 6196 O O . PHE B 1 302 ? -1.982 7.035 12.289 1 96.38 302 PHE B O 1
ATOM 6203 N N . SER B 1 303 ? -1.603 7.59 10.188 1 91 303 SER B N 1
ATOM 6204 C CA . SER B 1 303 ? -0.149 7.562 10.312 1 91 303 SER B CA 1
ATOM 6205 C C . SER B 1 303 ? 0.334 8.586 11.336 1 91 303 SER B C 1
ATOM 6207 O O . SER B 1 303 ? 1.162 8.266 12.195 1 91 303 SER B O 1
ATOM 6209 N N . LYS B 1 304 ? -0.207 9.766 11.258 1 89.19 304 LYS B N 1
ATOM 6210 C CA . LYS B 1 304 ? 0.265 10.867 12.102 1 89.19 304 LYS B CA 1
ATOM 6211 C C . LYS B 1 304 ? -0.244 10.719 13.531 1 89.19 304 LYS B C 1
ATOM 6213 O O . LYS B 1 304 ? 0.466 11.047 14.484 1 89.19 304 LYS B O 1
ATOM 6218 N N . SER B 1 305 ? -1.409 10.18 13.656 1 92.19 305 SER B N 1
ATOM 6219 C CA . SER B 1 305 ? -2.062 10.188 14.961 1 92.19 305 SER B CA 1
ATOM 6220 C C . SER B 1 305 ? -1.874 8.859 15.688 1 92.19 305 SER B C 1
ATOM 6222 O O . SER B 1 305 ? -2.131 8.766 16.891 1 92.19 305 SER B O 1
ATOM 6224 N N . PHE B 1 306 ? -1.369 7.871 14.961 1 95.06 306 PHE B N 1
ATOM 6225 C CA . PHE B 1 306 ? -1.283 6.566 15.602 1 95.06 306 PHE B CA 1
ATOM 6226 C C . PHE B 1 306 ? 0.072 5.922 15.344 1 95.06 306 PHE B C 1
ATOM 6228 O O . PHE B 1 306 ? 0.999 6.062 16.141 1 95.06 306 PHE B O 1
ATOM 6235 N N . LEU B 1 307 ? 0.251 5.418 14.188 1 94.81 307 LEU B N 1
ATOM 6236 C CA . LEU B 1 307 ? 1.498 4.73 13.859 1 94.81 307 LEU B CA 1
ATOM 6237 C C . LEU B 1 307 ? 1.791 4.816 12.367 1 94.81 307 LEU B C 1
ATOM 6239 O O . LEU B 1 307 ? 1.021 4.305 11.547 1 94.81 307 LEU B O 1
ATOM 6243 N N . PRO B 1 308 ? 2.928 5.453 12.016 1 94.19 308 PRO B N 1
ATOM 6244 C CA . PRO B 1 308 ? 3.24 5.594 10.586 1 94.19 308 PRO B CA 1
ATOM 6245 C C . PRO B 1 308 ? 3.359 4.25 9.875 1 94.19 308 PRO B C 1
ATOM 6247 O O . PRO B 1 308 ? 2.953 4.125 8.719 1 94.19 308 PRO B O 1
ATOM 6250 N N . GLY B 1 309 ? 3.76 3.219 10.555 1 94.19 309 GLY B N 1
ATOM 6251 C CA . GLY B 1 309 ? 4.094 1.933 9.969 1 94.19 309 GLY B CA 1
ATOM 6252 C C . GLY B 1 309 ? 2.875 1.118 9.578 1 94.19 309 GLY B C 1
ATOM 6253 O O . GLY B 1 309 ? 2.988 0.135 8.844 1 94.19 309 GLY B O 1
ATOM 6254 N N . ILE B 1 310 ? 1.679 1.469 9.992 1 95 310 ILE B N 1
ATOM 6255 C CA . ILE B 1 310 ? 0.506 0.67 9.648 1 95 310 ILE B CA 1
ATOM 6256 C C . ILE B 1 310 ? 0.05 1.005 8.227 1 95 310 ILE B C 1
ATOM 6258 O O . ILE B 1 310 ? -0.65 0.214 7.594 1 95 310 ILE B O 1
ATOM 6262 N N . ARG B 1 311 ? 0.375 2.217 7.758 1 96.06 311 ARG B N 1
ATOM 6263 C CA . ARG B 1 311 ? 0.13 2.633 6.383 1 96.06 311 ARG B CA 1
ATOM 6264 C C . ARG B 1 311 ? -1.352 2.529 6.035 1 96.06 311 ARG B C 1
ATOM 6266 O O . ARG B 1 311 ? -1.721 1.878 5.055 1 96.06 311 ARG B O 1
ATOM 6273 N N . ILE B 1 312 ? -2.176 3.242 6.75 1 97.69 312 ILE B N 1
ATOM 6274 C CA . ILE B 1 312 ? -3.605 3.312 6.465 1 97.69 312 ILE B CA 1
ATOM 6275 C C . ILE B 1 312 ? -4.031 4.77 6.316 1 97.69 312 ILE B C 1
ATOM 6277 O O . ILE B 1 312 ? -3.811 5.586 7.219 1 97.69 312 ILE B O 1
ATOM 6281 N N . SER B 1 313 ? -4.559 5.094 5.215 1 97.94 313 SER B N 1
ATOM 6282 C CA . SER B 1 313 ? -5.199 6.371 4.914 1 97.94 313 SER B CA 1
ATOM 6283 C C . SER B 1 313 ? -6.586 6.164 4.316 1 97.94 313 SER B C 1
ATOM 6285 O O . SER B 1 313 ? -6.961 5.039 3.979 1 97.94 313 SER B O 1
ATOM 6287 N N . TYR B 1 314 ? -7.367 7.188 4.293 1 98.69 314 TYR B N 1
ATOM 6288 C CA . TYR B 1 314 ? -8.711 7.051 3.742 1 98.69 314 TYR B CA 1
ATOM 6289 C C . TYR B 1 314 ? -9.156 8.344 3.076 1 98.69 314 TYR B C 1
ATOM 6291 O O . TYR B 1 314 ? -8.594 9.414 3.33 1 98.69 314 TYR B O 1
ATOM 6299 N N . MET B 1 315 ? -10.07 8.242 2.209 1 98.69 315 MET B N 1
ATOM 6300 C CA . MET B 1 315 ? -10.727 9.406 1.625 1 98.69 315 MET B CA 1
ATOM 6301 C C . MET B 1 315 ? -12.234 9.188 1.517 1 98.69 315 MET B C 1
ATOM 6303 O O . MET B 1 315 ? -12.695 8.047 1.488 1 98.69 315 MET B O 1
ATOM 6307 N N . VAL B 1 316 ? -12.938 10.219 1.65 1 98.69 316 VAL B N 1
ATOM 6308 C CA . VAL B 1 316 ? -14.375 10.258 1.415 1 98.69 316 VAL B CA 1
ATOM 6309 C C . VAL B 1 316 ? -14.664 10.906 0.063 1 98.69 316 VAL B C 1
ATOM 6311 O O . VAL B 1 316 ? -14.266 12.055 -0.179 1 98.69 316 VAL B O 1
ATOM 6314 N N . LEU B 1 317 ? -15.305 10.172 -0.787 1 98.56 317 LEU B N 1
ATOM 6315 C CA . LEU B 1 317 ? -15.547 10.656 -2.143 1 98.56 317 LEU B CA 1
ATOM 6316 C C . LEU B 1 317 ? -17 11.102 -2.312 1 98.56 317 LEU B C 1
ATOM 6318 O O . LEU B 1 317 ? -17.906 10.445 -1.822 1 98.56 317 LEU B O 1
ATOM 6322 N N . PRO B 1 318 ? -17.172 12.258 -3.004 1 97.31 318 PRO B N 1
ATOM 6323 C CA . PRO B 1 318 ? -18.531 12.578 -3.449 1 97.31 318 PRO B CA 1
ATOM 6324 C C . PRO B 1 318 ? -19.094 11.539 -4.41 1 97.31 318 PRO B C 1
ATOM 6326 O O . PRO B 1 318 ? -18.344 10.883 -5.133 1 97.31 318 PRO B O 1
ATOM 6329 N N . GLN B 1 319 ? -20.375 11.445 -4.504 1 94.88 319 GLN B N 1
ATOM 6330 C CA . GLN B 1 319 ? -21.062 10.383 -5.227 1 94.88 319 GLN B CA 1
ATOM 6331 C C . GLN B 1 319 ? -20.656 10.359 -6.691 1 94.88 319 GLN B C 1
ATOM 6333 O O . GLN B 1 319 ? -20.469 9.281 -7.27 1 94.88 319 GLN B O 1
ATOM 6338 N N . ARG B 1 320 ? -20.484 11.5 -7.289 1 92.69 320 ARG B N 1
ATOM 6339 C CA . ARG B 1 320 ? -20.141 11.57 -8.711 1 92.69 320 ARG B CA 1
ATOM 6340 C C . ARG B 1 320 ? -18.766 10.977 -8.977 1 92.69 320 ARG B C 1
ATOM 6342 O O . ARG B 1 320 ? -18.562 10.336 -10.008 1 92.69 320 ARG B O 1
ATOM 6349 N N . ILE B 1 321 ? -17.859 11.242 -8.109 1 96.88 321 ILE B N 1
ATOM 6350 C CA . ILE B 1 321 ? -16.5 10.719 -8.273 1 96.88 321 ILE B CA 1
ATOM 6351 C C . ILE B 1 321 ? -16.453 9.258 -7.828 1 96.88 321 ILE B C 1
ATOM 6353 O O . ILE B 1 321 ? -15.711 8.453 -8.398 1 96.88 321 ILE B O 1
ATOM 6357 N N . LEU B 1 322 ? -17.312 8.945 -6.824 1 97.62 322 LEU B N 1
ATOM 6358 C CA . LEU B 1 322 ? -17.328 7.625 -6.207 1 97.62 322 LEU B CA 1
ATOM 6359 C C . LEU B 1 322 ? -17.625 6.543 -7.242 1 97.62 322 LEU B C 1
ATOM 6361 O O . LEU B 1 322 ? -16.906 5.539 -7.312 1 97.62 322 LEU B O 1
ATOM 6365 N N . HIS B 1 323 ? -18.594 6.719 -8.008 1 95.81 323 HIS B N 1
ATOM 6366 C CA . HIS B 1 323 ? -19.016 5.738 -9.008 1 95.81 323 HIS B CA 1
ATOM 6367 C C . HIS B 1 323 ? -17.906 5.496 -10.023 1 95.81 323 HIS B C 1
ATOM 6369 O O . HIS B 1 323 ? -17.578 4.348 -10.336 1 95.81 323 HIS B O 1
ATOM 6375 N N . ARG B 1 324 ? -17.312 6.523 -10.492 1 96.44 324 ARG B N 1
ATOM 6376 C CA . ARG B 1 324 ? -16.234 6.422 -11.469 1 96.44 324 ARG B CA 1
ATOM 6377 C C . ARG B 1 324 ? -15.016 5.742 -10.859 1 96.44 324 ARG B C 1
ATOM 6379 O O . ARG B 1 324 ? -14.367 4.918 -11.516 1 96.44 324 ARG B O 1
ATOM 6386 N N . TYR B 1 325 ? -14.766 6.113 -9.672 1 97.56 325 TYR B N 1
ATOM 6387 C CA . TYR B 1 325 ? -13.617 5.547 -8.969 1 97.56 325 TYR B CA 1
ATOM 6388 C C . TYR B 1 325 ? -13.781 4.039 -8.789 1 97.56 325 TYR B C 1
ATOM 6390 O O . TYR B 1 325 ? -12.875 3.271 -9.109 1 97.56 325 TYR B O 1
ATOM 6398 N N . LYS B 1 326 ? -14.891 3.623 -8.305 1 96.06 326 LYS B N 1
ATOM 6399 C CA . LYS B 1 326 ? -15.141 2.211 -8.023 1 96.06 326 LYS B CA 1
ATOM 6400 C C . LYS B 1 326 ? -15.156 1.396 -9.312 1 96.06 326 LYS B C 1
ATOM 6402 O O . LYS B 1 326 ? -14.664 0.265 -9.352 1 96.06 326 LYS B O 1
ATOM 6407 N N . LYS B 1 327 ? -15.703 1.965 -10.328 1 94.5 327 LYS B N 1
ATOM 6408 C CA . LYS B 1 327 ? -15.719 1.281 -11.617 1 94.5 327 LYS B CA 1
ATOM 6409 C C . LYS B 1 327 ? -14.305 1.072 -12.141 1 94.5 327 LYS B C 1
ATOM 6411 O O . LYS B 1 327 ? -13.969 -0.015 -12.617 1 94.5 327 LYS B O 1
ATOM 6416 N N . ARG B 1 328 ? -13.508 2.059 -12.031 1 93.69 328 ARG B N 1
ATOM 6417 C CA . ARG B 1 328 ? -12.156 2.025 -12.578 1 93.69 328 ARG B CA 1
ATOM 6418 C C . ARG B 1 328 ? -11.266 1.08 -11.781 1 93.69 328 ARG B C 1
ATOM 6420 O O . ARG B 1 328 ? -10.414 0.398 -12.352 1 93.69 328 ARG B O 1
ATOM 6427 N N . PHE B 1 329 ? -11.484 1.039 -10.5 1 95.62 329 PHE B N 1
ATOM 6428 C CA . PHE B 1 329 ? -10.5 0.368 -9.656 1 95.62 329 PHE B CA 1
ATOM 6429 C C . PHE B 1 329 ? -11.078 -0.902 -9.047 1 95.62 329 PHE B C 1
ATOM 6431 O O . PHE B 1 329 ? -10.547 -1.433 -8.078 1 95.62 329 PHE B O 1
ATOM 6438 N N . LEU B 1 330 ? -12.133 -1.377 -9.586 1 90.62 330 LEU B N 1
ATOM 6439 C CA . LEU B 1 330 ? -12.797 -2.584 -9.109 1 90.62 330 LEU B CA 1
ATOM 6440 C C . LEU B 1 330 ? -11.852 -3.779 -9.148 1 90.62 330 LEU B C 1
ATOM 6442 O O . LEU B 1 330 ? -11.914 -4.652 -8.281 1 90.62 330 LEU B O 1
ATOM 6446 N N . TYR B 1 331 ? -10.938 -3.822 -10.078 1 87 331 TYR B N 1
ATOM 6447 C CA . TYR B 1 331 ? -10.07 -4.984 -10.266 1 87 331 TYR B CA 1
ATOM 6448 C C . TYR B 1 331 ? -8.656 -4.691 -9.781 1 87 331 TYR B C 1
ATOM 6450 O O . TYR B 1 331 ? -7.707 -5.379 -10.164 1 87 331 TYR B O 1
ATOM 6458 N N . PHE B 1 332 ? -8.539 -3.643 -9.039 1 92.12 332 PHE B N 1
ATOM 6459 C CA . PHE B 1 332 ? -7.27 -3.322 -8.406 1 92.12 332 PHE B CA 1
ATOM 6460 C C . PHE B 1 332 ? -7.215 -3.881 -6.988 1 92.12 332 PHE B C 1
ATOM 6462 O O . PHE B 1 332 ? -8.242 -3.979 -6.316 1 92.12 332 PHE B O 1
ATOM 6469 N N . GLU B 1 333 ? -6.066 -4.273 -6.598 1 90.5 333 GLU B N 1
ATOM 6470 C CA . GLU B 1 333 ? -5.883 -4.758 -5.234 1 90.5 333 GLU B CA 1
ATOM 6471 C C . GLU B 1 333 ? -5.727 -3.598 -4.254 1 90.5 333 GLU B C 1
ATOM 6473 O O . GLU B 1 333 ? -5.148 -2.562 -4.598 1 90.5 333 GLU B O 1
ATOM 6478 N N . SER B 1 334 ? -6.273 -3.855 -3.092 1 92.94 334 SER B N 1
ATOM 6479 C CA . SER B 1 334 ? -6.035 -2.889 -2.025 1 92.94 334 SER B CA 1
ATOM 6480 C C . SER B 1 334 ? -4.551 -2.773 -1.706 1 92.94 334 SER B C 1
ATOM 6482 O O . SER B 1 334 ? -3.83 -3.775 -1.706 1 92.94 334 SER B O 1
ATOM 6484 N N . THR B 1 335 ? -4.121 -1.568 -1.417 1 95.44 335 THR B N 1
ATOM 6485 C CA . THR B 1 335 ? -2.713 -1.36 -1.108 1 95.44 335 THR B CA 1
ATOM 6486 C C . THR B 1 335 ? -2.477 -1.411 0.398 1 95.44 335 THR B C 1
ATOM 6488 O O . THR B 1 335 ? -1.332 -1.498 0.85 1 95.44 335 THR B O 1
ATOM 6491 N N . ALA B 1 336 ? -3.52 -1.343 1.143 1 97.19 336 ALA B N 1
ATOM 6492 C CA . ALA B 1 336 ? -3.398 -1.354 2.598 1 97.19 336 ALA B CA 1
ATOM 6493 C C . ALA B 1 336 ? -3.543 -2.77 3.148 1 97.19 336 ALA B C 1
ATOM 6495 O O . ALA B 1 336 ? -4.371 -3.547 2.67 1 97.19 336 ALA B O 1
ATOM 6496 N N . SER B 1 337 ? -2.74 -3.074 4.133 1 96.81 337 SER B N 1
ATOM 6497 C CA . SER B 1 337 ? -2.807 -4.379 4.781 1 96.81 337 SER B CA 1
ATOM 6498 C C . SER B 1 337 ? -4.18 -4.617 5.402 1 96.81 337 SER B C 1
ATOM 6500 O O . SER B 1 337 ? -4.641 -3.822 6.223 1 96.81 337 SER B O 1
ATOM 6502 N N . SER B 1 338 ? -4.828 -5.746 5.004 1 96.38 338 SER B N 1
ATOM 6503 C CA . SER B 1 338 ? -6.121 -6.066 5.602 1 96.38 338 SER B CA 1
ATOM 6504 C C . SER B 1 338 ? -5.98 -6.371 7.09 1 96.38 338 SER B C 1
ATOM 6506 O O . SER B 1 338 ? -6.879 -6.066 7.879 1 96.38 338 SER B O 1
ATOM 6508 N N . LEU B 1 339 ? -4.816 -6.891 7.52 1 96.5 339 LEU B N 1
ATOM 6509 C CA . LEU B 1 339 ? -4.574 -7.184 8.93 1 96.5 339 LEU B CA 1
ATOM 6510 C C . LEU B 1 339 ? -4.566 -5.906 9.758 1 96.5 339 LEU B C 1
ATOM 6512 O O . LEU B 1 339 ? -5.199 -5.84 10.812 1 96.5 339 LEU B O 1
ATOM 6516 N N . ASN B 1 340 ? -3.846 -4.926 9.219 1 97.44 340 ASN B N 1
ATOM 6517 C CA . ASN B 1 340 ? -3.801 -3.639 9.906 1 97.44 340 ASN B CA 1
ATOM 6518 C C . ASN B 1 340 ? -5.172 -2.967 9.93 1 97.44 340 ASN B C 1
ATOM 6520 O O . ASN B 1 340 ? -5.547 -2.344 10.922 1 97.44 340 ASN B O 1
ATOM 6524 N N . GLN B 1 341 ? -5.887 -3.078 8.844 1 98.06 341 GLN B N 1
ATOM 6525 C CA . GLN B 1 341 ? -7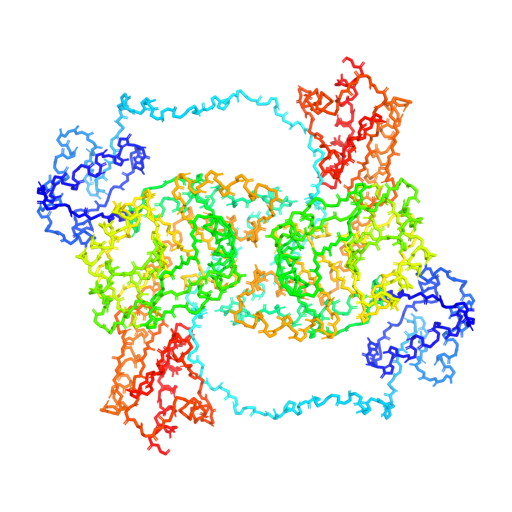.219 -2.492 8.766 1 98.06 341 GLN B CA 1
ATOM 6526 C C . GLN B 1 341 ? -8.156 -3.119 9.797 1 98.06 341 GLN B C 1
ATOM 6528 O O . GLN B 1 341 ? -8.875 -2.41 10.508 1 98.06 341 GLN B O 1
ATOM 6533 N N . LEU B 1 342 ? -8.156 -4.465 9.844 1 97.94 342 LEU B N 1
ATOM 6534 C CA . LEU B 1 342 ? -9.023 -5.18 10.781 1 97.94 342 LEU B CA 1
ATOM 6535 C C . LEU B 1 342 ? -8.664 -4.836 12.219 1 97.94 342 LEU B C 1
ATOM 6537 O O . LEU B 1 342 ? -9.555 -4.633 13.055 1 97.94 342 LEU B O 1
ATOM 6541 N N . ALA B 1 343 ? -7.383 -4.781 12.492 1 97.81 343 ALA B N 1
ATOM 6542 C CA . ALA B 1 343 ? -6.938 -4.422 13.836 1 97.81 343 ALA B CA 1
ATOM 6543 C C . ALA B 1 343 ? -7.359 -3 14.195 1 97.81 343 ALA B C 1
ATOM 6545 O O . ALA B 1 343 ? -7.828 -2.746 15.305 1 97.81 343 ALA B O 1
ATOM 6546 N N . MET B 1 344 ? -7.203 -2.09 13.273 1 98.31 344 MET B N 1
ATOM 6547 C CA . MET B 1 344 ? -7.594 -0.702 13.5 1 98.31 344 MET B CA 1
ATOM 6548 C C . MET B 1 344 ? -9.102 -0.592 13.727 1 98.31 344 MET B C 1
ATOM 6550 O O . MET B 1 344 ? -9.547 0.172 14.578 1 98.31 344 MET B O 1
ATOM 6554 N N . ALA B 1 345 ? -9.828 -1.343 12.906 1 98.31 345 ALA B N 1
ATOM 6555 C CA . ALA B 1 345 ? -11.281 -1.362 13.086 1 98.31 345 ALA B CA 1
ATOM 6556 C C . ALA B 1 345 ? -11.656 -1.79 14.5 1 98.31 345 ALA B C 1
ATOM 6558 O O . ALA B 1 345 ? -12.508 -1.171 15.141 1 98.31 345 ALA B O 1
ATOM 6559 N N . GLU B 1 346 ? -11.016 -2.846 14.984 1 98.06 346 GLU B N 1
ATOM 6560 C CA . GLU B 1 346 ? -11.281 -3.334 16.344 1 98.06 346 GLU B CA 1
ATOM 6561 C C . GLU B 1 346 ? -10.859 -2.312 17.391 1 98.06 346 GLU B C 1
ATOM 6563 O O . GLU B 1 346 ? -11.531 -2.152 18.406 1 98.06 346 GLU B O 1
ATOM 6568 N N . LEU B 1 347 ? -9.773 -1.687 17.156 1 98.38 347 LEU B N 1
ATOM 6569 C CA . LEU B 1 347 ? -9.281 -0.667 18.078 1 98.38 347 LEU B CA 1
ATOM 6570 C C . LEU B 1 347 ? -10.289 0.475 18.203 1 98.38 347 LEU B C 1
ATOM 6572 O O . LEU B 1 347 ? -10.555 0.944 19.312 1 98.38 347 LEU B O 1
ATOM 6576 N N . MET B 1 348 ? -10.797 0.922 17.094 1 97.88 348 MET B N 1
ATOM 6577 C CA . MET B 1 348 ? -11.781 2 17.094 1 97.88 348 MET B CA 1
ATOM 6578 C C . MET B 1 348 ? -13.078 1.55 17.75 1 97.88 348 MET B C 1
ATOM 6580 O O . MET B 1 348 ? -13.672 2.287 18.547 1 97.88 348 MET B O 1
ATOM 6584 N N . LYS B 1 349 ? -13.484 0.361 17.375 1 96.88 349 LYS B N 1
ATOM 6585 C CA . LYS B 1 349 ? -14.719 -0.2 17.938 1 96.88 349 LYS B CA 1
ATOM 6586 C C . LYS B 1 349 ? -14.648 -0.28 19.453 1 96.88 349 LYS B C 1
ATOM 6588 O O . LYS B 1 349 ? -15.641 -0.04 20.141 1 96.88 349 LYS B O 1
ATOM 6593 N N . ALA B 1 350 ? -13.484 -0.537 19.969 1 96.5 350 ALA B N 1
ATOM 6594 C CA . ALA B 1 350 ? -13.266 -0.678 21.406 1 96.5 350 ALA B CA 1
ATOM 6595 C C . ALA B 1 350 ? -13.156 0.686 22.078 1 96.5 350 ALA B C 1
ATOM 6597 O O . ALA B 1 350 ? -13.07 0.773 23.312 1 96.5 350 ALA B O 1
ATOM 6598 N N . GLY B 1 351 ? -13.094 1.771 21.359 1 95.5 351 GLY B N 1
ATOM 6599 C CA . GLY B 1 351 ? -13 3.111 21.922 1 95.5 351 GLY B CA 1
ATOM 6600 C C . GLY B 1 351 ? -11.578 3.537 22.219 1 95.5 351 GLY B C 1
ATOM 6601 O O . GLY B 1 351 ? -11.344 4.641 22.719 1 95.5 351 GLY B O 1
ATOM 6602 N N . GLU B 1 352 ? -10.656 2.684 21.922 1 96.38 352 GLU B N 1
ATOM 6603 C CA . GLU B 1 352 ? -9.258 2.941 22.25 1 96.38 352 GLU B CA 1
ATOM 6604 C C . GLU B 1 352 ? -8.688 4.07 21.406 1 96.38 352 GLU B C 1
ATOM 6606 O O . GLU B 1 352 ? -7.785 4.789 21.844 1 96.38 352 GLU B O 1
ATOM 6611 N N . TRP B 1 353 ? -9.164 4.199 20.156 1 96 353 TRP B N 1
ATOM 6612 C CA . TRP B 1 353 ? -8.719 5.285 19.297 1 96 353 TRP B CA 1
ATOM 6613 C C . TRP B 1 353 ? -8.961 6.641 19.953 1 96 353 TRP B C 1
ATOM 6615 O O . TRP B 1 353 ? -8.039 7.453 20.078 1 96 353 TRP B O 1
ATOM 6625 N N . THR B 1 354 ? -10.133 6.855 20.406 1 92.81 354 THR B N 1
ATOM 6626 C CA . THR B 1 354 ? -10.516 8.125 21.016 1 92.81 354 THR B CA 1
ATOM 6627 C C . THR B 1 354 ? -9.727 8.367 22.297 1 92.81 354 THR B C 1
ATOM 6629 O O . THR B 1 354 ? -9.258 9.484 22.547 1 92.81 354 THR B O 1
ATOM 6632 N N . ARG B 1 355 ? -9.562 7.371 23.062 1 94.81 355 ARG B N 1
ATOM 6633 C CA . ARG B 1 355 ? -8.789 7.48 24.297 1 94.81 355 ARG B CA 1
ATOM 6634 C C . ARG B 1 355 ? -7.34 7.84 24 1 94.81 355 ARG B C 1
ATOM 6636 O O . ARG B 1 355 ? -6.742 8.664 24.688 1 94.81 355 ARG B O 1
ATOM 6643 N N . HIS B 1 356 ? -6.859 7.184 23 1 96.12 356 HIS B N 1
ATOM 6644 C CA . HIS B 1 356 ? -5.477 7.43 22.609 1 96.12 356 HIS B CA 1
ATOM 6645 C C . HIS B 1 356 ? -5.281 8.875 22.156 1 96.12 356 HIS B C 1
ATOM 6647 O O . HIS B 1 356 ? -4.336 9.539 22.578 1 96.12 356 HIS B O 1
ATOM 6653 N N . ILE B 1 357 ? -6.141 9.359 21.297 1 94.38 357 ILE B N 1
ATOM 6654 C CA . ILE B 1 357 ? -6.039 10.719 20.766 1 94.38 357 ILE B CA 1
ATOM 6655 C C . ILE B 1 357 ? -6.102 11.719 21.922 1 94.38 357 ILE B C 1
ATOM 6657 O O . ILE B 1 357 ? -5.324 12.672 21.969 1 94.38 357 ILE B O 1
ATOM 6661 N N . LYS B 1 358 ? -7.016 11.523 22.828 1 92 358 LYS B N 1
ATOM 6662 C CA . LYS B 1 358 ? -7.164 12.414 23.969 1 92 358 LYS B CA 1
ATOM 6663 C C . LYS B 1 358 ? -5.891 12.445 24.812 1 92 358 LYS B C 1
ATOM 6665 O O . LYS B 1 358 ? -5.422 13.523 25.203 1 92 358 LYS B O 1
ATOM 6670 N N . ARG B 1 359 ? -5.383 11.328 25.078 1 95.38 359 ARG B N 1
ATOM 6671 C CA . ARG B 1 359 ? -4.16 11.219 25.859 1 95.38 359 ARG B CA 1
ATOM 6672 C C . ARG B 1 359 ? -2.992 11.898 25.156 1 95.38 359 ARG B C 1
ATOM 6674 O O . ARG B 1 359 ? -2.25 12.672 25.766 1 95.38 359 ARG B O 1
ATOM 6681 N N . MET B 1 360 ? -2.863 11.625 23.906 1 95.38 360 MET B N 1
ATOM 6682 C CA . MET B 1 360 ? -1.711 12.125 23.172 1 95.38 360 MET B CA 1
ATOM 6683 C C . MET B 1 360 ? -1.815 13.633 22.953 1 95.38 360 MET B C 1
ATOM 6685 O O . MET B 1 360 ? -0.799 14.328 22.891 1 95.38 360 MET B O 1
ATOM 6689 N N . ARG B 1 361 ? -3.018 14.156 22.844 1 92.56 361 ARG B N 1
ATOM 6690 C CA . ARG B 1 361 ? -3.201 15.602 22.75 1 92.56 361 ARG B CA 1
ATOM 6691 C C . ARG B 1 361 ? -2.568 16.312 23.953 1 92.56 361 ARG B C 1
ATOM 6693 O O . ARG B 1 361 ? -1.901 17.328 23.781 1 92.56 361 ARG B O 1
ATOM 6700 N N . THR B 1 362 ? -2.771 15.75 25.109 1 94.5 362 THR B N 1
ATOM 6701 C CA . THR B 1 362 ? -2.211 16.328 26.328 1 94.5 362 THR B CA 1
ATOM 6702 C C . THR B 1 362 ? -0.69 16.203 26.328 1 94.5 362 THR B C 1
ATOM 6704 O O . THR B 1 362 ? 0.014 17.156 26.641 1 94.5 362 THR B O 1
ATOM 6707 N N . VAL B 1 363 ? -0.24 15.055 25.953 1 95.94 363 VAL B N 1
ATOM 6708 C CA . VAL B 1 363 ? 1.192 14.773 25.969 1 95.94 363 VAL B CA 1
ATOM 6709 C C . VAL B 1 363 ? 1.9 15.688 24.969 1 95.94 363 VAL B C 1
ATOM 6711 O O . VAL B 1 363 ? 2.898 16.328 25.297 1 95.94 363 VAL B O 1
ATOM 6714 N N . TYR B 1 364 ? 1.4 15.766 23.766 1 95.69 364 TYR B N 1
ATOM 6715 C CA . TYR B 1 364 ? 2.043 16.547 22.719 1 95.69 364 TYR B CA 1
ATOM 6716 C C . TYR B 1 364 ? 1.948 18.031 23 1 95.69 364 TYR B C 1
ATOM 6718 O O . TYR B 1 364 ? 2.863 18.797 22.672 1 95.69 364 TYR B O 1
ATOM 6726 N N . LYS B 1 365 ? 0.825 18.484 23.594 1 94.31 365 LYS B N 1
ATOM 6727 C CA . LYS B 1 365 ? 0.706 19.875 24.016 1 94.31 365 LYS B CA 1
ATOM 6728 C C . LYS B 1 365 ? 1.814 20.266 24.984 1 94.31 365 LYS B C 1
ATOM 6730 O O . LYS B 1 365 ? 2.453 21.297 24.828 1 94.31 365 LYS B O 1
ATOM 6735 N N . ARG B 1 366 ? 2.021 19.438 25.938 1 95.75 366 ARG B N 1
ATOM 6736 C CA . ARG B 1 366 ? 3.062 19.688 26.938 1 95.75 366 ARG B CA 1
ATOM 6737 C C . ARG B 1 366 ? 4.441 19.719 26.281 1 95.75 366 ARG B C 1
ATOM 6739 O O . ARG B 1 366 ? 5.27 20.562 26.625 1 95.75 366 ARG B O 1
ATOM 6746 N N . LYS B 1 367 ? 4.707 18.766 25.438 1 96.31 367 LYS B N 1
ATOM 6747 C CA . LYS B 1 367 ? 5.992 18.719 24.75 1 96.31 367 LYS B CA 1
ATOM 6748 C C . LYS B 1 367 ? 6.219 19.969 23.906 1 96.31 367 LYS B C 1
ATOM 6750 O O . LYS B 1 367 ? 7.328 20.5 23.875 1 96.31 367 LYS B O 1
ATOM 6755 N N . MET B 1 368 ? 5.18 20.375 23.234 1 95.75 368 MET B N 1
ATOM 6756 C CA . MET B 1 368 ? 5.281 21.578 22.406 1 95.75 368 MET B CA 1
ATOM 6757 C C . MET B 1 368 ? 5.598 22.797 23.266 1 95.75 368 MET B C 1
ATOM 6759 O O . MET B 1 368 ? 6.473 23.594 22.938 1 95.75 368 MET B O 1
ATOM 6763 N N . GLN B 1 369 ? 4.895 22.938 24.375 1 95.62 369 GLN B N 1
ATOM 6764 C CA . GLN B 1 369 ? 5.121 24.062 25.281 1 95.62 369 GLN B CA 1
ATOM 6765 C C . GLN B 1 369 ? 6.547 24.062 25.812 1 95.62 369 GLN B C 1
ATOM 6767 O O . GLN B 1 369 ? 7.184 25.109 25.922 1 95.62 369 GLN B O 1
ATOM 6772 N N . HIS B 1 370 ? 6.949 22.859 26.141 1 97.19 370 HIS B N 1
ATOM 6773 C CA . HIS B 1 370 ? 8.32 22.703 26.609 1 97.19 370 HIS B CA 1
ATOM 6774 C C . HIS B 1 370 ? 9.32 23.141 25.547 1 97.19 370 HIS B C 1
ATOM 6776 O O . HIS B 1 370 ? 10.281 23.844 25.844 1 97.19 370 HIS B O 1
ATOM 6782 N N . LEU B 1 371 ? 9.117 22.688 24.359 1 97.81 371 LEU B N 1
ATOM 6783 C CA . LEU B 1 371 ? 9.977 23.031 23.234 1 97.81 371 LEU B CA 1
ATOM 6784 C C . LEU B 1 371 ? 10 24.531 23 1 97.81 371 LEU B C 1
ATOM 6786 O O . LEU B 1 371 ? 11.078 25.141 22.891 1 97.81 371 LEU B O 1
ATOM 6790 N N . ILE B 1 372 ? 8.875 25.188 22.969 1 97 372 ILE B N 1
ATOM 6791 C CA . ILE B 1 372 ? 8.719 26.609 22.734 1 97 372 ILE B CA 1
ATOM 6792 C C . ILE B 1 372 ? 9.43 27.406 23.828 1 97 372 ILE B C 1
ATOM 6794 O O . ILE B 1 372 ? 10.164 28.344 23.531 1 97 372 ILE B O 1
ATOM 6798 N N . SER B 1 373 ? 9.203 26.984 25.016 1 97.19 373 SER B N 1
ATOM 6799 C CA . SER B 1 373 ? 9.812 27.672 26.156 1 97.19 373 SER B CA 1
ATOM 6800 C C . SER B 1 373 ? 11.336 27.625 26.078 1 97.19 373 SER B C 1
ATOM 6802 O O . SER B 1 373 ? 12.008 28.625 26.328 1 97.19 373 SER B O 1
ATOM 6804 N N . HIS B 1 374 ? 11.852 26.5 25.703 1 97.31 374 HIS B N 1
ATOM 6805 C CA . HIS B 1 374 ? 13.297 26.344 25.625 1 97.31 374 HIS B CA 1
ATOM 6806 C C . HIS B 1 374 ? 13.867 27.156 24.469 1 97.31 374 HIS B C 1
ATOM 6808 O O . HIS B 1 374 ? 14.953 27.734 24.594 1 97.31 374 HIS B O 1
ATOM 6814 N N . ILE B 1 375 ? 13.211 27.188 23.391 1 97.88 375 ILE B N 1
ATOM 6815 C CA . ILE B 1 375 ? 13.672 27.969 22.25 1 97.88 375 ILE B CA 1
ATOM 6816 C C . ILE B 1 375 ? 13.68 29.453 22.609 1 97.88 375 ILE B C 1
ATOM 6818 O O . ILE B 1 375 ? 14.656 30.156 22.328 1 97.88 375 ILE B O 1
ATOM 6822 N N . LYS B 1 376 ? 12.641 29.922 23.203 1 96.44 376 LYS B N 1
ATOM 6823 C CA . LYS B 1 376 ? 12.547 31.328 23.578 1 96.44 376 LYS B CA 1
ATOM 6824 C C . LYS B 1 376 ? 13.648 31.719 24.562 1 96.44 376 LYS B C 1
ATOM 6826 O O . LYS B 1 376 ? 14.25 32.781 24.453 1 96.44 376 LYS B O 1
ATOM 6831 N N . GLN B 1 377 ? 13.875 30.859 25.438 1 96.38 377 GLN B N 1
ATOM 6832 C CA . GLN B 1 377 ? 14.891 31.094 26.469 1 96.38 377 GLN B CA 1
ATOM 6833 C C . GLN B 1 377 ? 16.281 31.125 25.844 1 96.38 377 GLN B C 1
ATOM 6835 O O . GLN B 1 377 ? 17.109 31.984 26.203 1 96.38 377 GLN B O 1
ATOM 6840 N N . GLN B 1 378 ? 16.547 30.266 24.969 1 95.62 378 GLN B N 1
ATOM 6841 C CA . GLN B 1 378 ? 17.906 30.062 24.5 1 95.62 378 GLN B CA 1
ATOM 6842 C C . GLN B 1 378 ? 18.219 30.953 23.312 1 95.62 378 GLN B C 1
ATOM 6844 O O . GLN B 1 378 ? 19.375 31.359 23.109 1 95.62 378 GLN B O 1
ATOM 6849 N N . PHE B 1 379 ? 17.266 31.281 22.516 1 96.62 379 PHE B N 1
ATOM 6850 C CA . PHE B 1 379 ? 17.547 31.953 21.266 1 96.62 379 PHE B CA 1
ATOM 6851 C C . PHE B 1 379 ? 17.062 33.406 21.297 1 96.62 379 PHE B C 1
ATOM 6853 O O . PHE B 1 379 ? 17.547 34.25 20.531 1 96.62 379 PHE B O 1
ATOM 6860 N N . GLY B 1 380 ? 16.062 33.688 22.094 1 93.88 380 GLY B N 1
ATOM 6861 C CA . GLY B 1 380 ? 15.523 35.031 22.141 1 93.88 380 GLY B CA 1
ATOM 6862 C C . GLY B 1 380 ? 15.094 35.562 20.797 1 93.88 380 GLY B C 1
ATOM 6863 O O . GLY B 1 380 ? 14.352 34.906 20.062 1 93.88 380 GLY B O 1
ATOM 6864 N N . ASP B 1 381 ? 15.68 36.719 20.422 1 93.94 381 ASP B N 1
ATOM 6865 C CA . ASP B 1 381 ? 15.227 37.438 19.219 1 93.94 381 ASP B CA 1
ATOM 6866 C C . ASP B 1 381 ? 15.93 36.906 17.984 1 93.94 381 ASP B C 1
ATOM 6868 O O . ASP B 1 381 ? 15.625 37.312 16.859 1 93.94 381 ASP B O 1
ATOM 6872 N N . HIS B 1 382 ? 16.719 35.938 18.172 1 96.62 382 HIS B N 1
ATOM 6873 C CA . HIS B 1 382 ? 17.422 35.375 17.047 1 96.62 382 HIS B CA 1
ATOM 6874 C C . HIS B 1 382 ? 16.516 34.469 16.203 1 96.62 382 HIS B C 1
ATOM 6876 O O . HIS B 1 382 ? 16.844 34.125 15.07 1 96.62 382 HIS B O 1
ATOM 6882 N N . VAL B 1 383 ? 15.359 34.125 16.828 1 97.19 383 VAL B N 1
ATOM 6883 C CA . VAL B 1 383 ? 14.445 33.281 16.094 1 97.19 383 VAL B CA 1
ATOM 6884 C C . VAL B 1 383 ? 13.008 33.75 16.312 1 97.19 383 VAL B C 1
ATOM 6886 O O . VAL B 1 383 ? 12.711 34.438 17.297 1 97.19 383 VAL B O 1
ATOM 6889 N N . THR B 1 384 ? 12.164 33.438 15.367 1 96.88 384 THR B N 1
ATOM 6890 C CA . THR B 1 384 ? 10.711 33.531 15.5 1 96.88 384 THR B CA 1
ATOM 6891 C C . THR B 1 384 ? 10.055 32.188 15.359 1 96.88 384 THR B C 1
ATOM 6893 O O . THR B 1 384 ? 10.352 31.438 14.422 1 96.88 384 THR B O 1
ATOM 6896 N N . ILE B 1 385 ? 9.203 31.859 16.281 1 96.81 385 ILE B N 1
ATOM 6897 C CA . ILE B 1 385 ? 8.523 30.562 16.266 1 96.81 385 ILE B CA 1
ATOM 6898 C C . ILE B 1 385 ? 7.203 30.688 15.5 1 96.81 385 ILE B C 1
ATOM 6900 O O . ILE B 1 385 ? 6.461 31.656 15.68 1 96.81 385 ILE B O 1
ATOM 6904 N N . ILE B 1 386 ? 6.969 29.734 14.57 1 94.94 386 ILE B N 1
ATOM 6905 C CA . ILE B 1 386 ? 5.738 29.656 13.789 1 94.94 386 ILE B CA 1
ATOM 6906 C C . ILE B 1 386 ? 5.039 28.328 14.078 1 94.94 386 ILE B C 1
ATOM 6908 O O . ILE B 1 386 ? 5.688 27.281 14.164 1 94.94 386 ILE B O 1
ATOM 6912 N N . GLY B 1 387 ? 3.654 28.344 14.227 1 90.62 387 GLY B N 1
ATOM 6913 C CA . GLY B 1 387 ? 2.881 27.125 14.359 1 90.62 387 GLY B CA 1
ATOM 6914 C C . GLY B 1 387 ? 2.867 26.562 15.766 1 90.62 387 GLY B C 1
ATOM 6915 O O . GLY B 1 387 ? 2.994 25.359 15.969 1 90.62 387 GLY B O 1
ATOM 6916 N N . GLU B 1 388 ? 2.689 27.359 16.75 1 89.19 388 GLU B N 1
ATOM 6917 C CA . GLU B 1 388 ? 2.836 26.969 18.141 1 89.19 388 GLU B CA 1
ATOM 6918 C C . GLU B 1 388 ? 1.516 26.469 18.719 1 89.19 388 GLU B C 1
ATOM 6920 O O . GLU B 1 388 ? 1.438 26.125 19.906 1 89.19 388 GLU B O 1
ATOM 6925 N N . GLN B 1 389 ? 0.586 26.328 17.828 1 84.5 389 GLN B N 1
ATOM 6926 C CA . GLN B 1 389 ? -0.72 26.062 18.422 1 84.5 389 GLN B CA 1
ATOM 6927 C C . GLN B 1 389 ? -1.249 24.703 18.016 1 84.5 389 GLN B C 1
ATOM 6929 O O . GLN B 1 389 ? -2.301 24.266 18.484 1 84.5 389 GLN B O 1
ATOM 6934 N N . SER B 1 390 ? -0.57 24 17.156 1 87.06 390 SER B N 1
ATOM 6935 C CA . SER B 1 390 ? -1.098 22.734 16.656 1 87.06 390 SER B CA 1
ATOM 6936 C C . SER B 1 390 ? 0.003 21.875 16.047 1 87.06 390 SER B C 1
ATOM 6938 O O . SER B 1 390 ? 1.109 22.375 15.797 1 87.06 390 SER B O 1
ATOM 6940 N N . GLY B 1 391 ? -0.356 20.609 15.992 1 91.69 391 GLY B N 1
ATOM 6941 C CA . GLY B 1 391 ? 0.463 19.719 15.188 1 91.69 391 GLY B CA 1
ATOM 6942 C C . GLY B 1 391 ? 1.581 19.062 15.984 1 91.69 391 GLY B C 1
ATOM 6943 O O . GLY B 1 391 ? 1.553 19.062 17.219 1 91.69 391 GLY B O 1
ATOM 6944 N N . LEU B 1 392 ? 2.51 18.453 15.258 1 94.31 392 LEU B N 1
ATOM 6945 C CA . LEU B 1 392 ? 3.562 17.625 15.828 1 94.31 392 LEU B CA 1
ATOM 6946 C C . LEU B 1 392 ? 4.941 18.203 15.531 1 94.31 392 LEU B C 1
ATOM 6948 O O . LEU B 1 392 ? 5.953 17.516 15.656 1 94.31 392 LEU B O 1
ATOM 6952 N N . TYR B 1 393 ? 4.984 19.422 15.078 1 96.19 393 TYR B N 1
ATOM 6953 C CA . TYR B 1 393 ? 6.219 20.141 14.797 1 96.19 393 TYR B CA 1
ATOM 6954 C C . TYR B 1 393 ? 6.008 21.656 14.922 1 96.19 393 TYR B C 1
ATOM 6956 O O . TYR B 1 393 ? 4.867 22.125 14.984 1 96.19 393 TYR B O 1
ATOM 6964 N N . ILE B 1 394 ? 7.062 22.344 15.031 1 96.5 394 ILE B N 1
ATOM 6965 C CA . ILE B 1 394 ? 7.039 23.797 14.922 1 96.5 394 ILE B CA 1
ATOM 6966 C C . ILE B 1 394 ? 8.055 24.25 13.875 1 96.5 394 ILE B C 1
ATOM 6968 O O . ILE B 1 394 ? 8.898 23.469 13.438 1 96.5 394 ILE B O 1
ATOM 6972 N N . LEU B 1 395 ? 7.836 25.438 13.422 1 97.62 395 LEU B N 1
ATOM 6973 C CA . LEU B 1 395 ? 8.797 26.062 12.523 1 97.62 395 LEU B CA 1
ATOM 6974 C C . LEU B 1 395 ? 9.555 27.188 13.242 1 97.62 395 LEU B C 1
ATOM 6976 O O . LEU B 1 395 ? 8.992 27.859 14.102 1 97.62 395 LEU B O 1
ATOM 6980 N N . VAL B 1 396 ? 10.797 27.281 12.891 1 97.88 396 VAL B N 1
ATOM 6981 C CA . VAL B 1 396 ? 11.641 28.328 13.461 1 97.88 396 VAL B CA 1
ATOM 6982 C C . VAL B 1 396 ? 12.266 29.156 12.344 1 97.88 396 VAL B C 1
ATOM 6984 O O . VAL B 1 396 ? 13.078 28.656 11.562 1 97.88 396 VAL B O 1
ATOM 6987 N N . ARG B 1 397 ? 11.82 30.391 12.242 1 97.62 397 ARG B N 1
ATOM 6988 C CA . ARG B 1 397 ? 12.5 31.328 11.359 1 97.62 397 ARG B CA 1
ATOM 6989 C C . ARG B 1 397 ? 13.789 31.844 11.992 1 97.62 397 ARG B C 1
ATOM 6991 O O . ARG B 1 397 ? 13.773 32.375 13.102 1 97.62 397 ARG B O 1
ATOM 6998 N N . VAL B 1 398 ? 14.859 31.703 11.352 1 97.75 398 VAL B N 1
ATOM 6999 C CA . VAL B 1 398 ? 16.156 31.984 11.938 1 97.75 398 VAL B CA 1
ATOM 7000 C C . VAL B 1 398 ? 16.703 33.312 11.383 1 97.75 398 VAL B C 1
ATOM 7002 O O . VAL B 1 398 ? 16.969 33.406 10.188 1 97.75 398 VAL B O 1
ATOM 7005 N N . HIS B 1 399 ? 16.891 34.281 12.344 1 97.06 399 HIS B N 1
ATOM 7006 C CA . HIS B 1 399 ? 17.359 35.625 11.961 1 97.06 399 HIS B CA 1
ATOM 7007 C C . HIS B 1 399 ? 18.875 35.719 12.086 1 97.06 399 HIS B C 1
ATOM 7009 O O . HIS B 1 399 ? 19.375 36.562 12.828 1 97.06 399 HIS B O 1
ATOM 7015 N N . LEU B 1 400 ? 19.453 34.844 11.438 1 94.81 400 LEU B N 1
ATOM 7016 C CA . LEU B 1 400 ? 20.906 34.812 11.336 1 94.81 400 LEU B CA 1
ATOM 7017 C C . LEU B 1 400 ? 21.344 34.844 9.875 1 94.81 400 LEU B C 1
ATOM 7019 O O . LEU B 1 400 ? 20.531 34.656 8.969 1 94.81 400 LEU B O 1
ATOM 7023 N N . ASN B 1 401 ? 22.531 35.344 9.523 1 93.38 401 ASN B N 1
ATOM 7024 C CA . ASN B 1 401 ? 23.031 35.438 8.156 1 93.38 401 ASN B CA 1
ATOM 7025 C C . ASN B 1 401 ? 23.547 34.094 7.648 1 93.38 401 ASN B C 1
ATOM 7027 O O . ASN B 1 401 ? 24.703 34 7.242 1 93.38 401 ASN B O 1
ATOM 7031 N N . TYR B 1 402 ? 22.688 33.031 7.758 1 95.75 402 TYR B N 1
ATOM 7032 C CA . TYR B 1 402 ? 22.984 31.703 7.246 1 95.75 402 TYR B CA 1
ATOM 7033 C C . TYR B 1 402 ? 21.891 31.234 6.285 1 95.75 402 TYR B C 1
ATOM 7035 O O . TYR B 1 402 ? 20.734 31.641 6.398 1 95.75 402 TYR B O 1
ATOM 7043 N N . SER B 1 403 ? 22.25 30.469 5.359 1 96.31 403 SER B N 1
ATOM 7044 C CA . SER B 1 403 ? 21.266 29.781 4.527 1 96.31 403 SER B CA 1
ATOM 7045 C C . SER B 1 403 ? 20.641 28.609 5.266 1 96.31 403 SER B C 1
ATOM 7047 O O . SER B 1 403 ? 21.141 28.172 6.305 1 96.31 403 SER B O 1
ATOM 7049 N N . GLU B 1 404 ? 19.469 28.156 4.816 1 97.44 404 GLU B N 1
ATOM 7050 C CA . GLU B 1 404 ? 18.828 26.969 5.375 1 97.44 404 GLU B CA 1
ATOM 7051 C C . GLU B 1 404 ? 19.781 25.781 5.402 1 97.44 404 GLU B C 1
ATOM 7053 O O . GLU B 1 404 ? 19.875 25.078 6.414 1 97.44 404 GLU B O 1
ATOM 7058 N N . GLU B 1 405 ? 20.516 25.562 4.277 1 96.62 405 GLU B N 1
ATOM 7059 C CA . GLU B 1 405 ? 21.453 24.453 4.156 1 96.62 405 GLU B CA 1
ATOM 7060 C C . GLU B 1 405 ? 22.562 24.531 5.207 1 96.62 405 GLU B C 1
ATOM 7062 O O . GLU B 1 405 ? 22.906 23.516 5.824 1 96.62 405 GLU B O 1
ATOM 7067 N N . THR B 1 406 ? 23.078 25.703 5.371 1 97 406 THR B N 1
ATOM 7068 C CA . THR B 1 406 ? 24.141 25.906 6.344 1 97 406 THR B CA 1
ATOM 7069 C C . THR B 1 406 ? 23.656 25.625 7.758 1 97 406 THR B C 1
ATOM 7071 O O . THR B 1 406 ? 24.359 25 8.555 1 97 406 THR B O 1
ATOM 7074 N N . LEU B 1 407 ? 22.469 26.156 8.047 1 97.94 407 LEU B N 1
ATOM 7075 C CA . LEU B 1 407 ? 21.906 25.922 9.375 1 97.94 407 LEU B CA 1
ATOM 7076 C C . LEU B 1 407 ? 21.75 24.438 9.656 1 97.94 407 LEU B C 1
ATOM 7078 O O . LEU B 1 407 ? 22.062 23.969 10.758 1 97.94 407 LEU B O 1
ATOM 7082 N N . ILE B 1 408 ? 21.266 23.641 8.695 1 97.88 408 ILE B N 1
ATOM 7083 C CA . ILE B 1 408 ? 21.031 22.203 8.844 1 97.88 408 ILE B CA 1
ATOM 7084 C C . ILE B 1 408 ? 22.359 21.484 9 1 97.88 408 ILE B C 1
ATOM 7086 O O . ILE B 1 408 ? 22.5 20.609 9.859 1 97.88 408 ILE B O 1
ATOM 7090 N N . GLU B 1 409 ? 23.312 21.844 8.219 1 97.19 409 GLU B N 1
ATOM 7091 C CA . GLU B 1 409 ? 24.641 21.25 8.289 1 97.19 409 GLU B CA 1
ATOM 7092 C C . GLU B 1 409 ? 25.297 21.516 9.641 1 97.19 409 GLU B C 1
ATOM 7094 O O . GLU B 1 409 ? 25.906 20.609 10.234 1 97.19 409 GLU B O 1
ATOM 7099 N N . ARG B 1 410 ? 25.266 22.734 10.086 1 96.81 410 ARG B N 1
ATOM 7100 C CA . ARG B 1 410 ? 25.844 23.094 11.375 1 96.81 410 ARG B CA 1
ATOM 7101 C C . ARG B 1 410 ? 25.188 22.312 12.516 1 96.81 410 ARG B C 1
ATOM 7103 O O . ARG B 1 410 ? 25.859 21.812 13.406 1 96.81 410 ARG B O 1
ATOM 7110 N N . ALA B 1 411 ? 23.859 22.328 12.492 1 97.94 411 ALA B N 1
ATOM 7111 C CA . ALA B 1 411 ? 23.141 21.562 13.5 1 97.94 411 ALA B CA 1
ATOM 7112 C C . ALA B 1 411 ? 23.625 20.109 13.531 1 97.94 411 ALA B C 1
ATOM 7114 O O . ALA B 1 411 ? 23.891 19.562 14.602 1 97.94 411 ALA B O 1
ATOM 7115 N N . PHE B 1 412 ? 23.781 19.516 12.344 1 96.88 412 PHE B N 1
ATOM 7116 C CA . PHE B 1 412 ? 24.203 18.141 12.219 1 96.88 412 PHE B CA 1
ATOM 7117 C C . PHE B 1 412 ? 25.594 17.938 12.812 1 96.88 412 PHE B C 1
ATOM 7119 O O . PHE B 1 412 ? 25.859 16.906 13.453 1 96.88 412 PHE B O 1
ATOM 7126 N N . GLN B 1 413 ? 26.484 18.828 12.586 1 95.25 413 GLN B N 1
ATOM 7127 C CA . GLN B 1 413 ? 27.844 18.766 13.094 1 95.25 413 GLN B CA 1
ATOM 7128 C C . GLN B 1 413 ? 27.859 18.719 14.625 1 95.25 413 GLN B C 1
ATOM 7130 O O . GLN B 1 413 ? 28.766 18.156 15.227 1 95.25 413 GLN B O 1
ATOM 7135 N N . TYR B 1 414 ? 26.844 19.297 15.195 1 95.62 414 TYR B N 1
ATOM 7136 C CA . TYR B 1 414 ? 26.766 19.328 16.656 1 95.62 414 TYR B CA 1
ATOM 7137 C C . TYR B 1 414 ? 25.891 18.203 17.188 1 95.62 414 TYR B C 1
ATOM 7139 O O . TYR B 1 414 ? 25.562 18.172 18.359 1 95.62 414 TYR B O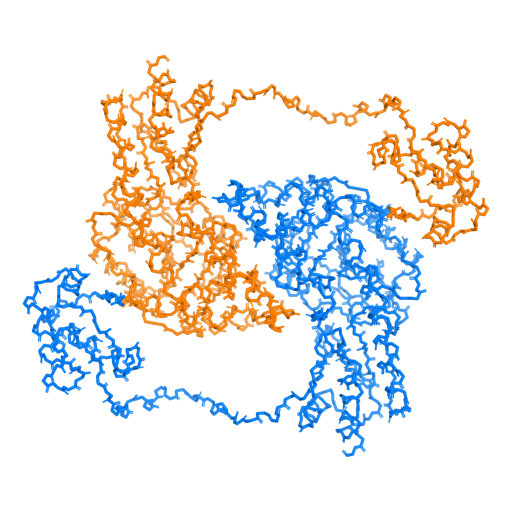 1
ATOM 7147 N N . GLY B 1 415 ? 25.438 17.344 16.266 1 95.56 415 GLY B N 1
ATOM 7148 C CA . GLY B 1 415 ? 24.734 16.141 16.688 1 95.56 415 GLY B CA 1
ATOM 7149 C C . GLY B 1 415 ? 23.234 16.312 16.703 1 95.56 415 GLY B C 1
ATOM 7150 O O . GLY B 1 415 ? 22.516 15.539 17.359 1 95.56 415 GLY B O 1
ATOM 7151 N N . VAL B 1 416 ? 22.703 17.328 16.078 1 97.19 416 VAL B N 1
ATOM 7152 C CA . VAL B 1 416 ? 21.266 17.562 16.031 1 97.19 416 VAL B CA 1
ATOM 7153 C C . VAL B 1 416 ? 20.781 17.531 14.578 1 97.19 416 VAL B C 1
ATOM 7155 O O . VAL B 1 416 ? 21.375 18.188 13.711 1 97.19 416 VAL B O 1
ATOM 7158 N N . LYS B 1 417 ? 19.734 16.75 14.375 1 97.19 417 LYS B N 1
ATOM 7159 C CA . LYS B 1 417 ? 19.125 16.75 13.047 1 97.19 417 LYS B CA 1
ATOM 7160 C C . LYS B 1 417 ? 17.859 17.594 13.016 1 97.19 417 LYS B C 1
ATOM 7162 O O . LYS B 1 417 ? 16.969 17.422 13.852 1 97.19 417 LYS B O 1
ATOM 7167 N N . VAL B 1 418 ? 17.875 18.594 12.117 1 97.94 418 VAL B N 1
ATOM 7168 C CA . VAL B 1 418 ? 16.719 19.438 11.867 1 97.94 418 VAL B CA 1
ATOM 7169 C C . VAL B 1 418 ? 16.375 19.422 10.383 1 97.94 418 VAL B C 1
ATOM 7171 O O . VAL B 1 418 ? 17.109 18.844 9.578 1 97.94 418 VAL B O 1
ATOM 7174 N N . TYR B 1 419 ? 15.258 19.984 10 1 96.75 419 TYR B N 1
ATOM 7175 C CA . TYR B 1 419 ? 14.766 19.656 8.664 1 96.75 419 TYR B CA 1
ATOM 7176 C C . TYR B 1 419 ? 14.375 20.938 7.914 1 96.75 419 TYR B C 1
ATOM 7178 O O . TYR B 1 419 ? 13.961 21.922 8.531 1 96.75 419 TYR B O 1
ATOM 7186 N N . PRO B 1 420 ? 14.492 20.844 6.602 1 96.12 420 PRO B N 1
ATOM 7187 C CA . PRO B 1 420 ? 14.242 22.031 5.781 1 96.12 420 PRO B CA 1
ATOM 7188 C C . PRO B 1 420 ? 12.758 22.312 5.59 1 96.12 420 PRO B C 1
ATOM 7190 O O . PRO B 1 420 ? 11.922 21.438 5.797 1 96.12 420 PRO B O 1
ATOM 7193 N N . THR B 1 421 ? 12.422 23.516 5.219 1 96.31 421 THR B N 1
ATOM 7194 C CA . THR B 1 421 ? 11.062 23.891 4.863 1 96.31 421 THR B CA 1
ATOM 7195 C C . THR B 1 421 ? 10.984 24.328 3.4 1 96.31 421 THR B C 1
ATOM 7197 O O . THR B 1 421 ? 9.898 24.453 2.842 1 96.31 421 THR B O 1
ATOM 7200 N N . ALA B 1 422 ? 12.156 24.484 2.766 1 94.5 422 ALA B N 1
ATOM 7201 C CA . ALA B 1 422 ? 12.211 24.953 1.38 1 94.5 422 ALA B CA 1
ATOM 7202 C C . ALA B 1 422 ? 11.445 24 0.458 1 94.5 422 ALA B C 1
ATOM 7204 O O . ALA B 1 422 ? 10.852 24.422 -0.534 1 94.5 422 ALA B O 1
ATOM 7205 N N . ILE B 1 423 ? 11.406 22.75 0.827 1 91.94 423 ILE B N 1
ATOM 7206 C CA . ILE B 1 423 ? 10.82 21.703 -0.013 1 91.94 423 ILE B CA 1
ATOM 7207 C C . ILE B 1 423 ? 9.312 21.953 -0.157 1 91.94 423 ILE B C 1
ATOM 7209 O O . ILE B 1 423 ? 8.688 21.469 -1.099 1 91.94 423 ILE B O 1
ATOM 7213 N N . TYR B 1 424 ? 8.719 22.703 0.739 1 96.12 424 TYR B N 1
ATOM 7214 C CA . TYR B 1 424 ? 7.277 22.922 0.73 1 96.12 424 TYR B CA 1
ATOM 7215 C C . TYR B 1 424 ? 6.906 24.062 -0.208 1 96.12 424 TYR B C 1
ATOM 7217 O O . TYR B 1 424 ? 5.727 24.266 -0.509 1 96.12 424 TYR B O 1
ATOM 7225 N N . PHE B 1 425 ? 7.91 24.797 -0.636 1 95.88 425 PHE B N 1
ATOM 7226 C CA . PHE B 1 425 ? 7.664 25.953 -1.506 1 95.88 425 PHE B CA 1
ATOM 7227 C C . PHE B 1 425 ? 7.781 25.547 -2.973 1 95.88 425 PHE B C 1
ATOM 7229 O O . PHE B 1 425 ? 8.734 24.859 -3.361 1 95.88 425 PHE B O 1
ATOM 7236 N N . VAL B 1 426 ? 6.801 25.875 -3.682 1 93.56 426 VAL B N 1
ATOM 7237 C CA . VAL B 1 426 ? 6.863 25.672 -5.125 1 93.56 426 VAL B CA 1
ATOM 7238 C C . VAL B 1 426 ? 7.82 26.688 -5.75 1 93.56 426 VAL B C 1
ATOM 7240 O O . VAL B 1 426 ? 8.586 26.344 -6.656 1 93.56 426 VAL B O 1
ATOM 7243 N N . SER B 1 427 ? 7.656 27.891 -5.375 1 88.75 427 SER B N 1
ATOM 7244 C CA . SER B 1 427 ? 8.531 28.984 -5.809 1 88.75 427 SER B CA 1
ATOM 7245 C C . SER B 1 427 ? 8.797 29.953 -4.668 1 88.75 427 SER B C 1
ATOM 7247 O O . SER B 1 427 ? 7.941 30.172 -3.809 1 88.75 427 SER B O 1
ATOM 7249 N N . GLY B 1 428 ? 9.969 30.469 -4.672 1 86.94 428 GLY B N 1
ATOM 7250 C CA . GLY B 1 428 ? 10.312 31.469 -3.664 1 86.94 428 GLY B CA 1
ATOM 7251 C C . GLY B 1 428 ? 10.672 30.859 -2.322 1 86.94 428 GLY B C 1
ATOM 7252 O O . GLY B 1 428 ? 9.797 30.422 -1.578 1 86.94 428 GLY B O 1
ATOM 7253 N N . LYS B 1 429 ? 11.891 30.703 -2.025 1 86.81 429 LYS B N 1
ATOM 7254 C CA . LYS B 1 429 ? 12.328 30.188 -0.732 1 86.81 429 LYS B CA 1
ATOM 7255 C C . LYS B 1 429 ? 12.211 31.25 0.353 1 86.81 429 LYS B C 1
ATOM 7257 O O . LYS B 1 429 ? 12.367 32.438 0.08 1 86.81 429 LYS B O 1
ATOM 7262 N N . PRO B 1 430 ? 11.867 30.703 1.521 1 90.56 430 PRO B N 1
ATOM 7263 C CA . PRO B 1 430 ? 11.727 31.688 2.596 1 90.56 430 PRO B CA 1
ATOM 7264 C C . PRO B 1 430 ? 13.047 32.375 2.953 1 90.56 430 PRO B C 1
ATOM 7266 O O . PRO B 1 430 ? 14.086 31.703 2.982 1 90.56 430 PRO B O 1
ATOM 7269 N N . GLU B 1 431 ? 12.977 33.656 3.086 1 90.75 431 GLU B N 1
ATOM 7270 C CA . GLU B 1 431 ? 14.062 34.469 3.604 1 90.75 431 GLU B CA 1
ATOM 7271 C C . GLU B 1 431 ? 13.562 35.438 4.676 1 90.75 431 GLU B C 1
ATOM 7273 O O . GLU B 1 431 ? 12.719 36.312 4.402 1 90.75 431 GLU B O 1
ATOM 7278 N N . PRO B 1 432 ? 14.156 35.312 5.883 1 94.94 432 PRO B N 1
ATOM 7279 C CA . PRO B 1 432 ? 15.156 34.406 6.418 1 94.94 432 PRO B CA 1
ATOM 7280 C C . PRO B 1 432 ? 14.688 32.938 6.383 1 94.94 432 PRO B C 1
ATOM 7282 O O . PRO B 1 432 ? 13.492 32.656 6.25 1 94.94 432 PRO B O 1
ATOM 7285 N N . PRO B 1 433 ? 15.625 32 6.52 1 97 433 PRO B N 1
ATOM 7286 C CA . PRO B 1 433 ? 15.273 30.594 6.43 1 97 433 PRO B CA 1
ATOM 7287 C C . PRO B 1 433 ? 14.383 30.125 7.582 1 97 433 PRO B C 1
ATOM 7289 O O . PRO B 1 433 ? 14.43 30.703 8.672 1 97 433 PRO B O 1
ATOM 7292 N N . ILE B 1 434 ? 13.617 29.172 7.27 1 97.75 434 ILE B N 1
ATOM 7293 C CA . ILE B 1 434 ? 12.742 28.531 8.25 1 97.75 434 ILE B CA 1
ATOM 7294 C C . ILE B 1 434 ? 13.133 27.062 8.422 1 97.75 434 ILE B C 1
ATOM 7296 O O . ILE B 1 434 ? 13.305 26.344 7.434 1 97.75 434 ILE B O 1
ATOM 7300 N N . ILE B 1 435 ? 13.32 26.641 9.68 1 98.06 435 ILE B N 1
ATOM 7301 C CA . ILE B 1 435 ? 13.711 25.281 10 1 98.06 435 ILE B CA 1
ATOM 7302 C C . ILE B 1 435 ? 12.555 24.562 10.695 1 98.06 435 ILE B C 1
ATOM 7304 O O . ILE B 1 435 ? 11.875 25.141 11.547 1 98.06 435 ILE B O 1
ATOM 7308 N N . LYS B 1 436 ? 12.305 23.328 10.297 1 97.81 436 LYS B N 1
ATOM 7309 C CA . LYS B 1 436 ? 11.234 22.5 10.867 1 97.81 436 LYS B CA 1
ATOM 7310 C C . LYS B 1 436 ? 11.766 21.625 12 1 97.81 436 LYS B C 1
ATOM 7312 O O . LYS B 1 436 ? 12.758 20.922 11.828 1 97.81 436 LYS B O 1
ATOM 7317 N N . LEU B 1 437 ? 11.102 21.641 13.156 1 98.06 437 LEU B N 1
ATOM 7318 C CA . LEU B 1 437 ? 11.477 20.859 14.328 1 98.06 437 LEU B CA 1
ATOM 7319 C C . LEU B 1 437 ? 10.32 20 14.797 1 98.06 437 LEU B C 1
ATOM 7321 O O . LEU B 1 437 ? 9.398 20.484 15.453 1 98.06 437 LEU B O 1
ATOM 7325 N N . GLY B 1 438 ? 10.398 18.656 14.492 1 96.75 438 GLY B N 1
ATOM 7326 C CA . GLY B 1 438 ? 9.461 17.703 15.07 1 96.75 438 GLY B CA 1
ATOM 7327 C C . GLY B 1 438 ? 9.805 17.312 16.5 1 96.75 438 GLY B C 1
ATOM 7328 O O . GLY B 1 438 ? 10.984 17.203 16.844 1 96.75 438 GLY B O 1
ATOM 7329 N N . PHE B 1 439 ? 8.805 17.047 17.312 1 96.19 439 PHE B N 1
ATOM 7330 C CA . PHE B 1 439 ? 9.102 16.812 18.719 1 96.19 439 PHE B CA 1
ATOM 7331 C C . PHE B 1 439 ? 8.359 15.594 19.234 1 96.19 439 PHE B C 1
ATOM 7333 O O . PHE B 1 439 ? 8.555 15.18 20.375 1 96.19 439 PHE B O 1
ATOM 7340 N N . ALA B 1 440 ? 7.512 15.008 18.406 1 93.88 440 ALA B N 1
ATOM 7341 C CA . ALA B 1 440 ? 6.535 14.031 18.875 1 93.88 440 ALA B CA 1
ATOM 7342 C C . ALA B 1 440 ? 7.223 12.836 19.516 1 93.88 440 ALA B C 1
ATOM 7344 O O . ALA B 1 440 ? 6.793 12.359 20.578 1 93.88 440 ALA B O 1
ATOM 7345 N N . HIS B 1 441 ? 8.297 12.352 18.938 1 93.31 441 HIS B N 1
ATOM 7346 C CA . HIS B 1 441 ? 8.914 11.117 19.422 1 93.31 441 HIS B CA 1
ATOM 7347 C C . HIS B 1 441 ? 9.961 11.406 20.484 1 93.31 441 HIS B C 1
ATOM 7349 O O . HIS B 1 441 ? 10.523 10.477 21.078 1 93.31 441 HIS B O 1
ATOM 7355 N N . LEU B 1 442 ? 10.266 12.656 20.828 1 95.44 442 LEU B N 1
ATOM 7356 C CA . LEU B 1 442 ? 11.297 13.039 21.781 1 95.44 442 LEU B CA 1
ATOM 7357 C C . LEU B 1 442 ? 10.711 13.188 23.172 1 95.44 442 LEU B C 1
ATOM 7359 O O . LEU B 1 442 ? 9.547 13.562 23.328 1 95.44 442 LEU B O 1
ATOM 7363 N N . ASP B 1 443 ? 11.438 12.891 24.125 1 94.12 443 ASP B N 1
ATOM 7364 C CA . ASP B 1 443 ? 11.039 13.242 25.484 1 94.12 443 ASP B CA 1
ATOM 7365 C C . ASP B 1 443 ? 11.523 14.641 25.859 1 94.12 443 ASP B C 1
ATOM 7367 O O . ASP B 1 443 ? 12.211 15.297 25.078 1 94.12 443 ASP B O 1
ATOM 7371 N N . THR B 1 444 ? 11.172 15.117 27.031 1 95.19 444 THR B N 1
ATOM 7372 C CA . THR B 1 444 ? 11.438 16.5 27.438 1 95.19 444 THR B CA 1
ATOM 7373 C C . THR B 1 444 ? 12.938 16.734 27.578 1 95.19 444 THR B C 1
ATOM 7375 O O . THR B 1 444 ? 13.43 17.828 27.266 1 95.19 444 THR B O 1
ATOM 7378 N N . ASP B 1 445 ? 13.664 15.734 28.031 1 96.56 445 ASP B N 1
ATOM 7379 C CA . ASP B 1 445 ? 15.109 15.867 28.188 1 96.56 445 ASP B CA 1
ATOM 7380 C C . ASP B 1 445 ? 15.797 15.977 26.828 1 96.56 445 ASP B C 1
ATOM 7382 O O . ASP B 1 445 ? 16.703 16.781 26.641 1 96.56 445 ASP B O 1
ATOM 7386 N N . GLN B 1 446 ? 15.367 15.172 25.969 1 96.62 446 GLN B N 1
ATOM 7387 C CA . GLN B 1 446 ? 15.914 15.195 24.609 1 96.62 446 GLN B CA 1
ATOM 7388 C C . GLN B 1 446 ? 15.617 16.531 23.922 1 96.62 446 GLN B C 1
ATOM 7390 O O . GLN B 1 446 ? 16.453 17.047 23.188 1 96.62 446 GLN B O 1
ATOM 7395 N N . ILE B 1 447 ? 14.445 17.047 24.141 1 97.75 447 ILE B N 1
ATOM 7396 C CA . ILE B 1 447 ? 14.062 18.344 23.578 1 97.75 447 ILE B CA 1
ATOM 7397 C C . ILE B 1 447 ? 15 19.438 24.094 1 97.75 447 ILE B C 1
ATOM 7399 O O . ILE B 1 447 ? 15.555 20.203 23.328 1 97.75 447 ILE B O 1
ATOM 7403 N N . ALA B 1 448 ? 15.195 19.438 25.391 1 97.44 448 ALA B N 1
ATOM 7404 C CA . ALA B 1 448 ? 16.062 20.438 26 1 97.44 448 ALA B CA 1
ATOM 7405 C C . ALA B 1 448 ? 17.5 20.312 25.484 1 97.44 448 ALA B C 1
ATOM 7407 O O . ALA B 1 448 ? 18.125 21.312 25.125 1 97.44 448 ALA B O 1
ATOM 7408 N N . GLN B 1 449 ? 17.969 19.109 25.484 1 97.31 449 GLN B N 1
ATOM 7409 C CA . GLN B 1 449 ? 19.312 18.844 24.984 1 97.31 449 GLN B CA 1
ATOM 7410 C C . GLN B 1 449 ? 19.453 19.281 23.531 1 97.31 449 GLN B C 1
ATOM 7412 O O . GLN B 1 449 ? 20.453 19.906 23.156 1 97.31 449 GLN B O 1
ATOM 7417 N N . GLY B 1 450 ? 18.469 18.906 22.734 1 98 450 GLY B N 1
ATOM 7418 C CA . GLY B 1 450 ? 18.516 19.281 21.328 1 98 450 GLY B CA 1
ATOM 7419 C C . GLY B 1 450 ? 18.562 20.781 21.109 1 98 450 GLY B C 1
ATOM 7420 O O . GLY B 1 450 ? 19.312 21.266 20.25 1 98 450 GLY B O 1
ATOM 7421 N N . ILE B 1 451 ? 17.797 21.516 21.859 1 98 451 ILE B N 1
ATOM 7422 C CA . ILE B 1 451 ? 17.75 22.969 21.719 1 98 451 ILE B CA 1
ATOM 7423 C C . ILE B 1 451 ? 19.078 23.562 22.188 1 98 451 ILE B C 1
ATOM 7425 O O . ILE B 1 451 ? 19.578 24.531 21.594 1 98 451 ILE B O 1
ATOM 7429 N N . GLN B 1 452 ? 19.656 23.047 23.203 1 97 452 GLN B N 1
ATOM 7430 C CA . GLN B 1 452 ? 20.969 23.516 23.672 1 97 452 GLN B CA 1
ATOM 7431 C C . GLN B 1 452 ? 22.031 23.312 22.609 1 97 452 GLN B C 1
ATOM 7433 O O . GLN B 1 452 ? 22.859 24.203 22.375 1 97 452 GLN B O 1
ATOM 7438 N N . LEU B 1 453 ? 22.016 22.156 22.062 1 97.12 453 LEU B N 1
ATOM 7439 C CA . LEU B 1 453 ? 22.984 21.859 21.016 1 97.12 453 LEU B CA 1
ATOM 7440 C C . LEU B 1 453 ? 22.766 22.766 19.797 1 97.12 453 LEU B C 1
ATOM 7442 O O . LEU B 1 453 ? 23.734 23.203 19.172 1 97.12 453 LEU B O 1
ATOM 7446 N N . LEU B 1 454 ? 21.516 23.031 19.516 1 97.56 454 LEU B N 1
ATOM 7447 C CA . LEU B 1 454 ? 21.203 23.922 18.406 1 97.56 454 LEU B CA 1
ATOM 7448 C C . LEU B 1 454 ? 21.734 25.328 18.672 1 97.56 454 LEU B C 1
ATOM 7450 O O . LEU B 1 454 ? 22.188 26 17.75 1 97.56 454 LEU B O 1
ATOM 7454 N N . LYS B 1 455 ? 21.578 25.75 19.875 1 97.25 455 LYS B N 1
ATOM 7455 C CA . LYS B 1 455 ? 22.109 27.062 20.25 1 97.25 455 LYS B CA 1
ATOM 7456 C C . LYS B 1 455 ? 23.609 27.156 19.984 1 97.25 455 LYS B C 1
ATOM 7458 O O . LYS B 1 455 ? 24.078 28.141 19.406 1 97.25 455 LYS B O 1
ATOM 7463 N N . HIS B 1 456 ? 24.297 26.141 20.375 1 96.19 456 HIS B N 1
ATOM 7464 C CA . HIS B 1 456 ? 25.734 26.109 20.125 1 96.19 456 HIS B CA 1
ATOM 7465 C C . HIS B 1 456 ? 26.031 26.094 18.625 1 96.19 456 HIS B C 1
ATOM 7467 O O . HIS B 1 456 ? 27 26.719 18.188 1 96.19 456 HIS B O 1
ATOM 7473 N N . ALA B 1 457 ? 25.266 25.406 17.922 1 96.5 457 ALA B N 1
ATOM 7474 C CA . ALA B 1 457 ? 25.484 25.234 16.484 1 96.5 457 ALA B CA 1
ATOM 7475 C C . ALA B 1 457 ? 25.234 26.547 15.742 1 96.5 457 ALA B C 1
ATOM 7477 O O . ALA B 1 457 ? 25.906 26.844 14.758 1 96.5 457 ALA B O 1
ATOM 7478 N N . TRP B 1 458 ? 24.281 27.281 16.203 1 97.38 458 TRP B N 1
ATOM 7479 C CA . TRP B 1 458 ? 23.828 28.406 15.391 1 97.38 458 TRP B CA 1
ATOM 7480 C C . TRP B 1 458 ? 24.375 29.719 15.93 1 97.38 458 TRP B C 1
ATOM 7482 O O . TRP B 1 458 ? 24.547 30.688 15.18 1 97.38 458 TRP B O 1
ATOM 7492 N N . LEU B 1 459 ? 24.578 29.828 17.188 1 95 459 LEU B N 1
ATOM 7493 C CA . LEU B 1 459 ? 24.953 31.109 17.766 1 95 459 LEU B CA 1
ATOM 7494 C C . LEU B 1 459 ? 26.438 31.125 18.109 1 95 459 LEU B C 1
ATOM 7496 O O . LEU B 1 459 ? 26.984 32.156 18.5 1 95 459 LEU B O 1
ATOM 7500 N N . THR B 1 460 ? 27.125 29.984 18.078 1 86 460 THR B N 1
ATOM 7501 C CA . THR B 1 460 ? 28.562 29.984 18.328 1 86 460 THR B CA 1
ATOM 7502 C C . THR B 1 460 ? 29.328 29.719 17.031 1 86 460 THR B C 1
ATOM 7504 O O . THR B 1 460 ? 28.891 28.938 16.188 1 86 460 THR B O 1
#

Radius of gyration: 30.38 Å; Cα contacts (8 Å, |Δi|>4): 1737; chains: 2; bounding box: 83×77×73 Å

InterPro domains:
  IPR000524 Transcription regulator HTH, GntR [PF00392] (14-76)
  IPR000524 Transcription regulator HTH, GntR [PS50949] (12-80)
  IPR000524 Transcription regulator HTH, GntR [SM00345] (18-77)
  IPR000524 Transcription regulator HTH, GntR [cd07377] (13-76)
  IPR004839 Aminotransferase, class I/classII, large domain [PF00155] (111-451)
  IPR015421 Pyridoxal phosphate-dependent transferase, major domain [G3DSA:3.40.640.10] (90-453)
  IPR015424 Pyridoxal phosphate-dependent transferase [SSF53383] (82-458)
  IPR036388 Winged helix-like DNA-binding domain superfamily [G3DSA:1.10.10.10] (6-85)
  IPR036390 Winged helix DNA-binding domain superfamily [SSF46785] (8-81)
  IPR051446 HTH-type transcriptional regulator with aminotransferase domain [PTHR46577] (10-458)

Nearest PDB structures (foldseek):
  4tv7-assembly2_C  TM=7.774E-01  e=6.788E-41  Bacillus subtilis subsp. subtilis str. 168
  4tv7-assembly2_D  TM=7.564E-01  e=2.992E-41  Bacillus subtilis subsp. subtilis str. 168
  4mgr-assembly1_A  TM=7.602E-01  e=4.116E-40  Bacillus subtilis
  4mgr-assembly1_B  TM=7.488E-01  e=1.703E-39  Bacillus subtilis
  6uxz-assembly1_B  TM=9.512E-01  e=9.807E-33  Bacillus subtilis subsp. subtilis str. 168

Solvent-accessible surface area (backbone atoms only — not comparable to full-atom values): 47787 Å² total; per-residue (Å²): 130,58,51,61,27,70,81,80,57,92,88,47,61,60,31,56,50,52,30,50,50,53,50,47,31,44,62,71,52,74,44,42,66,66,34,66,50,53,47,49,64,53,40,11,61,53,56,71,46,52,50,64,38,36,43,50,13,50,49,50,32,40,73,72,49,50,30,42,79,40,89,97,74,43,36,22,29,36,80,67,78,67,62,76,71,63,51,68,82,44,56,72,60,56,63,74,61,70,69,60,60,68,67,75,28,73,22,51,64,70,34,34,42,66,88,77,46,65,56,68,61,50,51,51,43,39,56,54,45,65,70,39,74,70,44,31,26,64,66,45,42,48,38,53,65,67,32,29,43,46,48,26,54,47,34,29,26,73,28,24,28,84,65,49,39,89,41,35,40,40,22,18,32,64,45,60,45,42,41,58,50,43,63,60,49,51,75,81,40,68,35,31,30,32,46,30,44,17,60,47,50,56,53,53,26,41,45,71,76,62,38,44,80,41,77,36,51,44,50,76,85,25,71,54,64,87,56,55,84,74,50,85,56,45,30,36,45,46,32,49,67,52,22,45,80,48,33,29,46,57,49,73,67,54,50,50,51,51,52,55,49,31,66,74,60,74,32,37,37,38,40,43,48,57,53,64,77,34,54,70,72,57,76,76,74,52,39,68,36,40,78,41,48,78,42,21,33,36,32,38,48,43,31,66,77,61,36,33,19,56,19,42,15,38,34,38,44,20,70,79,56,38,58,56,48,50,66,72,42,61,78,39,77,43,36,34,27,44,50,50,41,52,22,49,22,51,37,44,73,71,45,49,51,62,53,48,49,56,52,46,41,55,53,48,44,51,51,49,52,53,49,52,53,50,47,48,70,71,47,46,86,41,43,46,82,41,28,91,50,35,63,55,41,36,34,36,34,39,68,55,101,54,52,57,68,55,51,38,51,36,22,36,75,57,16,25,44,56,38,78,47,56,74,27,32,84,68,73,69,65,80,62,23,42,39,32,40,14,49,42,54,50,52,72,66,49,46,54,50,35,50,54,38,40,44,50,35,71,76,94,130,60,50,60,28,68,81,80,58,90,88,49,61,62,30,56,50,52,28,50,49,53,49,48,32,44,61,70,52,75,43,41,68,64,34,68,49,54,46,49,64,55,40,9,60,52,57,71,46,51,50,62,37,35,43,50,14,50,48,51,33,42,74,74,48,49,30,43,79,41,89,98,74,44,37,24,30,37,79,67,77,66,62,75,72,61,50,68,82,45,56,73,64,56,63,77,59,71,72,60,60,68,66,76,29,73,22,53,63,69,35,34,42,67,88,78,46,64,56,69,60,51,51,52,42,40,56,54,46,66,71,39,75,70,43,31,26,64,66,45,43,47,39,53,64,66,31,28,44,47,48,25,54,47,34,30,26,73,29,24,27,83,66,50,39,88,40,35,39,42,23,17,31,64,45,61,44,42,39,60,50,42,64,61,49,51,77,81,39,69,36,32,30,33,46,30,44,16,60,48,49,56,53,52,26,42,45,73,75,62,40,42,79,42,77,36,50,44,49,76,87,24,72,52,66,86,56,55,85,75,50,85,57,46,32,38,46,46,32,49,66,51,23,46,79,49,35,29,47,56,49,73,66,54,48,49,50,51,53,55,50,31,65,74,59,73,32,37,36,38,40,42,47,56,54,64,79,33,53,70,73,58,77,76,73,52,39,67,37,41,76,39,48,78,40,21,32,36,34,37,50,41,30,68,78,62,37,34,20,55,20,44,15,37,33,37,45,21,69,79,56,39,56,55,49,49,65,71,41,61,78,40,76,45,38,33,28,46,53,49,42,53,24,49,22,51,37,46,72,71,45,49,49,62,53,47,48,57,52,46,40,55,53,49,44,52,51,48,52,51,47,51,52,50,47,49,70,70,47,45,86,44,42,46,82,41,26,90,49,35,62,56,44,35,32,37,33,38,70,55,103,56,52,56,67,53,51,38,50,37,20,38,74,56,15,25,43,56,39,79,47,56,74,28,32,83,69,74,70,65,81,61,24,43,38,33,41,13,50,44,56,51,53,72,66,50,46,52,52,36,50,52,39,40,43,50,34,71,77,93

pLDDT: mean 89.05, std 14.41, range [26.61, 98.81]

Sequence (920 aa):
MKNIIFAFRSDAPKYKQIYEQFKTLIEQGNIQTNERLPSIRELADSLLVSRNTTLMAYDLLLAEGYIRGETRKGYFANEIEPSLFQKENDIVQAEKTESPQPVSVDFRAGAVDQKHFPLKTWRKLYNHVLTSKKSFLYGDPFGELGLREQIAAYLLESRGVKTDADSIIIGSSTQQMLIYLSRILKEDFSGIIVENPGFDGAREAFQFHGLSLETMPVYENGADFSQLHAMKEKLIYVTPSHHSPYGVSMSIQQRQTLINWVNKREGYILEDDYDSEYRYTQQPFPALASIQSDRVIYLGNFSKSFLPGIRISYMVLPQRILHRYKKRFLYFESTASSLNQLAMAELMKAGEWTRHIKRMRTVYKRKMQHLISHIKQQFGDHVTIIGEQSGLYILVRVHLNYSEETLIERAFQYGVKVYPTAIYFVSGKPEPPIIKLGFAHLDTDQIAQGIQLLKHAWLTMKNIIFAFRSDAPKYKQIYEQFKTLIEQGNIQTNERLPSIRELADSLLVSRNTTLMAYDLLLAEGYIRGETRKGYFANEIEPSLFQKENDIVQAEKTESPQPVSVDFRAGAVDQKHFPLKTWRKLYNHVLTSKKSFLYGDPFGELGLREQIAAYLLESRGVKTDADSIIIGSSTQQMLIYLSRILKEDFSGIIVENPGFDGAREAFQFHGLSLETMPVYENGADFSQLHAMKEKLIYVTPSHHSPYGVSMSIQQRQTLINWVNKREGYILEDDYDSEYRYTQQPFPALASIQSDRVIYLGNFSKSFLPGIRISYMVLPQRILHRYKKRFLYFESTASSLNQLAMAELMKAGEWTRHIKRMRTVYKRKMQHLISHIKQQFGDHVTIIGEQSGLYILVRVHLNYSEETLIERAFQYGVKVYPTAIYFVSGKPEPPIIKLGFAHLDTDQIAQGIQLLKHAWLT

Secondary structure (DSSP, 8-state):
------PPPTTS-HHHHHHHHHHHHHHTTSS-TTPBPPPHHHHHHHHT--HHHHHHHHHHHHHTTSEEEETTTEEEE------GGGGTT--------S-----SEE--SS---STTS-HHHHHHHHHHHTTSGGGGS---TT--HHHHHHHHHHHHHHH-----GGGEEEES-HHHHHHHHHHHHTTT-SEEEEEES--HHHHHHHHHTT-EEEEEEEETTEE--TTGGG---SEEEE--SS-TTT-PPPPHHHHHHHHHHHHHHT-EEEEE-TTTT-BSSSPPPPPHHHH-TTSEEEEEESTTTT-GGG--EEEEPPHHHHHHHHHHHTTSPPSS-HHHHHHHHHHHHTTHHHHHHHHHHHHHHHHHHHHHHHHHHHHGGGEEEE-TTBSSEEEEEE-SS--HHHHHHHHHHTTEE-EESGGG-SS---SS-EEEEE-TT--HHHHHHHHHHHHHHHH-/------PPPTTS-HHHHHHHHHHHHHHTTSSPTTPBPPPHHHHHHHHT--HHHHHHHHHHHHHTTSEEEETTTEEEE------GGGTTT--------S-----SEE--SS---STTS-HHHHHHHHHHHTTSGGGGS---TT--HHHHHHHHHHHHHHH-----GGGEEEES-HHHHHHHHHHHHTTT-SEEEEEES--HHHHHHHHHTT-EEEEEEEETTEE--TTGGG---SEEEE--SS-TTT-PPPPHHHHHHHHHHHHHHT-EEEEE-TTTT-BSSSPPPPPHHHH-TTSEEEEEESTTTT-GGG--EEEE--HHHHHHHHHHHTTSPPSS-HHHHHHHHHHHHTTHHHHHHHHHHHHHHHHHHHHHHHHHHHHGGGEEEE-TTBSSEEEEEE-SS--HHHHHHHHHHTTEE-EESGGG-SS---SS-EEEEE-TT--HHHHHHHHHHHHHHHH-

Organism: Bacillus amyloliquefaciens (strain ATCC 23350 / DSM 7 / BCRC 11601 / CCUG 28519 / NBRC 15535 / NRRL B-14393 / F) (NCBI:txid692420)

Foldseek 3Di:
DDADEDDDDPVDQLLVVLLVVLLCCLLVCVAPFFRADDALVRNCVRHVHDSVSSVSSVVVCVVVQQWDDDVPPHIGGHDDDNPPVVVVVVVCPVPVVDDLPAQLFEQDALDAAPVLAPVVLLVVLLVVLCVDPVQVDFAAQQAHLLLLQLVQVVCCVQFVFHDHSLQKGKALAPLVVLLLLLVLVVVPWQAEEEEFLADLSNVVSNCVVPRDYHYWYADLQGTDCPCVLVDDTLHYEAAAFQGPPQGHHHDPVRLVVVLVSNVVSVAAYEYEPEFSLQFQPDDTDHGSCSVPVQRYKYKYACSNQHNVVQRMIMIGHHPVSSVVSCVVCVPPGHNGNNSSSSSVSVCSVVVVSVVSSVVLSVVQLVQLVLLVVLLCVLQPPQWDWGNSGTDQKIKIQGNDPDAPVLLQVLLSSLSYHWAFRQSSGPDDADPPGMIIGGGNHPDSVSSNVSSVSSSVSGVD/DDADEDDDDPVDQPLVVLLVVLLCCLLVCVAPFFRADDALVRNCVRHVHDSVSSVSSVVVCVVVQQWDQDVPPHIGGHDDDNPPVVPVVVVCPVPVPDDLPAQLFEQDALDAAPVLAPVVLLVVLLVVLCVDPVQVDFAAQQAHLLLLQLVQVVCCVQFVFHDHSLQKGKALAPLVVLLLLLVLVVVPWQAEEEEFLADLSNVVSNCVVPRHYHYWYADLQGTDCPCVLVDDTLEYEAAALQGPPQGHHHDPVRLVVVLVSNVVSVAAYEYEPEFSLQFQPDDTDHGSCSVPVQRYKYKYACSQQHNVVQRMIMIGHHPVSSVVSCVVCVPPGHNGNNSSSSSVSVCSVVVVSVVSSVVLSVVQLVQLVLLVVLLCVLQPPQWDWGNSGTDQKIKIQGNDPDAPVLLQVLLSSLSYHWAFRQSSGPDDADPPGMIIGGGNHPDSVSSNVSSVSSSVSGVD

=== Feature glossary ===
The record interleaves many kinds of information about one protein. Here is each kind framed as the question it answers.

Q: Are the domains correctly placed relative to each other?
A: Predicted aligned error is AlphaFold's pairwise confidence. Unlike pLDDT (per-residue), PAE is per-residue-pair and captures whether two parts of the structure are correctly placed relative to each other. Units are ångströms of expected positional error.

Q: Which residues are in helices, strands, or loops?
A: Eight-state secondary structure (DSSP): H is the canonical α-helix, G the tighter 3₁₀-helix, I the wider π-helix; E/B are β-structure, T and S are turns and bends, and '-' is everything else. DSSP derives these from the pattern of main-chain N–H···O=C hydrogen bonds, not from the sequence.

Q: What if only a Cα trace is available?
A: P-SEA three-state annotation labels each residue as helix, strand, or coil based purely on the geometry of the Cα trace. It serves as a fallback when the full backbone (and thus DSSP) is unavailable.

Q: What are the backbone torsion angles?
A: φ (phi) and ψ (psi) are the two rotatable backbone dihedrals per residue: φ is the C(i-1)–N–Cα–C torsion, ψ is the N–Cα–C–N(i+1) torsion, both in degrees on (−180°, 180°]. α-helical residues cluster near (−60°, −45°); β-strand residues near (−120°, +130°). A Ramachandran plot is simply a scatter of (φ, ψ) for every residue.

Q: What known structures does this most resemble?
A: Structural nearest neighbors (via Foldseek easy-search vs the PDB). Reported per hit: target PDB id, E-value, and alignment TM-score. A TM-score above ~0.5 is the conventional threshold for 'same fold'.

Q: What family and function is it annotated with?
A: Database cross-references. InterPro integrates a dozen domain/family signature databases into unified entries with residue-range hits. GO terms attach function/process/location labels with evidence codes. CATH codes position the fold in a four-level structural taxonomy. Organism is the NCBI-taxonomy species name.

Q: Which residues are buried vs exposed?
A: Solvent accessibility: the surface area of each residue that a 1.4 Å water probe can touch, in Å². When only backbone atoms are present the absolute values are lower than full-atom SASA (side chains contribute most of the area) and are flagged as backbone-only.

Q: What do the diagnostic plots show?
A: Three diagnostic plots accompany the record. The Cα contact map visualizes the tertiary structure as a 2D adjacency matrix (8 Å cutoff, sequence-local contacts suppressed). The Ramachandran plot shows the distribution of backbone (φ, ψ) torsions, with points in the α and β basins reflecting secondary structure content. The PAE plot shows AlphaFold's inter-residue confidence as a color matrix.

Q: What is the amino-acid chain?
A: The amino-acid sequence is the protein's primary structure: the linear order of residues from the N-terminus to the C-terminus, written in one-letter code. Everything else here — the 3D coordinates, the secondary structure, the domain annotations — is ultimately a consequence of this string.

Q: What do the rendered images show?
A: The six renders are orthographic views along the three Cartesian axes in both directions. Representation (cartoon, sticks, or surface) and color scheme (sequence-rainbow or by-chain) vary across proteins so the training set covers all the common visualization conventions.

Q: Where is each backbone atom in 3D?
A: The mmCIF table is the protein's shape written out atom by atom. For each backbone N, Cα, C, and carbonyl O, it records an (x, y, z) coordinate triple in Å plus the residue type, chain letter, and residue number.

Q: How mobile is each atom in the crystal?
A: For experimental (PDB) structures, the B-factor (temperature factor) quantifies the positional spread of each atom in the crystal — a combination of thermal vibration and static disorder — in units of Å². High B-factors mark flexible loops or poorly resolved regions; low B-factors mark the rigid, well-ordered core.

Q: How big and how compact is the whole molecule?
A: Three whole-structure scalars: the radius of gyration (RMS distance of Cα from centroid, in Å), the count of Cα–Cα contacts (pairs closer than 8 Å and separated by more than four residues in sequence — i.e. tertiary, not local, contacts), and the bounding-box dimensions. Together they distinguish compact globular folds from extended fibres or disordered chains.

Q: What does the local fold look like, residue by residue?
A: A 3Di character summarizes, for each residue, the relative orientation of the Cα frame of its nearest spatial neighbor. Because it encodes fold topology rather than chemistry, 3Di alignments detect remote structural similarity that sequence alignment misses.

Q: How confident is the AlphaFold model at each residue?
A: For AlphaFold models, the B-factor field carries pLDDT — the model's own estimate of local accuracy on a 0–100 scale. Regions with pLDDT<50 should be treated as essentially unmodeled; they often correspond to intrinsically disordered segments.